Protein 7BGK (pdb70)

Solvent-accessible surface area: 37963 Å² total; per-residue (Å²): 155,151,49,184,88,143,118,108,28,57,66,105,114,122,96,59,70,42,194,56,59,43,20,15,45,105,126,13,74,10,57,21,52,65,64,33,49,119,61,62,66,10,103,91,53,26,25,90,91,55,36,58,57,76,63,130,66,232,178,114,116,34,18,95,51,64,107,58,84,49,69,8,39,144,50,38,76,42,86,114,51,5,57,65,2,9,165,170,43,33,67,100,62,24,43,18,0,33,31,6,0,33,9,5,57,36,8,38,20,34,24,69,26,61,53,113,55,63,13,12,0,12,87,13,9,92,76,2,37,26,34,0,48,2,10,6,0,0,0,4,4,0,1,4,0,13,14,3,2,41,36,7,2,4,32,49,52,32,100,136,133,81,49,163,77,19,60,6,91,0,5,29,4,32,54,57,57,68,15,146,91,44,94,55,98,59,51,41,34,80,10,85,11,125,127,47,50,6,4,20,0,24,5,6,27,94,38,119,29,80,9,0,1,40,10,68,34,94,57,100,20,5,7,22,8,0,0,2,34,0,34,4,25,4,47,2,34,0,0,2,0,0,4,112,17,0,3,4,2,14,16,2,2,1,4,0,8,8,9,44,48,60,135,74,94,121,164,188,119,205,104,154,118,128,139,137,116,172,131,103,65,44,16,186,31,75,49,105,116,65,42,130,44,137,10,53,48,0,20,191,40,118,56,53,50,36,33,20,22,157,97,15,23,49,46,51,24,1,9,1,4,0,2,37,0,0,5,25,43,0,0,1,1,18,0,37,0,25,33,103,22,91,54,55,50,12,0,47,65,62,24,86,6,3,0,0,0,0,2,0,0,2,12,1,0,8,32,35,10,55,15,146,97,51,8,18,67,3,2,0,8,0,0,0,1,0,3,0,0,0,22,3,0,2,73,1,20,2,10,1,0,1,59,0,2,0,0,0,0,16,54,1,42,4,102,0,1,0,4,4,63,79,38,73,10,38,15,77,117,66,74,27,31,4,18,20,35,51,92,81,3,33,17,116,88,19,66,2,111,144,24,111,57,47,75,3,50,0,32,25,13,1,1,0,14,0,46,1,15,21,43,50,137,72,69,24,4,54,4,11,0,1,23,2,3,29,60,131,57,37,166,46,1,22,20,0,4,8,0,4,0,0,0,0,0,63,57,76,2,100,23,58,126,74,1,4,57,94,1,9,0,0,1,16,1,30,1,28,43,1,0,0,8,62,41,135,30,62,22,106,21,45,5,20,3,1,17,2,5,42,55,54,178,42,118,15,96,120,25,106,90,67,139,184,181,121,77,148,148,61,96,106,103,67,117,42,69,144,101,8,110,53,150,88,160,130,72,79,102,120,45,119,56,56,43,52,170,104,115,102,113,188,76,155,85,128,77,62,61,193,102,152,93,114,128,83,56,64,78,79,33,0,68,102,78,23,93,36,36,88,13,80,3,56,24,80,48,151,44,77,37,8,47,36,4,52,17,26,2,47,14,81,100,100,36,4,73,75,13,71,52,5,45,0,6,8,31,0,11,109,20,44,33,0,24,139,68,6,34,77,45,43,83,0,88,1,22,3,32,0,70,0,55,0,89,20,63,69,71,2,0,0,5,4,8,1,0,19,0,0,3,0,77,50,9,38,42,16,17,53,0,11,40,2,0,16,0,0,0,1,1,8,36,31,44,36,0,0,4,42,47,51,68,49,10,102,14,70,0,31,22,0,0,7,38,71,21,9,33,14,24,91,25,73,45,30,5,1,3,0,1,0,0,3,3,2,44,11,11,14,34,102,74,166,45,73,106,9,77,2,56,0,25,0,74,0,39,0,56,109,18,47,31,78,89,62,35,179,140,105,23,125,87,64

Secondary structure (DSSP, 8-state):
----------EEE-TT---HHHHHHHHHHHHTS----BSHHHHHS-EEEES-----TTEEEETHHHHHHHHHHT-SHHHHGGGGBSEEES-EEEEEEE---S---SS--EEEEEEETT--GGGS-S-SS-EEE-TTT--B--EEE----SSSSEESS--S--S-SEEEEEEESS---EEEEEEE-TT-EE--B-----EEEEE--B--/---SS--------S-EEEE-SS-EEEESS-------TT------HHHHS----HHHHHTS-EEEEEEEEESS--STTTS---S---STTS----SEEEEETHHHHTSTT-HHHHTTB-EEEEEEEEEEEEE--TT-EEEEEEEEEETTTTS-GGGSSTTS-HHHHTTSSEEEEETTT-SEEEEEE----SSSSEESSS-----EEEEEEEEEEEE--SS--TTSEEEEEEEEEEEEEEE--B-S---TT-/------PPPPP----SSTTTTSSSS---PEESSS-TT------SSSSS--B-TTBHHHHTTS-EEEEEEEEETTPPTTS---TTSTT-SEEEESSS---EEEE--B--B--EEEE---HHHHHHTTSSEEEEEEEEEEEEE--TT-EEEEEEEEEESPPPEEE-SS-EEE-GGGSSTTTS-GGGSEEEEEE-SS----EEEE----SSSSEES-TTTT-SSS--HHHHTT-SEEEEEEEEEEEE--TTS-SEEEEEEEEEEEEEEE--SS--SSS---B----SSTTSPPP-------/---SSSSSSSS--------S-TTSSS--BSTTTS---SSTTSHHHHHHHTT-SGGGT-

Nearest PDB structures (foldseek):
  7bc3-assembly1_D  TM=1.004E+00  e=5.472E-09  Kashmir bee virus
  5lwg-assembly1_D  TM=7.902E-01  e=6.166E-06  Israeli acute paralysis virus
  7bc3-assembly1_A  TM=1.002E+00  e=7.699E-38  Kashmir bee virus
  5lwg-assembly1_A  TM=9.865E-01  e=4.987E-34  Israeli acute paralysis virus
  5cdd-assembly1_A  TM=9.443E-01  e=2.523E-33  Israeli acute paralysis virus

Organism: NCBI:txid68876

Radius of gyration: 31.51 Å; Cα contacts (8 Å, |Δi|>4): 1905; chains: 4; bounding box: 86×91×97 Å

Foldseek 3Di:
DDDPDPPRDDDDDDAFQWDDPPPDPDDTDPCRRDPDDQDPPDPVSVCVVVVPCVVVPD/DDPDDDDPPDDDDDDPDDDPVVVVVVVCVPPPVDDDDDLQVQLADWDFQDQKDKDAAQDWDFCCVRVVVSLCQLPGSNNVVQQFFWKKFWKKKKKWAWDFPDDDDPWKKKKKAKFQPPDDPVVDDRDDDMFMDTCVVPRIGIDIFTWQAPDRIDTPDDDPDTSGTMGMIMHINHTIITGMIMHGDPPMDGHDGDDHDDDDDDDDDDDD/DDDDDPDDDDDDDPDPPDCVVPPDDDDPDDDPDDDPPDDDDDPPPPDPDPDDCVDLCNQLVPKDWDFKFKAFLPADFQFFRQHDDQAGQKAFAFQAFQDWDWQWADVPIDTHIGTDHGSSNLVLQQFWWKFFKKKKKKFKAFDLFKKFKKKKWWDFFFAAWDFAARFIYHDRVCRGCVNNPCPPTDIDIDIVNPGTIDMDIGHGDDPDPTFTRCAGQRDGPVRPPNNRRRGGTIIGMGTNGRIDHDPVTDRIMIIIMIIGTHPIDGDGSHGPHPDHDDDWDDDDDSNDDTDDDDPPPD/DDDPPDFDDDFADQWDWDDDDHDIDIDRGDDGDDDDPPDDDPDCPVVPDDDDDLQRQLQDKFWQDKDKFFPPDPDLDQDAFAQFFPDLVGKGGFNDKDFPPVSSCVTDCSLVSCAQFFWKFWKKKKKKAKAAPPQKKFKKKKFKDWCLVPDDVVRHCINGGPVSVVVGDIDIDIRVPHSMDMDIGGRQDPDPTDGQFDDPDTTMMITMGTHHGIDHDPDDDPRSMMMMIMIMGIHPMDGDHGDPGHHPVD

InterPro domains:
  IPR001676 Picornavirus capsid [PF00073] (84-208)
  IPR014872 Dicistrovirus, capsid-polyprotein, C-terminal [PF08762] (705-883)
  IPR024343 Capsid protein VP4, dicistrovirus [PF11492] (325-380)
  IPR029053 Viral coat protein subunit [G3DSA:2.60.120.20] (1-253)
  IPR029053 Viral coat protein subunit [G3DSA:2.60.120.20] (381-662)
  IPR029053 Viral coat protein subunit [G3DSA:2.60.120.20] (683-887)
  IPR033703 Picornavirus/Calicivirus coat protein [cd00205] (62-252)
  IPR033703 Picornavirus/Calicivirus coat protein [cd00205] (489-655)

Sequence (814 aa):
PTSENPKIGPISEVASGVKTAANGIERIPVLGEIAKPVTAAVKWFADIVGGVAAIFGWINLSNKTDENTISFFDSGDPERMNNEALMRGCGEQIVNLRPLLRTFRTINDNWSLAANTKTPITDLTNTADAEGRDYMSYLSFLYRFYRGGRRYKFFNTTPLKQSQTCYVRSFLIPRNYTADEINTDGPSHITYPVINPVHEVEVPFYSQYRKIPIASTSDKGYDSSLMYYTNVGTQQIVARAGNDDFTFGWMIGTPQLQGITKEVANSKPRNQNQVMPYQNVPGWGYSLYKGIDMSVPLAYDPNNELGDLRDVFPSAVDEMAIGYVCGNPAIKHVLTWSTTDVVQNPISNGDDWGGVIPVGMPCYSKTIRAVKGSTSKTEVMDPAPCEYVANLFSYWRATMCYRITVVKTAFHTGRLEIFFEPGSIPTVRTADNLGPDQTQLNGTIAPSDNNYKYILDLTNDTEVTIKVPYVSNKMFMKTVGIYGAHDEDNWNFDESFTGFLCIRPITKLMAPDTVSQKVSIVVWKWAEDVVVVEPKPLTSGPTQVYNPPAVARDLVKQIDVSMQTNVHNTKLASTSAENAIEKEQITTFHDVETPNRIDTPMAQDTSSARSMDDTHSIIQFLQRPVLIDNIEIVAGTTADNNTALSRYVLDRTNPQKYIKQWTLPSTVLKAGGKAQKLANFKYLRCDVQVKIVLNANPFIAGRLYLAYSPYDDKVAPERRIIYTSRAGVTGYPGVELDFQLDNSVEMTIPYASFQEAYDLVSGNEDFVQLYLFTIAPVLGPSAESANSKVDLSVYMWLDNISLVIPTYRLNPNL

Structure (mmCIF, N/CA/C/O backbone):
data_7BGK
#
_entry.id   7BGK
#
_cell.length_a   1.00
_cell.length_b   1.00
_cell.length_c   1.00
_cell.angle_alpha   90.00
_cell.angle_beta   90.00
_cell.angle_gamma   90.00
#
_symmetry.space_group_name_H-M   'P 1'
#
loop_
_entity.id
_entity.type
_entity.pdbx_description
1 polymer 'Structural polyprotein'
2 polymer 'Structural polyprotein'
3 polymer 'Structural polyprotein'
4 polymer 'Structural polyprotein'
#
loop_
_atom_site.group_PDB
_atom_site.id
_atom_site.type_symbol
_atom_site.label_atom_id
_atom_site.label_alt_id
_atom_site.label_comp_id
_atom_site.label_asym_id
_atom_site.label_entity_id
_atom_site.label_seq_id
_atom_site.pdbx_PDB_ins_code
_atom_site.Cartn_x
_atom_site.Cartn_y
_atom_site.Cartn_z
_atom_site.occupancy
_atom_site.B_iso_or_equiv
_atom_site.auth_seq_id
_atom_site.auth_comp_id
_atom_site.auth_asym_id
_atom_site.auth_atom_id
_atom_site.pdbx_PDB_model_num
ATOM 1 N N . PRO A 1 12 ? 39.073 100.570 1.161 1.00 15.51 12 PRO D N 1
ATOM 2 C CA . PRO A 1 12 ? 38.968 101.981 0.805 1.00 15.51 12 PRO D CA 1
ATOM 3 C C . PRO A 1 12 ? 39.561 102.278 -0.560 1.00 15.51 12 PRO D C 1
ATOM 4 O O . PRO A 1 12 ? 40.506 101.609 -0.977 1.00 15.51 12 PRO D O 1
ATOM 8 N N . THR A 1 13 ? 39.021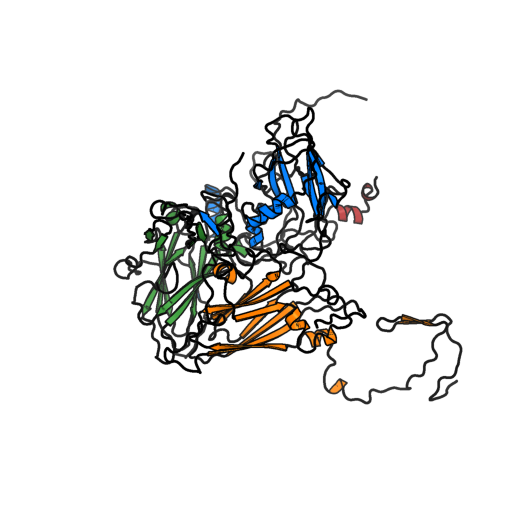 103.281 -1.242 1.00 15.67 13 THR D N 1
ATOM 9 C CA . THR A 1 13 ? 39.381 103.573 -2.627 1.00 15.67 13 THR D CA 1
ATOM 10 C C . THR A 1 13 ? 40.454 104.652 -2.647 1.00 15.67 13 THR D C 1
ATOM 11 O O . THR A 1 13 ? 40.179 105.830 -2.417 1.00 15.67 13 THR D O 1
ATOM 15 N N . SER A 1 14 ? 41.681 104.229 -2.921 1.00 15.25 14 SER D N 1
ATOM 16 C CA . SER A 1 14 ? 42.863 105.062 -2.972 1.00 15.25 14 SER D CA 1
ATOM 17 C C . SER A 1 14 ? 43.418 104.933 -4.382 1.00 15.25 14 SER D C 1
ATOM 18 O O . SER A 1 14 ? 43.101 103.987 -5.107 1.00 15.25 14 SER D O 1
ATOM 21 N N . GLU A 1 15 ? 44.277 105.870 -4.764 1.00 13.96 15 GLU D N 1
ATOM 22 C CA . GLU A 1 15 ? 45.236 105.611 -5.824 1.00 13.96 15 GLU D CA 1
ATOM 23 C C . GLU A 1 15 ? 46.666 105.482 -5.322 1.00 13.96 15 GLU D C 1
ATOM 24 O O . GLU A 1 15 ? 47.590 105.424 -6.136 1.00 13.96 15 GLU D O 1
ATOM 30 N N . ASN A 1 16 ? 46.871 105.417 -4.013 1.00 13.94 16 ASN D N 1
ATOM 31 C CA . ASN A 1 16 ? 48.243 105.206 -3.599 1.00 13.94 16 ASN D CA 1
ATOM 32 C C . ASN A 1 16 ? 48.406 103.738 -3.248 1.00 13.94 16 ASN D C 1
ATOM 33 O O . ASN A 1 16 ? 47.495 103.141 -2.666 1.00 13.94 16 ASN D O 1
ATOM 38 N N . PRO A 1 17 ? 49.525 103.081 -3.558 1.00 14.61 17 PRO D N 1
ATOM 39 C CA . PRO A 1 17 ? 49.702 101.709 -3.070 1.00 14.61 17 PRO D CA 1
ATOM 40 C C . PRO A 1 17 ? 49.673 101.587 -1.562 1.00 14.61 17 PRO D C 1
ATOM 41 O O . PRO A 1 17 ? 49.490 100.473 -1.058 1.00 14.61 17 PRO D O 1
ATOM 45 N N . LYS A 1 18 ? 49.823 102.685 -0.828 1.00 14.54 18 LYS D N 1
ATOM 46 C CA . LYS A 1 18 ? 49.683 102.683 0.619 1.00 14.54 18 LYS D CA 1
ATOM 47 C C . LYS A 1 18 ? 48.421 103.475 0.914 1.00 14.54 18 LYS D C 1
ATOM 48 O O . LYS A 1 18 ? 48.367 104.676 0.630 1.00 14.54 18 LYS D O 1
ATOM 54 N N . ILE A 1 19 ? 47.406 102.825 1.481 1.00 14.66 19 ILE D N 1
ATOM 55 C CA . ILE A 1 19 ? 46.114 103.501 1.529 1.00 14.66 19 ILE D CA 1
ATOM 56 C C . ILE A 1 19 ? 46.199 104.725 2.428 1.00 14.66 19 ILE D C 1
ATOM 57 O O . ILE A 1 19 ? 45.695 105.804 2.096 1.00 14.66 19 ILE D O 1
ATOM 62 N N . GLY A 1 20 ? 46.857 104.572 3.573 1.00 13.79 20 GLY D N 1
ATOM 63 C CA . GLY A 1 20 ? 47.057 105.637 4.517 1.00 13.79 20 GLY D CA 1
ATOM 64 C C . GLY A 1 20 ? 48.426 105.618 5.160 1.00 13.79 20 GLY D C 1
ATOM 65 O O . GLY A 1 20 ? 49.258 104.749 4.898 1.00 13.79 20 GLY D O 1
ATOM 66 N N . PRO A 1 21 ? 48.672 106.582 6.038 1.00 13.51 21 PRO D N 1
ATOM 67 C CA . PRO A 1 21 ? 50.033 106.837 6.522 1.00 13.51 21 PRO D CA 1
ATOM 68 C C . PRO A 1 21 ? 50.516 105.815 7.542 1.00 13.51 21 PRO D C 1
ATOM 69 O O . PRO A 1 21 ? 51.693 105.440 7.568 1.00 13.51 21 PRO D O 1
ATOM 73 N N . ILE A 1 22 ? 49.590 105.374 8.390 1.00 13.61 22 ILE D N 1
ATOM 74 C CA . ILE A 1 22 ? 49.853 104.479 9.505 1.00 13.61 22 ILE D CA 1
ATOM 75 C C . ILE A 1 22 ? 48.974 103.245 9.412 1.00 13.61 22 ILE D C 1
ATOM 76 O O . ILE A 1 22 ? 48.012 103.185 8.645 1.00 13.61 22 ILE D O 1
ATOM 81 N N . SER A 1 23 ? 49.334 102.250 10.216 1.00 14.51 23 SER D N 1
ATOM 82 C CA . SER A 1 23 ? 48.510 101.070 10.393 1.00 14.51 23 SER D CA 1
ATOM 83 C C . SER A 1 23 ? 47.428 101.345 11.420 1.00 14.51 23 SER D C 1
ATOM 84 O O . SER A 1 23 ? 47.715 101.763 12.542 1.00 14.51 23 SER D O 1
ATOM 87 N N . GLU A 1 24 ? 46.185 101.106 11.030 1.00 15.14 24 GLU D N 1
ATOM 88 C CA . GLU A 1 24 ? 45.052 101.407 11.880 1.00 15.14 24 GLU D CA 1
ATOM 89 C C . GLU A 1 24 ? 44.805 100.236 12.816 1.00 15.14 24 GLU D C 1
ATOM 90 O O . GLU A 1 24 ? 44.789 99.080 12.386 1.00 15.14 24 GLU D O 1
ATOM 96 N N . VAL A 1 25 ? 44.689 100.554 14.108 1.00 14.93 25 VAL D N 1
ATOM 97 C CA . VAL A 1 25 ? 44.375 99.507 15.121 1.00 14.93 25 VAL D CA 1
ATOM 98 C C . VAL A 1 25 ? 42.904 99.692 15.487 1.00 14.93 25 VAL D C 1
ATOM 99 O O . VAL A 1 25 ? 42.501 100.849 15.724 1.00 14.93 25 VAL D O 1
ATOM 103 N N . ALA A 1 26 ? 42.134 98.603 15.517 1.00 15.90 26 ALA D N 1
ATOM 104 C CA . ALA A 1 26 ? 40.722 98.677 15.834 1.00 15.90 26 ALA D CA 1
ATOM 105 C C . ALA A 1 26 ? 40.508 99.021 17.305 1.00 15.90 26 ALA D C 1
ATOM 106 O O . ALA A 1 26 ? 41.436 99.062 18.116 1.00 15.90 26 ALA D O 1
ATOM 108 N N . SER A 1 27 ? 39.240 99.275 17.635 1.00 16.62 27 SER D N 1
ATOM 109 C CA . SER A 1 27 ? 38.868 99.843 18.929 1.00 16.62 27 SER D CA 1
ATOM 110 C C . SER A 1 27 ? 37.940 98.954 19.749 1.00 16.62 27 SER D C 1
ATOM 111 O O . SER A 1 27 ? 38.345 98.510 20.826 1.00 16.62 27 SER D O 1
ATOM 114 N N . GLY A 1 28 ? 36.715 98.671 19.298 1.00 18.97 28 GLY D N 1
ATOM 115 C CA . GLY A 1 28 ? 35.742 98.068 20.192 1.00 18.97 28 GLY D CA 1
ATOM 116 C C . GLY A 1 28 ? 34.936 99.073 20.990 1.00 18.97 28 GLY D C 1
ATOM 117 O O . GLY A 1 28 ? 34.542 98.792 22.130 1.00 18.97 28 GLY D O 1
ATOM 118 N N . VAL A 1 29 ? 34.695 100.251 20.392 1.00 18.25 29 VAL D N 1
ATOM 119 C CA . VAL A 1 29 ? 33.771 101.246 21.017 1.00 18.25 29 VAL D CA 1
ATOM 120 C C . VAL A 1 29 ? 32.500 101.209 20.161 1.00 18.25 29 VAL D C 1
ATOM 121 O O . VAL A 1 29 ? 32.602 100.754 19.004 1.00 18.25 29 VAL D O 1
ATOM 125 N N . LYS A 1 30 ? 31.365 101.679 20.682 1.00 20.06 30 LYS D N 1
ATOM 126 C CA . LYS A 1 30 ? 30.047 101.563 19.968 1.00 20.06 30 LYS D CA 1
ATOM 127 C C . LYS A 1 30 ? 29.191 102.825 20.137 1.00 20.06 30 LYS D C 1
ATOM 128 O O . LYS A 1 30 ? 28.040 102.658 20.592 1.00 20.06 30 LYS D O 1
ATOM 134 N N . THR A 1 31 ? 29.663 104.008 19.720 1.00 17.54 31 THR D N 1
ATOM 135 C CA . THR A 1 31 ? 29.035 105.304 19.894 1.00 17.54 31 THR D CA 1
ATOM 136 C C . THR A 1 31 ? 29.526 106.192 18.767 1.00 17.54 31 THR D C 1
ATOM 137 O O . THR A 1 31 ? 30.702 106.109 18.396 1.00 17.54 31 THR D O 1
ATOM 141 N N . ALA A 1 32 ? 28.652 107.011 18.206 1.00 15.81 32 ALA D N 1
ATOM 142 C CA . ALA A 1 32 ? 29.159 108.064 17.346 1.00 15.81 32 ALA D CA 1
ATOM 143 C C . ALA A 1 32 ? 30.219 108.842 18.114 1.00 15.81 32 ALA D C 1
ATOM 144 O O . ALA A 1 32 ? 30.025 109.188 19.280 1.00 15.81 32 ALA D O 1
ATOM 146 N N . ALA A 1 33 ? 31.342 109.112 17.454 1.00 14.00 33 ALA D N 1
ATOM 147 C CA . ALA A 1 33 ? 32.495 109.736 18.089 1.00 14.00 33 ALA D CA 1
ATOM 148 C C . ALA A 1 33 ? 32.328 111.232 18.315 1.00 14.00 33 ALA D C 1
ATOM 149 O O . ALA A 1 33 ? 33.097 111.815 19.088 1.00 14.00 33 ALA D O 1
ATOM 151 N N . ASN A 1 34 ? 31.341 111.854 17.681 1.00 14.21 34 ASN D N 1
ATOM 152 C CA . ASN A 1 34 ? 31.035 113.265 17.859 1.00 14.21 34 ASN D CA 1
ATOM 153 C C . ASN A 1 34 ? 29.787 113.477 18.698 1.00 14.21 34 ASN D C 1
ATOM 154 O O . ASN A 1 34 ? 29.263 114.595 18.757 1.00 14.21 34 ASN D O 1
ATOM 159 N N . GLY A 1 35 ? 29.309 112.432 19.348 1.00 14.52 35 GLY D N 1
ATOM 160 C CA . GLY A 1 35 ? 28.066 112.491 20.069 1.00 14.52 35 GLY D CA 1
ATOM 161 C C . GLY A 1 35 ? 28.249 112.827 21.528 1.00 14.52 35 GLY D C 1
ATOM 162 O O . GLY A 1 35 ? 29.340 112.748 22.084 1.00 14.52 35 GLY D O 1
ATOM 163 N N . ILE A 1 36 ? 27.133 113.203 22.147 1.00 14.28 36 ILE D N 1
ATOM 164 C CA . ILE A 1 36 ? 27.137 113.658 23.528 1.00 14.28 36 ILE D CA 1
ATOM 165 C C . ILE A 1 36 ? 27.176 112.498 24.505 1.00 14.28 36 ILE D C 1
ATOM 166 O O . ILE A 1 36 ? 27.472 112.701 25.688 1.00 14.28 36 ILE D O 1
ATOM 171 N N . GLU A 1 37 ? 26.887 111.289 24.043 1.00 15.40 37 GLU D N 1
ATOM 172 C CA . GLU A 1 37 ? 26.893 110.131 24.918 1.00 15.40 37 GLU D CA 1
ATOM 173 C C . GLU A 1 37 ? 28.297 109.858 25.439 1.00 15.40 37 GLU D C 1
ATOM 174 O O . GLU A 1 37 ? 29.275 109.892 24.690 1.00 15.40 37 GLU D O 1
ATOM 180 N N . ARG A 1 38 ? 28.386 109.589 26.737 1.00 14.54 38 ARG D N 1
ATOM 181 C CA . ARG A 1 38 ? 29.671 109.362 27.382 1.00 14.54 38 ARG D CA 1
ATOM 182 C C . ARG A 1 38 ? 30.275 108.049 26.906 1.00 14.54 38 ARG D C 1
ATOM 183 O O . ARG A 1 38 ? 29.630 106.999 26.970 1.00 14.54 38 ARG D O 1
ATOM 191 N N . ILE A 1 39 ? 31.513 108.108 26.426 1.00 14.84 39 ILE D N 1
ATOM 192 C CA . ILE A 1 39 ? 32.171 106.938 25.853 1.00 14.84 39 ILE D CA 1
ATOM 193 C C . ILE A 1 39 ? 33.430 106.615 26.648 1.00 14.84 39 ILE D C 1
ATOM 194 O O . ILE A 1 39 ? 34.158 107.534 27.044 1.00 14.84 39 ILE D O 1
ATOM 199 N N . PRO A 1 40 ? 33.734 105.344 26.904 1.00 15.14 40 PRO D N 1
ATOM 200 C CA . PRO A 1 40 ? 34.926 105.032 27.692 1.00 15.14 40 PRO D CA 1
ATOM 201 C C . PRO A 1 40 ? 36.194 105.265 26.895 1.00 15.14 40 PRO D C 1
ATOM 202 O O . PRO A 1 40 ? 36.228 105.121 25.672 1.00 15.14 40 PRO D O 1
ATOM 206 N N . VAL A 1 41 ? 37.254 105.618 27.614 1.00 14.10 41 VAL D N 1
ATOM 207 C CA . VAL A 1 41 ? 38.547 105.832 26.984 1.00 14.10 41 VAL D CA 1
ATOM 208 C C . VAL A 1 41 ? 39.370 104.554 26.886 1.00 14.10 41 VAL D C 1
ATOM 209 O O . VAL A 1 41 ? 40.338 104.509 26.115 1.00 14.10 41 VAL D O 1
ATOM 213 N N . LEU A 1 42 ? 39.015 103.516 27.639 1.00 15.12 42 LEU D N 1
ATOM 214 C CA . LEU A 1 42 ? 39.761 102.271 27.591 1.00 15.12 42 LEU D CA 1
ATOM 215 C C . LEU A 1 42 ? 39.406 101.425 26.382 1.00 15.12 42 LEU D C 1
ATOM 216 O O . LEU A 1 42 ? 40.203 100.573 25.978 1.00 15.12 42 LEU D O 1
ATOM 221 N N . GLY A 1 43 ? 38.220 101.629 25.812 1.00 15.78 43 GLY D N 1
ATOM 222 C CA . GLY A 1 43 ? 37.843 100.985 24.573 1.00 15.78 43 GLY D CA 1
ATOM 223 C C . GLY A 1 43 ? 38.412 101.627 23.332 1.00 15.78 43 GLY D C 1
ATOM 224 O O . GLY A 1 43 ? 38.501 100.970 22.291 1.00 15.78 43 GLY D O 1
ATOM 225 N N . GLU A 1 44 ? 38.802 102.897 23.419 1.00 14.93 44 GLU D N 1
ATOM 226 C CA . GLU A 1 44 ? 39.308 103.606 22.253 1.00 14.93 44 GLU D CA 1
ATOM 227 C C . GLU A 1 44 ? 40.727 103.208 21.874 1.00 14.93 44 GLU D C 1
ATOM 228 O O . GLU A 1 44 ? 41.018 103.012 20.689 1.00 14.93 44 GLU D O 1
ATOM 234 N N . ILE A 1 45 ? 41.616 103.072 22.847 1.00 15.13 45 ILE D N 1
ATOM 235 C CA . ILE A 1 45 ? 42.800 102.234 22.738 1.00 15.13 45 ILE D CA 1
ATOM 236 C C . ILE A 1 45 ? 42.783 101.185 23.835 1.00 15.13 45 ILE D C 1
ATOM 237 O O . ILE A 1 45 ? 42.404 101.474 24.975 1.00 15.13 45 ILE D O 1
ATOM 242 N N . ALA A 1 46 ? 43.199 99.972 23.497 1.00 15.85 46 ALA D N 1
ATOM 243 C CA . ALA A 1 46 ? 43.366 98.919 24.487 1.00 15.85 46 ALA D CA 1
ATOM 244 C C . ALA A 1 46 ? 44.859 98.650 24.609 1.00 15.85 46 ALA D C 1
ATOM 245 O O . ALA A 1 46 ? 45.486 98.139 23.675 1.00 15.85 46 ALA D O 1
ATOM 247 N N . LYS A 1 47 ? 45.415 98.986 25.768 1.00 15.14 47 LYS D N 1
ATOM 248 C CA . LYS A 1 47 ? 46.839 98.820 26.055 1.00 15.14 47 LYS D CA 1
ATOM 249 C C . LYS A 1 47 ? 46.969 98.399 27.507 1.00 15.14 47 LYS D C 1
ATOM 250 O O . LYS A 1 47 ? 47.515 99.126 28.345 1.00 15.14 47 LYS D O 1
ATOM 256 N N . PRO A 1 48 ? 46.485 97.223 27.834 1.00 15.41 48 PRO D N 1
ATOM 257 C CA . PRO A 1 48 ? 46.634 96.700 29.189 1.00 15.41 48 PRO D CA 1
ATOM 258 C C . PRO A 1 48 ? 48.078 96.372 29.511 1.00 15.41 48 PRO D C 1
ATOM 259 O O . PRO A 1 48 ? 48.969 96.536 28.672 1.00 15.41 48 PRO D O 1
ATOM 263 N N . VAL A 1 49 ? 48.317 95.906 30.730 1.00 14.64 49 VAL D N 1
ATOM 264 C CA . VAL A 1 49 ? 49.657 95.468 31.134 1.00 14.64 49 VAL D CA 1
ATOM 265 C C . VAL A 1 49 ? 49.759 94.022 30.673 1.00 14.64 49 VAL D C 1
ATOM 266 O O . VAL A 1 49 ? 49.543 93.063 31.417 1.00 14.64 49 VAL D O 1
ATOM 270 N N . THR A 1 50 ? 50.116 93.868 29.401 1.00 14.68 50 THR D N 1
ATOM 271 C CA . THR A 1 50 ? 50.179 92.581 28.736 1.00 14.68 50 THR D CA 1
ATOM 272 C C . THR A 1 50 ? 51.198 92.702 27.613 1.00 14.68 50 THR D C 1
ATOM 273 O O . THR A 1 50 ? 51.922 93.695 27.513 1.00 14.68 50 THR D O 1
ATOM 277 N N . ALA A 1 51 ? 51.230 91.703 26.743 1.00 14.33 51 ALA D N 1
ATOM 278 C CA . ALA A 1 51 ? 52.077 91.728 25.565 1.00 14.33 51 ALA D CA 1
ATOM 279 C C . ALA A 1 51 ? 51.496 92.571 24.443 1.00 14.33 51 ALA D C 1
ATOM 280 O O . ALA A 1 51 ? 51.939 92.445 23.296 1.00 14.33 51 ALA D O 1
ATOM 282 N N . ALA A 1 52 ? 50.506 93.414 24.739 1.00 14.65 52 ALA D N 1
ATOM 283 C CA . ALA A 1 52 ? 50.023 94.358 23.741 1.00 14.65 52 ALA D CA 1
ATOM 284 C C . ALA A 1 52 ? 51.037 95.463 23.480 1.00 14.65 52 ALA D C 1
ATOM 285 O O . ALA A 1 52 ? 51.202 95.899 22.336 1.00 14.65 52 ALA D O 1
ATOM 287 N N . VAL A 1 53 ? 51.713 95.940 24.521 1.00 13.95 53 VAL D N 1
ATOM 288 C CA . VAL A 1 53 ? 52.797 96.894 24.332 1.00 13.95 53 VAL D CA 1
ATOM 289 C C . VAL A 1 53 ? 54.052 96.128 23.945 1.00 13.95 53 VAL D C 1
ATOM 290 O O . VAL A 1 53 ? 54.271 94.992 24.377 1.00 13.95 53 VAL D O 1
ATOM 294 N N . LYS A 1 54 ? 54.889 96.755 23.123 1.00 13.89 54 LYS D N 1
ATOM 295 C CA . LYS A 1 54 ? 56.025 96.046 22.550 1.00 13.89 54 LYS D CA 1
ATOM 296 C C . LYS A 1 54 ? 57.049 95.678 23.616 1.00 13.89 54 LYS D C 1
ATOM 297 O O . LYS A 1 54 ? 57.466 94.521 23.710 1.00 13.89 54 LYS D O 1
ATOM 303 N N . TRP A 1 55 ? 57.487 96.653 24.412 1.00 12.62 55 TRP D N 1
ATOM 304 C CA . TRP A 1 55 ? 58.568 96.397 25.357 1.00 12.62 55 TRP D CA 1
ATOM 305 C C . TRP A 1 55 ? 58.166 95.388 26.429 1.00 12.62 55 TRP D C 1
ATOM 306 O O . TRP A 1 55 ? 58.964 94.520 26.810 1.00 12.62 55 TRP D O 1
ATOM 317 N N . PHE A 1 56 ? 56.938 95.480 26.935 1.00 13.25 56 PHE D N 1
ATOM 318 C CA . PHE A 1 56 ? 56.496 94.510 27.926 1.00 13.25 56 PHE D CA 1
ATOM 319 C C . PHE A 1 56 ? 56.419 93.119 27.321 1.00 13.25 56 PHE D C 1
ATOM 320 O O . PHE A 1 56 ? 56.736 92.126 27.982 1.00 13.25 56 PHE D O 1
ATOM 328 N N . ALA A 1 57 ? 55.953 93.027 26.078 1.00 13.76 57 ALA D N 1
ATOM 329 C CA . ALA A 1 57 ? 55.993 91.760 25.363 1.00 13.76 57 ALA D CA 1
ATOM 330 C C . ALA A 1 57 ? 57.411 91.222 25.269 1.00 13.76 57 ALA D C 1
ATOM 331 O O . ALA A 1 57 ? 57.644 90.021 25.446 1.00 13.76 57 ALA D O 1
ATOM 333 N N . ASP A 1 58 ? 58.370 92.096 24.973 1.00 13.46 58 ASP D N 1
ATOM 334 C CA . ASP A 1 58 ? 59.765 91.685 24.908 1.00 13.46 58 ASP D CA 1
ATOM 335 C C . ASP A 1 58 ? 60.266 91.149 26.237 1.00 13.46 58 ASP D C 1
ATOM 336 O O . ASP A 1 58 ? 61.093 90.233 26.269 1.00 13.46 58 ASP D O 1
ATOM 341 N N . ILE A 1 59 ? 59.786 91.715 27.338 1.00 13.25 59 ILE D N 1
ATOM 342 C CA . ILE A 1 59 ? 60.201 91.251 28.658 1.00 13.25 59 ILE D CA 1
ATOM 343 C C . ILE A 1 59 ? 59.549 89.915 29.007 1.00 13.25 59 ILE D C 1
ATOM 344 O O . ILE A 1 59 ? 60.211 88.994 29.499 1.00 13.25 59 ILE D O 1
ATOM 349 N N . VAL A 1 60 ? 58.243 89.791 28.764 1.00 13.92 60 VAL D N 1
ATOM 350 C CA . VAL A 1 60 ? 57.538 88.547 29.074 1.00 13.92 60 VAL D CA 1
ATOM 351 C C . VAL A 1 60 ? 58.019 87.408 28.190 1.00 13.92 60 VAL D C 1
ATOM 352 O O . VAL A 1 60 ? 57.986 86.241 28.598 1.00 13.92 60 VAL D O 1
ATOM 356 N N . GLY A 1 61 ? 58.475 87.713 26.985 1.00 14.17 61 GLY D N 1
ATOM 357 C CA . GLY A 1 61 ? 59.083 86.729 26.124 1.00 14.17 61 GLY D CA 1
ATOM 358 C C . GLY A 1 61 ? 60.564 86.585 26.322 1.00 14.17 61 GLY D C 1
ATOM 359 O O . GLY A 1 61 ? 61.193 85.738 25.682 1.00 14.17 61 GLY D O 1
ATOM 360 N N . GLY A 1 62 ? 61.142 87.404 27.192 1.00 14.37 62 GLY D N 1
ATOM 361 C CA . GLY A 1 62 ? 62.562 87.383 27.444 1.00 14.37 62 GLY D CA 1
ATOM 362 C C . GLY A 1 62 ? 63.407 87.418 26.197 1.00 14.37 62 GLY D C 1
ATOM 363 O O . GLY A 1 62 ? 64.316 86.604 26.053 1.00 14.37 62 GLY D O 1
ATOM 364 N N . VAL A 1 63 ? 63.149 88.367 25.302 1.00 13.64 63 VAL D N 1
ATOM 365 C CA . VAL A 1 63 ? 63.896 88.394 24.057 1.00 13.64 63 VAL D CA 1
ATOM 366 C C . VAL A 1 63 ? 65.347 88.753 24.347 1.00 13.64 63 VAL D C 1
ATOM 367 O O . VAL A 1 63 ? 65.701 89.244 25.422 1.00 13.64 63 VAL D O 1
ATOM 371 N N . ALA A 1 64 ? 66.205 88.483 23.371 1.00 13.68 64 ALA D N 1
ATOM 372 C CA . ALA A 1 64 ? 67.635 88.623 23.580 1.00 13.68 64 ALA D CA 1
ATOM 373 C C . ALA A 1 64 ? 68.083 90.073 23.606 1.00 13.68 64 ALA D C 1
ATOM 374 O O . ALA A 1 64 ? 69.190 90.355 24.070 1.00 13.68 64 ALA D O 1
ATOM 376 N N . ALA A 1 65 ? 67.256 90.994 23.120 1.00 13.14 65 ALA D N 1
ATOM 377 C CA . ALA A 1 65 ? 67.672 92.384 23.030 1.00 13.14 65 ALA D CA 1
ATOM 378 C C . ALA A 1 65 ? 67.669 93.047 24.397 1.00 13.14 65 ALA D C 1
ATOM 379 O O . ALA A 1 65 ? 68.522 93.894 24.681 1.00 13.14 65 ALA D O 1
ATOM 381 N N . ILE A 1 66 ? 66.720 92.678 25.258 1.00 12.87 66 ILE D N 1
ATOM 382 C CA . ILE A 1 66 ? 66.647 93.266 26.586 1.00 12.87 66 ILE D CA 1
ATOM 383 C C . ILE A 1 66 ? 67.836 92.878 27.443 1.00 12.87 66 ILE D C 1
ATOM 384 O O . ILE A 1 66 ? 68.003 93.418 28.541 1.00 12.87 66 ILE D O 1
ATOM 389 N N . PHE A 1 67 ? 68.655 91.943 26.970 1.00 13.29 67 PHE D N 1
ATOM 390 C CA . PHE A 1 67 ? 69.901 91.576 27.615 1.00 13.29 67 PHE D CA 1
ATOM 391 C C . PHE A 1 67 ? 71.120 92.113 26.883 1.00 13.29 67 PHE D C 1
ATOM 392 O O . PHE A 1 67 ? 72.246 91.832 27.299 1.00 13.29 67 PHE D O 1
ATOM 400 N N . GLY A 1 68 ? 70.928 92.866 25.806 1.00 12.60 68 GLY D N 1
ATOM 401 C CA . GLY A 1 68 ? 72.022 93.450 25.070 1.00 12.60 68 GLY D CA 1
ATOM 402 C C . GLY A 1 68 ? 72.532 92.642 23.906 1.00 12.60 68 GLY D C 1
ATOM 403 O O . GLY A 1 68 ? 73.606 92.955 23.382 1.00 12.60 68 GLY D O 1
ATOM 404 N N . TRP A 1 69 ? 71.801 91.624 23.479 1.00 13.38 69 TRP D N 1
ATOM 405 C CA . TRP A 1 69 ? 72.246 90.761 22.405 1.00 13.38 69 TRP D CA 1
ATOM 406 C C . TRP A 1 69 ? 71.412 90.981 21.155 1.00 13.38 69 TRP D C 1
ATOM 407 O O . TRP A 1 69 ? 71.342 90.112 20.288 1.00 13.38 69 TRP D O 1
ATOM 418 N N . ILE B 2 1 ? -6.065 122.978 39.945 1.00 16.16 1 ILE A N 1
ATOM 419 C CA . ILE B 2 1 ? -4.594 123.022 39.753 1.00 16.16 1 ILE A CA 1
ATOM 420 C C . ILE B 2 1 ? -3.904 122.820 41.090 1.00 16.16 1 ILE A C 1
ATOM 421 O O . ILE B 2 1 ? -4.331 123.357 42.109 1.00 16.16 1 ILE A O 1
ATOM 426 N N . ASN B 2 2 ? -2.833 122.034 41.075 1.00 16.44 2 ASN A N 1
ATOM 427 C CA . ASN B 2 2 ? -2.048 121.765 42.268 1.00 16.44 2 ASN A CA 1
ATOM 428 C C . ASN B 2 2 ? -0.989 122.841 42.444 1.00 16.44 2 ASN A C 1
ATOM 429 O O . ASN B 2 2 ? -0.244 123.147 41.509 1.00 16.44 2 ASN A O 1
ATOM 434 N N . LEU B 2 3 ? -0.928 123.414 43.641 1.00 15.31 3 LEU A N 1
ATOM 435 C CA . LEU B 2 3 ? 0.159 124.315 43.999 1.00 15.31 3 LEU A CA 1
ATOM 436 C C . LEU B 2 3 ? 1.456 123.523 44.023 1.00 15.31 3 LEU A C 1
ATOM 437 O O . LEU B 2 3 ? 1.671 122.691 44.908 1.00 15.31 3 LEU A O 1
ATOM 442 N N . SER B 2 4 ? 2.317 123.773 43.045 1.00 15.19 4 SER A N 1
ATOM 443 C CA . SER B 2 4 ? 3.521 122.983 42.868 1.00 15.19 4 SER A CA 1
ATOM 444 C C . SER B 2 4 ? 4.478 123.756 41.980 1.00 15.19 4 SER A C 1
ATOM 445 O O . SER B 2 4 ? 4.058 124.482 41.078 1.00 15.19 4 SER A O 1
ATOM 448 N N . ASN B 2 5 ? 5.764 123.611 42.265 1.00 14.93 5 ASN A N 1
ATOM 449 C CA . ASN B 2 5 ? 6.830 124.019 41.360 1.00 14.93 5 ASN A CA 1
ATOM 450 C C . ASN B 2 5 ? 7.651 122.783 41.031 1.00 14.93 5 ASN A C 1
ATOM 451 O O . ASN B 2 5 ? 8.423 122.305 41.868 1.00 14.93 5 ASN A O 1
ATOM 456 N N . LYS B 2 6 ? 7.473 122.256 39.824 1.00 16.04 6 LYS A N 1
ATOM 457 C CA . LYS B 2 6 ? 8.060 120.987 39.440 1.00 16.04 6 LYS A CA 1
ATOM 458 C C . LYS B 2 6 ? 8.761 121.124 38.097 1.00 16.04 6 LYS A C 1
ATOM 459 O O . LYS B 2 6 ? 8.697 122.160 37.434 1.00 16.04 6 LYS A O 1
ATOM 465 N N . THR B 2 7 ? 9.445 120.052 37.712 1.00 16.30 7 THR A N 1
ATOM 466 C CA . THR B 2 7 ? 10.070 119.916 36.403 1.00 16.30 7 THR A CA 1
ATOM 467 C C . THR B 2 7 ? 9.511 118.663 35.753 1.00 16.30 7 THR A C 1
ATOM 468 O O . THR B 2 7 ? 9.629 117.566 36.307 1.00 16.30 7 THR A O 1
ATOM 472 N N . ASP B 2 8 ? 8.904 118.830 34.588 1.00 16.83 8 ASP A N 1
ATOM 473 C CA . ASP B 2 8 ? 8.414 117.714 33.801 1.00 16.83 8 ASP A CA 1
ATOM 474 C C . ASP B 2 8 ? 9.433 117.222 32.784 1.00 16.83 8 ASP A C 1
ATOM 475 O O . ASP B 2 8 ? 9.212 116.178 32.164 1.00 16.83 8 ASP A O 1
ATOM 480 N N . GLU B 2 9 ? 10.537 117.944 32.607 1.00 16.78 9 GLU A N 1
ATOM 481 C CA . GLU B 2 9 ? 11.624 117.540 31.719 1.00 16.78 9 GLU A CA 1
ATOM 482 C C . GLU B 2 9 ? 11.117 117.351 30.293 1.00 16.78 9 GLU A C 1
ATOM 483 O O . GLU B 2 9 ? 11.269 116.296 29.677 1.00 16.78 9 GLU A O 1
ATOM 489 N N . ASN B 2 10 ? 10.509 118.410 29.778 1.00 15.49 10 ASN A N 1
ATOM 490 C CA . ASN B 2 10 ? 9.971 118.405 28.433 1.00 15.49 10 ASN A CA 1
ATOM 491 C C . ASN B 2 10 ? 11.022 118.916 27.464 1.00 15.49 10 ASN A C 1
ATOM 492 O O . ASN B 2 10 ? 11.709 119.902 27.733 1.00 15.49 10 ASN A O 1
ATOM 497 N N . THR B 2 11 ? 11.136 118.234 26.334 1.00 13.94 11 THR A N 1
ATOM 498 C CA . THR B 2 11 ? 12.112 118.548 25.307 1.00 13.94 11 THR A CA 1
ATOM 499 C C . THR B 2 11 ? 11.396 118.644 23.974 1.00 13.94 11 THR A C 1
ATOM 500 O O . THR B 2 11 ? 10.538 117.815 23.660 1.00 13.94 11 THR A O 1
ATOM 504 N N . ILE B 2 12 ? 11.740 119.665 23.199 1.00 13.34 12 ILE A N 1
ATOM 505 C CA . ILE B 2 12 ? 11.174 119.874 21.877 1.00 13.34 12 ILE A CA 1
ATOM 506 C C . ILE B 2 12 ? 12.303 120.142 20.898 1.00 13.34 12 ILE A C 1
ATOM 507 O O . ILE B 2 12 ? 13.199 120.944 21.180 1.00 13.34 12 ILE A O 1
ATOM 512 N N . SER B 2 13 ? 12.269 119.457 19.761 1.00 12.96 13 SER A N 1
ATOM 513 C CA . SER B 2 13 ? 13.170 119.723 18.654 1.00 12.96 13 SER A CA 1
ATOM 514 C C . SER B 2 13 ? 12.336 120.174 17.466 1.00 12.96 13 SER A C 1
ATOM 515 O O . SER B 2 13 ? 11.320 119.552 17.142 1.00 12.96 13 SER A O 1
ATOM 518 N N . PHE B 2 14 ? 12.759 121.260 16.836 1.00 12.82 14 PHE A N 1
ATOM 519 C CA . PHE B 2 14 ? 12.017 121.897 15.766 1.00 12.82 14 PHE A CA 1
ATOM 520 C C . PHE B 2 14 ? 12.286 121.234 14.411 1.00 12.82 14 PHE A C 1
ATOM 521 O O . PHE B 2 14 ? 13.171 120.389 14.253 1.00 12.82 14 PHE A O 1
ATOM 529 N N . PHE B 2 15 ? 11.483 121.641 13.427 1.00 12.64 15 PHE A N 1
ATOM 530 C CA . PHE B 2 15 ? 11.748 121.633 11.986 1.00 12.64 15 PHE A CA 1
ATOM 531 C C . PHE B 2 15 ? 11.482 120.351 11.204 1.00 12.64 15 PHE A C 1
ATOM 532 O O . PHE B 2 15 ? 11.649 120.383 9.980 1.00 12.64 15 PHE A O 1
ATOM 540 N N . ASP B 2 16 ? 11.058 119.253 11.814 1.00 14.11 16 ASP A N 1
ATOM 541 C CA . ASP B 2 16 ? 10.751 118.044 11.047 1.00 14.11 16 ASP A CA 1
ATOM 542 C C . ASP B 2 16 ? 11.923 117.662 10.148 1.00 14.11 16 ASP A C 1
ATOM 543 O O . ASP B 2 16 ? 11.756 117.333 8.973 1.00 14.11 16 ASP A O 1
ATOM 548 N N . SER B 2 17 ? 13.123 117.724 10.703 1.00 14.04 17 SER A N 1
ATOM 549 C CA . SER B 2 17 ? 14.346 117.577 9.934 1.00 14.04 17 SER A CA 1
ATOM 550 C C . SER B 2 17 ? 14.804 116.125 9.870 1.00 14.04 17 SER A C 1
ATOM 551 O O . SER B 2 17 ? 14.363 115.267 10.637 1.00 14.04 17 SER A O 1
ATOM 554 N N . GLY B 2 18 ? 15.700 115.864 8.926 1.00 14.97 18 GLY A N 1
ATOM 555 C CA . GLY B 2 18 ? 16.283 114.556 8.749 1.00 14.97 18 GLY A CA 1
ATOM 556 C C . GLY B 2 18 ? 17.313 114.240 9.819 1.00 14.97 18 GLY A C 1
ATOM 557 O O . GLY B 2 18 ? 17.460 114.930 10.828 1.00 14.97 18 GLY A O 1
ATOM 558 N N . ASP B 2 19 ? 18.048 113.166 9.572 1.00 15.24 19 ASP A N 1
ATOM 559 C CA . ASP B 2 19 ? 19.023 112.673 10.535 1.00 15.24 19 ASP A CA 1
ATOM 560 C C . ASP B 2 19 ? 20.242 113.584 10.542 1.00 15.24 19 ASP A C 1
ATOM 561 O O . ASP B 2 19 ? 20.853 113.787 9.486 1.00 15.24 19 ASP A O 1
ATOM 566 N N . PRO B 2 20 ? 20.634 114.150 11.686 1.00 13.84 20 PRO A N 1
ATOM 567 C CA . PRO B 2 20 ? 21.792 115.054 11.684 1.00 13.84 20 PRO A CA 1
ATOM 568 C C . PRO B 2 20 ? 23.092 114.378 11.311 1.00 13.84 20 PRO A C 1
ATOM 569 O O . PRO B 2 20 ? 23.956 115.018 10.706 1.00 13.84 20 PRO A O 1
ATOM 573 N N . GLU B 2 21 ? 23.262 113.104 11.658 1.00 14.30 21 GLU A N 1
ATOM 574 C CA . GLU B 2 21 ? 24.486 112.391 11.320 1.00 14.30 21 GLU A CA 1
ATOM 575 C C . GLU B 2 21 ? 24.645 112.261 9.812 1.00 14.30 21 GLU A C 1
ATOM 576 O O . GLU B 2 21 ? 25.711 112.554 9.257 1.00 14.30 21 GLU A O 1
ATOM 582 N N . ARG B 2 22 ? 23.578 111.853 9.126 1.00 14.38 22 ARG A N 1
ATOM 583 C CA . ARG B 2 22 ? 23.646 111.672 7.681 1.00 14.38 22 ARG A CA 1
ATOM 584 C C . ARG B 2 22 ? 23.891 112.993 6.966 1.00 14.38 22 ARG A C 1
ATOM 585 O O . ARG B 2 22 ? 24.696 113.062 6.032 1.00 14.38 22 ARG A O 1
ATOM 593 N N . MET B 2 23 ? 23.203 114.051 7.390 1.00 13.42 23 MET A N 1
ATOM 594 C CA . MET B 2 23 ? 23.350 115.346 6.739 1.00 13.42 23 MET A CA 1
ATOM 595 C C . MET B 2 23 ? 24.719 115.948 7.012 1.00 13.42 23 MET A C 1
ATOM 596 O O . MET B 2 23 ? 25.337 116.534 6.117 1.00 13.42 23 MET A O 1
ATOM 601 N N . ASN B 2 24 ? 25.206 115.814 8.243 1.00 12.63 24 ASN A N 1
ATOM 602 C CA . ASN B 2 24 ? 26.554 116.254 8.570 1.00 12.63 24 ASN A CA 1
ATOM 603 C C . ASN B 2 24 ? 27.590 115.538 7.721 1.00 12.63 24 ASN A C 1
ATOM 604 O O . ASN B 2 24 ? 28.530 116.161 7.216 1.00 12.63 24 ASN A O 1
ATOM 609 N N . ASN B 2 25 ? 27.448 114.222 7.569 1.00 12.93 25 ASN A N 1
ATOM 610 C CA . ASN B 2 25 ? 28.361 113.476 6.715 1.00 12.93 25 ASN A CA 1
ATOM 611 C C . ASN B 2 25 ? 28.290 113.961 5.276 1.00 12.93 25 ASN A C 1
ATOM 612 O O . ASN B 2 25 ? 29.318 114.239 4.655 1.00 12.93 25 ASN A O 1
ATOM 617 N N . GLU B 2 26 ? 27.080 114.079 4.730 1.00 13.28 26 GLU A N 1
ATOM 618 C CA . GLU B 2 26 ? 26.926 114.610 3.381 1.00 13.28 26 GLU A CA 1
ATOM 619 C C . GLU B 2 26 ? 27.634 115.947 3.231 1.00 13.28 26 GLU A C 1
ATOM 620 O O . GLU B 2 26 ? 28.253 116.220 2.198 1.00 13.28 26 GLU A O 1
ATOM 626 N N . ALA B 2 27 ? 27.553 116.793 4.254 1.00 11.77 27 ALA A N 1
ATOM 627 C CA . ALA B 2 27 ? 28.189 118.102 4.186 1.00 11.77 27 ALA A CA 1
ATOM 628 C C . ALA B 2 27 ? 29.706 117.993 4.213 1.00 11.77 27 ALA A C 1
ATOM 629 O O . ALA B 2 27 ? 30.397 118.702 3.475 1.00 11.77 27 ALA A O 1
ATOM 631 N N . LEU B 2 28 ? 30.245 117.118 5.060 1.00 12.00 28 LEU A N 1
ATOM 632 C CA . LEU B 2 28 ? 31.693 116.987 5.156 1.00 12.00 28 LEU A CA 1
ATOM 633 C C . LEU B 2 28 ? 32.290 116.367 3.904 1.00 12.00 28 LEU A C 1
ATOM 634 O O . LEU B 2 28 ? 33.452 116.629 3.578 1.00 12.00 28 LEU A O 1
ATOM 639 N N . MET B 2 29 ? 31.530 115.535 3.208 1.00 13.15 29 MET A N 1
ATOM 640 C CA . MET B 2 29 ? 31.966 114.961 1.947 1.00 13.15 29 MET A CA 1
ATOM 641 C C . MET B 2 29 ? 31.903 115.954 0.800 1.00 13.15 29 MET A C 1
ATOM 642 O O . MET B 2 29 ? 32.231 115.590 -0.332 1.00 13.15 29 MET A O 1
ATOM 647 N N . ARG B 2 30 ? 31.494 117.190 1.067 1.00 12.28 30 ARG A N 1
ATOM 648 C CA . ARG B 2 30 ? 31.416 118.228 0.054 1.00 12.28 30 ARG A CA 1
ATOM 649 C C . ARG B 2 30 ? 32.184 119.486 0.403 1.00 12.28 30 ARG A C 1
ATOM 650 O O . ARG B 2 30 ? 32.548 120.229 -0.515 1.00 12.28 30 ARG A O 1
ATOM 658 N N . GLY B 2 31 ? 32.437 119.760 1.679 1.00 11.87 31 GLY A N 1
ATOM 659 C CA . GLY B 2 31 ? 33.051 121.009 2.067 1.00 11.87 31 GLY A CA 1
ATOM 660 C C . GLY B 2 31 ? 34.213 120.919 3.032 1.00 11.87 31 GLY A C 1
ATOM 661 O O . GLY B 2 31 ? 34.893 121.922 3.250 1.00 11.87 31 GLY A O 1
ATOM 662 N N . CYS B 2 32 ? 34.442 119.760 3.647 1.00 11.89 32 CYS A N 1
ATOM 663 C CA . CYS B 2 32 ? 35.593 119.585 4.529 1.00 11.89 32 CYS A CA 1
ATOM 664 C C . CYS B 2 32 ? 36.537 118.502 4.025 1.00 11.89 32 CYS A C 1
ATOM 665 O O . CYS B 2 32 ? 37.723 118.778 3.818 1.00 11.89 32 CYS A O 1
ATOM 668 N N . GLY B 2 33 ? 36.051 117.283 3.806 1.00 11.92 33 GLY A N 1
ATOM 669 C CA . GLY B 2 33 ? 36.922 116.159 3.536 1.00 11.92 33 GLY A CA 1
ATOM 670 C C . GLY B 2 33 ? 37.479 115.447 4.745 1.00 11.92 33 GLY A C 1
ATOM 671 O O . GLY B 2 33 ? 38.369 114.606 4.589 1.00 11.92 33 GLY A O 1
ATOM 672 N N . GLU B 2 34 ? 36.992 115.748 5.940 1.00 11.95 34 GLU A N 1
ATOM 673 C CA . GLU B 2 34 ? 37.460 115.100 7.156 1.00 11.95 34 GLU A CA 1
ATOM 674 C C . GLU B 2 34 ? 36.451 115.402 8.251 1.00 11.95 34 GLU A C 1
ATOM 675 O O . GLU B 2 34 ? 35.559 116.234 8.081 1.00 11.95 34 GLU A O 1
ATOM 681 N N . GLN B 2 35 ? 36.569 114.679 9.359 1.00 12.42 35 GLN A N 1
ATOM 682 C CA . GLN B 2 35 ? 35.638 114.824 10.474 1.00 12.42 35 GLN A CA 1
ATOM 683 C C . GLN B 2 35 ? 36.444 114.713 11.758 1.00 12.42 35 GLN A C 1
ATOM 684 O O . GLN B 2 35 ? 36.909 113.628 12.114 1.00 12.42 35 GLN A O 1
ATOM 690 N N . ILE B 2 36 ? 36.622 115.842 12.432 1.00 12.32 36 ILE A N 1
ATOM 691 C CA . ILE B 2 36 ? 37.301 115.887 13.720 1.00 12.32 36 ILE A CA 1
ATOM 692 C C . ILE B 2 36 ? 36.297 115.504 14.798 1.00 12.32 36 ILE A C 1
ATOM 693 O O . ILE B 2 36 ? 35.250 116.144 14.941 1.00 12.32 36 ILE A O 1
ATOM 698 N N . VAL B 2 37 ? 36.610 114.452 15.548 1.00 12.74 37 VAL A N 1
ATOM 699 C CA . VAL B 2 37 ? 35.720 113.941 16.583 1.00 12.74 37 VAL A CA 1
ATOM 700 C C . VAL B 2 37 ? 36.323 114.031 17.971 1.00 12.74 37 VAL A C 1
ATOM 701 O O . VAL B 2 37 ? 35.625 113.734 18.951 1.00 12.74 37 VAL A O 1
ATOM 705 N N . ASN B 2 38 ? 37.583 114.433 18.095 1.00 12.43 38 ASN A N 1
ATOM 706 C CA . ASN B 2 38 ? 38.263 114.448 19.377 1.00 12.43 38 ASN A CA 1
ATOM 707 C C . ASN B 2 38 ? 39.381 115.472 19.306 1.00 12.43 38 ASN A C 1
ATOM 708 O O . ASN B 2 38 ? 39.864 115.817 18.226 1.00 12.43 38 ASN A O 1
ATOM 713 N N . LEU B 2 39 ? 39.778 115.960 20.476 1.00 12.38 39 LEU A N 1
ATOM 714 C CA . LEU B 2 39 ? 40.756 117.030 20.579 1.00 12.38 39 LEU A CA 1
ATOM 715 C C . LEU B 2 39 ? 42.177 116.550 20.841 1.00 12.38 39 LEU A C 1
ATOM 716 O O . LEU B 2 39 ? 43.097 117.371 20.806 1.00 12.38 39 LEU A O 1
ATOM 721 N N . ARG B 2 40 ? 42.389 115.265 21.109 1.00 12.27 40 ARG A N 1
ATOM 722 C CA . ARG B 2 40 ? 43.743 114.736 21.189 1.00 12.27 40 ARG A CA 1
ATOM 723 C C . ARG B 2 40 ? 44.451 114.797 19.843 1.00 12.27 40 ARG A C 1
ATOM 724 O O . ARG B 2 40 ? 45.640 115.139 19.787 1.00 12.27 40 ARG A O 1
ATOM 732 N N . PRO B 2 41 ? 43.783 114.446 18.746 1.00 12.12 41 PRO A N 1
ATOM 733 C CA . PRO B 2 41 ? 44.376 114.705 17.432 1.00 12.12 41 PRO A CA 1
ATOM 734 C C . PRO B 2 41 ? 44.968 116.089 17.297 1.00 12.12 41 PRO A C 1
ATOM 735 O O . PRO B 2 41 ? 45.987 116.255 16.619 1.00 12.12 41 PRO A O 1
ATOM 739 N N . LEU B 2 42 ? 44.364 117.092 17.932 1.00 12.31 42 LEU A N 1
ATOM 740 C CA . LEU B 2 42 ? 44.927 118.433 17.925 1.00 12.31 42 LEU A CA 1
ATOM 741 C C . LEU B 2 42 ? 46.143 118.544 18.826 1.00 12.31 42 LEU A C 1
ATOM 742 O O . LEU B 2 42 ? 46.954 119.456 18.645 1.00 12.31 42 LEU A O 1
ATOM 747 N N . LEU B 2 43 ? 46.282 117.644 19.791 1.00 12.06 43 LEU A N 1
ATOM 748 C CA . LEU B 2 43 ? 47.502 117.532 20.571 1.00 12.06 43 LEU A CA 1
ATOM 749 C C . LEU B 2 43 ? 48.580 116.757 19.841 1.00 12.06 43 LEU A C 1
ATOM 750 O O . LEU B 2 43 ? 49.728 116.743 20.291 1.00 12.06 43 LEU A O 1
ATOM 755 N N . ARG B 2 44 ? 48.226 116.098 18.746 1.00 11.96 44 ARG A N 1
ATOM 756 C CA . ARG B 2 44 ? 49.204 115.433 17.903 1.00 11.96 44 ARG A CA 1
ATOM 757 C C . ARG B 2 44 ? 49.721 116.342 16.799 1.00 11.96 44 ARG A C 1
ATOM 758 O O . ARG B 2 44 ? 50.895 116.246 16.429 1.00 11.96 44 ARG A O 1
ATOM 766 N N . THR B 2 45 ? 48.874 117.222 16.272 1.00 12.26 45 THR A N 1
ATOM 767 C CA . THR B 2 45 ? 49.327 118.241 15.336 1.00 12.26 45 THR A CA 1
ATOM 768 C C . THR B 2 45 ? 50.401 119.111 15.974 1.00 12.26 45 THR A C 1
ATOM 769 O O . THR B 2 45 ? 50.430 119.311 17.190 1.00 12.26 45 THR A O 1
ATOM 773 N N . PHE B 2 46 ? 51.278 119.647 15.133 1.00 12.59 46 PHE A N 1
ATOM 774 C CA . PHE B 2 46 ? 52.319 120.568 15.559 1.00 12.59 46 PHE A CA 1
ATOM 775 C C . PHE B 2 46 ? 51.896 121.990 15.231 1.00 12.59 46 PHE A C 1
ATOM 776 O O . PHE B 2 46 ? 51.502 122.281 14.099 1.00 12.59 46 PHE A O 1
ATOM 784 N N . ARG B 2 47 ? 51.981 122.867 16.227 1.00 13.05 47 ARG A N 1
ATOM 785 C CA . ARG B 2 47 ? 51.620 124.264 16.080 1.00 13.05 47 ARG A CA 1
ATOM 786 C C . ARG B 2 47 ? 52.691 125.119 16.733 1.00 13.05 47 ARG A C 1
ATOM 787 O O . ARG B 2 47 ? 53.323 124.708 17.708 1.00 13.05 47 ARG A O 1
ATOM 795 N N . THR B 2 48 ? 52.890 126.314 16.185 1.00 15.40 48 THR A N 1
ATOM 796 C CA . THR B 2 48 ? 53.951 127.192 16.650 1.00 15.40 48 THR A CA 1
ATOM 797 C C . THR B 2 48 ? 53.555 127.891 17.941 1.00 15.40 48 THR A C 1
ATOM 798 O O . THR B 2 48 ? 52.424 128.361 18.091 1.00 15.40 48 THR A O 1
ATOM 802 N N . ILE B 2 49 ? 54.500 127.943 18.874 1.00 16.09 49 ILE A N 1
ATOM 803 C CA . ILE B 2 49 ? 54.367 128.757 20.071 1.00 16.09 49 ILE A CA 1
ATOM 804 C C . ILE B 2 49 ? 55.238 130.003 20.019 1.00 16.09 49 ILE A C 1
ATOM 805 O O . ILE B 2 49 ? 54.972 130.955 20.770 1.00 16.09 49 ILE A O 1
ATOM 810 N N . ASN B 2 50 ? 56.257 130.026 19.170 1.00 17.06 50 ASN A N 1
ATOM 811 C CA . ASN B 2 50 ? 57.073 131.204 18.928 1.00 17.06 50 ASN A CA 1
ATOM 812 C C . ASN B 2 50 ? 57.621 131.036 17.524 1.00 17.06 50 ASN A C 1
ATOM 813 O O . ASN B 2 50 ? 58.251 130.014 17.237 1.00 17.06 50 ASN A O 1
ATOM 818 N N . ASP B 2 51 ? 57.389 132.013 16.655 1.00 17.86 51 ASP A N 1
ATOM 819 C CA . ASP B 2 51 ? 57.940 131.946 15.312 1.00 17.86 51 ASP A CA 1
ATOM 820 C C . ASP B 2 51 ? 59.292 132.617 15.218 1.00 17.86 51 ASP A C 1
ATOM 821 O O . ASP B 2 51 ? 59.815 132.780 14.115 1.00 17.86 51 ASP A O 1
ATOM 826 N N . ASN B 2 52 ? 59.806 133.134 16.319 1.00 19.55 52 ASN A N 1
ATOM 827 C CA . ASN B 2 52 ? 61.226 133.436 16.411 1.00 19.55 52 ASN A CA 1
ATOM 828 C C . ASN B 2 52 ? 61.640 133.422 17.876 1.00 19.55 52 ASN A C 1
ATOM 829 O O . ASN B 2 52 ? 61.217 134.279 18.651 1.00 19.55 52 ASN A O 1
ATOM 834 N N . TRP B 2 53 ? 62.474 132.444 18.237 1.00 17.93 53 TRP A N 1
ATOM 835 C CA . TRP B 2 53 ? 63.056 132.266 19.565 1.00 17.93 53 TRP A CA 1
ATOM 836 C C . TRP B 2 53 ? 64.571 132.368 19.442 1.00 17.93 53 TRP A C 1
ATOM 837 O O . TRP B 2 53 ? 65.239 131.383 19.118 1.00 17.93 53 TRP A O 1
ATOM 848 N N . SER B 2 54 ? 65.111 133.551 19.705 1.00 19.81 54 SER A N 1
ATOM 849 C CA . SER B 2 54 ? 66.540 133.761 19.610 1.00 19.81 54 SER A CA 1
ATOM 850 C C . SER B 2 54 ? 67.237 133.199 20.838 1.00 19.81 54 SER A C 1
ATOM 851 O O . SER B 2 54 ? 66.696 133.204 21.946 1.00 19.81 54 SER A O 1
ATOM 854 N N . LEU B 2 55 ? 68.454 132.710 20.627 1.00 19.62 55 LEU A N 1
ATOM 855 C CA . LEU B 2 55 ? 69.254 132.119 21.682 1.00 19.62 55 LEU A CA 1
ATOM 856 C C . LEU B 2 55 ? 70.667 132.667 21.618 1.00 19.62 55 LEU A C 1
ATOM 857 O O . LEU B 2 55 ? 71.101 133.226 20.608 1.00 19.62 55 LEU A O 1
ATOM 862 N N . ALA B 2 56 ? 71.379 132.493 22.720 1.00 20.72 56 ALA A N 1
ATOM 863 C CA . ALA B 2 56 ? 72.775 132.868 22.822 1.00 20.72 56 ALA A CA 1
ATOM 864 C C . ALA B 2 56 ? 73.653 131.652 22.581 1.00 20.72 56 ALA A C 1
ATOM 865 O O . ALA B 2 56 ? 73.233 130.505 22.743 1.00 20.72 56 ALA A O 1
ATOM 867 N N . ALA B 2 57 ? 74.887 131.921 22.182 1.00 21.30 57 ALA A N 1
ATOM 868 C CA . ALA B 2 57 ? 75.823 130.860 21.871 1.00 21.30 57 ALA A CA 1
ATOM 869 C C . ALA B 2 57 ? 76.351 130.222 23.146 1.00 21.30 57 ALA A C 1
ATOM 870 O O . ALA B 2 57 ? 76.495 130.873 24.185 1.00 21.30 57 ALA A O 1
ATOM 872 N N . ASN B 2 58 ? 76.640 128.930 23.049 1.00 21.00 58 ASN A N 1
ATOM 873 C CA . ASN B 2 58 ? 77.143 128.129 24.157 1.00 21.00 58 ASN A CA 1
ATOM 874 C C . ASN B 2 58 ? 76.318 128.359 25.414 1.00 21.00 58 ASN A C 1
ATOM 875 O O . ASN B 2 58 ? 76.837 128.660 26.490 1.00 21.00 58 ASN A O 1
ATOM 880 N N . THR B 2 59 ? 75.008 128.211 25.266 1.00 19.95 59 THR A N 1
ATOM 881 C CA . THR B 2 59 ? 74.082 128.409 26.369 1.00 19.95 59 THR A CA 1
ATOM 882 C C . THR B 2 59 ? 73.071 127.278 26.349 1.00 19.95 59 THR A C 1
ATOM 883 O O . THR B 2 59 ? 72.405 127.056 25.334 1.00 19.95 59 THR A O 1
ATOM 887 N N . LYS B 2 60 ? 72.966 126.564 27.464 1.00 18.13 60 LYS A N 1
ATOM 888 C CA . LYS B 2 60 ? 71.982 125.503 27.622 1.00 18.13 60 LYS A CA 1
ATOM 889 C C . LYS B 2 60 ? 70.690 126.136 28.115 1.00 18.13 60 LYS A C 1
ATOM 890 O O . LYS B 2 60 ? 70.607 126.589 29.260 1.00 18.13 60 LYS A O 1
ATOM 896 N N . THR B 2 61 ? 69.686 126.160 27.252 1.00 17.92 61 THR A N 1
ATOM 897 C CA . THR B 2 61 ? 68.446 126.872 27.523 1.00 17.92 61 THR A CA 1
ATOM 898 C C . THR B 2 61 ? 67.316 125.887 27.773 1.00 17.92 61 THR A C 1
ATOM 899 O O . THR B 2 61 ? 66.887 125.198 26.836 1.00 17.92 61 THR A O 1
ATOM 903 N N . PRO B 2 62 ? 66.809 125.774 28.996 1.00 16.80 62 PRO A N 1
ATOM 904 C CA . PRO B 2 62 ? 65.606 124.970 29.214 1.00 16.80 62 PRO A CA 1
ATOM 905 C C . PRO B 2 62 ? 64.414 125.570 28.492 1.00 16.80 62 PRO A C 1
ATOM 906 O O . PRO B 2 62 ? 64.201 126.783 28.505 1.00 16.80 62 PRO A O 1
ATOM 910 N N . ILE B 2 63 ? 63.627 124.702 27.855 1.00 16.08 63 ILE A N 1
ATOM 911 C CA . ILE B 2 63 ? 62.491 125.176 27.072 1.00 16.08 63 ILE A CA 1
ATOM 912 C C . ILE B 2 63 ? 61.328 125.610 27.943 1.00 16.08 63 ILE A C 1
ATOM 913 O O . ILE B 2 63 ? 60.352 126.164 27.424 1.00 16.08 63 ILE A O 1
ATOM 918 N N . THR B 2 64 ? 61.398 125.372 29.251 1.00 16.91 64 THR A N 1
ATOM 919 C CA . THR B 2 64 ? 60.432 125.981 30.153 1.00 16.91 64 THR A CA 1
ATOM 920 C C . THR B 2 64 ? 60.455 127.494 30.016 1.00 16.91 64 THR A C 1
ATOM 921 O O . THR B 2 64 ? 59.408 128.145 30.077 1.00 16.91 64 THR A O 1
ATOM 925 N N . ASP B 2 65 ? 61.641 128.059 29.801 1.00 17.87 65 ASP A N 1
ATOM 926 C CA . ASP B 2 65 ? 61.823 129.475 29.519 1.00 17.87 65 ASP A CA 1
ATOM 927 C C . ASP B 2 65 ? 60.750 129.995 28.575 1.00 17.87 65 ASP A C 1
ATOM 928 O O . ASP B 2 65 ? 60.266 131.120 28.728 1.00 17.87 65 ASP A O 1
ATOM 933 N N . LEU B 2 66 ? 60.379 129.176 27.596 1.00 17.14 66 LEU A N 1
ATOM 934 C CA . LEU B 2 66 ? 59.421 129.541 26.565 1.00 17.14 66 LEU A CA 1
ATOM 935 C C . LEU B 2 66 ? 58.027 128.993 26.828 1.00 17.14 66 LEU A C 1
ATOM 936 O O . LEU B 2 66 ? 57.035 129.678 26.563 1.00 17.14 66 LEU A O 1
ATOM 941 N N . THR B 2 67 ? 57.922 127.769 27.341 1.00 16.64 67 THR A N 1
ATOM 942 C CA . THR B 2 67 ? 56.607 127.169 27.511 1.00 16.64 67 THR A CA 1
ATOM 943 C C . THR B 2 67 ? 55.849 127.755 28.691 1.00 16.64 67 THR A C 1
ATOM 944 O O . THR B 2 67 ? 54.617 127.761 28.674 1.00 16.64 67 THR A O 1
ATOM 948 N N . ASN B 2 68 ? 56.539 128.264 29.712 1.00 17.85 68 ASN A N 1
ATOM 949 C CA . ASN B 2 68 ? 55.835 128.955 30.785 1.00 17.85 68 ASN A CA 1
ATOM 950 C C . ASN B 2 68 ? 55.138 130.195 30.249 1.00 17.85 68 ASN A C 1
ATOM 951 O O . ASN B 2 68 ? 54.039 130.547 30.693 1.00 17.85 68 ASN A O 1
ATOM 956 N N . THR B 2 69 ? 55.768 130.866 29.289 1.00 17.93 69 THR A N 1
ATOM 957 C CA . THR B 2 69 ? 55.134 131.981 28.596 1.00 17.93 69 THR A CA 1
ATOM 958 C C . THR B 2 69 ? 53.992 131.500 27.710 1.00 17.93 69 THR A C 1
ATOM 959 O O . THR B 2 69 ? 52.895 132.067 27.727 1.00 17.93 69 THR A O 1
ATOM 963 N N . ALA B 2 70 ? 54.239 130.451 26.928 1.00 17.28 70 ALA A N 1
ATOM 964 C CA . ALA B 2 70 ? 53.275 130.026 25.921 1.00 17.28 70 ALA A CA 1
ATOM 965 C C . ALA B 2 70 ? 52.003 129.465 26.544 1.00 17.28 70 ALA A C 1
ATOM 966 O O . ALA B 2 70 ? 50.903 129.701 26.035 1.00 17.28 70 ALA A O 1
ATOM 968 N N . ASP B 2 71 ? 52.129 128.712 27.637 1.00 16.65 71 ASP A N 1
ATOM 969 C CA . ASP B 2 71 ? 50.973 128.032 28.207 1.00 16.65 71 ASP A CA 1
ATOM 970 C C . ASP B 2 71 ? 49.900 129.011 28.652 1.00 16.65 71 ASP A C 1
ATOM 971 O O . ASP B 2 71 ? 48.715 128.663 28.668 1.00 16.65 71 ASP A O 1
ATOM 976 N N . ALA B 2 72 ? 50.286 130.229 29.019 1.00 17.94 72 ALA A N 1
ATOM 977 C CA . ALA B 2 72 ? 49.318 131.216 29.470 1.00 17.94 72 ALA A CA 1
ATOM 978 C C . ALA B 2 72 ? 48.639 131.941 28.319 1.00 17.94 72 ALA A C 1
ATOM 979 O O . ALA B 2 72 ? 47.536 132.467 28.500 1.00 17.94 72 ALA A O 1
ATOM 981 N N . GLU B 2 73 ? 49.264 131.972 27.143 1.00 18.67 73 GLU A N 1
ATOM 982 C CA . GLU B 2 73 ? 48.741 132.764 26.036 1.00 18.67 73 GLU A CA 1
ATOM 983 C C . GLU B 2 73 ? 47.471 132.150 25.465 1.00 18.67 73 GLU A C 1
ATOM 984 O O . GLU B 2 73 ? 46.480 132.850 25.233 1.00 18.67 73 GLU A O 1
ATOM 990 N N . GLY B 2 74 ? 47.483 130.844 25.225 1.00 16.40 74 GLY A N 1
ATOM 991 C CA . GLY B 2 74 ? 46.370 130.189 24.578 1.00 16.40 74 GLY A CA 1
ATOM 992 C C . GLY B 2 74 ? 46.449 130.159 23.074 1.00 16.40 74 GLY A C 1
ATOM 993 O O . GLY B 2 74 ? 45.410 130.088 22.410 1.00 16.40 74 GLY A O 1
ATOM 994 N N . ARG B 2 75 ? 47.652 130.201 22.511 1.00 17.83 75 ARG A N 1
ATOM 995 C CA . ARG B 2 75 ? 47.833 130.296 21.071 1.00 17.83 75 ARG A CA 1
ATOM 996 C C . ARG B 2 75 ? 47.893 128.927 20.410 1.00 17.83 75 ARG A C 1
ATOM 997 O O . ARG B 2 75 ? 47.327 128.738 19.330 1.00 17.83 75 ARG A O 1
ATOM 1005 N N . ASP B 2 76 ? 48.573 127.972 21.032 1.00 15.48 76 ASP A N 1
ATOM 1006 C CA . ASP B 2 76 ? 48.658 126.613 20.527 1.00 15.48 76 ASP A CA 1
ATOM 1007 C C . ASP B 2 76 ? 47.592 125.741 21.178 1.00 15.48 76 ASP A C 1
ATOM 1008 O O . ASP B 2 76 ? 46.936 126.127 22.147 1.00 15.48 76 ASP A O 1
ATOM 1013 N N . TYR B 2 77 ? 47.421 124.544 20.620 1.00 13.20 77 TYR A N 1
ATOM 1014 C CA . TYR B 2 77 ? 46.415 123.626 21.136 1.00 13.20 77 TYR A CA 1
ATOM 1015 C C . TYR B 2 77 ? 46.767 123.151 22.537 1.00 13.20 77 TYR A C 1
ATOM 1016 O O . TYR B 2 77 ? 45.896 123.069 23.409 1.00 13.20 77 TYR A O 1
ATOM 1025 N N . MET B 2 78 ? 48.040 122.838 22.770 1.00 13.84 78 MET A N 1
ATOM 1026 C CA . MET B 2 78 ? 48.472 122.347 24.069 1.00 13.84 78 MET A CA 1
ATOM 1027 C C . MET B 2 78 ? 48.256 123.369 25.171 1.00 13.84 78 MET A C 1
ATOM 1028 O O . MET B 2 78 ? 48.319 123.012 26.351 1.00 13.84 78 MET A O 1
ATOM 1033 N N . SER B 2 79 ? 48.014 124.627 24.817 1.00 14.42 79 SER A N 1
ATOM 1034 C CA . SER B 2 79 ? 47.703 125.674 25.777 1.00 14.42 79 SER A CA 1
ATOM 1035 C C . SER B 2 79 ? 46.232 126.050 25.786 1.00 14.42 79 SER A C 1
ATOM 1036 O O . SER B 2 79 ? 45.639 126.183 26.859 1.00 14.42 79 SER A O 1
ATOM 1039 N N . TYR B 2 80 ? 45.629 126.218 24.611 1.00 14.11 80 TYR A N 1
ATOM 1040 C CA . TYR B 2 80 ? 44.212 126.547 24.545 1.00 14.11 80 TYR A CA 1
ATOM 1041 C C . TYR B 2 80 ? 43.367 125.463 25.193 1.00 14.11 80 TYR A C 1
ATOM 1042 O O . TYR B 2 80 ? 42.438 125.760 25.952 1.00 14.11 80 TYR A O 1
ATOM 1051 N N . LEU B 2 81 ? 43.671 124.200 24.905 1.00 12.93 81 LEU A N 1
ATOM 1052 C CA . LEU B 2 81 ? 42.911 123.090 25.452 1.00 12.93 81 LEU A CA 1
ATOM 1053 C C . LEU B 2 81 ? 43.282 122.767 26.890 1.00 12.93 81 LEU A C 1
ATOM 1054 O O . LEU B 2 81 ? 42.570 121.993 27.533 1.00 12.93 81 LEU A O 1
ATOM 1059 N N . SER B 2 82 ? 44.368 123.335 27.407 1.00 13.54 82 SER A N 1
ATOM 1060 C CA . SER B 2 82 ? 44.754 123.099 28.788 1.00 13.54 82 SER A CA 1
ATOM 1061 C C . SER B 2 82 ? 43.912 123.891 29.774 1.00 13.54 82 SER A C 1
ATOM 1062 O O . SER B 2 82 ? 43.922 123.577 30.967 1.00 13.54 82 SER A O 1
ATOM 1065 N N . PHE B 2 83 ? 43.192 124.904 29.308 1.00 14.52 83 PHE A N 1
ATOM 1066 C CA . PHE B 2 83 ? 42.318 125.686 30.166 1.00 14.52 83 PHE A CA 1
ATOM 1067 C C . PHE B 2 83 ? 40.984 125.006 30.418 1.00 14.52 83 PHE A C 1
ATOM 1068 O O . PHE B 2 83 ? 40.182 125.519 31.204 1.00 14.52 83 PHE A O 1
ATOM 1076 N N . LEU B 2 84 ? 40.733 123.874 29.771 1.00 12.82 84 LEU A N 1
ATOM 1077 C CA . LEU B 2 84 ? 39.556 123.064 30.027 1.00 12.82 84 LEU A CA 1
ATOM 1078 C C . LEU B 2 84 ? 39.814 121.935 31.009 1.00 12.82 84 LEU A C 1
ATOM 1079 O O . LEU B 2 84 ? 38.860 121.278 31.432 1.00 12.82 84 LEU A O 1
ATOM 1084 N N . TYR B 2 85 ? 41.069 121.696 31.378 1.00 12.24 85 TYR A N 1
ATOM 1085 C CA . TYR B 2 85 ? 41.442 120.535 32.164 1.00 12.24 85 TYR A CA 1
ATOM 1086 C C . TYR B 2 85 ? 42.404 120.956 33.262 1.00 12.24 85 TYR A C 1
ATOM 1087 O O . TYR B 2 85 ? 42.909 122.080 33.284 1.00 12.24 85 TYR A O 1
ATOM 1096 N N . ARG B 2 86 ? 42.651 120.029 34.179 1.00 12.65 86 ARG A N 1
ATOM 1097 C CA . ARG B 2 86 ? 43.519 120.244 35.325 1.00 12.65 86 ARG A CA 1
ATOM 1098 C C . ARG B 2 86 ? 44.739 119.343 35.341 1.00 12.65 86 ARG A C 1
ATOM 1099 O O . ARG B 2 86 ? 45.778 119.748 35.861 1.00 12.65 86 ARG A O 1
ATOM 1107 N N . PHE B 2 87 ? 44.638 118.138 34.795 1.00 12.21 87 PHE A N 1
ATOM 1108 C CA . PHE B 2 87 ? 45.718 117.168 34.771 1.00 12.21 87 PHE A CA 1
ATOM 1109 C C . PHE B 2 87 ? 46.182 116.931 33.343 1.00 12.21 87 PHE A C 1
ATOM 1110 O O . PHE B 2 87 ? 45.473 117.218 32.377 1.00 12.21 87 PHE A O 1
ATOM 1118 N N . TYR B 2 88 ? 47.393 116.398 33.221 1.00 12.38 88 TYR A N 1
ATOM 1119 C CA . TYR B 2 88 ? 47.882 115.912 31.943 1.00 12.38 88 TYR A CA 1
ATOM 1120 C C . TYR B 2 88 ? 48.843 114.759 32.182 1.00 12.38 88 TYR A C 1
ATOM 1121 O O . TYR B 2 88 ? 49.350 114.561 33.287 1.00 12.38 88 TYR A O 1
ATOM 1130 N N . ARG B 2 89 ? 49.068 113.985 31.126 1.00 12.36 89 ARG A N 1
ATOM 1131 C CA . ARG B 2 89 ? 50.020 112.891 31.157 1.00 12.36 89 ARG A CA 1
ATOM 1132 C C . ARG B 2 89 ? 50.673 112.799 29.790 1.00 12.36 89 ARG A C 1
ATOM 1133 O O . ARG B 2 89 ? 50.225 113.414 28.823 1.00 12.36 89 ARG A O 1
ATOM 1141 N N . GLY B 2 90 ? 51.731 112.011 29.720 1.00 11.65 90 GLY A N 1
ATOM 1142 C CA . GLY B 2 90 ? 52.392 111.725 28.471 1.00 11.65 90 GLY A CA 1
ATOM 1143 C C . GLY B 2 90 ? 53.505 112.698 28.152 1.00 11.65 90 GLY A C 1
ATOM 1144 O O . GLY B 2 90 ? 53.679 113.742 28.782 1.00 11.65 90 GLY A O 1
ATOM 1145 N N . GLY B 2 91 ? 54.272 112.333 27.133 1.00 12.08 91 GLY A N 1
ATOM 1146 C CA . GLY B 2 91 ? 55.401 113.118 26.698 1.00 12.08 91 GLY A CA 1
ATOM 1147 C C . GLY B 2 91 ? 55.002 114.213 25.738 1.00 12.08 91 GLY A C 1
ATOM 1148 O O . GLY B 2 91 ? 53.825 114.466 25.478 1.00 12.08 91 GLY A O 1
ATOM 1149 N N . ARG B 2 92 ? 56.019 114.871 25.198 1.00 12.77 92 ARG A N 1
ATOM 1150 C CA . ARG B 2 92 ? 55.821 116.033 24.357 1.00 12.77 92 ARG A CA 1
ATOM 1151 C C . ARG B 2 92 ? 56.842 116.020 23.234 1.00 12.77 92 ARG A C 1
ATOM 1152 O O . ARG B 2 92 ? 57.918 115.432 23.357 1.00 12.77 92 ARG A O 1
ATOM 1160 N N . ARG B 2 93 ? 56.487 116.675 22.137 1.00 12.33 93 ARG A N 1
ATOM 1161 C CA . ARG B 2 93 ? 57.323 116.759 20.954 1.00 12.33 93 ARG A CA 1
ATOM 1162 C C . ARG B 2 93 ? 57.561 118.219 20.618 1.00 12.33 93 ARG A C 1
ATOM 1163 O O . ARG B 2 93 ? 56.655 119.047 20.734 1.00 12.33 93 ARG A O 1
ATOM 1171 N N . TYR B 2 94 ? 58.784 118.524 20.204 1.00 13.81 94 TYR A N 1
ATOM 1172 C CA . TYR B 2 94 ? 59.186 119.875 19.853 1.00 13.81 94 TYR A CA 1
ATOM 1173 C C . TYR B 2 94 ? 59.929 119.840 18.531 1.00 13.81 94 TYR A C 1
ATOM 1174 O O . TYR B 2 94 ? 60.794 118.986 18.325 1.00 13.81 94 TYR A O 1
ATOM 1183 N N . LYS B 2 95 ? 59.574 120.754 17.636 1.00 13.39 95 LYS A N 1
ATOM 1184 C CA . LYS B 2 95 ? 60.277 120.951 16.379 1.00 13.39 95 LYS A CA 1
ATOM 1185 C C . LYS B 2 95 ? 60.857 122.352 16.367 1.00 13.39 95 LYS A C 1
ATOM 1186 O O . LYS B 2 95 ? 60.164 123.318 16.697 1.00 13.39 95 LYS A O 1
ATOM 1192 N N . PHE B 2 96 ? 62.124 122.454 15.990 1.00 14.77 96 PHE A N 1
ATOM 1193 C CA . PHE B 2 96 ? 62.855 123.715 15.950 1.00 14.77 96 PHE A CA 1
ATOM 1194 C C . PHE B 2 96 ? 63.329 123.928 14.520 1.00 14.77 96 PHE A C 1
ATOM 1195 O O . PHE B 2 96 ? 64.299 123.306 14.081 1.00 14.77 96 PHE A O 1
ATOM 1203 N N . PHE B 2 97 ? 62.640 124.801 13.794 1.00 14.69 97 PHE A N 1
ATOM 1204 C CA . PHE B 2 97 ? 63.028 125.162 12.442 1.00 14.69 97 PHE A CA 1
ATOM 1205 C C . PHE B 2 97 ? 63.993 126.336 12.498 1.00 14.69 97 PHE A C 1
ATOM 1206 O O . PHE B 2 97 ? 63.694 127.364 13.109 1.00 14.69 97 PHE A O 1
ATOM 1214 N N . ASN B 2 98 ? 65.145 126.179 11.855 1.00 17.57 98 ASN A N 1
ATOM 1215 C CA . ASN B 2 98 ? 66.186 127.194 11.907 1.00 17.57 98 ASN A CA 1
ATOM 1216 C C . ASN B 2 98 ? 65.819 128.399 11.055 1.00 17.57 98 ASN A C 1
ATOM 1217 O O . ASN B 2 98 ? 65.391 128.258 9.906 1.00 17.57 98 ASN A O 1
ATOM 1222 N N . THR B 2 99 ? 65.991 129.590 11.628 1.00 19.05 99 THR A N 1
ATOM 1223 C CA . THR B 2 99 ? 65.803 130.851 10.924 1.00 19.05 99 THR A CA 1
ATOM 1224 C C . THR B 2 99 ? 66.951 131.804 11.220 1.00 19.05 99 THR A C 1
ATOM 1225 O O . THR B 2 99 ? 66.756 133.019 11.291 1.00 19.05 99 THR A O 1
ATOM 1229 N N . THR B 2 100 ? 68.148 131.266 11.389 1.00 22.22 100 THR A N 1
ATOM 1230 C CA . THR B 2 100 ? 69.305 132.072 11.748 1.00 22.22 100 THR A CA 1
ATOM 1231 C C . THR B 2 100 ? 69.786 132.880 10.549 1.00 22.22 100 THR A C 1
ATOM 1232 O O . THR B 2 100 ? 70.171 132.291 9.531 1.00 22.22 100 THR A O 1
ATOM 1236 N N . PRO B 2 101 ? 69.777 134.214 10.618 1.00 25.21 101 PRO A N 1
ATOM 1237 C CA . PRO B 2 101 ? 70.105 135.020 9.434 1.00 25.21 101 PRO A CA 1
ATOM 1238 C C . PRO B 2 101 ? 71.591 135.230 9.199 1.00 25.21 101 PRO A C 1
ATOM 1239 O O . PRO B 2 101 ? 71.972 135.582 8.076 1.00 25.21 101 PRO A O 1
ATOM 1243 N N . LEU B 2 102 ? 72.431 135.042 10.211 1.00 27.85 102 LEU A N 1
ATOM 1244 C CA . LEU B 2 102 ? 73.856 135.318 10.131 1.00 27.85 102 LEU A CA 1
ATOM 1245 C C . LEU B 2 102 ? 74.662 134.040 10.317 1.00 27.85 102 LEU A C 1
ATOM 1246 O O . LEU B 2 102 ? 74.203 133.078 10.938 1.00 27.85 102 LEU A O 1
ATOM 1251 N N . LYS B 2 103 ? 75.877 134.042 9.769 1.00 29.12 103 LYS A N 1
ATOM 1252 C CA . LYS B 2 103 ? 76.800 132.920 9.884 1.00 29.12 103 LYS A CA 1
ATOM 1253 C C . LYS B 2 103 ? 77.821 133.235 10.968 1.00 29.12 103 LYS A C 1
ATOM 1254 O O . LYS B 2 103 ? 78.548 134.228 10.870 1.00 29.12 103 LYS A O 1
ATOM 1260 N N . GLN B 2 104 ? 77.878 132.391 11.996 1.00 26.94 104 GLN A N 1
ATOM 1261 C CA . GLN B 2 104 ? 78.810 132.575 13.101 1.00 26.94 104 GLN A CA 1
ATOM 1262 C C . GLN B 2 104 ? 80.014 131.653 12.997 1.00 26.94 104 GLN A C 1
ATOM 1263 O O . GLN B 2 104 ? 81.157 132.101 13.124 1.00 26.94 104 GLN A O 1
ATOM 1269 N N . SER B 2 105 ? 79.775 130.366 12.766 1.00 27.15 105 SER A N 1
ATOM 1270 C CA . SER B 2 105 ? 80.836 129.379 12.662 1.00 27.15 105 SER A CA 1
ATOM 1271 C C . SER B 2 105 ? 80.621 128.512 11.431 1.00 27.15 105 SER A C 1
ATOM 1272 O O . SER B 2 105 ? 79.500 128.329 10.951 1.00 27.15 105 SER A O 1
ATOM 1275 N N . GLN B 2 106 ? 81.736 127.988 10.934 1.00 27.56 106 GLN A N 1
ATOM 1276 C CA . GLN B 2 106 ? 81.744 127.082 9.791 1.00 27.56 106 GLN A CA 1
ATOM 1277 C C . GLN B 2 106 ? 80.787 125.918 9.993 1.00 27.56 106 GLN A C 1
ATOM 1278 O O . GLN B 2 106 ? 80.110 125.479 9.056 1.00 27.56 106 GLN A O 1
ATOM 1284 N N . THR B 2 107 ? 80.688 125.432 11.223 1.00 22.06 107 THR A N 1
ATOM 1285 C CA . THR B 2 107 ? 79.891 124.259 11.545 1.00 22.06 107 THR A CA 1
ATOM 1286 C C . THR B 2 107 ? 78.939 124.629 12.666 1.00 22.06 107 THR A C 1
ATOM 1287 O O . THR B 2 107 ? 79.355 124.769 13.819 1.00 22.06 107 THR A O 1
ATOM 1291 N N . CYS B 2 108 ? 77.665 124.780 12.327 1.00 21.00 108 CYS A N 1
ATOM 1292 C CA . CYS B 2 108 ? 76.631 125.047 13.308 1.00 21.00 108 CYS A CA 1
ATOM 1293 C C . CYS B 2 108 ? 75.887 123.759 13.594 1.00 21.00 108 CYS A C 1
ATOM 1294 O O . CYS B 2 108 ? 75.533 123.023 12.669 1.00 21.00 108 CYS A O 1
ATOM 1297 N N . TYR B 2 109 ? 75.661 123.488 14.874 1.00 17.62 109 TYR A N 1
ATOM 1298 C CA . TYR B 2 109 ? 74.977 122.279 15.285 1.00 17.62 109 TYR A CA 1
ATOM 1299 C C . TYR B 2 109 ? 74.049 122.601 16.440 1.00 17.62 109 TYR A C 1
ATOM 1300 O O . TYR B 2 109 ? 74.323 123.478 17.261 1.00 17.62 109 TYR A O 1
ATOM 1309 N N . VAL B 2 110 ? 72.941 121.879 16.479 1.00 16.32 110 VAL A N 1
ATOM 1310 C CA . VAL B 2 110 ? 71.938 121.997 17.524 1.00 16.32 110 VAL A CA 1
ATOM 1311 C C . VAL B 2 110 ? 71.913 120.697 18.305 1.00 16.32 110 VAL A C 1
ATOM 1312 O O . VAL B 2 110 ? 71.968 119.611 17.720 1.00 16.32 110 VAL A O 1
ATOM 1316 N N . ARG B 2 111 ? 71.828 120.807 19.623 1.00 15.78 111 ARG A N 1
ATOM 1317 C CA . ARG B 2 111 ? 71.852 119.646 20.494 1.00 15.78 111 ARG A CA 1
ATOM 1318 C C . ARG B 2 111 ? 70.806 119.803 21.582 1.00 15.78 111 ARG A C 1
ATOM 1319 O O . ARG B 2 111 ? 70.574 120.907 22.077 1.00 15.78 111 ARG A O 1
ATOM 1327 N N . SER B 2 112 ? 70.176 118.693 21.946 1.00 14.81 112 SER A N 1
ATOM 1328 C CA . SER B 2 112 ? 69.091 118.688 22.911 1.00 14.81 112 SER A CA 1
ATOM 1329 C C . SER B 2 112 ? 69.306 117.582 23.930 1.00 14.81 112 SER A C 1
ATOM 1330 O O . SER B 2 112 ? 69.736 116.480 23.582 1.00 14.81 112 SER A O 1
ATOM 1333 N N . PHE B 2 113 ? 69.003 117.886 25.187 1.00 15.11 113 PHE A N 1
ATOM 1334 C CA . PHE B 2 113 ? 69.143 116.951 26.290 1.00 15.11 113 PHE A CA 1
ATOM 1335 C C . PHE B 2 113 ? 67.842 116.906 27.075 1.00 15.11 113 PHE A C 1
ATOM 1336 O O . PHE B 2 113 ? 66.881 117.617 26.776 1.00 15.11 113 PHE A O 1
ATOM 1344 N N . LEU B 2 114 ? 67.822 116.052 28.086 1.00 13.96 114 LEU A N 1
ATOM 1345 C CA . LEU B 2 114 ? 66.722 115.981 29.028 1.00 13.96 114 LEU A CA 1
ATOM 1346 C C . LEU B 2 114 ? 67.002 116.865 30.236 1.00 13.96 114 LEU A C 1
ATOM 1347 O O . LEU B 2 114 ? 68.143 117.232 30.520 1.00 13.96 114 LEU A O 1
ATOM 1352 N N . ILE B 2 115 ? 65.938 117.200 30.952 1.00 14.88 115 ILE A N 1
ATOM 1353 C CA . ILE B 2 115 ? 66.050 118.015 32.154 1.00 14.88 115 ILE A CA 1
ATOM 1354 C C . ILE B 2 115 ? 64.744 117.925 32.932 1.00 14.88 115 ILE A C 1
ATOM 1355 O O . ILE B 2 115 ? 63.663 118.013 32.334 1.00 14.88 115 ILE A O 1
ATOM 1360 N N . PRO B 2 116 ? 64.786 117.733 34.247 1.00 14.69 116 PRO A N 1
ATOM 1361 C CA . PRO B 2 116 ? 63.550 117.792 35.028 1.00 14.69 116 PRO A CA 1
ATOM 1362 C C . PRO B 2 116 ? 62.893 119.155 34.908 1.00 14.69 116 PRO A C 1
ATOM 1363 O O . PRO B 2 116 ? 63.563 120.182 34.807 1.00 14.69 116 PRO A O 1
ATOM 1367 N N . ARG B 2 117 ? 61.565 119.155 34.906 1.00 15.49 117 ARG A N 1
ATOM 1368 C CA . ARG B 2 117 ? 60.830 120.393 34.717 1.00 15.49 117 ARG A CA 1
ATOM 1369 C C . ARG B 2 117 ? 61.118 121.362 35.851 1.00 15.49 117 ARG A C 1
ATOM 1370 O O . ARG B 2 117 ? 61.294 120.964 37.005 1.00 15.49 117 ARG A O 1
ATOM 1378 N N . ASN B 2 118 ? 61.169 122.646 35.510 1.00 16.16 118 ASN A N 1
ATOM 1379 C CA . ASN B 2 118 ? 61.365 123.742 36.446 1.00 16.16 118 ASN A CA 1
ATOM 1380 C C . ASN B 2 118 ? 62.762 123.754 37.046 1.00 16.16 118 ASN A C 1
ATOM 1381 O O . ASN B 2 118 ? 63.022 124.521 37.979 1.00 16.16 118 ASN A O 1
ATOM 1386 N N . TYR B 2 119 ? 63.669 122.926 36.538 1.00 15.61 119 TYR A N 1
ATOM 1387 C CA . TYR B 2 119 ? 65.072 123.021 36.889 1.00 15.61 119 TYR A CA 1
ATOM 1388 C C . TYR B 2 119 ? 65.753 124.093 36.048 1.00 15.61 119 TYR A C 1
ATOM 1389 O O . TYR B 2 119 ? 65.213 124.582 35.052 1.00 15.61 119 TYR A O 1
ATOM 1398 N N . THR B 2 120 ? 66.961 124.452 36.459 1.00 17.27 120 THR A N 1
ATOM 1399 C CA . THR B 2 120 ? 67.828 125.330 35.697 1.00 17.27 120 THR A CA 1
ATOM 1400 C C . THR B 2 120 ? 68.990 124.530 35.129 1.00 17.27 120 THR A C 1
ATOM 1401 O O . THR B 2 120 ? 69.305 123.434 35.597 1.00 17.27 120 THR A O 1
ATOM 1405 N N . ALA B 2 121 ? 69.626 125.090 34.102 1.00 17.70 121 ALA A N 1
ATOM 1406 C CA . ALA B 2 121 ? 70.720 124.386 33.449 1.00 17.70 121 ALA A CA 1
ATOM 1407 C C . ALA B 2 121 ? 71.917 124.208 34.370 1.00 17.70 121 ALA A C 1
ATOM 1408 O O . ALA B 2 121 ? 72.716 123.292 34.156 1.00 17.70 121 ALA A O 1
ATOM 1410 N N . ASP B 2 122 ? 72.058 125.058 35.381 1.00 19.59 122 ASP A N 1
ATOM 1411 C CA . ASP B 2 122 ? 73.128 124.942 36.355 1.00 19.59 122 ASP A CA 1
ATOM 1412 C C . ASP B 2 122 ? 72.845 123.887 37.414 1.00 19.59 122 ASP A C 1
ATOM 1413 O O . ASP B 2 122 ? 73.704 123.641 38.268 1.00 19.59 122 ASP A O 1
ATOM 1418 N N . GLU B 2 123 ? 71.673 123.262 37.374 1.00 17.60 123 GLU A N 1
ATOM 1419 C CA . GLU B 2 123 ? 71.274 122.255 38.343 1.00 17.60 123 GLU A CA 1
ATOM 1420 C C . GLU B 2 123 ? 71.264 120.851 37.765 1.00 17.60 123 GLU A C 1
ATOM 1421 O O . GLU B 2 123 ? 70.879 119.912 38.466 1.00 17.60 123 GLU A O 1
ATOM 1427 N N . ILE B 2 124 ? 71.673 120.682 36.512 1.00 15.79 124 ILE A N 1
ATOM 1428 C CA . ILE B 2 124 ? 71.552 119.410 35.817 1.00 15.79 124 ILE A CA 1
ATOM 1429 C C . ILE B 2 124 ? 72.781 119.188 34.951 1.00 15.79 124 ILE A C 1
ATOM 1430 O O . ILE B 2 124 ? 73.412 120.134 34.472 1.00 15.79 124 ILE A O 1
ATOM 1435 N N . ASN B 2 125 ? 73.115 117.920 34.759 1.00 16.15 125 ASN A N 1
ATOM 1436 C CA . ASN B 2 125 ? 74.222 117.506 33.919 1.00 16.15 125 ASN A CA 1
ATOM 1437 C C . ASN B 2 125 ? 73.790 117.408 32.464 1.00 16.15 125 ASN A C 1
ATOM 1438 O O . ASN B 2 125 ? 72.613 117.230 32.146 1.00 16.15 125 ASN A O 1
ATOM 1443 N N . THR B 2 126 ? 74.769 117.525 31.574 1.00 16.92 126 THR A N 1
ATOM 1444 C CA . THR B 2 126 ? 74.532 117.327 30.148 1.00 16.92 126 THR A CA 1
ATOM 1445 C C . THR B 2 126 ? 74.842 115.892 29.750 1.00 16.92 126 THR A C 1
ATOM 1446 O O . THR B 2 126 ? 75.622 115.620 28.840 1.00 16.92 126 THR A O 1
ATOM 1450 N N . ASP B 2 127 ? 74.211 114.964 30.447 1.00 16.12 127 ASP A N 1
ATOM 1451 C CA . ASP B 2 127 ? 74.342 113.540 30.205 1.00 16.12 127 ASP A CA 1
ATOM 1452 C C . ASP B 2 127 ? 72.991 112.987 29.768 1.00 16.12 127 ASP A C 1
ATOM 1453 O O . ASP B 2 127 ? 72.030 113.729 29.550 1.00 16.12 127 ASP A O 1
ATOM 1458 N N . GLY B 2 128 ? 72.922 111.670 29.644 1.00 14.05 128 GLY A N 1
ATOM 1459 C CA . GLY B 2 128 ? 71.707 111.019 29.241 1.00 14.05 128 GLY A CA 1
ATOM 1460 C C . GLY B 2 128 ? 71.503 111.077 27.749 1.00 14.05 128 GLY A C 1
ATOM 1461 O O . GLY B 2 128 ? 72.381 111.495 26.989 1.00 14.05 128 GLY A O 1
ATOM 1462 N N . PRO B 2 129 ? 70.331 110.649 27.298 1.00 13.52 129 PRO A N 1
ATOM 1463 C CA . PRO B 2 129 ? 70.053 110.663 25.862 1.00 13.52 129 PRO A CA 1
ATOM 1464 C C . PRO B 2 129 ? 69.986 112.076 25.315 1.00 13.52 129 PRO A C 1
ATOM 1465 O O . PRO B 2 129 ? 69.435 112.986 25.939 1.00 13.52 129 PRO A O 1
ATOM 1469 N N . SER B 2 130 ? 70.561 112.245 24.132 1.00 13.93 130 SER A N 1
ATOM 1470 C CA . SER B 2 130 ? 70.638 113.522 23.454 1.00 13.93 130 SER A CA 1
ATOM 1471 C C . SER B 2 130 ? 70.260 113.334 21.995 1.00 13.93 130 SER A C 1
ATOM 1472 O O . SER B 2 130 ? 70.109 112.214 21.504 1.00 13.93 130 SER A O 1
ATOM 1475 N N . HIS B 2 131 ? 70.111 114.455 21.299 1.00 13.45 131 HIS A N 1
ATOM 1476 C CA . HIS B 2 131 ? 69.892 114.447 19.864 1.00 13.45 131 HIS A CA 1
ATOM 1477 C C . HIS B 2 131 ? 70.583 115.659 19.270 1.00 13.45 131 HIS A C 1
ATOM 1478 O O . HIS B 2 131 ? 70.438 116.769 19.786 1.00 13.45 131 HIS A O 1
ATOM 1485 N N . ILE B 2 132 ? 71.331 115.443 18.196 1.00 14.84 132 ILE A N 1
ATOM 1486 C CA . ILE B 2 132 ? 72.122 116.483 17.560 1.00 14.84 132 ILE A CA 1
ATOM 1487 C C . ILE B 2 132 ? 71.724 116.589 16.097 1.00 14.84 132 ILE A C 1
ATOM 1488 O O . ILE B 2 132 ? 71.549 115.575 15.414 1.00 14.84 132 ILE A O 1
ATOM 1493 N N . THR B 2 133 ? 71.575 117.823 15.622 1.00 14.64 133 THR A N 1
ATOM 1494 C CA . THR B 2 133 ? 71.278 118.106 14.230 1.00 14.64 133 THR A CA 1
ATOM 1495 C C . THR B 2 133 ? 72.193 119.211 13.734 1.00 14.64 133 THR A C 1
ATOM 1496 O O . THR B 2 133 ? 72.783 119.958 14.515 1.00 14.64 133 THR A O 1
ATOM 1500 N N . TYR B 2 134 ? 72.302 119.299 12.417 1.00 15.82 134 TYR A N 1
ATOM 1501 C CA . TYR B 2 134 ? 73.102 120.327 11.763 1.00 15.82 134 TYR A CA 1
ATOM 1502 C C . TYR B 2 134 ? 72.201 121.174 10.880 1.00 15.82 134 TYR A C 1
ATOM 1503 O O . TYR B 2 134 ? 71.784 120.712 9.801 1.00 15.82 134 TYR A O 1
ATOM 1512 N N . PRO B 2 135 ? 71.870 122.402 11.286 1.00 16.07 135 PRO A N 1
ATOM 1513 C CA . PRO B 2 135 ? 70.843 123.171 10.571 1.00 16.07 135 PRO A CA 1
ATOM 1514 C C . PRO B 2 135 ? 71.126 123.396 9.101 1.00 16.07 135 PRO A C 1
ATOM 1515 O O . PRO B 2 135 ? 70.210 123.794 8.373 1.00 16.07 135 PRO A O 1
ATOM 1519 N N . VAL B 2 136 ? 72.350 123.173 8.640 1.00 15.86 136 VAL A N 1
ATOM 1520 C CA . VAL B 2 136 ? 72.659 123.421 7.240 1.00 15.86 136 VAL A CA 1
ATOM 1521 C C . VAL B 2 136 ? 72.226 122.247 6.373 1.00 15.86 136 VAL A C 1
ATOM 1522 O O . VAL B 2 136 ? 71.788 122.435 5.233 1.00 15.86 136 VAL A O 1
ATOM 1526 N N . ILE B 2 137 ? 72.338 121.025 6.888 1.00 14.84 137 ILE A N 1
ATOM 1527 C CA . ILE B 2 137 ? 71.842 119.850 6.182 1.00 14.84 137 ILE A CA 1
ATOM 1528 C C . ILE B 2 137 ? 70.443 119.486 6.665 1.00 14.84 137 ILE A C 1
ATOM 1529 O O . ILE B 2 137 ? 69.612 119.021 5.878 1.00 14.84 137 ILE A O 1
ATOM 1534 N N . ASN B 2 138 ? 70.166 119.695 7.951 1.00 14.62 138 ASN A N 1
ATOM 1535 C CA . ASN B 2 138 ? 68.845 119.441 8.525 1.00 14.62 138 ASN A CA 1
ATOM 1536 C C . ASN B 2 138 ? 68.421 120.620 9.387 1.00 14.62 138 ASN A C 1
ATOM 1537 O O . ASN B 2 138 ? 68.743 120.678 10.580 1.00 14.62 138 ASN A O 1
ATOM 1542 N N . PRO B 2 139 ? 67.684 121.575 8.821 1.00 14.83 139 PRO A N 1
ATOM 1543 C CA . PRO B 2 139 ? 67.231 122.733 9.595 1.00 14.83 139 PRO A CA 1
ATOM 1544 C C . PRO B 2 139 ? 66.066 122.465 10.534 1.00 14.83 139 PRO A C 1
ATOM 1545 O O . PRO B 2 139 ? 65.488 123.425 11.049 1.00 14.83 139 PRO A O 1
ATOM 1549 N N . VAL B 2 140 ? 65.699 121.210 10.778 1.00 14.38 140 VAL A N 1
ATOM 1550 C CA . VAL B 2 140 ? 64.607 120.876 11.680 1.00 14.38 140 VAL A CA 1
ATOM 1551 C C . VAL B 2 140 ? 65.120 119.830 12.659 1.00 14.38 140 VAL A C 1
ATOM 1552 O O . VAL B 2 140 ? 65.685 118.812 12.245 1.00 14.38 140 VAL A O 1
ATOM 1556 N N . HIS B 2 141 ? 64.915 120.074 13.953 1.00 14.31 141 HIS A N 1
ATOM 1557 C CA . HIS B 2 141 ? 65.491 119.224 14.988 1.00 14.31 141 HIS A CA 1
ATOM 1558 C C . HIS B 2 141 ? 64.667 117.957 15.208 1.00 14.31 141 HIS A C 1
ATOM 1559 O O . HIS B 2 141 ? 65.176 116.840 15.060 1.00 14.31 141 HIS A O 1
ATOM 1566 N N . GLU B 2 142 ? 63.389 118.109 15.557 1.00 14.00 142 GLU A N 1
ATOM 1567 C CA . GLU B 2 142 ? 62.480 116.971 15.727 1.00 14.00 142 GLU A CA 1
ATOM 1568 C C . GLU B 2 142 ? 62.899 116.054 16.877 1.00 14.00 142 GLU A C 1
ATOM 1569 O O . GLU B 2 142 ? 63.170 114.869 16.692 1.00 14.00 142 GLU A O 1
ATOM 1575 N N . VAL B 2 143 ? 63.035 116.632 18.058 1.00 13.52 143 VAL A N 1
ATOM 1576 C CA . VAL B 2 143 ? 63.274 115.858 19.267 1.00 13.52 143 VAL A CA 1
ATOM 1577 C C . VAL B 2 143 ? 61.944 115.533 19.942 1.00 13.52 143 VAL A C 1
ATOM 1578 O O . VAL B 2 143 ? 60.926 116.190 19.720 1.00 13.52 143 VAL A O 1
ATOM 1582 N N . GLU B 2 144 ? 61.953 114.494 20.778 1.00 13.09 144 GLU A N 1
ATOM 1583 C CA . GLU B 2 144 ? 60.789 114.083 21.551 1.00 13.09 144 GLU A CA 1
ATOM 1584 C C . GLU B 2 144 ? 61.190 113.839 22.999 1.00 13.09 144 GLU A C 1
ATOM 1585 O O . GLU B 2 144 ? 62.289 113.360 23.283 1.00 13.09 144 GLU A O 1
ATOM 1591 N N . VAL B 2 145 ? 60.277 114.153 23.910 1.00 13.20 145 VAL A N 1
ATOM 1592 C CA . VAL B 2 145 ? 60.506 114.031 25.342 1.00 13.20 145 VAL A CA 1
ATOM 1593 C C . VAL B 2 145 ? 59.548 112.986 25.902 1.00 13.20 145 VAL A C 1
ATOM 1594 O O . VAL B 2 145 ? 58.330 113.140 25.781 1.00 13.20 145 VAL A O 1
ATOM 1598 N N . PRO B 2 146 ? 60.034 111.918 26.523 1.00 12.56 146 PRO A N 1
ATOM 1599 C CA . PRO B 2 146 ? 59.134 110.940 27.134 1.00 12.56 146 PRO A CA 1
ATOM 1600 C C . PRO B 2 146 ? 58.569 111.425 28.461 1.00 12.56 146 PRO A C 1
ATOM 1601 O O . PRO B 2 146 ? 58.985 112.436 29.027 1.00 12.56 146 PRO A O 1
ATOM 1605 N N . PHE B 2 147 ? 57.600 110.663 28.955 1.00 11.83 147 PHE A N 1
ATOM 1606 C CA . PHE B 2 147 ? 56.987 110.918 30.254 1.00 11.83 147 PHE A CA 1
ATOM 1607 C C . PHE B 2 147 ? 57.795 110.169 31.297 1.00 11.83 147 PHE A C 1
ATOM 1608 O O . PHE B 2 147 ? 57.513 109.020 31.628 1.00 11.83 147 PHE A O 1
ATOM 1616 N N . TYR B 2 148 ? 58.830 110.828 31.804 1.00 12.60 148 TYR A N 1
ATOM 1617 C CA . TYR B 2 148 ? 59.680 110.278 32.851 1.00 12.60 148 TYR A CA 1
ATOM 1618 C C . TYR B 2 148 ? 59.267 110.929 34.164 1.00 12.60 148 TYR A C 1
ATOM 1619 O O . TYR B 2 148 ? 59.867 111.896 34.627 1.00 12.60 148 TYR A O 1
ATOM 1628 N N . SER B 2 149 ? 58.226 110.375 34.774 1.00 12.34 149 SER A N 1
ATOM 1629 C CA . SER B 2 149 ? 57.559 111.004 35.898 1.00 12.34 149 SER A CA 1
ATOM 1630 C C . SER B 2 149 ? 57.567 110.104 37.123 1.00 12.34 149 SER A C 1
ATOM 1631 O O . SER B 2 149 ? 57.664 108.879 37.019 1.00 12.34 149 SER A O 1
ATOM 1634 N N . GLN B 2 150 ? 57.478 110.739 38.288 1.00 12.45 150 GLN A N 1
ATOM 1635 C CA . GLN B 2 150 ? 57.165 110.064 39.535 1.00 12.45 150 GLN A CA 1
ATOM 1636 C C . GLN B 2 150 ? 55.672 109.907 39.762 1.00 12.45 150 GLN A C 1
ATOM 1637 O O . GLN B 2 150 ? 55.274 109.201 40.693 1.00 12.45 150 GLN A O 1
ATOM 1643 N N . TYR B 2 151 ? 54.844 110.554 38.948 1.00 12.58 151 TYR A N 1
ATOM 1644 C CA . TYR B 2 151 ? 53.404 110.572 39.128 1.00 12.58 151 TYR A CA 1
ATOM 1645 C C . TYR B 2 151 ? 52.721 110.191 37.826 1.00 12.58 151 TYR A C 1
ATOM 1646 O O . TYR B 2 151 ? 53.246 110.428 36.737 1.00 12.58 151 TYR A O 1
ATOM 1655 N N . ARG B 2 152 ? 51.539 109.591 37.953 1.00 12.05 152 ARG A N 1
ATOM 1656 C CA . ARG B 2 152 ? 50.790 109.142 36.791 1.00 12.05 152 ARG A CA 1
ATOM 1657 C C . ARG B 2 152 ? 50.040 110.270 36.106 1.00 12.05 152 ARG A C 1
ATOM 1658 O O . ARG B 2 152 ? 49.596 110.100 34.966 1.00 12.05 152 ARG A O 1
ATOM 1666 N N . LYS B 2 153 ? 49.888 111.408 36.772 1.00 12.08 153 LYS A N 1
ATOM 1667 C CA . LYS B 2 153 ? 49.243 112.573 36.194 1.00 12.08 153 LYS A CA 1
ATOM 1668 C C . LYS B 2 153 ? 49.933 113.803 36.751 1.00 12.08 153 LYS A C 1
ATOM 1669 O O . LYS B 2 153 ? 50.259 113.856 37.938 1.00 12.08 153 LYS A O 1
ATOM 1675 N N . ILE B 2 154 ? 50.169 114.775 35.887 1.00 12.74 154 ILE A N 1
ATOM 1676 C CA . ILE B 2 154 ? 50.858 116.012 36.237 1.00 12.74 154 ILE A CA 1
ATOM 1677 C C . ILE B 2 154 ? 49.827 117.130 36.270 1.00 12.74 154 ILE A C 1
ATOM 1678 O O . ILE B 2 154 ? 49.057 117.272 35.315 1.00 12.74 154 ILE A O 1
ATOM 1683 N N . PRO B 2 155 ? 49.767 117.929 37.331 1.00 13.12 155 PRO A N 1
ATOM 1684 C CA . PRO B 2 155 ? 48.823 119.044 37.344 1.00 13.12 155 PRO A CA 1
ATOM 1685 C C . PRO B 2 155 ? 49.398 120.261 36.645 1.00 13.12 155 PRO A C 1
ATOM 1686 O O . PRO B 2 155 ? 50.592 120.556 36.737 1.00 13.12 155 PRO A O 1
ATOM 1690 N N . ILE B 2 156 ? 48.526 120.967 35.934 1.00 13.32 156 ILE A N 1
ATOM 1691 C CA . ILE B 2 156 ? 48.882 122.224 35.291 1.00 13.32 156 ILE A CA 1
ATOM 1692 C C . ILE B 2 156 ? 49.108 123.306 36.341 1.00 13.32 156 ILE A C 1
ATOM 1693 O O . ILE B 2 156 ? 49.500 124.432 36.017 1.00 13.32 156 ILE A O 1
ATOM 1698 N N . ALA B 2 157 ? 48.890 122.969 37.608 1.00 14.08 157 ALA A N 1
ATOM 1699 C CA . ALA B 2 157 ? 49.109 123.898 38.699 1.00 14.08 157 ALA A CA 1
ATOM 1700 C C . ALA B 2 157 ? 50.550 123.835 39.198 1.00 14.08 157 ALA A C 1
ATOM 1701 O O . ALA B 2 157 ? 51.392 123.107 38.669 1.00 14.08 157 ALA A O 1
ATOM 1703 N N . SER B 2 158 ? 50.832 124.613 40.238 1.00 15.54 158 SER A N 1
ATOM 1704 C CA . SER B 2 158 ? 52.118 124.571 40.909 1.00 15.54 158 SER A CA 1
ATOM 1705 C C . SER B 2 158 ? 52.132 123.446 41.941 1.00 15.54 158 SER A C 1
ATOM 1706 O O . SER B 2 158 ? 51.095 122.893 42.315 1.00 15.54 158 SER A O 1
ATOM 1709 N N . THR B 2 159 ? 53.329 123.117 42.416 1.00 15.76 159 THR A N 1
ATOM 1710 C CA . THR B 2 159 ? 53.510 122.005 43.335 1.00 15.76 159 THR A CA 1
ATOM 1711 C C . THR B 2 159 ? 54.594 122.328 44.354 1.00 15.76 159 THR A C 1
ATOM 1712 O O . THR B 2 159 ? 55.403 123.240 44.170 1.00 15.76 159 THR A O 1
ATOM 1716 N N . SER B 2 160 ? 54.596 121.557 45.444 1.00 17.04 160 SER A N 1
ATOM 1717 C CA . SER B 2 160 ? 55.718 121.583 46.378 1.00 17.04 160 SER A CA 1
ATOM 1718 C C . SER B 2 160 ? 56.937 120.890 45.786 1.00 17.04 160 SER A C 1
ATOM 1719 O O . SER B 2 160 ? 58.052 121.416 45.849 1.00 17.04 160 SER A O 1
ATOM 1722 N N . ASP B 2 161 ? 56.745 119.704 45.212 1.00 15.58 161 ASP A N 1
ATOM 1723 C CA . ASP B 2 161 ? 57.854 118.965 44.634 1.00 15.58 161 ASP A CA 1
ATOM 1724 C C . ASP B 2 161 ? 58.358 119.654 43.372 1.00 15.58 161 ASP A C 1
ATOM 1725 O O . ASP B 2 161 ? 57.684 120.497 42.778 1.00 15.58 161 ASP A O 1
ATOM 1730 N N . LYS B 2 162 ? 59.569 119.280 42.970 1.00 15.80 162 LYS A N 1
ATOM 1731 C CA . LYS B 2 162 ? 60.193 119.833 41.782 1.00 15.80 162 LYS A CA 1
ATOM 1732 C C . LYS B 2 162 ? 61.031 118.749 41.128 1.00 15.80 162 LYS A C 1
ATOM 1733 O O . LYS B 2 162 ? 61.543 117.850 41.798 1.00 15.80 162 LYS A O 1
ATOM 1739 N N . GLY B 2 163 ? 61.163 118.842 39.812 1.00 14.88 163 GLY A N 1
ATOM 1740 C CA . GLY B 2 163 ? 61.896 117.843 39.062 1.00 14.88 163 GLY A CA 1
ATOM 1741 C C . GLY B 2 163 ? 61.264 116.471 39.078 1.00 14.88 163 GLY A C 1
ATOM 1742 O O . GLY B 2 163 ? 61.980 115.463 39.103 1.00 14.88 163 GLY A O 1
ATOM 1743 N N . TYR B 2 164 ? 59.937 116.406 39.060 1.00 14.02 164 TYR A N 1
ATOM 1744 C CA . TYR B 2 164 ? 59.216 115.144 39.107 1.00 14.02 164 TYR A CA 1
ATOM 1745 C C . TYR B 2 164 ? 58.812 114.643 37.731 1.00 14.02 164 TYR A C 1
ATOM 1746 O O . TYR B 2 164 ? 58.244 113.555 37.628 1.00 14.02 164 TYR A O 1
ATOM 1755 N N . ASP B 2 165 ? 59.087 115.407 36.679 1.00 14.06 165 ASP A N 1
ATOM 1756 C CA . ASP B 2 165 ? 58.889 114.945 35.318 1.00 14.06 165 ASP A CA 1
ATOM 1757 C C . ASP B 2 165 ? 59.953 115.583 34.443 1.00 14.06 165 ASP A C 1
ATOM 1758 O O . ASP B 2 165 ? 60.549 116.600 34.801 1.00 14.06 165 ASP A O 1
ATOM 1763 N N . SER B 2 166 ? 60.192 114.968 33.294 1.00 13.87 166 SER A N 1
ATOM 1764 C CA . SER B 2 166 ? 61.285 115.372 32.430 1.00 13.87 166 SER A CA 1
ATOM 1765 C C . SER B 2 166 ? 60.864 116.507 31.508 1.00 13.87 166 SER A C 1
ATOM 1766 O O . SER B 2 166 ? 59.679 116.755 31.279 1.00 13.87 166 SER A O 1
ATOM 1769 N N . SER B 2 167 ? 61.866 117.196 30.980 1.00 14.38 167 SER A N 1
ATOM 1770 C CA . SER B 2 167 ? 61.668 118.294 30.052 1.00 14.38 167 SER A CA 1
ATOM 1771 C C . SER B 2 167 ? 62.864 118.312 29.110 1.00 14.38 167 SER A C 1
ATOM 1772 O O . SER B 2 167 ? 63.599 117.326 29.005 1.00 14.38 167 SER A O 1
ATOM 1775 N N . LEU B 2 168 ? 63.065 119.431 28.427 1.00 14.51 168 LEU A N 1
ATOM 1776 C CA . LEU B 2 168 ? 64.058 119.539 27.374 1.00 14.51 168 LEU A CA 1
ATOM 1777 C C . LEU B 2 168 ? 65.050 120.654 27.674 1.00 14.51 168 LEU A C 1
ATOM 1778 O O . LEU B 2 168 ? 64.670 121.724 28.156 1.00 14.51 168 LEU A O 1
ATOM 1783 N N . MET B 2 169 ? 66.322 120.386 27.395 1.00 16.13 169 MET A N 1
ATOM 1784 C CA . MET B 2 169 ? 67.353 121.403 27.273 1.00 16.13 169 MET A CA 1
ATOM 1785 C C . MET B 2 169 ? 67.693 121.592 25.804 1.00 16.13 169 MET A C 1
ATOM 1786 O O . MET B 2 169 ? 67.633 120.650 25.011 1.00 16.13 169 MET A O 1
ATOM 1791 N N . TYR B 2 170 ? 68.066 122.816 25.450 1.00 17.02 170 TYR A N 1
ATOM 1792 C CA . TYR B 2 170 ? 68.376 123.174 24.074 1.00 17.02 170 TYR A CA 1
ATOM 1793 C C . TYR B 2 170 ? 69.702 123.911 24.042 1.00 17.02 170 TYR A C 1
ATOM 1794 O O . TYR B 2 170 ? 69.854 124.948 24.694 1.00 17.02 170 TYR A O 1
ATOM 1803 N N . TYR B 2 171 ? 70.652 123.376 23.288 1.00 18.45 171 TYR A N 1
ATOM 1804 C CA . TYR B 2 171 ? 71.992 123.927 23.189 1.00 18.45 171 TYR A CA 1
ATOM 1805 C C . TYR B 2 171 ? 72.311 124.237 21.735 1.00 18.45 171 TYR A C 1
ATOM 1806 O O . TYR B 2 171 ? 72.032 123.432 20.843 1.00 18.45 171 TYR A O 1
ATOM 1815 N N . THR B 2 172 ? 72.885 125.413 21.505 1.00 19.50 172 THR A N 1
ATOM 1816 C CA . THR B 2 172 ? 73.400 125.800 20.202 1.00 19.50 172 THR A CA 1
ATOM 1817 C C . THR B 2 172 ? 74.773 126.415 20.401 1.00 19.50 172 THR A C 1
ATOM 1818 O O . THR B 2 172 ? 74.953 127.273 21.269 1.00 19.50 172 THR A O 1
ATOM 1822 N N . ASN B 2 173 ? 75.742 125.963 19.610 1.00 20.23 173 ASN A N 1
ATOM 1823 C CA . ASN B 2 173 ? 77.082 126.528 19.661 1.00 20.23 173 ASN A CA 1
ATOM 1824 C C . ASN B 2 173 ? 77.151 127.932 19.084 1.00 20.23 173 ASN A C 1
ATOM 1825 O O . ASN B 2 173 ? 78.189 128.587 19.213 1.00 20.23 173 ASN A O 1
ATOM 1830 N N . VAL B 2 174 ? 76.077 128.405 18.453 1.00 22.30 174 VAL A N 1
ATOM 1831 C CA . VAL B 2 174 ? 76.028 129.727 17.849 1.00 22.30 174 VAL A CA 1
ATOM 1832 C C . VAL B 2 174 ? 74.661 130.326 18.139 1.00 22.30 174 VAL A C 1
ATOM 1833 O O . VAL B 2 174 ? 73.717 129.628 18.509 1.00 22.30 174 VAL A O 1
ATOM 1837 N N . GLY B 2 175 ? 74.565 131.638 17.970 1.00 22.61 175 GLY A N 1
ATOM 1838 C CA . GLY B 2 175 ? 73.297 132.311 18.152 1.00 22.61 175 GLY A CA 1
ATOM 1839 C C . GLY B 2 175 ? 72.353 132.010 17.013 1.00 22.61 175 GLY A C 1
ATOM 1840 O O . GLY B 2 175 ? 72.533 132.503 15.896 1.00 22.61 175 GLY A O 1
ATOM 1841 N N . THR B 2 176 ? 71.344 131.197 17.286 1.00 20.83 176 THR A N 1
ATOM 1842 C CA . THR B 2 176 ? 70.386 130.765 16.287 1.00 20.83 176 THR A CA 1
ATOM 1843 C C . THR B 2 176 ? 69.002 131.316 16.602 1.00 20.83 176 THR A C 1
ATOM 1844 O O . THR B 2 176 ? 68.681 131.618 17.753 1.00 20.83 176 THR A O 1
ATOM 1848 N N . GLN B 2 177 ? 68.192 131.447 15.556 1.00 20.58 177 GLN A N 1
ATOM 1849 C CA . GLN B 2 177 ? 66.778 131.764 15.662 1.00 20.58 177 GLN A CA 1
ATOM 1850 C C . GLN B 2 177 ? 65.976 130.546 15.228 1.00 20.58 177 GLN A C 1
ATOM 1851 O O . GLN B 2 177 ? 66.401 129.784 14.355 1.00 20.58 177 GLN A O 1
ATOM 1857 N N . GLN B 2 178 ? 64.815 130.363 15.846 1.00 17.87 178 GLN A N 1
ATOM 1858 C CA . GLN B 2 178 ? 64.040 129.144 15.670 1.00 17.87 178 GLN A CA 1
ATOM 1859 C C . GLN B 2 178 ? 62.553 129.443 15.555 1.00 17.87 178 GLN A C 1
ATOM 1860 O O . GLN B 2 178 ? 62.030 130.305 16.264 1.00 17.87 178 GLN A O 1
ATOM 1866 N N . ILE B 2 179 ? 61.880 128.720 14.664 1.00 16.54 179 ILE A N 1
ATOM 1867 C CA . ILE B 2 179 ? 60.437 128.525 14.749 1.00 16.54 179 ILE A CA 1
ATOM 1868 C C . ILE B 2 179 ? 60.210 127.325 15.656 1.00 16.54 179 ILE A C 1
ATOM 1869 O O . ILE B 2 179 ? 60.642 126.212 15.341 1.00 16.54 179 ILE A O 1
ATOM 1874 N N . VAL B 2 180 ? 59.540 127.539 16.780 1.00 15.81 180 VAL A N 1
ATOM 1875 C CA . VAL B 2 180 ? 59.335 126.489 17.768 1.00 15.81 180 VAL A CA 1
ATOM 1876 C C . VAL B 2 180 ? 57.898 126.004 17.652 1.00 15.81 180 VAL A C 1
ATOM 1877 O O . VAL B 2 180 ? 56.957 126.717 18.012 1.00 15.81 180 VAL A O 1
ATOM 1881 N N . ALA B 2 181 ? 57.733 124.792 17.141 1.00 13.94 181 ALA A N 1
ATOM 1882 C CA . ALA B 2 181 ? 56.456 124.102 17.106 1.00 13.94 181 ALA A CA 1
ATOM 1883 C C . ALA B 2 181 ? 56.501 122.919 18.058 1.00 13.94 181 ALA A C 1
ATOM 1884 O O . ALA B 2 181 ? 57.513 122.219 18.141 1.00 13.94 181 ALA A O 1
ATOM 1886 N N . ARG B 2 182 ? 55.412 122.702 18.785 1.00 13.95 182 ARG A N 1
ATOM 1887 C CA . ARG B 2 182 ? 55.348 121.628 19.756 1.00 13.95 182 ARG A CA 1
ATOM 1888 C C . ARG B 2 182 ? 54.068 120.826 19.581 1.00 13.95 182 ARG A C 1
ATOM 1889 O O . ARG B 2 182 ? 53.120 121.254 18.920 1.00 13.95 182 ARG A O 1
ATOM 1897 N N . ALA B 2 183 ? 54.061 119.650 20.193 1.00 12.41 183 ALA A N 1
ATOM 1898 C CA . ALA B 2 183 ? 52.901 118.770 20.213 1.00 12.41 183 ALA A CA 1
ATOM 1899 C C . ALA B 2 183 ? 53.129 117.722 21.290 1.00 12.41 183 ALA A C 1
ATOM 1900 O O . ALA B 2 183 ? 54.168 117.700 21.956 1.00 12.41 183 ALA A O 1
ATOM 1902 N N . GLY B 2 184 ? 52.141 116.857 21.460 1.00 11.86 184 GLY A N 1
ATOM 1903 C CA . GLY B 2 184 ? 52.244 115.729 22.356 1.00 11.86 184 GLY A CA 1
ATOM 1904 C C . GLY B 2 184 ? 52.582 114.454 21.610 1.00 11.86 184 GLY A C 1
ATOM 1905 O O . GLY B 2 184 ? 52.299 114.316 20.424 1.00 11.86 184 GLY A O 1
ATOM 1906 N N . ASN B 2 185 ? 53.199 113.521 22.323 1.00 12.41 185 ASN A N 1
ATOM 1907 C CA . ASN B 2 185 ? 53.513 112.231 21.742 1.00 12.41 185 ASN A CA 1
ATOM 1908 C C . ASN B 2 185 ? 52.229 111.429 21.551 1.00 12.41 185 ASN A C 1
ATOM 1909 O O . ASN B 2 185 ? 51.120 111.908 21.794 1.00 12.41 185 ASN A O 1
ATOM 1914 N N . ASP B 2 186 ? 52.378 110.192 21.111 1.00 12.68 186 ASP A N 1
ATOM 1915 C CA . ASP B 2 186 ? 51.223 109.346 20.869 1.00 12.68 186 ASP A CA 1
ATOM 1916 C C . ASP B 2 186 ? 50.557 108.872 22.161 1.00 12.68 186 ASP A C 1
ATOM 1917 O O . ASP B 2 186 ? 49.657 108.027 22.106 1.00 12.68 186 ASP A O 1
ATOM 1922 N N . ASP B 2 187 ? 50.976 109.408 23.308 1.00 12.82 187 ASP A N 1
ATOM 1923 C CA . ASP B 2 187 ? 50.399 109.064 24.597 1.00 12.82 187 ASP A CA 1
ATOM 1924 C C . ASP B 2 187 ? 49.936 110.272 25.394 1.00 12.82 187 ASP A C 1
ATOM 1925 O O . ASP B 2 187 ? 49.341 110.090 26.460 1.00 12.82 187 ASP A O 1
ATOM 1930 N N . PHE B 2 188 ? 50.190 111.487 24.920 1.00 12.01 188 PHE A N 1
ATOM 1931 C CA . PHE B 2 188 ? 49.803 112.687 25.644 1.00 12.01 188 PHE A CA 1
ATOM 1932 C C . PHE B 2 188 ? 48.295 112.889 25.617 1.00 12.01 188 PHE A C 1
ATOM 1933 O O . PHE B 2 188 ? 47.644 112.721 24.583 1.00 12.01 188 PHE A O 1
ATOM 1941 N N . THR B 2 189 ? 47.745 113.261 26.768 1.00 12.14 189 THR A N 1
ATOM 1942 C CA . THR B 2 189 ? 46.351 113.659 26.868 1.00 12.14 189 THR A CA 1
ATOM 1943 C C . THR B 2 189 ? 46.188 114.509 28.115 1.00 12.14 189 THR A C 1
ATOM 1944 O O . THR B 2 189 ? 47.032 114.495 29.012 1.00 12.14 189 THR A O 1
ATOM 1948 N N . PHE B 2 190 ? 45.093 115.256 28.153 1.00 12.08 190 PHE A N 1
ATOM 1949 C CA . PHE B 2 190 ? 44.796 116.148 29.258 1.00 12.08 190 PHE A CA 1
ATOM 1950 C C . PHE B 2 190 ? 43.854 115.467 30.239 1.00 12.08 190 PHE A C 1
ATOM 1951 O O . PHE B 2 190 ? 43.321 114.386 29.988 1.00 12.08 190 PHE A O 1
ATOM 1959 N N . GLY B 2 191 ? 43.627 116.136 31.359 1.00 12.40 191 GLY A N 1
ATOM 1960 C CA . GLY B 2 191 ? 42.969 115.502 32.475 1.00 12.40 191 GLY A CA 1
ATOM 1961 C C . GLY B 2 191 ? 41.469 115.494 32.396 1.00 12.40 191 GLY A C 1
ATOM 1962 O O . GLY B 2 191 ? 40.898 115.030 31.407 1.00 12.40 191 GLY A O 1
ATOM 1963 N N . TRP B 2 192 ? 40.820 115.986 33.441 1.00 12.99 192 TRP A N 1
ATOM 1964 C CA . TRP B 2 192 ? 39.375 115.929 33.535 1.00 12.99 192 TRP A CA 1
ATOM 1965 C C . TRP B 2 192 ? 38.787 117.333 33.562 1.00 12.99 192 TRP A C 1
ATOM 1966 O O . TRP B 2 192 ? 39.379 118.271 34.101 1.00 12.99 192 TRP A O 1
ATOM 1977 N N . MET B 2 193 ? 37.601 117.443 32.976 1.00 12.63 193 MET A N 1
ATOM 1978 C CA . MET B 2 193 ? 37.141 118.682 32.377 1.00 12.63 193 MET A CA 1
ATOM 1979 C C . MET B 2 193 ? 36.641 119.672 33.414 1.00 12.63 193 MET A C 1
ATOM 1980 O O . MET B 2 193 ? 36.066 119.305 34.441 1.00 12.63 193 MET A O 1
ATOM 1985 N N . ILE B 2 194 ? 36.868 120.948 33.118 1.00 12.42 194 ILE A N 1
ATOM 1986 C CA . ILE B 2 194 ? 36.418 122.057 33.945 1.00 12.42 194 ILE A CA 1
ATOM 1987 C C . ILE B 2 194 ? 35.867 123.136 33.025 1.00 12.42 194 ILE A C 1
ATOM 1988 O O . ILE B 2 194 ? 35.740 122.934 31.814 1.00 12.42 194 ILE A O 1
ATOM 1993 N N . GLY B 2 195 ? 35.534 124.278 33.595 1.00 12.96 195 GLY A N 1
ATOM 1994 C CA . GLY B 2 195 ? 34.973 125.367 32.833 1.00 12.96 195 GLY A CA 1
ATOM 1995 C C . GLY B 2 195 ? 36.001 126.155 32.061 1.00 12.96 195 GLY A C 1
ATOM 1996 O O . GLY B 2 195 ? 37.209 126.033 32.253 1.00 12.96 195 GLY A O 1
ATOM 1997 N N . THR B 2 196 ? 35.501 126.967 31.183 1.00 14.18 196 THR A N 1
ATOM 1998 C CA . THR B 2 196 ? 36.292 127.803 30.300 1.00 14.18 196 THR A CA 1
ATOM 1999 C C . THR B 2 196 ? 36.681 129.114 30.973 1.00 14.18 196 THR A C 1
ATOM 2000 O O . THR B 2 196 ? 36.000 129.574 31.893 1.00 14.18 196 THR A O 1
ATOM 2004 N N . PRO B 2 197 ? 37.784 129.724 30.538 1.00 15.32 197 PRO A N 1
ATOM 2005 C CA . PRO B 2 197 ? 38.070 131.107 30.928 1.00 15.32 197 PRO A CA 1
ATOM 2006 C C . PRO B 2 197 ? 37.503 132.115 29.943 1.00 15.32 197 PRO A C 1
ATOM 2007 O O . PRO B 2 197 ? 36.851 131.730 28.969 1.00 15.32 197 PRO A O 1
ATOM 2011 N N . GLN B 2 198 ? 37.735 133.404 30.180 1.00 17.26 198 GLN A N 1
ATOM 2012 C CA . GLN B 2 198 ? 37.381 134.399 29.184 1.00 17.26 198 GLN A CA 1
ATOM 2013 C C . GLN B 2 198 ? 38.361 134.334 28.018 1.00 17.26 198 GLN A C 1
ATOM 2014 O O . GLN B 2 198 ? 39.459 133.783 28.124 1.00 17.26 198 GLN A O 1
ATOM 2020 N N . LEU B 2 199 ? 37.947 134.895 26.889 1.00 16.86 199 LEU A N 1
ATOM 2021 C CA . LEU B 2 199 ? 38.794 135.009 25.714 1.00 16.86 199 LEU A CA 1
ATOM 2022 C C . LEU B 2 199 ? 39.091 136.475 25.431 1.00 16.86 199 LEU A C 1
ATOM 2023 O O . LEU B 2 199 ? 38.275 137.357 25.704 1.00 16.86 199 LEU A O 1
ATOM 2028 N N . GLN B 2 200 ? 40.272 136.722 24.877 1.00 20.40 200 GLN A N 1
ATOM 2029 C CA . GLN B 2 200 ? 40.746 138.061 24.559 1.00 20.40 200 GLN A CA 1
ATOM 2030 C C . GLN B 2 200 ? 40.661 138.264 23.055 1.00 20.40 200 GLN A C 1
ATOM 2031 O O . GLN B 2 200 ? 41.236 137.486 22.287 1.00 20.40 200 GLN A O 1
ATOM 2037 N N . GLY B 2 201 ? 39.944 139.301 22.639 1.00 20.76 201 GLY A N 1
ATOM 2038 C CA . GLY B 2 201 ? 39.768 139.565 21.229 1.00 20.76 201 GLY A CA 1
ATOM 2039 C C . GLY B 2 201 ? 40.571 140.740 20.718 1.00 20.76 201 GLY A C 1
ATOM 2040 O O . GLY B 2 201 ? 41.728 140.933 21.098 1.00 20.76 201 GLY A O 1
ATOM 2041 N N . ILE B 2 202 ? 39.954 141.530 19.841 1.00 22.46 202 ILE A N 1
ATOM 2042 C CA . ILE B 2 202 ? 40.646 142.641 19.202 1.00 22.46 202 ILE A CA 1
ATOM 2043 C C . ILE B 2 202 ? 40.851 143.773 20.199 1.00 22.46 202 ILE A C 1
ATOM 2044 O O . ILE B 2 202 ? 40.011 144.021 21.074 1.00 22.46 202 ILE A O 1
ATOM 2049 N N . THR B 2 203 ? 41.983 144.461 20.073 1.00 26.12 203 THR A N 1
ATOM 2050 C CA . THR B 2 203 ? 42.295 145.643 20.864 1.00 26.12 203 THR A CA 1
ATOM 2051 C C . THR B 2 203 ? 42.402 146.839 19.928 1.00 26.12 203 THR A C 1
ATOM 2052 O O . THR B 2 203 ? 43.169 146.807 18.961 1.00 26.12 203 THR A O 1
ATOM 2056 N N . LYS B 2 204 ? 41.638 147.888 20.219 1.00 27.40 204 LYS A N 1
ATOM 2057 C CA . LYS B 2 204 ? 41.554 149.086 19.385 1.00 27.40 204 LYS A CA 1
ATOM 2058 C C . LYS B 2 204 ? 41.973 150.274 20.240 1.00 27.40 204 LYS A C 1
ATOM 2059 O O . LYS B 2 204 ? 41.157 150.828 20.982 1.00 27.40 204 LYS A O 1
ATOM 2065 N N . GLU B 2 205 ? 43.234 150.680 20.132 1.00 33.70 205 GLU A N 1
ATOM 2066 C CA . GLU B 2 205 ? 43.692 151.889 20.807 1.00 33.70 205 GLU A CA 1
ATOM 2067 C C . GLU B 2 205 ? 43.169 153.101 20.051 1.00 33.70 205 GLU A C 1
ATOM 2068 O O . GLU B 2 205 ? 43.599 153.376 18.927 1.00 33.70 205 GLU A O 1
ATOM 2074 N N . VAL B 2 206 ? 42.240 153.824 20.668 1.00 34.90 206 VAL A N 1
ATOM 2075 C CA . VAL B 2 206 ? 41.569 154.958 20.048 1.00 34.90 206 VAL A CA 1
ATOM 2076 C C . VAL B 2 206 ? 42.071 156.232 20.709 1.00 34.90 206 VAL A C 1
ATOM 2077 O O . VAL B 2 206 ? 42.325 156.257 21.919 1.00 34.90 206 VAL A O 1
ATOM 2081 N N . ALA B 2 207 ? 42.206 157.291 19.917 1.00 37.83 207 ALA A N 1
ATOM 2082 C CA . ALA B 2 207 ? 42.566 158.593 20.455 1.00 37.83 207 ALA A CA 1
ATOM 2083 C C . ALA B 2 207 ? 41.351 159.232 21.114 1.00 37.83 207 ALA A C 1
ATOM 2084 O O . ALA B 2 207 ? 40.276 159.315 20.512 1.00 37.83 207 ALA A O 1
ATOM 2086 N N . ASN B 2 208 ? 41.526 159.681 22.352 1.00 38.61 208 ASN A N 1
ATOM 2087 C CA . ASN B 2 208 ? 40.416 160.187 23.150 1.00 38.61 208 ASN A CA 1
ATOM 2088 C C . ASN B 2 208 ? 40.217 161.686 22.944 1.00 38.61 208 ASN A C 1
ATOM 2089 O O . ASN B 2 208 ? 41.144 162.401 22.564 1.00 38.61 208 ASN A O 1
ATOM 2094 N N . SER C 3 1 ? 81.555 87.758 -4.201 1.00 12.66 1 SER C N 1
ATOM 2095 C CA . SER C 3 1 ? 81.246 88.140 -2.805 1.00 12.66 1 SER C CA 1
ATOM 2096 C C . SER C 3 1 ? 80.611 89.509 -2.783 1.00 12.66 1 SER C C 1
ATOM 2097 O O . SER C 3 1 ? 79.687 89.770 -2.020 1.00 12.66 1 SER C O 1
ATOM 2100 N N . LYS C 3 2 ? 81.124 90.387 -3.641 1.00 12.68 2 LYS C N 1
ATOM 2101 C CA . LYS C 3 2 ? 80.738 91.790 -3.680 1.00 12.68 2 LYS C CA 1
ATOM 2102 C C . LYS C 3 2 ? 80.068 92.063 -5.019 1.00 12.68 2 LYS C C 1
ATOM 2103 O O . LYS C 3 2 ? 80.698 92.588 -5.948 1.00 12.68 2 LYS C O 1
ATOM 2109 N N . PRO C 3 3 ? 78.797 91.720 -5.157 1.00 13.11 3 PRO C N 1
ATOM 2110 C CA . PRO C 3 3 ? 78.117 91.950 -6.430 1.00 13.11 3 PRO C CA 1
ATOM 2111 C C . PRO C 3 3 ? 77.870 93.420 -6.699 1.00 13.11 3 PRO C C 1
ATOM 2112 O O . PRO C 3 3 ? 78.139 94.277 -5.854 1.00 13.11 3 PRO C O 1
ATOM 2116 N N . ARG C 3 4 ? 77.350 93.713 -7.879 1.00 12.88 4 ARG C N 1
ATOM 2117 C CA . ARG C 3 4 ? 77.109 95.076 -8.303 1.00 12.88 4 ARG C CA 1
ATOM 2118 C C . ARG C 3 4 ? 75.688 95.502 -7.958 1.00 12.88 4 ARG C C 1
ATOM 2119 O O . ARG C 3 4 ? 74.851 94.704 -7.537 1.00 12.88 4 ARG C O 1
ATOM 2127 N N . ASN C 3 5 ? 75.422 96.787 -8.147 1.00 13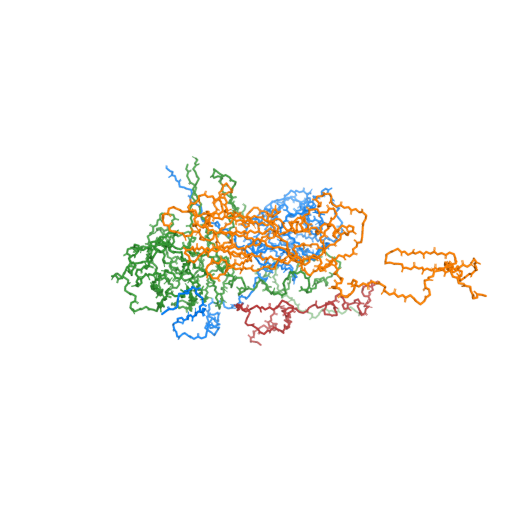.24 5 ASN C N 1
ATOM 2128 C CA . ASN C 3 5 ? 74.117 97.354 -7.865 1.00 13.24 5 ASN C CA 1
ATOM 2129 C C . ASN C 3 5 ? 73.191 97.173 -9.055 1.00 13.24 5 ASN C C 1
ATOM 2130 O O . ASN C 3 5 ? 73.578 97.405 -10.203 1.00 13.24 5 ASN C O 1
ATOM 2135 N N . GLN C 3 6 ? 71.960 96.752 -8.770 1.00 13.42 6 GLN C N 1
ATOM 2136 C CA . GLN C 3 6 ? 70.906 96.681 -9.770 1.00 13.42 6 GLN C CA 1
ATOM 2137 C C . GLN C 3 6 ? 69.730 97.574 -9.413 1.00 13.42 6 GLN C C 1
ATOM 2138 O O . GLN C 3 6 ? 68.680 97.492 -10.057 1.00 13.42 6 GLN C O 1
ATOM 2144 N N . ASN C 3 7 ? 69.881 98.418 -8.402 1.00 13.69 7 ASN C N 1
ATOM 2145 C CA . ASN C 3 7 ? 68.843 99.347 -8.001 1.00 13.69 7 ASN C CA 1
ATOM 2146 C C . ASN C 3 7 ? 68.877 100.597 -8.865 1.00 13.69 7 ASN C C 1
ATOM 2147 O O . ASN C 3 7 ? 69.920 100.986 -9.398 1.00 13.69 7 ASN C O 1
ATOM 2152 N N . GLN C 3 8 ? 67.720 101.226 -8.995 1.00 13.40 8 GLN C N 1
ATOM 2153 C CA . GLN C 3 8 ? 67.578 102.418 -9.806 1.00 13.40 8 GLN C CA 1
ATOM 2154 C C . GLN C 3 8 ? 67.941 103.665 -9.016 1.00 13.40 8 GLN C C 1
ATOM 2155 O O . GLN C 3 8 ? 68.023 103.660 -7.787 1.00 13.40 8 GLN C O 1
ATOM 2161 N N . VAL C 3 9 ? 68.164 104.743 -9.758 1.00 13.67 9 VAL C N 1
ATOM 2162 C CA . VAL C 3 9 ? 68.376 106.057 -9.172 1.00 13.67 9 VAL C CA 1
ATOM 2163 C C . VAL C 3 9 ? 67.040 106.574 -8.659 1.00 13.67 9 VAL C C 1
ATOM 2164 O O . VAL C 3 9 ? 66.070 106.690 -9.415 1.00 13.67 9 VAL C O 1
ATOM 2168 N N . MET C 3 10 ? 66.980 106.864 -7.385 1.00 14.26 10 MET C N 1
ATOM 2169 C CA . MET C 3 10 ? 65.731 107.223 -6.729 1.00 14.26 10 MET C CA 1
ATOM 2170 C C . MET C 3 10 ? 65.484 108.726 -6.803 1.00 14.26 10 MET C C 1
ATOM 2171 O O . MET C 3 10 ? 66.404 109.508 -6.545 1.00 14.26 10 MET C O 1
ATOM 2176 N N . PRO C 3 11 ? 64.273 109.166 -7.137 1.00 13.90 11 PRO C N 1
ATOM 2177 C CA . PRO C 3 11 ? 63.955 110.593 -7.076 1.00 13.90 11 PRO C CA 1
ATOM 2178 C C . PRO C 3 11 ? 63.595 110.994 -5.654 1.00 13.90 11 PRO C C 1
ATOM 2179 O O . PRO C 3 11 ? 63.471 110.161 -4.758 1.00 13.90 11 PRO C O 1
ATOM 2183 N N . TYR C 3 12 ? 63.425 112.296 -5.452 1.00 14.69 12 TYR C N 1
ATOM 2184 C CA . TYR C 3 12 ? 63.562 112.794 -4.093 1.00 14.69 12 TYR C CA 1
ATOM 2185 C C . TYR C 3 12 ? 63.291 114.288 -3.958 1.00 14.69 12 TYR C C 1
ATOM 2186 O O . TYR C 3 12 ? 63.294 115.046 -4.931 1.00 14.69 12 TYR C O 1
ATOM 2195 N N . GLN C 3 13 ? 63.094 114.691 -2.703 1.00 14.23 13 GLN C N 1
ATOM 2196 C CA . GLN C 3 13 ? 62.881 116.063 -2.273 1.00 14.23 13 GLN C CA 1
ATOM 2197 C C . GLN C 3 13 ? 63.410 116.164 -0.851 1.00 14.23 13 GLN C C 1
ATOM 2198 O O . GLN C 3 13 ? 63.074 115.324 -0.013 1.00 14.23 13 GLN C O 1
ATOM 2204 N N . ASN C 3 14 ? 64.246 117.167 -0.580 1.00 14.34 14 ASN C N 1
ATOM 2205 C CA . ASN C 3 14 ? 64.809 117.350 0.760 1.00 14.34 14 ASN C CA 1
ATOM 2206 C C . ASN C 3 14 ? 63.863 118.230 1.566 1.00 14.34 14 ASN C C 1
ATOM 2207 O O . ASN C 3 14 ? 64.042 119.439 1.705 1.00 14.34 14 ASN C O 1
ATOM 2212 N N . VAL C 3 15 ? 62.858 117.588 2.146 1.00 13.64 15 VAL C N 1
ATOM 2213 C CA . VAL C 3 15 ? 61.780 118.301 2.817 1.00 13.64 15 VAL C CA 1
ATOM 2214 C C . VAL C 3 15 ? 61.604 117.779 4.240 1.00 13.64 15 VAL C C 1
ATOM 2215 O O . VAL C 3 15 ? 60.771 116.900 4.492 1.00 13.64 15 VAL C O 1
ATOM 2219 N N . PRO C 3 16 ? 62.368 118.294 5.197 1.00 14.31 16 PRO C N 1
ATOM 2220 C CA . PRO C 3 16 ? 62.133 117.934 6.595 1.00 14.31 16 PRO C CA 1
ATOM 2221 C C . PRO C 3 16 ? 60.846 118.550 7.112 1.00 14.31 16 PRO C C 1
ATOM 2222 O O . PRO C 3 16 ? 60.461 119.658 6.734 1.00 14.31 16 PRO C O 1
ATOM 2226 N N . GLY C 3 17 ? 60.181 117.815 7.994 1.00 13.77 17 GLY C N 1
ATOM 2227 C CA . GLY C 3 17 ? 58.908 118.259 8.516 1.00 13.77 17 GLY C CA 1
ATOM 2228 C C . GLY C 3 17 ? 57.801 118.239 7.486 1.00 13.77 17 GLY C C 1
ATOM 2229 O O . GLY C 3 17 ? 57.113 119.244 7.286 1.00 13.77 17 GLY C O 1
ATOM 2230 N N . TRP C 3 18 ? 57.624 117.107 6.815 1.00 12.75 18 TRP C N 1
ATOM 2231 C CA . TRP C 3 18 ? 56.561 116.937 5.834 1.00 12.75 18 TRP C CA 1
ATOM 2232 C C . TRP C 3 18 ? 55.300 116.484 6.556 1.00 12.75 18 TRP C C 1
ATOM 2233 O O . TRP C 3 18 ? 55.229 115.355 7.049 1.00 12.75 18 TRP C O 1
ATOM 2244 N N . GLY C 3 19 ? 54.307 117.362 6.619 1.00 12.75 19 GLY C N 1
ATOM 2245 C CA . GLY C 3 19 ? 53.061 117.020 7.265 1.00 12.75 19 GLY C CA 1
ATOM 2246 C C . GLY C 3 19 ? 53.091 117.079 8.769 1.00 12.75 19 GLY C C 1
ATOM 2247 O O . GLY C 3 19 ? 52.329 116.362 9.422 1.00 12.75 19 GLY C O 1
ATOM 2248 N N . TYR C 3 20 ? 53.954 117.913 9.345 1.00 13.26 20 TYR C N 1
ATOM 2249 C CA . TYR C 3 20 ? 54.006 118.036 10.793 1.00 13.26 20 TYR C CA 1
ATOM 2250 C C . TYR C 3 20 ? 52.727 118.616 11.372 1.00 13.26 20 TYR C C 1
ATOM 2251 O O . TYR C 3 20 ? 52.459 118.427 12.562 1.00 13.26 20 TYR C O 1
ATOM 2260 N N . SER C 3 21 ? 51.924 119.289 10.561 1.00 12.76 21 SER C N 1
ATOM 2261 C CA . SER C 3 21 ? 50.670 119.871 11.004 1.00 12.76 21 SER C CA 1
ATOM 2262 C C . SER C 3 21 ? 49.501 118.905 10.908 1.00 12.76 21 SER C C 1
ATOM 2263 O O . SER C 3 21 ? 48.378 119.274 11.263 1.00 12.76 21 SER C O 1
ATOM 2266 N N . LEU C 3 22 ? 49.735 117.692 10.430 1.00 12.39 22 LEU C N 1
ATOM 2267 C CA . LEU C 3 22 ? 48.714 116.665 10.363 1.00 12.39 22 LEU C CA 1
ATOM 2268 C C . LEU C 3 22 ? 48.736 115.823 11.631 1.00 12.39 22 LEU C C 1
ATOM 2269 O O . LEU C 3 22 ? 49.775 115.660 12.274 1.00 12.39 22 LEU C O 1
ATOM 2274 N N . TYR C 3 23 ? 47.571 115.290 11.990 1.00 11.89 23 TYR C N 1
ATOM 2275 C CA . TYR C 3 23 ? 47.442 114.502 13.205 1.00 11.89 23 TYR C CA 1
ATOM 2276 C C . TYR C 3 23 ? 47.831 113.048 13.016 1.00 11.89 23 TYR C C 1
ATOM 2277 O O . TYR C 3 23 ? 48.030 112.346 14.011 1.00 11.89 23 TYR C O 1
ATOM 2286 N N . LYS C 3 24 ? 47.954 112.590 11.778 1.00 12.69 24 LYS C N 1
ATOM 2287 C CA . LYS C 3 24 ? 48.174 111.190 11.467 1.00 12.69 24 LYS C CA 1
ATOM 2288 C C . LYS C 3 24 ? 49.406 111.086 10.588 1.00 12.69 24 LYS C C 1
ATOM 2289 O O . LYS C 3 24 ? 49.517 111.794 9.583 1.00 12.69 24 LYS C O 1
ATOM 2295 N N . GLY C 3 25 ? 50.325 110.226 10.973 1.00 12.58 25 GLY C N 1
ATOM 2296 C CA . GLY C 3 25 ? 51.547 110.037 10.221 1.00 12.58 25 GLY C CA 1
ATOM 2297 C C . GLY C 3 25 ? 52.664 109.578 11.126 1.00 12.58 25 GLY C C 1
ATOM 2298 O O . GLY C 3 25 ? 52.581 109.641 12.346 1.00 12.58 25 GLY C O 1
ATOM 2299 N N . ILE C 3 26 ? 53.730 109.109 10.498 1.00 13.12 26 ILE C N 1
ATOM 2300 C CA . ILE C 3 26 ? 54.894 108.616 11.217 1.00 13.12 26 ILE C CA 1
ATOM 2301 C C . ILE C 3 26 ? 55.815 109.794 11.502 1.00 13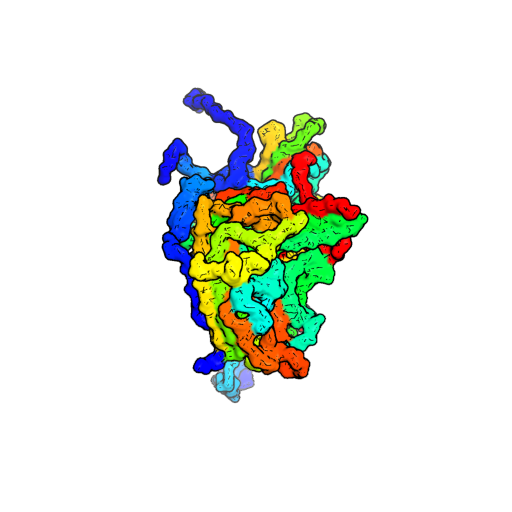.12 26 ILE C C 1
ATOM 2302 O O . ILE C 3 26 ? 56.357 110.410 10.579 1.00 13.12 26 ILE C O 1
ATOM 2307 N N . ASP C 3 27 ? 55.983 110.110 12.782 1.00 13.20 27 ASP C N 1
ATOM 2308 C CA . ASP C 3 27 ? 56.767 111.258 13.202 1.00 13.20 27 ASP C CA 1
ATOM 2309 C C . ASP C 3 27 ? 58.241 110.907 13.304 1.00 13.20 27 ASP C C 1
ATOM 2310 O O . ASP C 3 27 ? 58.610 109.839 13.799 1.00 13.20 27 ASP C O 1
ATOM 2315 N N . MET C 3 28 ? 59.082 111.828 12.845 1.00 13.84 28 MET C N 1
ATOM 2316 C CA . MET C 3 28 ? 60.523 111.673 12.893 1.00 13.84 28 MET C CA 1
ATOM 2317 C C . MET C 3 28 ? 61.128 112.304 14.132 1.00 13.84 28 MET C C 1
ATOM 2318 O O . MET C 3 28 ? 62.305 112.678 14.121 1.00 13.84 28 MET C O 1
ATOM 2323 N N . SER C 3 29 ? 60.347 112.432 15.195 1.00 13.55 29 SER C N 1
ATOM 2324 C CA . SER C 3 29 ? 60.818 113.018 16.436 1.00 13.55 29 SER C CA 1
ATOM 2325 C C . SER C 3 29 ? 61.634 111.999 17.217 1.00 13.55 29 SER C C 1
ATOM 2326 O O . SER C 3 29 ? 61.119 110.946 17.604 1.00 13.55 29 SER C O 1
ATOM 2329 N N . VAL C 3 30 ? 62.899 112.315 17.452 1.00 12.85 30 VAL C N 1
ATOM 2330 C CA . VAL C 3 30 ? 63.791 111.387 18.150 1.00 12.85 30 VAL C CA 1
ATOM 2331 C C . VAL C 3 30 ? 63.412 111.339 19.624 1.00 12.85 30 VAL C C 1
ATOM 2332 O O . VAL C 3 30 ? 63.262 112.398 20.257 1.00 12.85 30 VAL C O 1
ATOM 2336 N N . PRO C 3 31 ? 63.258 110.159 20.216 1.00 12.59 31 PRO C N 1
ATOM 2337 C CA . PRO C 3 31 ? 62.945 110.090 21.642 1.00 12.59 31 PRO C CA 1
ATOM 2338 C C . PRO C 3 31 ? 64.182 110.095 22.515 1.00 12.59 31 PRO C C 1
ATOM 2339 O O . PRO C 3 31 ? 65.104 109.302 22.311 1.00 12.59 31 PRO C O 1
ATOM 2343 N N . LEU C 3 32 ? 64.211 110.995 23.493 1.00 13.13 32 LEU C N 1
ATOM 2344 C CA . LEU C 3 32 ? 65.289 111.034 24.473 1.00 13.13 32 LEU C CA 1
ATOM 2345 C C . LEU C 3 32 ? 64.982 109.979 25.527 1.00 13.13 32 LEU C C 1
ATOM 2346 O O . LEU C 3 32 ? 64.528 110.267 26.636 1.00 13.13 32 LEU C O 1
ATOM 2351 N N . ALA C 3 33 ? 65.229 108.727 25.162 1.00 12.45 33 ALA C N 1
ATOM 2352 C CA . ALA C 3 33 ? 64.804 107.603 25.975 1.00 12.45 33 ALA C CA 1
ATOM 2353 C C . ALA C 3 33 ? 65.813 106.472 25.837 1.00 12.45 33 ALA C C 1
ATOM 2354 O O . ALA C 3 33 ? 66.892 106.637 25.263 1.00 12.45 33 ALA C O 1
ATOM 2356 N N . TYR C 3 34 ? 65.448 105.317 26.386 1.00 12.19 34 TYR C N 1
ATOM 2357 C CA . TYR C 3 34 ? 66.220 104.085 26.325 1.00 12.19 34 TYR C CA 1
ATOM 2358 C C . TYR C 3 34 ? 65.714 103.162 25.225 1.00 12.19 34 TYR C C 1
ATOM 2359 O O . TYR C 3 34 ? 66.500 102.681 24.407 1.00 12.19 34 TYR C O 1
ATOM 2368 N N . ASP C 3 35 ? 64.402 102.944 25.167 1.00 12.66 35 ASP C N 1
ATOM 2369 C CA . ASP C 3 35 ? 63.759 102.064 24.206 1.00 12.66 35 ASP C CA 1
ATOM 2370 C C . ASP C 3 35 ? 63.140 102.884 23.090 1.00 12.66 35 ASP C C 1
ATOM 2371 O O . ASP C 3 35 ? 62.455 103.875 23.375 1.00 12.66 35 ASP C O 1
ATOM 2376 N N . PRO C 3 36 ? 63.346 102.536 21.816 1.00 12.55 36 PRO C N 1
ATOM 2377 C CA . PRO C 3 36 ? 62.579 103.203 20.759 1.00 12.55 36 PRO C CA 1
ATOM 2378 C C . PRO C 3 36 ? 61.108 102.869 20.804 1.00 12.55 36 PRO C C 1
ATOM 2379 O O . PRO C 3 36 ? 60.288 103.657 20.320 1.00 12.55 36 PRO C O 1
ATOM 2383 N N . ASN C 3 37 ? 60.755 101.719 21.365 1.00 13.32 37 ASN C N 1
ATOM 2384 C CA . ASN C 3 37 ? 59.371 101.315 21.572 1.00 13.32 37 ASN C CA 1
ATOM 2385 C C . ASN C 3 37 ? 58.885 101.761 22.942 1.00 13.32 37 ASN C C 1
ATOM 2386 O O . ASN C 3 37 ? 58.367 100.986 23.740 1.00 13.32 37 ASN C O 1
ATOM 2391 N N . ASN C 3 38 ? 59.070 103.045 23.211 1.00 12.77 38 ASN C N 1
ATOM 2392 C CA . ASN C 3 38 ? 58.591 103.678 24.430 1.00 12.77 38 ASN C CA 1
ATOM 2393 C C . ASN C 3 38 ? 57.113 104.009 24.280 1.00 12.77 38 ASN C C 1
ATOM 2394 O O . ASN C 3 38 ? 56.745 104.905 23.514 1.00 12.77 38 ASN C O 1
ATOM 2399 N N . GLU C 3 39 ? 56.265 103.283 25.003 1.00 13.94 39 GLU C N 1
ATOM 2400 C CA . GLU C 3 39 ? 54.832 103.524 25.010 1.00 13.94 39 GLU C CA 1
ATOM 2401 C C . GLU C 3 39 ? 54.388 103.638 26.454 1.00 13.94 39 GLU C C 1
ATOM 2402 O O . GLU C 3 39 ? 54.766 102.813 27.290 1.00 13.94 39 GLU C O 1
ATOM 2408 N N . LEU C 3 40 ? 53.604 104.663 26.747 1.00 12.96 40 LEU C N 1
ATOM 2409 C CA . LEU C 3 40 ? 52.849 104.684 27.982 1.00 12.96 40 LEU C CA 1
ATOM 2410 C C . LEU C 3 40 ? 51.646 103.762 27.837 1.00 12.96 40 LEU C C 1
ATOM 2411 O O . LEU C 3 40 ? 51.149 103.527 26.734 1.00 12.96 40 LEU C O 1
ATOM 2416 N N . GLY C 3 41 ? 51.183 103.232 28.959 1.00 14.04 41 GLY C N 1
ATOM 2417 C CA . GLY C 3 41 ? 50.051 102.330 28.927 1.00 14.04 41 GLY C CA 1
ATOM 2418 C C . GLY C 3 41 ? 48.733 103.031 28.693 1.00 14.04 41 GLY C C 1
ATOM 2419 O O . GLY C 3 41 ? 48.696 104.154 28.184 1.00 14.04 41 GLY C O 1
ATOM 2420 N N . ASP C 3 42 ? 47.642 102.370 29.053 1.00 15.18 42 ASP C N 1
ATOM 2421 C CA . ASP C 3 42 ? 46.314 102.939 28.922 1.00 15.18 42 ASP C CA 1
ATOM 2422 C C . ASP C 3 42 ? 45.934 103.696 30.192 1.00 15.18 42 ASP C C 1
ATOM 2423 O O . ASP C 3 42 ? 46.609 103.623 31.220 1.00 15.18 42 ASP C O 1
ATOM 2428 N N . LEU C 3 43 ? 44.834 104.440 30.107 1.00 13.63 43 LEU C N 1
ATOM 2429 C CA . LEU C 3 43 ? 44.335 105.223 31.233 1.00 13.63 43 LEU C CA 1
ATOM 2430 C C . LEU C 3 43 ? 43.366 104.366 32.034 1.00 13.63 43 LEU C C 1
ATOM 2431 O O . LEU C 3 43 ? 42.147 104.538 31.994 1.00 13.63 43 LEU C O 1
ATOM 2436 N N . ARG C 3 44 ? 43.929 103.430 32.791 1.00 15.19 44 ARG C N 1
ATOM 2437 C CA . ARG C 3 44 ? 43.108 102.516 33.573 1.00 15.19 44 ARG C CA 1
ATOM 2438 C C . ARG C 3 44 ? 42.681 103.163 34.883 1.00 15.19 44 ARG C C 1
ATOM 2439 O O . ARG C 3 44 ? 41.486 103.256 35.183 1.00 15.19 44 ARG C O 1
ATOM 2447 N N . ASP C 3 45 ? 43.647 103.623 35.669 1.00 13.78 45 ASP C N 1
ATOM 2448 C CA . ASP C 3 45 ? 43.382 104.327 36.916 1.00 13.78 45 ASP C CA 1
ATOM 2449 C C . ASP C 3 45 ? 44.281 105.553 37.008 1.00 13.78 45 ASP C C 1
ATOM 2450 O O . ASP C 3 45 ? 44.948 105.795 38.014 1.00 13.78 45 ASP C O 1
ATOM 2455 N N . VAL C 3 46 ? 44.316 106.336 35.933 1.00 12.54 46 VAL C N 1
ATOM 2456 C CA . VAL C 3 46 ? 45.122 107.549 35.874 1.00 12.54 46 VAL C CA 1
ATOM 2457 C C . VAL C 3 46 ? 44.271 108.738 36.295 1.00 12.54 46 VAL C C 1
ATOM 2458 O O . VAL C 3 46 ? 44.584 109.419 37.277 1.00 12.54 46 VAL C O 1
ATOM 2462 N N . PHE C 3 47 ? 43.198 108.997 35.566 1.00 11.93 47 PHE C N 1
ATOM 2463 C CA . PHE C 3 47 ? 42.321 110.113 35.867 1.00 11.93 47 PHE C CA 1
ATOM 2464 C C . PHE C 3 47 ? 41.123 109.648 36.678 1.00 11.93 47 PHE C C 1
ATOM 2465 O O . PHE C 3 47 ? 40.805 108.457 36.715 1.00 11.93 47 PHE C O 1
ATOM 2473 N N . PRO C 3 48 ? 40.432 110.568 37.349 1.00 11.91 48 PRO C N 1
ATOM 2474 C CA . PRO C 3 48 ? 39.276 110.165 38.158 1.00 11.91 48 PRO C CA 1
ATOM 2475 C C . PRO C 3 48 ? 38.157 109.522 37.368 1.00 11.91 48 PRO C C 1
ATOM 2476 O O . PRO C 3 48 ? 37.306 108.858 37.971 1.00 11.91 48 PRO C O 1
ATOM 2480 N N . SER C 3 49 ? 38.119 109.696 36.051 1.00 12.47 49 SER C N 1
ATOM 2481 C CA . SER C 3 49 ? 37.035 109.185 35.232 1.00 12.47 49 SER C CA 1
ATOM 2482 C C . SER C 3 49 ? 37.588 108.449 34.018 1.00 12.47 49 SER C C 1
ATOM 2483 O O . SER C 3 49 ? 38.528 108.913 33.361 1.00 12.47 49 SER C O 1
ATOM 2486 N N . ALA C 3 50 ? 36.996 107.296 33.727 1.00 13.43 50 ALA C N 1
ATOM 2487 C CA . ALA C 3 50 ? 37.353 106.485 32.576 1.00 13.43 50 ALA C CA 1
ATOM 2488 C C . ALA C 3 50 ? 36.668 106.932 31.299 1.00 13.43 50 ALA C C 1
ATOM 2489 O O . ALA C 3 50 ? 36.712 106.202 30.307 1.00 13.43 50 ALA C O 1
ATOM 2491 N N . VAL C 3 51 ? 36.039 108.090 31.298 1.00 13.34 51 VAL C N 1
ATOM 2492 C CA . VAL C 3 51 ? 35.375 108.619 30.117 1.00 13.34 51 VAL C CA 1
ATOM 2493 C C . VAL C 3 51 ? 36.370 109.448 29.322 1.00 13.34 51 VAL C C 1
ATOM 2494 O O . VAL C 3 51 ? 37.237 110.118 29.892 1.00 13.34 51 VAL C O 1
ATOM 2498 N N . ASP C 3 52 ? 36.255 109.395 28.001 1.00 13.33 52 ASP C N 1
ATOM 2499 C CA . ASP C 3 52 ? 37.042 110.259 27.128 1.00 13.33 52 ASP C CA 1
ATOM 2500 C C . ASP C 3 52 ? 36.497 111.674 27.238 1.00 13.33 52 ASP C C 1
ATOM 2501 O O . ASP C 3 52 ? 35.437 111.991 26.696 1.00 13.33 52 ASP C O 1
ATOM 2506 N N . GLU C 3 53 ? 37.221 112.526 27.952 1.00 12.89 53 GLU C N 1
ATOM 2507 C CA . GLU C 3 53 ? 36.819 113.903 28.182 1.00 12.89 53 GLU C CA 1
ATOM 2508 C C . GLU C 3 53 ? 37.369 114.860 27.140 1.00 12.89 53 GLU C C 1
ATOM 2509 O O . GLU C 3 53 ? 37.081 116.059 27.207 1.00 12.89 53 GLU C O 1
ATOM 2515 N N . MET C 3 54 ? 38.144 114.363 26.183 1.00 12.38 54 MET C N 1
ATOM 2516 C CA . MET C 3 54 ? 38.653 115.164 25.085 1.00 12.38 54 MET C CA 1
ATOM 2517 C C . MET C 3 54 ? 37.784 115.066 23.845 1.00 12.38 54 MET C C 1
ATOM 2518 O O . MET C 3 54 ? 38.139 115.628 22.807 1.00 12.38 54 MET C O 1
ATOM 2523 N N . ALA C 3 55 ? 36.663 114.364 23.927 1.00 12.68 55 ALA C N 1
ATOM 2524 C CA . ALA C 3 55 ? 35.765 114.228 22.797 1.00 12.68 55 ALA C CA 1
ATOM 2525 C C . ALA C 3 55 ? 34.942 115.492 22.622 1.00 12.68 55 ALA C C 1
ATOM 2526 O O . ALA C 3 55 ? 34.496 116.102 23.596 1.00 12.68 55 ALA C O 1
ATOM 2528 N N . ILE C 3 56 ? 34.730 115.874 21.364 1.00 12.79 56 ILE C N 1
ATOM 2529 C CA . ILE C 3 56 ? 34.050 117.129 21.072 1.00 12.79 56 ILE C CA 1
ATOM 2530 C C . ILE C 3 56 ? 32.629 117.109 21.610 1.00 12.79 56 ILE C C 1
ATOM 2531 O O . ILE C 3 56 ? 32.092 118.151 22.004 1.00 12.79 56 ILE C O 1
ATOM 2536 N N . GLY C 3 57 ? 32.004 115.933 21.661 1.00 12.66 57 GLY C N 1
ATOM 2537 C CA . GLY C 3 57 ? 30.673 115.824 22.224 1.00 12.66 57 GLY C CA 1
ATOM 2538 C C . GLY C 3 57 ? 30.622 115.871 23.730 1.00 12.66 57 GLY C C 1
ATOM 2539 O O . GLY C 3 57 ? 29.571 116.186 24.293 1.00 12.66 57 GLY C O 1
ATOM 2540 N N . TYR C 3 58 ? 31.728 115.553 24.396 1.00 12.75 58 TYR C N 1
ATOM 2541 C CA . TYR C 3 58 ? 31.792 115.674 25.844 1.00 12.75 58 TYR C CA 1
ATOM 2542 C C . TYR C 3 58 ? 32.070 117.106 26.272 1.00 12.75 58 TYR C C 1
ATOM 2543 O O . TYR C 3 58 ? 31.564 117.549 27.306 1.00 12.75 58 TYR C O 1
ATOM 2552 N N . VAL C 3 59 ? 32.862 117.838 25.493 1.00 12.43 59 VAL C N 1
ATOM 2553 C CA . VAL C 3 59 ? 33.142 119.234 25.801 1.00 12.43 59 VAL C CA 1
ATOM 2554 C C . VAL C 3 59 ? 31.960 120.110 25.419 1.00 12.43 59 VAL C C 1
ATOM 2555 O O . VAL C 3 59 ? 31.426 120.859 26.244 1.00 12.43 59 VAL C O 1
ATOM 2559 N N . CYS C 3 60 ? 31.542 120.034 24.158 1.00 12.68 60 CYS C N 1
ATOM 2560 C CA . CYS C 3 60 ? 30.399 120.796 23.683 1.00 12.68 60 CYS C CA 1
ATOM 2561 C C . CYS C 3 60 ? 29.090 120.341 24.307 1.00 12.68 60 CYS C C 1
ATOM 2562 O O . CYS C 3 60 ? 28.070 121.010 24.121 1.00 12.68 60 CYS C O 1
ATOM 2565 N N . GLY C 3 61 ? 29.097 119.237 25.042 1.00 12.22 61 GLY C N 1
ATOM 2566 C CA . GLY C 3 61 ? 27.953 118.756 25.779 1.00 12.22 61 GLY C CA 1
ATOM 2567 C C . GLY C 3 61 ? 27.915 119.175 27.222 1.00 12.22 61 GLY C C 1
ATOM 2568 O O . GLY C 3 61 ? 26.997 118.777 27.943 1.00 12.22 61 GLY C O 1
ATOM 2569 N N . ASN C 3 62 ? 28.894 119.954 27.673 1.00 12.07 62 ASN C N 1
ATOM 2570 C CA . ASN C 3 62 ? 28.883 120.515 29.012 1.00 12.07 62 ASN C CA 1
ATOM 2571 C C . ASN C 3 62 ? 28.159 121.851 28.958 1.00 12.07 62 ASN C C 1
ATOM 2572 O O . ASN C 3 62 ? 28.681 122.798 28.353 1.00 12.07 62 ASN C O 1
ATOM 2577 N N . PRO C 3 63 ? 26.973 121.978 29.541 1.00 12.04 63 PRO C N 1
ATOM 2578 C CA . PRO C 3 63 ? 26.237 123.236 29.440 1.00 12.04 63 PRO C CA 1
ATOM 2579 C C . PRO C 3 63 ? 26.788 124.311 30.362 1.00 12.04 63 PRO C C 1
ATOM 2580 O O . PRO C 3 63 ? 27.478 124.044 31.346 1.00 12.04 63 PRO C O 1
ATOM 2584 N N . ALA C 3 64 ? 26.466 125.552 30.009 1.00 12.98 64 ALA C N 1
ATOM 2585 C CA . ALA C 3 64 ? 26.883 126.713 30.771 1.00 12.98 64 ALA C CA 1
ATOM 2586 C C . ALA C 3 64 ? 25.806 127.780 30.675 1.00 12.98 64 ALA C C 1
ATOM 2587 O O . ALA C 3 64 ? 25.076 127.855 29.685 1.00 12.98 64 ALA C O 1
ATOM 2589 N N . ILE C 3 65 ? 25.716 128.602 31.714 1.00 13.26 65 ILE C N 1
ATOM 2590 C CA . ILE C 3 65 ? 24.713 129.658 31.777 1.00 13.26 65 ILE C CA 1
ATOM 2591 C C . ILE C 3 65 ? 25.194 130.854 30.967 1.00 13.26 65 ILE C C 1
ATOM 2592 O O . ILE C 3 65 ? 26.235 131.445 31.269 1.00 13.26 65 ILE C O 1
ATOM 2597 N N . LYS C 3 66 ? 24.427 131.213 29.939 1.00 14.55 66 LYS C N 1
ATOM 2598 C CA . LYS C 3 66 ? 24.728 132.347 29.085 1.00 14.55 66 LYS C CA 1
ATOM 2599 C C . LYS C 3 66 ? 23.711 133.471 29.203 1.00 14.55 66 LYS C C 1
ATOM 2600 O O . LYS C 3 66 ? 23.988 134.582 28.741 1.00 14.55 66 LYS C O 1
ATOM 2606 N N . HIS C 3 67 ? 22.554 133.214 29.803 1.00 14.56 67 HIS C N 1
ATOM 2607 C CA . HIS C 3 67 ? 21.516 134.214 30.001 1.00 14.56 67 HIS C CA 1
ATOM 2608 C C . HIS C 3 67 ? 20.918 134.018 31.381 1.00 14.56 67 HIS C C 1
ATOM 2609 O O . HIS C 3 67 ? 20.593 132.891 31.761 1.00 14.56 67 HIS C O 1
ATOM 2616 N N . VAL C 3 68 ? 20.788 135.108 32.128 1.00 14.52 68 VAL C N 1
ATOM 2617 C CA . VAL C 3 68 ? 19.994 135.143 33.349 1.00 14.52 68 VAL C CA 1
ATOM 2618 C C . VAL C 3 68 ? 19.170 136.418 33.273 1.00 14.52 68 VAL C C 1
ATOM 2619 O O . VAL C 3 68 ? 19.653 137.502 33.617 1.00 14.52 68 VAL C O 1
ATOM 2623 N N . LEU C 3 69 ? 17.932 136.294 32.819 1.00 15.05 69 LEU C N 1
ATOM 2624 C CA . LEU C 3 69 ? 17.067 137.432 32.564 1.00 15.05 69 LEU C CA 1
ATOM 2625 C C . LEU C 3 69 ? 16.115 137.637 33.728 1.00 15.05 69 LEU C C 1
ATOM 2626 O O . LEU C 3 69 ? 15.784 136.700 34.457 1.00 15.05 69 LEU C O 1
ATOM 2631 N N . THR C 3 70 ? 15.676 138.877 33.893 1.00 15.58 70 THR C N 1
ATOM 2632 C CA . THR C 3 70 ? 14.686 139.233 34.894 1.00 15.58 70 THR C CA 1
ATOM 2633 C C . THR C 3 70 ? 13.350 139.448 34.200 1.00 15.58 70 THR C C 1
ATOM 2634 O O . THR C 3 70 ? 13.247 140.266 33.282 1.00 15.58 70 THR C O 1
ATOM 2638 N N . TRP C 3 71 ? 12.338 138.710 34.632 1.00 14.79 71 TRP C N 1
ATOM 2639 C CA . TRP C 3 71 ? 10.987 138.831 34.106 1.00 14.79 71 TRP C CA 1
ATOM 2640 C C . TRP C 3 71 ? 10.123 139.457 35.188 1.00 14.79 71 TRP C C 1
ATOM 2641 O O . TRP C 3 71 ? 9.790 138.804 36.181 1.00 14.79 71 TRP C O 1
ATOM 2652 N N . SER C 3 72 ? 9.771 140.717 34.994 1.00 15.34 72 SER C N 1
ATOM 2653 C CA . SER C 3 72 ? 8.998 141.481 35.953 1.00 15.34 72 SER C CA 1
ATOM 2654 C C . SER C 3 72 ? 7.525 141.477 35.570 1.00 15.34 72 SER C C 1
ATOM 2655 O O . SER C 3 72 ? 7.145 141.119 34.453 1.00 15.34 72 SER C O 1
ATOM 2658 N N . THR C 3 73 ? 6.691 141.870 36.528 1.00 15.54 73 THR C N 1
ATOM 2659 C CA . THR C 3 73 ? 5.258 141.958 36.298 1.00 15.54 73 THR C CA 1
ATOM 2660 C C . THR C 3 73 ? 4.887 143.084 35.347 1.00 15.54 73 THR C C 1
ATOM 2661 O O . THR C 3 73 ? 3.751 143.112 34.863 1.00 15.54 73 THR C O 1
ATOM 2665 N N . THR C 3 74 ? 5.808 144.004 35.073 1.00 16.89 74 THR C N 1
ATOM 2666 C CA . THR C 3 74 ? 5.546 145.114 34.173 1.00 16.89 74 THR C CA 1
ATOM 2667 C C . THR C 3 74 ? 5.878 144.795 32.726 1.00 16.89 74 THR C C 1
ATOM 2668 O O . THR C 3 74 ? 5.386 145.485 31.827 1.00 16.89 74 THR C O 1
ATOM 2672 N N . ASP C 3 75 ? 6.700 143.779 32.484 1.00 16.43 75 ASP C N 1
ATOM 2673 C CA . ASP C 3 75 ? 7.082 143.428 31.126 1.00 16.43 75 ASP C CA 1
ATOM 2674 C C . ASP C 3 75 ? 5.851 143.166 30.269 1.00 16.43 75 ASP C C 1
ATOM 2675 O O . ASP C 3 75 ? 4.906 142.497 30.693 1.00 16.43 75 ASP C O 1
ATOM 2680 N N . VAL C 3 76 ? 5.873 143.695 29.059 1.00 16.65 76 VAL C N 1
ATOM 2681 C CA . VAL C 3 76 ? 4.711 143.708 28.181 1.00 16.65 76 VAL C CA 1
ATOM 2682 C C . VAL C 3 76 ? 4.665 142.420 27.376 1.00 16.65 76 VAL C C 1
ATOM 2683 O O . VAL C 3 76 ? 5.687 141.789 27.094 1.00 16.65 76 VAL C O 1
ATOM 2687 N N . VAL C 3 77 ? 3.448 142.029 27.005 1.00 15.82 77 VAL C N 1
ATOM 2688 C CA . VAL C 3 77 ? 3.241 140.831 26.209 1.00 15.82 77 VAL C CA 1
ATOM 2689 C C . VAL C 3 77 ? 3.818 141.031 24.816 1.00 15.82 77 VAL C C 1
ATOM 2690 O O . VAL C 3 77 ? 3.767 142.131 24.250 1.00 15.82 77 VAL C O 1
ATOM 2694 N N . GLN C 3 78 ? 4.370 139.957 24.256 1.00 16.09 78 GLN C N 1
ATOM 2695 C CA . GLN C 3 78 ? 4.969 139.975 22.925 1.00 16.09 78 GLN C CA 1
ATOM 2696 C C . GLN C 3 78 ? 6.080 141.014 22.824 1.00 16.09 78 GLN C C 1
ATOM 2697 O O . GLN C 3 78 ? 6.300 141.606 21.767 1.00 16.09 78 GLN C O 1
ATOM 2703 N N . ASN C 3 79 ? 6.786 141.237 23.928 1.00 16.39 79 ASN C N 1
ATOM 2704 C CA . ASN C 3 79 ? 7.963 142.084 23.959 1.00 16.39 79 ASN C CA 1
ATOM 2705 C C . ASN C 3 79 ? 9.093 141.273 24.580 1.00 16.39 79 ASN C C 1
ATOM 2706 O O . ASN C 3 79 ? 8.898 140.660 25.642 1.00 16.39 79 ASN C O 1
ATOM 2711 N N . PRO C 3 80 ? 10.275 141.234 23.967 1.00 15.95 80 PRO C N 1
ATOM 2712 C CA . PRO C 3 80 ? 11.355 140.422 24.532 1.00 15.95 80 PRO C CA 1
ATOM 2713 C C . PRO C 3 80 ? 11.722 140.882 25.931 1.00 15.95 80 PRO C C 1
ATOM 2714 O O . PRO C 3 80 ? 11.710 142.074 26.241 1.00 15.95 80 PRO C O 1
ATOM 2718 N N . ILE C 3 81 ? 12.046 139.912 26.780 1.00 15.46 81 ILE C N 1
ATOM 2719 C CA . ILE C 3 81 ? 12.463 140.177 28.150 1.00 15.46 81 ILE C CA 1
ATOM 2720 C C . ILE C 3 81 ? 13.904 140.671 28.093 1.00 15.46 81 ILE C C 1
ATOM 2721 O O . ILE C 3 81 ? 14.844 139.879 28.032 1.00 15.46 81 ILE C O 1
ATOM 2726 N N . SER C 3 82 ? 14.080 141.989 28.116 1.00 17.71 82 SER C N 1
ATOM 2727 C CA . SER C 3 82 ? 15.392 142.593 27.940 1.00 17.71 82 SER C CA 1
ATOM 2728 C C . SER C 3 82 ? 16.117 142.817 29.256 1.00 17.71 82 SER C C 1
ATOM 2729 O O . SER C 3 82 ? 17.337 143.016 29.254 1.00 17.71 82 SER C O 1
ATOM 2732 N N . ASN C 3 83 ? 15.394 142.783 30.368 1.00 17.58 83 ASN C N 1
ATOM 2733 C CA . ASN C 3 83 ? 15.957 143.135 31.659 1.00 17.58 83 ASN C CA 1
ATOM 2734 C C . ASN C 3 83 ? 16.957 142.084 32.115 1.00 17.58 83 ASN C C 1
ATOM 2735 O O . ASN C 3 83 ? 16.744 140.882 31.938 1.00 17.58 83 ASN C O 1
ATOM 2740 N N . GLY C 3 84 ? 18.057 142.548 32.698 1.00 18.00 84 GLY C N 1
ATOM 2741 C CA . GLY C 3 84 ? 18.956 141.659 33.398 1.00 18.00 84 GLY C CA 1
ATOM 2742 C C . GLY C 3 84 ? 20.310 141.419 32.767 1.00 18.00 84 GLY C C 1
ATOM 2743 O O . GLY C 3 84 ? 21.313 141.413 33.486 1.00 18.00 84 GLY C O 1
ATOM 2744 N N . ASP C 3 85 ? 20.383 141.222 31.452 1.00 18.95 85 ASP C N 1
ATOM 2745 C CA . ASP C 3 85 ? 21.622 140.767 30.844 1.00 18.95 85 ASP C CA 1
ATOM 2746 C C . ASP C 3 85 ? 21.817 141.459 29.498 1.00 18.95 85 ASP C C 1
ATOM 2747 O O . ASP C 3 85 ? 20.945 142.181 29.011 1.00 18.95 85 ASP C O 1
ATOM 2752 N N . ASP C 3 86 ? 22.986 141.220 28.897 1.00 20.28 86 ASP C N 1
ATOM 2753 C CA . ASP C 3 86 ? 23.466 141.986 27.751 1.00 20.28 86 ASP C CA 1
ATOM 2754 C C . ASP C 3 86 ? 22.814 141.625 26.422 1.00 20.28 86 ASP C C 1
ATOM 2755 O O . ASP C 3 86 ? 22.816 142.457 25.508 1.00 20.28 86 ASP C O 1
ATOM 2760 N N . TRP C 3 87 ? 22.260 140.426 26.285 1.00 16.76 87 TRP C N 1
ATOM 2761 C CA . TRP C 3 87 ? 21.482 140.077 25.103 1.00 16.76 87 TRP C CA 1
ATOM 2762 C C . TRP C 3 87 ? 20.082 139.672 25.525 1.00 16.76 87 TRP C C 1
ATOM 2763 O O . TRP C 3 87 ? 19.659 138.532 25.312 1.00 16.76 87 TRP C O 1
ATOM 2774 N N . GLY C 3 88 ? 19.355 140.606 26.117 1.00 16.77 88 GLY C N 1
ATOM 2775 C CA . GLY C 3 88 ? 18.097 140.290 26.748 1.00 16.77 88 GLY C CA 1
ATOM 2776 C C . GLY C 3 88 ? 17.025 139.807 25.800 1.00 16.77 88 GLY C C 1
ATOM 2777 O O . GLY C 3 88 ? 16.587 140.533 24.903 1.00 16.77 88 GLY C O 1
ATOM 2778 N N . GLY C 3 89 ? 16.596 138.569 26.002 1.00 15.53 89 GLY C N 1
ATOM 2779 C CA . GLY C 3 89 ? 15.533 137.954 25.237 1.00 15.53 89 GLY C CA 1
ATOM 2780 C C . GLY C 3 89 ? 15.993 137.252 23.989 1.00 15.53 89 GLY C C 1
ATOM 2781 O O . GLY C 3 89 ? 15.457 136.204 23.632 1.00 15.53 89 GLY C O 1
ATOM 2782 N N . VAL C 3 90 ? 16.993 137.807 23.319 1.00 15.44 90 VAL C N 1
ATOM 2783 C CA . VAL C 3 90 ? 17.475 137.274 22.054 1.00 15.44 90 VAL C CA 1
ATOM 2784 C C . VAL C 3 90 ? 18.603 136.293 22.336 1.00 15.44 90 VAL C C 1
ATOM 2785 O O . VAL C 3 90 ? 19.587 136.634 22.999 1.00 15.44 90 VAL C O 1
ATOM 2789 N N . ILE C 3 91 ? 18.451 135.073 21.840 1.00 14.12 91 ILE C N 1
ATOM 2790 C CA . ILE C 3 91 ? 19.442 134.017 21.978 1.00 14.12 91 ILE C CA 1
ATOM 2791 C C . ILE C 3 91 ? 19.945 133.657 20.587 1.00 14.12 91 ILE C C 1
ATOM 2792 O O . I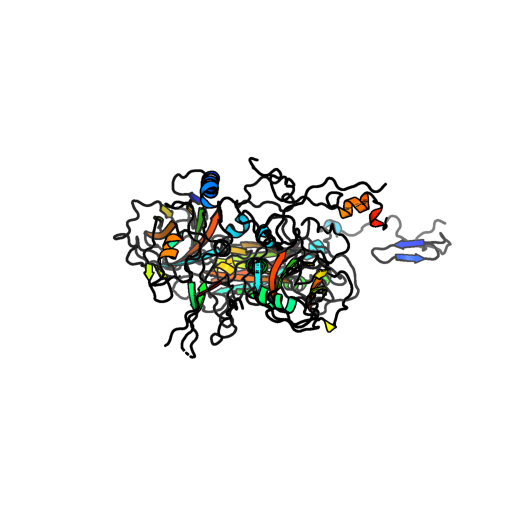LE C 3 91 ? 19.314 132.882 19.870 1.00 14.12 91 ILE C O 1
ATOM 2797 N N . PRO C 3 92 ? 21.085 134.200 20.169 1.00 14.44 92 PRO C N 1
ATOM 2798 C CA . PRO C 3 92 ? 21.660 133.788 18.886 1.00 14.44 92 PRO C CA 1
ATOM 2799 C C . PRO C 3 92 ? 21.971 132.300 18.871 1.00 14.44 92 PRO C C 1
ATOM 2800 O O . PRO C 3 92 ? 22.679 131.785 19.737 1.00 14.44 92 PRO C O 1
ATOM 2804 N N . VAL C 3 93 ? 21.436 131.614 17.866 1.00 12.91 93 VAL C N 1
ATOM 2805 C CA . VAL C 3 93 ? 21.470 130.160 17.801 1.00 12.91 93 VAL C CA 1
ATOM 2806 C C . VAL C 3 93 ? 22.746 129.763 17.068 1.00 12.91 93 VAL C C 1
ATOM 2807 O O . VAL C 3 93 ? 22.831 129.853 15.845 1.00 12.91 93 VAL C O 1
ATOM 2811 N N . GLY C 3 94 ? 23.738 129.314 17.822 1.00 12.89 94 GLY C N 1
ATOM 2812 C CA . GLY C 3 94 ? 24.988 128.895 17.227 1.00 12.89 94 GLY C CA 1
ATOM 2813 C C . GLY C 3 94 ? 25.995 128.538 18.293 1.00 12.89 94 GLY C C 1
ATOM 2814 O O . GLY C 3 94 ? 25.819 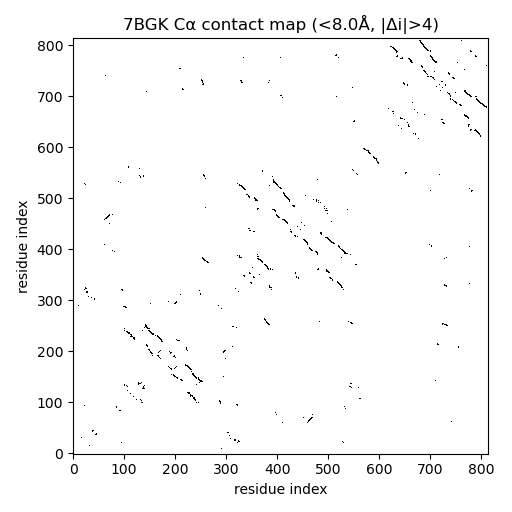128.835 19.478 1.00 12.89 94 GLY C O 1
ATOM 2815 N N . MET C 3 95 ? 27.060 127.893 17.843 1.00 12.98 95 MET C N 1
ATOM 2816 C CA . MET C 3 95 ? 28.179 127.492 18.680 1.00 12.98 95 MET C CA 1
ATOM 2817 C C . MET C 3 95 ? 29.043 128.686 19.062 1.00 12.98 95 MET C C 1
ATOM 2818 O O . MET C 3 95 ? 29.501 128.770 20.207 1.00 12.98 95 MET C O 1
ATOM 2823 N N . PRO C 3 96 ? 29.305 129.616 18.146 1.00 13.43 96 PRO C N 1
ATOM 2824 C CA . PRO C 3 96 ? 30.211 130.718 18.464 1.00 13.43 96 PRO C CA 1
ATOM 2825 C C . PRO C 3 96 ? 29.696 131.564 19.612 1.00 13.43 96 PRO C C 1
ATOM 2826 O O . PRO C 3 96 ? 28.581 131.398 20.109 1.00 13.43 96 PRO C O 1
ATOM 2830 N N . CYS C 3 97 ? 30.546 132.491 20.038 1.00 15.79 97 CYS C N 1
ATOM 2831 C CA . CYS C 3 97 ? 30.203 133.426 21.093 1.00 15.79 97 CYS C CA 1
ATOM 2832 C C . CYS C 3 97 ? 29.574 134.671 20.488 1.00 15.79 97 CYS C C 1
ATOM 2833 O O . CYS C 3 97 ? 30.116 135.257 19.546 1.00 15.79 97 CYS C O 1
ATOM 2836 N N . TYR C 3 98 ? 28.426 135.060 21.031 1.00 15.48 98 TYR C N 1
ATOM 2837 C CA . TYR C 3 98 ? 27.705 136.252 20.616 1.00 15.48 98 TYR C CA 1
ATOM 2838 C C . TYR C 3 98 ? 27.872 137.417 21.574 1.00 15.48 98 TYR C C 1
ATOM 2839 O O . TYR C 3 98 ? 27.457 138.532 21.245 1.00 15.48 98 TYR C O 1
ATOM 2848 N N . SER C 3 99 ? 28.467 137.192 22.737 1.00 16.48 99 SER C N 1
ATOM 2849 C CA . SER C 3 99 ? 28.533 138.183 23.796 1.00 16.48 99 SER C CA 1
ATOM 2850 C C . SER C 3 99 ? 29.969 138.624 24.020 1.00 16.48 99 SER C C 1
ATOM 2851 O O . SER C 3 99 ? 30.884 137.798 24.054 1.00 16.48 99 SER C O 1
ATOM 2854 N N . LYS C 3 100 ? 30.158 139.930 24.180 1.00 19.18 100 LYS C N 1
ATOM 2855 C CA . LYS C 3 100 ? 31.448 140.465 24.571 1.00 19.18 100 LYS C CA 1
ATOM 2856 C C . LYS C 3 100 ? 31.249 141.796 25.275 1.00 19.18 100 LYS C C 1
ATOM 2857 O O . LYS C 3 100 ? 30.245 142.484 25.081 1.00 19.18 100 LYS C O 1
ATOM 2863 N N . THR C 3 101 ? 32.227 142.143 26.102 1.00 20.05 101 THR C N 1
ATOM 2864 C CA . THR C 3 101 ? 32.288 143.431 26.765 1.00 20.05 101 THR C CA 1
ATOM 2865 C C . THR C 3 101 ? 33.640 144.055 26.466 1.00 20.05 101 THR C C 1
ATOM 2866 O O . THR C 3 101 ? 34.619 143.353 26.204 1.00 20.05 101 THR C O 1
ATOM 2870 N N . ILE C 3 102 ? 33.686 145.380 26.502 1.00 23.23 102 ILE C N 1
ATOM 2871 C CA . ILE C 3 102 ? 34.895 146.129 26.197 1.00 23.23 102 ILE C CA 1
ATOM 2872 C C . ILE C 3 102 ? 35.519 146.592 27.503 1.00 23.23 102 ILE C C 1
ATOM 2873 O O . ILE C 3 102 ? 34.877 147.289 28.297 1.00 23.23 102 ILE C O 1
ATOM 2878 N N . ARG C 3 103 ? 36.763 146.189 27.731 1.00 24.62 103 ARG C N 1
ATOM 2879 C CA . ARG C 3 103 ? 37.558 146.691 28.841 1.00 24.62 103 ARG C CA 1
ATOM 2880 C C . ARG C 3 103 ? 38.375 147.881 28.358 1.00 24.62 103 ARG C C 1
ATOM 2881 O O . ARG C 3 103 ? 39.240 147.735 27.489 1.00 24.62 103 ARG C O 1
ATOM 2889 N N . ALA C 3 104 ? 38.102 149.051 28.922 1.00 28.41 104 ALA C N 1
ATOM 2890 C CA . ALA C 3 104 ? 38.776 150.284 28.554 1.00 28.41 104 ALA C CA 1
ATOM 2891 C C . ALA C 3 104 ? 39.749 150.679 29.653 1.00 28.41 104 ALA C C 1
ATOM 2892 O O . ALA C 3 104 ? 39.434 150.568 30.841 1.00 28.41 104 ALA C O 1
ATOM 2894 N N . VAL C 3 105 ? 40.936 151.128 29.254 1.00 29.81 105 VAL C N 1
ATOM 2895 C CA . VAL C 3 105 ? 41.928 151.645 30.186 1.00 29.81 105 VAL C CA 1
ATOM 2896 C C . VAL C 3 105 ? 42.482 152.931 29.602 1.00 29.81 105 VAL C C 1
ATOM 2897 O O . VAL C 3 105 ? 42.935 152.947 28.453 1.00 29.81 105 VAL C O 1
ATOM 2901 N N . LYS C 3 106 ? 42.461 153.997 30.389 1.00 35.03 106 LYS C N 1
ATOM 2902 C CA . LYS C 3 106 ? 42.891 155.304 29.925 1.00 35.03 106 LYS C CA 1
ATOM 2903 C C . LYS C 3 106 ? 44.260 155.670 30.474 1.00 35.03 106 LYS C C 1
ATOM 2904 O O . LYS C 3 106 ? 44.664 155.220 31.549 1.00 35.03 106 LYS C O 1
ATOM 2910 N N . GLY C 3 107 ? 44.968 156.504 29.720 1.00 37.80 107 GLY C N 1
ATOM 2911 C CA . GLY C 3 107 ? 46.301 156.934 30.094 1.00 37.80 107 GLY C CA 1
ATOM 2912 C C . GLY C 3 107 ? 46.950 157.816 29.045 1.00 37.80 107 GLY C C 1
ATOM 2913 O O . GLY C 3 107 ? 46.551 158.966 28.852 1.00 37.80 107 GLY C O 1
ATOM 2914 N N . SER C 3 110 ? 45.207 158.249 25.948 1.00 36.17 110 SER C N 1
ATOM 2915 C CA . SER C 3 110 ? 44.329 157.504 25.055 1.00 36.17 110 SER C CA 1
ATOM 2916 C C . SER C 3 110 ? 43.801 156.247 25.725 1.00 36.17 110 SER C C 1
ATOM 2917 O O . SER C 3 110 ? 44.188 155.917 26.847 1.00 36.17 110 SER C O 1
ATOM 2920 N N . THR C 3 111 ? 42.913 155.547 25.025 1.00 33.15 111 THR C N 1
ATOM 2921 C CA . THR C 3 111 ? 42.247 154.364 25.546 1.00 33.15 111 THR C CA 1
ATOM 2922 C C . THR C 3 111 ? 42.518 153.189 24.617 1.00 33.15 111 THR C C 1
ATOM 2923 O O . THR C 3 111 ? 42.630 153.357 23.402 1.00 33.15 111 THR C O 1
ATOM 2927 N N . SER C 3 112 ? 42.622 151.995 25.198 1.00 30.71 112 SER C N 1
ATOM 2928 C CA . SER C 3 112 ? 43.017 150.802 24.459 1.00 30.71 112 SER C CA 1
ATOM 2929 C C . SER C 3 112 ? 41.836 149.961 23.994 1.00 30.71 112 SER C C 1
ATOM 2930 O O . SER C 3 112 ? 41.894 149.376 22.909 1.00 30.71 112 SER C O 1
ATOM 2933 N N . LYS C 3 113 ? 40.771 149.862 24.790 1.00 28.38 113 LYS C N 1
ATOM 2934 C CA . LYS C 3 113 ? 39.522 149.232 24.359 1.00 28.38 113 LYS C CA 1
ATOM 2935 C C . LYS C 3 113 ? 39.743 147.770 23.956 1.00 28.38 113 LYS C C 1
ATOM 2936 O O . LYS C 3 113 ? 39.630 147.383 22.793 1.00 28.38 113 LYS C O 1
ATOM 2942 N N . THR C 3 114 ? 40.073 146.968 24.962 1.00 24.68 114 THR C N 1
ATOM 2943 C CA . THR C 3 114 ? 40.173 145.524 24.805 1.00 24.68 114 THR C CA 1
ATOM 2944 C C . THR C 3 114 ? 38.808 144.877 24.993 1.00 24.68 114 THR C C 1
ATOM 2945 O O . THR C 3 114 ? 38.058 145.236 25.904 1.00 24.68 114 THR C O 1
ATOM 2949 N N . GLU C 3 115 ? 38.493 143.914 24.132 1.00 21.74 115 GLU C N 1
ATOM 2950 C CA . GLU C 3 115 ? 37.201 143.242 24.141 1.00 21.74 115 GLU C CA 1
ATOM 2951 C C . GLU C 3 115 ? 37.344 141.828 24.686 1.00 21.74 115 GLU C C 1
ATOM 2952 O O . GLU C 3 115 ? 38.268 141.097 24.317 1.00 21.74 115 GLU C O 1
ATOM 2958 N N . VAL C 3 116 ? 36.414 141.451 25.559 1.00 19.69 116 VAL C N 1
ATOM 2959 C CA . VAL C 3 116 ? 36.447 140.187 26.282 1.00 19.69 116 VAL C CA 1
ATOM 2960 C C . VAL C 3 116 ? 35.156 139.435 26.002 1.00 19.69 116 VAL C C 1
ATOM 2961 O O . VAL C 3 116 ? 34.086 140.041 25.892 1.00 19.69 116 VAL C O 1
ATOM 2965 N N . MET C 3 117 ? 35.256 138.115 25.902 1.00 18.32 117 MET C N 1
ATOM 2966 C CA . MET C 3 117 ? 34.140 137.259 25.535 1.00 18.32 117 MET C CA 1
ATOM 2967 C C . MET C 3 117 ? 33.782 136.329 26.688 1.00 18.32 117 MET C C 1
ATOM 2968 O O . MET C 3 117 ? 34.542 136.150 27.642 1.00 18.32 117 MET C O 1
ATOM 2973 N N . ASP C 3 118 ? 32.604 135.713 26.568 1.00 16.89 118 ASP C N 1
ATOM 2974 C CA . ASP C 3 118 ? 32.006 134.870 27.602 1.00 16.89 118 ASP C CA 1
ATOM 2975 C C . ASP C 3 118 ? 31.717 133.482 27.038 1.00 16.89 118 ASP C C 1
ATOM 2976 O O . ASP C 3 118 ? 30.551 133.107 26.860 1.00 16.89 118 ASP C O 1
ATOM 2981 N N . PRO C 3 119 ? 32.747 132.689 26.750 1.00 15.34 119 PRO C N 1
ATOM 2982 C CA . PRO C 3 119 ? 32.510 131.416 26.071 1.00 15.34 119 PRO C CA 1
ATOM 2983 C C . PRO C 3 119 ? 31.970 130.337 26.992 1.00 15.34 119 PRO C C 1
ATOM 2984 O O . PRO C 3 119 ? 32.380 130.206 28.147 1.00 15.34 119 PRO C O 1
ATOM 2988 N N . ALA C 3 120 ? 31.044 129.562 26.461 1.00 13.72 120 ALA C N 1
ATOM 2989 C CA . ALA C 3 120 ? 30.696 128.271 27.023 1.00 13.72 120 ALA C CA 1
ATOM 2990 C C . ALA C 3 120 ? 31.589 127.207 26.413 1.00 13.72 120 ALA C C 1
ATOM 2991 O O . ALA C 3 120 ? 32.270 127.441 25.414 1.00 13.72 120 ALA C O 1
ATOM 2993 N N . PRO C 3 121 ? 31.629 126.011 26.996 1.00 13.05 121 PRO C N 1
ATOM 2994 C CA . PRO C 3 121 ? 32.527 124.979 26.463 1.00 13.05 121 PRO C CA 1
ATOM 2995 C C . PRO C 3 121 ? 32.293 124.664 24.997 1.00 13.05 121 PRO C C 1
ATOM 2996 O O . PRO C 3 121 ? 33.214 124.184 24.327 1.00 13.05 121 PRO C O 1
ATOM 3000 N N . CYS C 3 122 ? 31.091 124.912 24.479 1.00 13.56 122 CYS C N 1
ATOM 3001 C CA . CYS C 3 122 ? 30.831 124.749 23.056 1.00 13.56 122 CYS C CA 1
ATOM 3002 C C . CYS C 3 122 ? 31.412 125.889 22.236 1.00 13.56 122 CYS C C 1
ATOM 3003 O O . CYS C 3 122 ? 31.818 125.681 21.088 1.00 13.56 122 CYS C O 1
ATOM 3006 N N . GLU C 3 123 ? 31.457 127.091 22.807 1.00 14.02 123 GLU C N 1
ATOM 3007 C CA . GLU C 3 123 ? 31.992 128.259 22.127 1.00 14.02 123 GLU C CA 1
ATOM 3008 C C . GLU C 3 123 ? 33.508 128.330 22.207 1.00 14.02 123 GLU C C 1
ATOM 3009 O O . GLU C 3 123 ? 34.133 128.976 21.361 1.00 14.02 123 GLU C O 1
ATOM 3015 N N . TYR C 3 124 ? 34.103 127.687 23.211 1.00 13.97 124 TYR C N 1
ATOM 3016 C CA . TYR C 3 124 ? 35.553 127.599 23.306 1.00 13.97 124 TYR C CA 1
ATOM 3017 C C . TYR C 3 124 ? 36.118 126.720 22.200 1.00 13.97 124 TYR C C 1
ATOM 3018 O O . TYR C 3 124 ? 37.186 127.008 21.650 1.00 13.97 124 TYR C O 1
ATOM 3027 N N . VAL C 3 125 ? 35.407 125.647 21.859 1.00 13.05 125 VAL C N 1
ATOM 3028 C CA . VAL C 3 125 ? 35.871 124.711 20.844 1.00 13.05 125 VAL C CA 1
ATOM 3029 C C . VAL C 3 125 ? 35.698 125.298 19.451 1.00 13.05 125 VAL C C 1
ATOM 3030 O O . VAL C 3 125 ? 36.608 125.237 18.617 1.00 13.05 125 VAL C O 1
ATOM 3034 N N . ALA C 3 126 ? 34.525 125.866 19.177 1.00 13.49 126 ALA C N 1
ATOM 3035 C CA . ALA C 3 126 ? 34.265 126.453 17.869 1.00 13.49 126 ALA C CA 1
ATOM 3036 C C . ALA C 3 126 ? 35.301 127.502 17.498 1.00 13.49 126 ALA C C 1
ATOM 3037 O O . ALA C 3 126 ? 35.625 127.661 16.317 1.00 13.49 126 ALA C O 1
ATOM 3039 N N . ASN C 3 127 ? 35.826 128.229 18.480 1.00 14.48 127 ASN C N 1
ATOM 3040 C CA . ASN C 3 127 ? 36.786 129.285 18.194 1.00 14.48 127 ASN C CA 1
ATOM 3041 C C . ASN C 3 127 ? 38.090 128.745 17.627 1.00 14.48 127 ASN C C 1
ATOM 3042 O O . ASN C 3 127 ? 38.850 129.506 17.021 1.00 14.48 127 ASN C O 1
ATOM 3047 N N . LEU C 3 128 ? 38.362 127.457 17.805 1.00 13.55 128 LEU C N 1
ATOM 3048 C CA . LEU C 3 128 ? 39.563 126.839 17.267 1.00 13.55 128 LEU C CA 1
ATOM 3049 C C . LEU C 3 128 ? 39.437 126.479 15.798 1.00 13.55 128 LEU C C 1
ATOM 3050 O O . LEU C 3 128 ? 40.428 126.059 15.194 1.00 13.55 128 LEU C O 1
ATOM 3055 N N . PHE C 3 129 ? 38.251 126.619 15.223 1.00 12.63 129 PHE C N 1
ATOM 3056 C CA . PHE C 3 129 ? 37.962 126.203 13.865 1.00 12.63 129 PHE C CA 1
ATOM 3057 C C . PHE C 3 129 ? 37.334 127.364 13.113 1.00 12.63 129 PHE C C 1
ATOM 3058 O O . PHE C 3 129 ? 36.998 128.399 13.691 1.00 12.63 129 PHE C O 1
ATOM 3066 N N . SER C 3 130 ? 37.190 127.188 11.803 1.00 13.01 130 SER C N 1
ATOM 3067 C CA . SER C 3 130 ? 36.675 128.243 10.944 1.00 13.01 130 SER C CA 1
ATOM 3068 C C . SER C 3 130 ? 35.169 128.144 10.759 1.00 13.01 130 SER C C 1
ATOM 3069 O O . SER C 3 130 ? 34.455 129.138 10.914 1.00 13.01 130 SER C O 1
ATOM 3072 N N . TYR C 3 131 ? 34.675 126.957 10.432 1.00 12.70 131 TYR C N 1
ATOM 3073 C CA . TYR C 3 131 ? 33.268 126.740 10.150 1.00 12.70 131 TYR C CA 1
ATOM 3074 C C . TYR C 3 131 ? 32.721 125.661 11.070 1.00 12.70 131 TYR C C 1
ATOM 3075 O O . TYR C 3 131 ? 33.441 124.750 11.483 1.00 12.70 131 TYR C O 1
ATOM 3084 N N . TRP C 3 132 ? 31.439 125.780 11.398 1.00 12.34 132 TRP C N 1
ATOM 3085 C CA . TRP C 3 132 ? 30.781 124.882 12.331 1.00 12.34 132 TRP C CA 1
ATOM 3086 C C . TRP C 3 132 ? 29.433 124.447 11.779 1.00 12.34 132 TRP C C 1
ATOM 3087 O O . TRP C 3 132 ? 28.832 125.110 10.932 1.00 12.34 132 TRP C O 1
ATOM 3098 N N . ARG C 3 133 ? 28.975 123.306 12.276 1.00 11.57 133 ARG C N 1
ATOM 3099 C CA . ARG C 3 133 ? 27.642 122.800 11.994 1.00 11.57 133 ARG C CA 1
ATOM 3100 C C . ARG C 3 133 ? 27.240 121.911 13.156 1.00 11.57 133 ARG C C 1
ATOM 3101 O O . ARG C 3 133 ? 27.970 120.980 13.504 1.00 11.57 133 ARG C O 1
ATOM 3109 N N . ALA C 3 134 ? 26.094 122.203 13.759 1.00 12.17 134 ALA C N 1
ATOM 3110 C CA . ALA C 3 134 ? 25.707 121.521 14.982 1.00 12.17 134 ALA C CA 1
ATOM 3111 C C . ALA C 3 134 ? 24.233 121.754 15.255 1.00 12.17 134 ALA C C 1
ATOM 3112 O O . ALA C 3 134 ? 23.578 122.583 14.622 1.00 12.17 134 ALA C O 1
ATOM 3114 N N . THR C 3 135 ? 23.726 121.003 16.223 1.00 12.24 135 THR C N 1
ATOM 3115 C CA . THR C 3 135 ? 22.373 121.152 16.734 1.00 12.24 135 THR C CA 1
ATOM 3116 C C . THR C 3 135 ? 22.465 121.795 18.106 1.00 12.24 135 THR C C 1
ATOM 3117 O O . THR C 3 135 ? 23.103 121.249 19.011 1.00 12.24 135 THR C O 1
ATOM 3121 N N . MET C 3 136 ? 21.840 122.953 18.252 1.00 12.28 136 MET C N 1
ATOM 3122 C CA . MET C 3 136 ? 21.992 123.782 19.434 1.00 12.28 136 MET C CA 1
ATOM 3123 C C . MET C 3 136 ? 20.848 123.519 20.398 1.00 12.28 136 MET C C 1
ATOM 3124 O O . MET C 3 136 ? 19.680 123.533 20.001 1.00 12.28 136 MET C O 1
ATOM 3129 N N . CYS C 3 137 ? 21.191 123.284 21.658 1.00 12.40 137 CYS C N 1
ATOM 3130 C CA . CYS C 3 137 ? 20.244 122.859 22.673 1.00 12.40 137 CYS C CA 1
ATOM 3131 C C . CYS C 3 137 ? 20.260 123.850 23.825 1.00 12.40 137 CYS C C 1
ATOM 3132 O O . CYS C 3 137 ? 21.325 124.270 24.281 1.00 12.40 137 CYS C O 1
ATOM 3135 N N . TYR C 3 138 ? 19.068 124.219 24.286 1.00 12.64 138 TYR C N 1
ATOM 3136 C CA . TYR C 3 138 ? 18.894 125.282 25.267 1.00 12.64 138 TYR C CA 1
ATOM 3137 C C . TYR C 3 138 ? 17.893 124.846 26.321 1.00 12.64 138 TYR C C 1
ATOM 3138 O O . TYR C 3 138 ? 16.727 124.599 26.004 1.00 12.64 138 TYR C O 1
ATOM 3147 N N . ARG C 3 139 ? 18.346 124.759 27.567 1.00 13.27 139 ARG C N 1
ATOM 3148 C CA . ARG C 3 139 ? 17.474 124.530 28.711 1.00 13.27 139 ARG C CA 1
ATOM 3149 C C . ARG C 3 139 ? 17.124 125.883 29.314 1.00 13.27 139 ARG C C 1
ATOM 3150 O O . ARG C 3 139 ? 17.990 126.559 29.875 1.00 13.27 139 ARG C O 1
ATOM 3158 N N . ILE C 3 140 ? 15.862 126.277 29.204 1.00 13.54 140 ILE C N 1
ATOM 3159 C CA . ILE C 3 140 ? 15.418 127.601 29.629 1.00 13.54 140 ILE C CA 1
ATOM 3160 C C . ILE C 3 140 ? 14.673 127.393 30.941 1.00 13.54 140 ILE C C 1
ATOM 3161 O O . ILE C 3 140 ? 13.483 127.086 30.962 1.00 13.54 140 ILE C O 1
ATOM 3166 N N . THR C 3 141 ? 15.386 127.563 32.048 1.00 13.93 141 THR C N 1
ATOM 3167 C CA . THR C 3 141 ? 14.821 127.355 33.370 1.00 13.93 141 THR C CA 1
ATOM 3168 C C . THR C 3 141 ? 14.374 128.688 33.948 1.00 13.93 141 THR C C 1
ATOM 3169 O O . THR C 3 141 ? 14.985 129.730 33.706 1.00 13.93 141 THR C O 1
ATOM 3173 N N . VAL C 3 142 ? 13.295 128.643 34.719 1.00 14.03 142 VAL C N 1
ATOM 3174 C CA . VAL C 3 142 ? 12.744 129.810 35.389 1.00 14.03 142 VAL C CA 1
ATOM 3175 C C . VAL C 3 142 ? 12.827 129.594 36.890 1.00 14.03 142 VAL C C 1
ATOM 3176 O O . VAL C 3 142 ? 12.436 128.536 37.395 1.00 14.03 142 VAL C O 1
ATOM 3180 N N . VAL C 3 143 ? 13.347 130.590 37.593 1.00 13.91 143 VAL C N 1
ATOM 3181 C CA . VAL C 3 143 ? 13.479 130.559 39.042 1.00 13.91 143 VAL C CA 1
ATOM 3182 C C . VAL C 3 143 ? 12.268 131.274 39.621 1.00 13.91 143 VAL C C 1
ATOM 3183 O O . VAL C 3 143 ? 12.149 132.499 39.521 1.00 13.91 143 VAL C O 1
ATOM 3187 N N . LYS C 3 144 ? 11.368 130.510 40.228 1.00 14.16 144 LYS C N 1
ATOM 3188 C CA . LYS C 3 144 ? 10.083 131.027 40.653 1.00 14.16 144 LYS C CA 1
ATOM 3189 C C . LYS C 3 144 ? 9.593 130.201 41.834 1.00 14.16 144 LYS C C 1
ATOM 3190 O O . LYS C 3 144 ? 10.356 129.453 42.451 1.00 14.16 144 LYS C O 1
ATOM 3196 N N . THR C 3 145 ? 8.310 130.342 42.148 1.00 14.21 145 THR C N 1
ATOM 3197 C CA . THR C 3 145 ? 7.661 129.608 43.218 1.00 14.21 145 THR C CA 1
ATOM 3198 C C . THR C 3 145 ? 6.376 128.993 42.686 1.00 14.21 145 THR C C 1
ATOM 3199 O O . THR C 3 145 ? 6.033 129.130 41.510 1.00 14.21 145 THR C O 1
ATOM 3203 N N . ALA C 3 146 ? 5.661 128.309 43.572 1.00 14.27 146 ALA C N 1
ATOM 3204 C CA . ALA C 3 146 ? 4.356 127.757 43.251 1.00 14.27 146 ALA C CA 1
ATOM 3205 C C . ALA C 3 146 ? 3.289 128.817 43.057 1.00 14.27 146 ALA C C 1
ATOM 3206 O O . ALA C 3 146 ? 2.150 128.463 42.736 1.00 14.27 146 ALA C O 1
ATOM 3208 N N . PHE C 3 147 ? 3.620 130.094 43.237 1.00 14.13 147 PHE C N 1
ATOM 3209 C CA . PHE C 3 147 ? 2.647 131.169 43.181 1.00 14.13 147 PHE C CA 1
ATOM 3210 C C . PHE C 3 147 ? 2.888 132.146 42.046 1.00 14.13 147 PHE C C 1
ATOM 3211 O O . PHE C 3 147 ? 2.045 133.017 41.815 1.00 14.13 147 PHE C O 1
ATOM 3219 N N . HIS C 3 148 ? 4.008 132.034 41.344 1.00 14.21 148 HIS C N 1
ATOM 3220 C CA . HIS C 3 148 ? 4.196 132.725 40.081 1.00 14.21 148 HIS C CA 1
ATOM 3221 C C . HIS C 3 148 ? 3.561 131.919 38.960 1.00 14.21 148 HIS C C 1
ATOM 3222 O O . HIS C 3 148 ? 3.741 130.701 38.881 1.00 14.21 148 HIS C O 1
ATOM 3229 N N . THR C 3 149 ? 2.825 132.600 38.090 1.00 14.46 149 THR C N 1
ATOM 3230 C CA . THR C 3 149 ? 2.284 131.980 36.896 1.00 14.46 149 THR C CA 1
ATOM 3231 C C . THR C 3 149 ? 2.509 132.909 35.716 1.00 14.46 149 THR C C 1
ATOM 3232 O O . THR C 3 149 ? 2.710 134.114 35.874 1.00 14.46 149 THR C O 1
ATOM 3236 N N . GLY C 3 150 ? 2.491 132.329 34.531 1.00 14.67 150 GLY C N 1
ATOM 3237 C CA . GLY C 3 150 ? 2.675 133.079 33.311 1.00 14.67 150 GLY C CA 1
ATOM 3238 C C . GLY C 3 150 ? 3.012 132.166 32.163 1.00 14.67 150 GLY C C 1
ATOM 3239 O O . GLY C 3 150 ? 3.462 131.035 32.338 1.00 14.67 150 GLY C O 1
ATOM 3240 N N . ARG C 3 151 ? 2.771 132.668 30.961 1.00 14.02 151 ARG C N 1
ATOM 3241 C CA . ARG C 3 151 ? 3.131 131.970 29.740 1.00 14.02 151 ARG C CA 1
ATOM 3242 C C . ARG C 3 151 ? 4.329 132.651 29.099 1.00 14.02 151 ARG C C 1
ATOM 3243 O O . ARG C 3 151 ? 4.524 133.861 29.231 1.00 14.02 151 ARG C O 1
ATOM 3251 N N . LEU C 3 152 ? 5.125 131.857 28.395 1.00 14.11 152 LEU C N 1
ATOM 3252 C CA . LEU C 3 152 ? 6.381 132.315 27.829 1.00 14.11 152 LEU C CA 1
ATOM 3253 C C . LEU C 3 152 ? 6.501 131.774 26.417 1.00 14.11 152 LEU C C 1
ATOM 3254 O O . LEU C 3 152 ? 6.351 130.571 26.195 1.00 14.11 152 LEU C O 1
ATOM 3259 N N . GLU C 3 153 ? 6.759 132.667 25.473 1.00 14.28 153 GLU C N 1
ATOM 3260 C CA . GLU C 3 153 ? 6.880 132.329 24.064 1.00 14.28 153 GLU C CA 1
ATOM 3261 C C . GLU C 3 153 ? 8.348 132.309 23.669 1.00 14.28 153 GLU C C 1
ATOM 3262 O O . GLU C 3 153 ? 9.047 133.317 23.809 1.00 14.28 153 GLU C O 1
ATOM 3268 N N . ILE C 3 154 ? 8.806 131.169 23.174 1.00 13.47 154 ILE C N 1
ATOM 3269 C CA . ILE C 3 154 ? 10.191 130.971 22.773 1.00 13.47 154 ILE C CA 1
ATOM 3270 C C . ILE C 3 154 ? 10.150 130.511 21.325 1.00 13.47 154 ILE C C 1
ATOM 3271 O O . ILE C 3 154 ? 9.968 129.321 21.049 1.00 13.47 154 ILE C O 1
ATOM 3276 N N . PHE C 3 155 ? 10.312 131.447 20.398 1.00 13.64 155 PHE C N 1
ATOM 3277 C CA . PHE C 3 155 ? 10.177 131.173 18.981 1.00 13.64 155 PHE C CA 1
ATOM 3278 C C . PHE C 3 155 ? 11.508 131.378 18.278 1.00 13.64 155 PHE C C 1
ATOM 3279 O O . PHE C 3 155 ? 12.328 132.203 18.688 1.00 13.64 155 PHE C O 1
ATOM 3287 N N . PHE C 3 156 ? 11.714 130.605 17.219 1.00 12.36 156 PHE C N 1
ATOM 3288 C CA . PHE C 3 156 ? 12.934 130.648 16.432 1.00 12.36 156 PHE C CA 1
ATOM 3289 C C . PHE C 3 156 ? 12.692 131.435 15.155 1.00 12.36 156 PHE C C 1
ATOM 3290 O O . PHE C 3 156 ? 11.728 131.171 14.431 1.00 12.36 156 PHE C O 1
ATOM 3298 N N . GLU C 3 157 ? 13.564 132.401 14.889 1.00 13.05 157 GLU C N 1
ATOM 3299 C CA . GLU C 3 157 ? 13.531 133.169 13.656 1.00 13.05 157 GLU C CA 1
ATOM 3300 C C . GLU C 3 157 ? 14.840 132.951 12.913 1.00 13.05 157 GLU C C 1
ATOM 3301 O O . GLU C 3 157 ? 15.915 133.204 13.481 1.00 13.05 157 GLU C O 1
ATOM 3307 N N . PRO C 3 158 ? 14.817 132.484 11.670 1.00 12.74 158 PRO C N 1
ATOM 3308 C CA . PRO C 3 158 ? 16.065 132.272 10.942 1.00 12.74 158 PRO C CA 1
ATOM 3309 C C . PRO C 3 158 ? 16.628 133.558 10.361 1.00 12.74 158 PRO C C 1
ATOM 3310 O O . PRO C 3 158 ? 15.930 134.552 10.160 1.00 12.74 158 PRO C O 1
ATOM 3314 N N . GLY C 3 159 ? 17.925 133.512 10.088 1.00 13.90 159 GLY C N 1
ATOM 3315 C CA . GLY C 3 159 ? 18.591 134.596 9.408 1.00 13.90 159 GLY C CA 1
ATOM 3316 C C . GLY C 3 159 ? 19.265 135.589 10.323 1.00 13.90 159 GLY C C 1
ATOM 3317 O O . GLY C 3 159 ? 19.712 135.243 11.420 1.00 13.90 159 GLY C O 1
ATOM 3318 N N . SER C 3 160 ? 19.342 136.835 9.870 1.00 15.62 160 SER C N 1
ATOM 3319 C CA . SER C 3 160 ? 20.038 137.866 10.611 1.00 15.62 160 SER C CA 1
ATOM 3320 C C . SER C 3 160 ? 19.245 138.274 11.845 1.00 15.62 160 SER C C 1
ATOM 3321 O O . SER C 3 160 ? 18.023 138.123 11.916 1.00 15.62 160 SER C O 1
ATOM 3324 N N . ILE C 3 161 ? 19.965 138.799 12.828 1.00 15.86 161 ILE C N 1
ATOM 3325 C CA . ILE C 3 161 ? 19.365 139.282 14.065 1.00 15.86 161 ILE C CA 1
ATOM 3326 C C . ILE C 3 161 ? 19.229 140.794 13.947 1.00 15.86 161 ILE C C 1
ATOM 3327 O O . ILE C 3 161 ? 20.118 141.446 13.384 1.00 15.86 161 ILE C O 1
ATOM 3332 N N . PRO C 3 162 ? 18.140 141.394 14.428 1.00 17.12 162 PRO C N 1
ATOM 3333 C CA . PRO C 3 162 ? 18.071 142.861 14.472 1.00 17.12 162 PRO C CA 1
ATOM 3334 C C . PRO C 3 162 ? 19.054 143.404 15.497 1.00 17.12 162 PRO C C 1
ATOM 3335 O O . PRO C 3 162 ? 18.926 143.143 16.694 1.00 17.12 162 PRO C O 1
ATOM 3339 N N . THR C 3 163 ? 20.036 144.166 15.024 1.00 19.39 163 THR C N 1
ATOM 3340 C CA . THR C 3 163 ? 21.159 144.592 15.843 1.00 19.39 163 THR C CA 1
ATOM 3341 C C . THR C 3 163 ? 21.214 146.110 15.922 1.00 19.39 163 THR C C 1
ATOM 3342 O O . THR C 3 163 ? 20.992 146.802 14.926 1.00 19.39 163 THR C O 1
ATOM 3346 N N . VAL C 3 164 ? 21.502 146.617 17.116 1.00 20.07 164 VAL C N 1
ATOM 3347 C CA . VAL C 3 164 ? 21.946 147.992 17.297 1.00 20.07 164 VAL C CA 1
ATOM 3348 C C . VAL C 3 164 ? 23.468 147.975 17.291 1.00 20.07 164 VAL C C 1
ATOM 3349 O O . VAL C 3 164 ? 24.098 147.435 18.202 1.00 20.07 164 VAL C O 1
ATOM 3353 N N . ARG C 3 165 ? 24.057 148.570 16.263 1.00 22.28 165 ARG C N 1
ATOM 3354 C CA . ARG C 3 165 ? 25.489 148.483 16.032 1.00 22.28 165 ARG C CA 1
ATOM 3355 C C . ARG C 3 165 ? 26.217 149.634 16.713 1.00 22.28 165 ARG C C 1
ATOM 3356 O O . ARG C 3 165 ? 25.893 150.804 16.490 1.00 22.28 165 ARG C O 1
ATOM 3364 N N . THR C 3 166 ? 27.195 149.292 17.541 1.00 22.87 166 THR C N 1
ATOM 3365 C CA . THR C 3 166 ? 28.014 150.244 18.270 1.00 22.87 166 THR C CA 1
ATOM 3366 C C . THR C 3 166 ? 29.431 150.240 17.711 1.00 22.87 166 THR C C 1
ATOM 3367 O O . THR C 3 166 ? 29.844 149.317 17.005 1.00 22.87 166 THR C O 1
ATOM 3371 N N . ALA C 3 167 ? 30.173 151.301 18.030 1.00 24.05 167 ALA C N 1
ATOM 3372 C CA . ALA C 3 167 ? 31.524 151.456 17.509 1.00 24.05 167 ALA C CA 1
ATOM 3373 C C . ALA C 3 167 ? 32.443 150.323 17.942 1.00 24.05 167 ALA C C 1
ATOM 3374 O O . ALA C 3 167 ? 33.422 150.025 17.249 1.00 24.05 167 ALA C O 1
ATOM 3376 N N . ASP C 3 168 ? 32.156 149.686 19.077 1.00 23.82 168 ASP C N 1
ATOM 3377 C CA . ASP C 3 168 ? 33.016 148.637 19.600 1.00 23.82 168 ASP C CA 1
ATOM 3378 C C . ASP C 3 168 ? 32.302 147.327 19.889 1.00 23.82 168 ASP C C 1
ATOM 3379 O O . ASP C 3 168 ? 32.983 146.320 20.104 1.00 23.82 168 ASP C O 1
ATOM 3384 N N . ASN C 3 169 ? 30.974 147.295 19.893 1.00 20.96 169 ASN C N 1
ATOM 3385 C CA . ASN C 3 169 ? 30.238 146.088 20.232 1.00 20.96 169 ASN C CA 1
ATOM 3386 C C . ASN C 3 169 ? 29.040 145.965 19.301 1.00 20.96 169 ASN C C 1
ATOM 3387 O O . ASN C 3 169 ? 28.929 146.669 18.294 1.00 20.96 169 ASN C O 1
ATOM 3392 N N . LEU C 3 170 ? 28.137 145.056 19.653 1.00 20.29 170 LEU C N 1
ATOM 3393 C CA . LEU C 3 170 ? 27.003 144.717 18.808 1.00 20.29 170 LEU C CA 1
ATOM 3394 C C . LEU C 3 170 ? 25.946 144.057 19.677 1.00 20.29 170 LEU C C 1
ATOM 3395 O O . LEU C 3 170 ? 26.243 143.092 20.385 1.00 20.29 170 LEU C O 1
ATOM 3400 N N . GLY C 3 171 ? 24.730 144.583 19.634 1.00 19.05 171 GLY C N 1
ATOM 3401 C CA . GLY C 3 171 ? 23.661 144.086 20.463 1.00 19.05 171 GLY C CA 1
ATOM 3402 C C . GLY C 3 171 ? 22.336 144.073 19.739 1.00 19.05 171 GLY C C 1
ATOM 3403 O O . GLY C 3 171 ? 22.228 144.512 18.593 1.00 19.05 171 GLY C O 1
ATOM 3404 N N . PRO C 3 172 ? 21.298 143.571 20.397 1.00 17.91 172 PRO C N 1
ATOM 3405 C CA . PRO C 3 172 ? 19.994 143.451 19.746 1.00 17.91 172 PRO C CA 1
ATOM 3406 C C . PRO C 3 172 ? 19.176 144.732 19.820 1.00 17.91 172 PRO C C 1
ATOM 3407 O O . PRO C 3 172 ? 19.351 145.574 20.702 1.00 17.91 172 PRO C O 1
ATOM 3411 N N . ASP C 3 173 ? 18.266 144.858 18.859 1.00 19.14 173 ASP C N 1
ATOM 3412 C CA . ASP C 3 173 ? 17.335 145.979 18.775 1.00 19.14 173 ASP C CA 1
ATOM 3413 C C . ASP C 3 173 ? 15.983 145.505 19.291 1.00 19.14 173 ASP C C 1
ATOM 3414 O O . ASP C 3 173 ? 15.255 144.794 18.597 1.00 19.14 173 ASP C O 1
ATOM 3419 N N . GLN C 3 174 ? 15.649 145.903 20.516 1.00 18.50 174 GLN C N 1
ATOM 3420 C CA . GLN C 3 174 ? 14.408 145.466 21.136 1.00 18.50 174 GLN C CA 1
ATOM 3421 C C . GLN C 3 174 ? 13.183 146.120 20.519 1.00 18.50 174 GLN C C 1
ATOM 3422 O O . GLN C 3 174 ? 12.067 145.645 20.750 1.00 18.50 174 GLN C O 1
ATOM 3428 N N . THR C 3 175 ? 13.363 147.192 19.748 1.00 18.58 175 THR C N 1
ATOM 3429 C CA . THR C 3 175 ? 12.235 147.866 19.122 1.00 18.58 175 THR C CA 1
ATOM 3430 C C . THR C 3 175 ? 11.698 147.090 17.932 1.00 18.58 175 THR C C 1
ATOM 3431 O O . THR C 3 175 ? 10.518 147.221 17.593 1.00 18.58 175 THR C O 1
ATOM 3435 N N . GLN C 3 176 ? 12.542 146.285 17.294 1.00 18.06 176 GLN C N 1
ATOM 3436 C CA . GLN C 3 176 ? 12.176 145.530 16.108 1.00 18.06 176 GLN C CA 1
ATOM 3437 C C . GLN C 3 176 ? 11.751 144.105 16.422 1.00 18.06 176 GLN C C 1
ATOM 3438 O O . GLN C 3 176 ? 11.613 143.295 15.500 1.00 18.06 176 GLN C O 1
ATOM 3444 N N . LEU C 3 177 ? 11.539 143.778 17.694 1.00 16.61 177 LEU C N 1
ATOM 3445 C CA . LEU C 3 177 ? 11.226 142.421 18.118 1.00 16.61 177 LEU C CA 1
ATOM 3446 C C . LEU C 3 177 ? 9.928 142.370 18.912 1.00 16.61 177 LEU C C 1
ATOM 3447 O O . LEU C 3 177 ? 9.720 141.466 19.722 1.00 16.61 177 LEU C O 1
ATOM 3452 N N . ASN C 3 178 ? 9.049 143.333 18.685 1.00 17.12 178 ASN C N 1
ATOM 3453 C CA . ASN C 3 178 ? 7.754 143.370 19.338 1.00 17.12 178 ASN C CA 1
ATOM 3454 C C . ASN C 3 178 ? 6.705 142.673 18.476 1.00 17.12 178 ASN C C 1
ATOM 3455 O O . ASN C 3 178 ? 6.911 142.403 17.292 1.00 17.12 178 ASN C O 1
ATOM 3460 N N . GLY C 3 179 ? 5.562 142.375 19.093 1.00 16.41 179 GLY C N 1
ATOM 3461 C CA . GLY C 3 179 ? 4.528 141.614 18.419 1.00 16.41 179 GLY C CA 1
ATOM 3462 C C . GLY C 3 179 ? 3.958 142.287 17.193 1.00 16.41 179 GLY C C 1
ATOM 3463 O O . GLY C 3 179 ? 3.306 141.623 16.380 1.00 16.41 179 GLY C O 1
ATOM 3464 N N . THR C 3 180 ? 4.174 143.591 17.043 1.00 17.59 180 THR C N 1
ATOM 3465 C CA . THR C 3 180 ? 3.699 144.292 15.859 1.00 17.59 180 THR C CA 1
ATOM 3466 C C . THR C 3 180 ? 4.682 144.151 14.704 1.00 17.59 180 THR C C 1
ATOM 3467 O O . THR C 3 180 ? 4.287 143.858 13.571 1.00 17.59 180 THR C O 1
ATOM 3471 N N . ILE C 3 181 ? 5.966 144.351 14.976 1.00 17.44 181 ILE C N 1
ATOM 3472 C CA . ILE C 3 181 ? 6.979 144.245 13.938 1.00 17.44 181 ILE C CA 1
ATOM 3473 C C . ILE C 3 181 ? 7.443 142.804 13.769 1.00 17.44 181 ILE C C 1
ATOM 3474 O O . ILE C 3 181 ? 7.843 142.410 12.671 1.00 17.44 181 ILE C O 1
ATOM 3479 N N . ALA C 3 182 ? 7.394 142.011 14.835 1.00 15.55 182 ALA C N 1
ATOM 3480 C CA . ALA C 3 182 ? 7.860 140.628 14.830 1.00 15.55 182 ALA C CA 1
ATOM 3481 C C . ALA C 3 182 ? 6.733 139.724 15.305 1.00 15.55 182 ALA C C 1
ATOM 3482 O O . ALA C 3 182 ? 6.750 139.238 16.442 1.00 15.55 182 ALA C O 1
ATOM 3484 N N . PRO C 3 183 ? 5.738 139.470 14.458 1.00 15.17 183 PRO C N 1
ATOM 3485 C CA . PRO C 3 183 ? 4.677 138.536 14.844 1.00 15.17 183 PRO C CA 1
ATOM 3486 C C . PRO C 3 183 ? 5.179 137.101 14.806 1.00 15.17 183 PRO C C 1
ATOM 3487 O O . PRO C 3 183 ? 5.726 136.640 13.802 1.00 15.17 183 PRO C O 1
ATOM 3491 N N . SER C 3 184 ? 4.979 136.396 15.914 1.00 14.18 184 SER C N 1
ATOM 3492 C CA . SER C 3 184 ? 5.481 135.046 16.101 1.00 14.18 184 SER C CA 1
ATOM 3493 C C . SER C 3 184 ? 4.549 133.986 15.541 1.00 14.18 184 SER C C 1
ATOM 3494 O O . SER C 3 184 ? 4.657 132.816 15.921 1.00 14.18 184 SER C O 1
ATOM 3497 N N . ASP C 3 185 ? 3.645 134.362 14.644 1.00 14.05 185 ASP C N 1
ATOM 3498 C CA . ASP C 3 185 ? 2.633 133.425 14.182 1.00 14.05 185 ASP C CA 1
ATOM 3499 C C . ASP C 3 185 ? 3.202 132.432 13.181 1.00 14.05 185 ASP C C 1
ATOM 3500 O O . ASP C 3 185 ? 2.889 131.239 13.242 1.00 14.05 185 ASP C O 1
ATOM 3505 N N . ASN C 3 186 ? 4.029 132.903 12.258 1.00 13.04 186 ASN C N 1
ATOM 3506 C CA . ASN C 3 186 ? 4.690 132.036 11.289 1.00 13.04 186 ASN C CA 1
ATOM 3507 C C . ASN C 3 186 ? 6.100 131.694 11.758 1.00 13.04 186 ASN C C 1
ATOM 3508 O O . ASN C 3 186 ? 7.092 131.923 11.073 1.00 13.04 186 ASN C O 1
ATOM 3513 N N . ASN C 3 187 ? 6.168 131.120 12.954 1.00 13.05 187 ASN C N 1
ATOM 3514 C CA . ASN C 3 187 ? 7.435 130.840 13.610 1.00 13.05 187 ASN C CA 1
ATOM 3515 C C . ASN C 3 187 ? 7.296 129.600 14.475 1.00 13.05 187 ASN C C 1
ATOM 3516 O O . ASN C 3 187 ? 6.308 129.443 15.195 1.00 13.05 187 ASN C O 1
ATOM 3521 N N . TYR C 3 188 ? 8.289 128.722 14.390 1.00 12.44 188 TYR C N 1
ATOM 3522 C CA . TYR C 3 188 ? 8.373 127.597 15.307 1.00 12.44 188 TYR C CA 1
ATOM 3523 C C . TYR C 3 188 ? 8.571 128.111 16.724 1.00 12.44 188 TYR C C 1
ATOM 3524 O O . TYR C 3 188 ? 9.501 128.873 16.991 1.00 12.44 188 TYR C O 1
ATOM 3533 N N . LYS C 3 189 ? 7.696 127.696 17.636 1.00 13.29 189 LYS C N 1
ATOM 3534 C CA . LYS C 3 189 ? 7.754 128.196 18.999 1.00 13.29 189 LYS C CA 1
ATOM 3535 C C . LYS C 3 189 ? 7.232 127.150 19.968 1.00 13.29 189 LYS C C 1
ATOM 3536 O O . LYS C 3 189 ? 6.652 126.136 19.578 1.00 13.29 189 LYS C O 1
ATOM 3542 N N . TYR C 3 190 ? 7.455 127.423 21.251 1.00 13.38 190 TYR C N 1
ATOM 3543 C CA . TYR C 3 190 ? 6.986 126.578 22.341 1.00 13.38 190 TYR C CA 1
ATOM 3544 C C . TYR C 3 190 ? 6.454 127.497 23.428 1.00 13.38 190 TYR C C 1
ATOM 3545 O O . TYR C 3 190 ? 7.223 128.241 24.041 1.00 13.38 190 TYR C O 1
ATOM 3554 N N . ILE C 3 191 ? 5.148 127.455 23.661 1.00 13.58 191 ILE C N 1
ATOM 3555 C CA . ILE C 3 191 ? 4.516 128.269 24.690 1.00 13.58 191 ILE C CA 1
ATOM 3556 C C . ILE C 3 191 ? 4.577 127.492 25.998 1.00 13.58 191 ILE C C 1
ATOM 3557 O O . ILE C 3 191 ? 3.905 126.472 26.160 1.00 13.58 191 ILE C O 1
ATOM 3562 N N . LEU C 3 192 ? 5.388 127.980 26.930 1.00 13.84 192 LEU C N 1
ATOM 3563 C CA . LEU C 3 192 ? 5.651 127.308 28.193 1.00 13.84 192 LEU C CA 1
ATOM 3564 C C . LEU C 3 192 ? 4.768 127.904 29.280 1.00 13.84 192 LEU C C 1
ATOM 3565 O O . LEU C 3 192 ? 4.809 129.113 29.526 1.00 13.84 192 LEU C O 1
ATOM 3570 N N . ASP C 3 193 ? 3.975 127.056 29.925 1.00 14.19 193 ASP C N 1
ATOM 3571 C CA . ASP C 3 193 ? 3.146 127.458 31.050 1.00 14.19 193 ASP C CA 1
ATOM 3572 C C . ASP C 3 193 ? 3.941 127.324 32.339 1.00 14.19 193 ASP C C 1
ATOM 3573 O O . ASP C 3 193 ? 4.526 126.272 32.610 1.00 14.19 193 ASP C O 1
ATOM 3578 N N . LEU C 3 194 ? 3.953 128.390 33.132 1.00 14.39 194 LEU C N 1
ATOM 3579 C CA . LEU C 3 194 ? 4.700 128.438 34.377 1.00 14.39 194 LEU C CA 1
ATOM 3580 C C . LEU C 3 194 ? 3.821 128.195 35.590 1.00 14.39 194 LEU C C 1
ATOM 3581 O O . LEU C 3 194 ? 4.252 128.444 36.717 1.00 14.39 194 LEU C O 1
ATOM 3586 N N . THR C 3 195 ? 2.597 127.720 35.384 1.00 14.57 195 THR C N 1
ATOM 3587 C CA . THR C 3 195 ? 1.717 127.423 36.504 1.00 14.57 195 THR C CA 1
ATOM 3588 C C . THR C 3 195 ? 2.402 126.504 37.505 1.00 14.57 195 THR C C 1
ATOM 3589 O O . THR C 3 195 ? 2.448 126.797 38.705 1.00 14.57 195 THR C O 1
ATOM 3593 N N . ASN C 3 196 ? 2.949 125.387 37.029 1.00 14.89 196 ASN C N 1
ATOM 3594 C CA . ASN C 3 196 ? 3.707 124.494 37.894 1.00 14.89 196 ASN C CA 1
ATOM 3595 C C . ASN C 3 196 ? 5.075 124.148 37.321 1.00 14.89 196 ASN C C 1
ATOM 3596 O O . ASN C 3 196 ? 6.036 123.973 38.074 1.00 14.89 196 ASN C O 1
ATOM 3601 N N . ASP C 3 197 ? 5.181 124.050 36.001 1.00 15.72 197 ASP C N 1
ATOM 3602 C CA . ASP C 3 197 ? 6.457 123.731 35.385 1.00 15.72 197 ASP C CA 1
ATOM 3603 C C . ASP C 3 197 ? 7.354 124.963 35.337 1.00 15.72 197 ASP C C 1
ATOM 3604 O O . ASP C 3 197 ? 6.920 126.097 35.547 1.00 15.72 197 ASP C O 1
ATOM 3609 N N . THR C 3 198 ? 8.634 124.719 35.062 1.00 15.13 198 THR C N 1
ATOM 3610 C CA . THR C 3 198 ? 9.644 125.764 35.131 1.00 15.13 198 THR C CA 1
ATOM 3611 C C . THR C 3 198 ? 10.489 125.840 33.868 1.00 15.13 198 THR C C 1
ATOM 3612 O O . THR C 3 198 ? 10.898 126.930 33.460 1.00 15.13 198 THR C O 1
ATOM 3616 N N . GLU C 3 199 ? 10.761 124.700 33.243 1.00 14.91 199 GLU C N 1
ATOM 3617 C CA . GLU C 3 199 ? 11.820 124.606 32.254 1.00 14.91 199 GLU C CA 1
ATOM 3618 C C . GLU C 3 199 ? 11.337 123.906 30.997 1.00 14.91 199 GLU C C 1
ATOM 3619 O O . GLU C 3 199 ? 10.268 123.293 30.955 1.00 14.91 199 GLU C O 1
ATOM 3625 N N . VAL C 3 200 ? 12.161 124.026 29.961 1.00 13.47 200 VAL C N 1
ATOM 3626 C CA . VAL C 3 200 ? 11.998 123.297 28.715 1.00 13.47 200 VAL C CA 1
ATOM 3627 C C . VAL C 3 200 ? 13.345 123.293 28.012 1.00 13.47 200 VAL C C 1
ATOM 3628 O O . VAL C 3 200 ? 14.022 124.323 27.939 1.00 13.47 200 VAL C O 1
ATOM 3632 N N . THR C 3 201 ? 13.752 122.135 27.509 1.00 13.17 201 THR C N 1
ATOM 3633 C CA . THR C 3 201 ? 14.946 122.030 26.687 1.00 13.17 201 THR C CA 1
ATOM 3634 C C . THR C 3 201 ? 14.541 122.125 25.225 1.00 13.17 201 THR C C 1
ATOM 3635 O O . THR C 3 201 ? 13.788 121.284 24.728 1.00 13.17 201 THR C O 1
ATOM 3639 N N . ILE C 3 202 ? 15.029 123.155 24.549 1.00 13.02 202 ILE C N 1
ATOM 3640 C CA . ILE C 3 202 ? 14.721 123.404 23.151 1.00 13.02 202 ILE C CA 1
ATOM 3641 C C . ILE C 3 202 ? 15.970 123.120 22.331 1.00 13.02 202 ILE C C 1
ATOM 3642 O O . ILE C 3 202 ? 16.994 123.793 22.491 1.00 13.02 202 ILE C O 1
ATOM 3647 N N . LYS C 3 203 ? 15.883 122.122 21.460 1.00 12.87 203 LYS C N 1
ATOM 3648 C CA . LYS C 3 203 ? 16.948 121.791 20.528 1.00 12.87 203 LYS C CA 1
ATOM 3649 C C . LYS C 3 203 ? 16.596 122.337 19.155 1.00 12.87 203 LYS C C 1
ATOM 3650 O O . LYS C 3 203 ? 15.483 122.127 18.666 1.00 12.87 203 LYS C O 1
ATOM 3656 N N . VAL C 3 204 ? 17.540 123.039 18.541 1.00 12.30 204 VAL C N 1
ATOM 3657 C CA . VAL C 3 204 ? 17.345 123.642 17.230 1.00 12.30 204 VAL C CA 1
ATOM 3658 C C . VAL C 3 204 ? 18.264 122.925 16.244 1.00 12.30 204 VAL C C 1
ATOM 3659 O O . VAL C 3 204 ? 19.483 123.148 16.259 1.00 12.30 204 VAL C O 1
ATOM 3663 N N . PRO C 3 205 ? 17.737 122.068 15.377 1.00 12.13 205 PRO C N 1
ATOM 3664 C CA . PRO C 3 205 ? 18.576 121.452 14.353 1.00 12.13 205 PRO C CA 1
ATOM 3665 C C . PRO C 3 205 ? 19.158 122.493 13.413 1.00 12.13 205 PRO C C 1
ATOM 3666 O O . PRO C 3 205 ? 18.657 123.611 13.287 1.00 12.13 205 PRO C O 1
ATOM 3670 N N . TYR C 3 206 ? 20.240 122.112 12.748 1.00 11.64 206 TYR C N 1
ATOM 3671 C CA . TYR C 3 206 ? 20.942 123.041 11.877 1.00 11.64 206 TYR C CA 1
ATOM 3672 C C . TYR C 3 206 ? 20.125 123.303 10.622 1.00 11.64 206 TYR C C 1
ATOM 3673 O O . TYR C 3 206 ? 19.848 122.383 9.845 1.00 11.64 206 TYR C O 1
ATOM 3682 N N . VAL C 3 207 ? 19.746 124.561 10.420 1.00 11.92 207 VAL C N 1
ATOM 3683 C CA . VAL C 3 207 ? 19.038 124.997 9.227 1.00 11.92 207 VAL C CA 1
ATOM 3684 C C . VAL C 3 207 ? 19.719 126.252 8.712 1.00 11.92 207 VAL C C 1
ATOM 3685 O O . VAL C 3 207 ? 19.894 127.220 9.458 1.00 11.92 207 VAL C O 1
ATOM 3689 N N . SER C 3 208 ? 20.124 126.225 7.449 1.00 11.99 208 SER C N 1
ATOM 3690 C CA . SER C 3 208 ? 20.761 127.368 6.820 1.00 11.99 208 SER C CA 1
ATOM 3691 C C . SER C 3 208 ? 20.919 127.065 5.342 1.00 11.99 208 SER C C 1
ATOM 3692 O O . SER C 3 208 ? 20.795 125.918 4.909 1.00 11.99 208 SER C O 1
ATOM 3695 N N . ASN C 3 209 ? 21.182 128.112 4.573 1.00 12.34 209 ASN C N 1
ATOM 3696 C CA . ASN C 3 209 ? 21.530 127.956 3.172 1.00 12.34 209 ASN C CA 1
ATOM 3697 C C . ASN C 3 209 ? 23.010 127.682 2.973 1.00 12.34 209 ASN C C 1
ATOM 3698 O O . ASN C 3 209 ? 23.496 127.745 1.843 1.00 12.34 209 ASN C O 1
ATOM 3703 N N . LYS C 3 210 ? 23.726 127.370 4.047 1.00 12.47 210 LYS C N 1
ATOM 3704 C CA . LYS C 3 210 ? 25.134 127.027 3.993 1.00 12.47 210 LYS C CA 1
ATOM 3705 C C . LYS C 3 210 ? 25.343 125.693 4.687 1.00 12.47 210 LYS C C 1
ATOM 3706 O O . LYS C 3 210 ? 24.668 125.373 5.667 1.00 12.47 210 LYS C O 1
ATOM 3712 N N . MET C 3 211 ? 26.287 124.911 4.165 1.00 11.90 211 MET C N 1
ATOM 3713 C CA . MET C 3 211 ? 26.598 123.630 4.783 1.00 11.90 211 MET C CA 1
ATOM 3714 C C . MET C 3 211 ? 27.266 123.822 6.132 1.00 11.90 211 MET C C 1
ATOM 3715 O O . MET C 3 211 ? 27.116 122.982 7.025 1.00 11.90 211 MET C O 1
ATOM 3720 N N . PHE C 3 212 ? 27.989 124.922 6.299 1.00 11.96 212 PHE C N 1
ATOM 3721 C CA . PHE C 3 212 ? 28.660 125.260 7.539 1.00 11.96 212 PHE C CA 1
ATOM 3722 C C . PHE C 3 212 ? 28.532 126.756 7.759 1.00 11.96 212 PHE C C 1
ATOM 3723 O O . PHE C 3 212 ? 28.416 127.528 6.807 1.00 11.96 212 PHE C O 1
ATOM 3731 N N . MET C 3 213 ? 28.546 127.159 9.023 1.00 12.99 213 MET C N 1
ATOM 3732 C CA . MET C 3 213 ? 28.500 128.560 9.393 1.00 12.99 213 MET C CA 1
ATOM 3733 C C . MET C 3 213 ? 29.840 128.961 9.992 1.00 12.99 213 MET C C 1
ATOM 3734 O O . MET C 3 213 ? 30.620 128.116 10.429 1.00 12.99 213 MET C O 1
ATOM 3739 N N . LYS C 3 214 ? 30.104 130.263 10.006 1.00 13.75 214 LYS C N 1
ATOM 3740 C CA . LYS C 3 214 ? 31.382 130.769 10.482 1.00 13.75 214 LYS C CA 1
ATOM 3741 C C . LYS C 3 214 ? 31.458 130.720 12.002 1.00 13.75 214 LYS C C 1
ATOM 3742 O O . LYS C 3 214 ? 30.443 130.777 12.699 1.00 13.75 214 LYS C O 1
ATOM 3748 N N . THR C 3 215 ? 32.683 130.607 12.514 1.00 13.48 215 THR C N 1
ATOM 3749 C CA . THR C 3 215 ? 32.941 130.589 13.947 1.00 13.48 215 THR C CA 1
ATOM 3750 C C . THR C 3 215 ? 33.404 131.930 14.495 1.00 13.48 215 THR C C 1
ATOM 3751 O O . THR C 3 215 ? 33.761 132.010 15.674 1.00 13.48 215 THR C O 1
ATOM 3755 N N . VAL C 3 216 ? 33.411 132.981 13.679 1.00 15.22 216 VAL C N 1
ATOM 3756 C CA . VAL C 3 216 ? 33.853 134.288 14.156 1.00 15.22 216 VAL C CA 1
ATOM 3757 C C . VAL C 3 216 ? 32.960 134.763 15.291 1.00 15.22 216 VAL C C 1
ATOM 3758 O O . VAL C 3 216 ? 33.412 134.957 16.425 1.00 15.22 216 VAL C O 1
ATOM 3762 N N . GLY C 3 217 ? 31.683 134.947 15.005 1.00 15.20 217 GLY C N 1
ATOM 3763 C CA . GLY C 3 217 ? 30.772 135.416 16.026 1.00 15.20 217 GLY C CA 1
ATOM 3764 C C . GLY C 3 217 ? 30.975 136.884 16.277 1.00 15.20 217 GLY C C 1
ATOM 3765 O O . GLY C 3 217 ? 30.989 137.692 15.349 1.00 15.20 217 GLY C O 1
ATOM 3766 N N . ILE C 3 218 ? 31.142 137.235 17.554 1.00 17.52 218 ILE C N 1
ATOM 3767 C CA . ILE C 3 218 ? 31.253 138.625 17.970 1.00 17.52 218 ILE C CA 1
ATOM 3768 C C . ILE C 3 218 ? 32.677 139.153 17.889 1.00 17.52 218 ILE C C 1
ATOM 3769 O O . ILE C 3 218 ? 32.898 140.349 18.121 1.00 17.52 218 ILE C O 1
ATOM 3774 N N . TYR C 3 219 ? 33.649 138.308 17.561 1.00 18.32 219 TYR C N 1
ATOM 3775 C CA . TYR C 3 219 ? 35.035 138.740 17.458 1.00 18.32 219 TYR C CA 1
ATOM 3776 C C . TYR C 3 219 ? 35.176 139.854 16.431 1.00 18.32 219 TYR C C 1
ATOM 3777 O O . TYR C 3 219 ? 34.975 139.631 15.234 1.00 18.32 219 TYR C O 1
ATOM 3786 N N . GLY C 3 220 ? 35.526 141.051 16.888 1.00 19.78 220 GLY C N 1
ATOM 3787 C CA . GLY C 3 220 ? 35.726 142.164 15.984 1.00 19.78 220 GLY C CA 1
ATOM 3788 C C . GLY C 3 220 ? 34.479 142.626 15.276 1.00 19.78 220 GLY C C 1
ATOM 3789 O O . GLY C 3 220 ? 34.559 143.084 14.134 1.00 19.78 220 GLY C O 1
ATOM 3790 N N . ALA C 3 221 ? 33.328 142.529 15.925 1.00 19.99 221 ALA C N 1
ATOM 3791 C CA . ALA C 3 221 ? 32.055 142.876 15.318 1.00 19.99 221 ALA C CA 1
ATOM 3792 C C . ALA C 3 221 ? 31.601 144.233 15.828 1.00 19.99 221 ALA C C 1
ATOM 3793 O O . ALA C 3 221 ? 31.576 144.467 17.040 1.00 19.99 221 ALA C O 1
ATOM 3795 N N . HIS C 3 222 ? 31.245 145.119 14.907 1.00 23.63 222 HIS C N 1
ATOM 3796 C CA . HIS C 3 222 ? 30.867 146.477 15.258 1.00 23.63 222 HIS C CA 1
ATOM 3797 C C . HIS C 3 222 ? 30.153 147.108 14.067 1.00 23.63 222 HIS C C 1
ATOM 3798 O O . HIS C 3 222 ? 29.776 146.423 13.112 1.00 23.63 222 HIS C O 1
ATOM 3805 N N . ASP C 3 223 ? 29.951 148.425 14.140 1.00 25.14 223 ASP C N 1
ATOM 3806 C CA . ASP C 3 223 ? 29.227 149.143 13.096 1.00 25.14 223 ASP C CA 1
ATOM 3807 C C . ASP C 3 223 ? 29.801 148.881 11.710 1.00 25.14 223 ASP C C 1
ATOM 3808 O O . ASP C 3 223 ? 29.052 148.765 10.733 1.00 25.14 223 ASP C O 1
ATOM 3813 N N . GLU C 3 224 ? 31.125 148.781 11.600 1.00 25.56 224 GLU C N 1
ATOM 3814 C CA . GLU C 3 224 ? 31.740 148.496 10.309 1.00 25.56 224 GLU C CA 1
ATOM 3815 C C . GLU C 3 224 ? 31.752 147.004 10.002 1.00 25.56 224 GLU C C 1
ATOM 3816 O O . GLU C 3 224 ? 31.423 146.594 8.884 1.00 25.56 224 GLU C O 1
ATOM 3822 N N . ASP C 3 225 ? 32.125 146.177 10.971 1.00 23.35 225 ASP C N 1
ATOM 3823 C CA . ASP C 3 225 ? 32.243 144.735 10.771 1.00 23.35 225 ASP C CA 1
ATOM 3824 C C . ASP C 3 225 ? 31.035 144.064 11.412 1.00 23.35 225 ASP C C 1
ATOM 3825 O O . ASP C 3 225 ? 30.994 143.865 12.627 1.00 23.35 225 ASP C O 1
ATOM 3830 N N . ASN C 3 226 ? 30.039 143.729 10.593 1.00 20.95 226 ASN C N 1
ATOM 3831 C CA . ASN C 3 226 ? 28.852 143.039 11.070 1.00 20.95 226 ASN C CA 1
ATOM 3832 C C . ASN C 3 226 ? 28.428 141.867 10.195 1.00 20.95 226 ASN C C 1
ATOM 3833 O O . ASN C 3 226 ? 27.442 141.202 10.524 1.00 20.95 226 ASN C O 1
ATOM 3838 N N . TRP C 3 227 ? 29.138 141.590 9.100 1.00 17.20 227 TRP C N 1
ATOM 3839 C CA . TRP C 3 227 ? 28.734 140.507 8.210 1.00 17.20 227 TRP C CA 1
ATOM 3840 C C . TRP C 3 227 ? 29.040 139.146 8.818 1.00 17.20 227 TRP C C 1
ATOM 3841 O O . TRP C 3 227 ? 28.184 138.256 8.834 1.00 17.20 227 TRP C O 1
ATOM 3852 N N . ASN C 3 228 ? 30.263 138.962 9.316 1.00 15.69 228 ASN C N 1
ATOM 3853 C CA . ASN C 3 228 ? 30.669 137.661 9.827 1.00 15.69 228 ASN C CA 1
ATOM 3854 C C . ASN C 3 228 ? 29.868 137.246 11.050 1.00 15.69 228 ASN C C 1
ATOM 3855 O O . ASN C 3 228 ? 29.766 136.048 11.330 1.00 15.69 228 ASN C O 1
ATOM 3860 N N . PHE C 3 229 ? 29.316 138.202 11.793 1.00 15.70 229 PHE C N 1
ATOM 3861 C CA . PHE C 3 229 ? 28.443 137.857 12.906 1.00 15.70 229 PHE C CA 1
ATOM 3862 C C . PHE C 3 229 ? 27.145 137.245 12.402 1.00 15.70 229 PHE C C 1
ATOM 3863 O O . PHE C 3 229 ? 26.694 136.212 12.906 1.00 15.70 229 PHE C O 1
ATOM 3871 N N . ASP C 3 230 ? 26.527 137.877 11.406 1.00 16.40 230 ASP C N 1
ATOM 3872 C CA . ASP C 3 230 ? 25.271 137.370 10.875 1.00 16.40 230 ASP C CA 1
ATOM 3873 C C . ASP C 3 230 ? 25.444 136.008 10.220 1.00 16.40 230 ASP C C 1
ATOM 3874 O O . ASP C 3 230 ? 24.534 135.175 10.275 1.00 16.40 230 ASP C O 1
ATOM 3879 N N . GLU C 3 231 ? 26.594 135.762 9.595 1.00 15.22 231 GLU C N 1
ATOM 3880 C CA . GLU C 3 231 ? 26.893 134.480 8.975 1.00 15.22 231 GLU C CA 1
ATOM 3881 C C . GLU C 3 231 ? 27.589 133.515 9.922 1.00 15.22 231 GLU C C 1
ATOM 3882 O O . GLU C 3 231 ? 28.281 132.602 9.463 1.00 15.22 231 GLU C O 1
ATOM 3888 N N . SER C 3 232 ? 27.415 133.695 11.228 1.00 13.65 232 SER C N 1
ATOM 3889 C CA . SER C 3 232 ? 27.915 132.766 12.227 1.00 13.65 232 SER C CA 1
ATOM 3890 C C . SER C 3 232 ? 26.804 132.082 13.002 1.00 13.65 232 SER C C 1
ATOM 3891 O O . SER C 3 232 ? 27.090 131.189 13.805 1.00 13.65 232 SER C O 1
ATOM 3894 N N . PHE C 3 233 ? 25.554 132.469 12.776 1.00 13.65 233 PHE C N 1
ATOM 3895 C CA . PHE C 3 233 ? 24.414 131.933 13.495 1.00 13.65 233 PHE C CA 1
ATOM 3896 C C . PHE C 3 233 ? 23.293 131.669 12.506 1.00 13.65 233 PHE C C 1
ATOM 3897 O O . PHE C 3 233 ? 23.126 132.397 11.525 1.00 13.65 233 PHE C O 1
ATOM 3905 N N . THR C 3 234 ? 22.528 130.615 12.772 1.00 12.72 234 THR C N 1
ATOM 3906 C CA . THR C 3 234 ? 21.408 130.257 11.917 1.00 12.72 234 THR C CA 1
ATOM 3907 C C . THR C 3 234 ? 20.169 131.083 12.205 1.00 12.72 234 THR C C 1
ATOM 3908 O O . THR C 3 234 ? 19.239 131.080 11.394 1.00 12.72 234 THR C O 1
ATOM 3912 N N . GLY C 3 235 ? 20.140 131.785 13.327 1.00 13.11 235 GLY C N 1
ATOM 3913 C CA . GLY C 3 235 ? 19.011 132.602 13.694 1.00 13.11 235 GLY C CA 1
ATOM 3914 C C . GLY C 3 235 ? 19.060 132.974 15.153 1.00 13.11 235 GLY C C 1
ATOM 3915 O O . GLY C 3 235 ? 20.139 133.201 15.704 1.00 13.11 235 GLY C O 1
ATOM 3916 N N . PHE C 3 236 ? 17.899 133.030 15.794 1.00 13.75 236 PHE C N 1
ATOM 3917 C CA . PHE C 3 236 ? 17.843 133.413 17.192 1.00 13.75 236 PHE C CA 1
ATOM 3918 C C . PHE C 3 236 ? 16.519 132.963 17.779 1.00 13.75 236 PHE C C 1
ATOM 3919 O O . PHE C 3 236 ? 15.507 132.888 17.080 1.00 13.75 236 PHE C O 1
ATOM 3927 N N . LEU C 3 237 ? 16.550 132.638 19.064 1.00 13.42 237 LEU C N 1
ATOM 3928 C CA . LEU C 3 237 ? 15.348 132.448 19.855 1.00 13.42 237 LEU C CA 1
ATOM 3929 C C . LEU C 3 237 ? 15.050 133.726 20.621 1.00 13.42 237 LEU C C 1
ATOM 3930 O O . LEU C 3 237 ? 15.958 134.368 21.153 1.00 13.42 237 LEU C O 1
ATOM 3935 N N . CYS C 3 238 ? 13.775 134.093 20.672 1.00 14.42 238 CYS C N 1
ATOM 3936 C CA . CYS C 3 238 ? 13.321 135.263 21.408 1.00 14.42 238 CYS C CA 1
ATOM 3937 C C . CYS C 3 238 ? 12.311 134.822 22.455 1.00 14.42 238 CYS C C 1
ATOM 3938 O O . CYS C 3 238 ? 11.305 134.188 22.124 1.00 14.42 238 CYS C O 1
ATOM 3941 N N . ILE C 3 239 ? 12.588 135.148 23.711 1.00 14.33 239 ILE C N 1
ATOM 3942 C CA . ILE C 3 239 ? 11.730 134.794 24.832 1.00 14.33 239 ILE C CA 1
ATOM 3943 C C . ILE C 3 239 ? 10.838 135.989 25.127 1.00 14.33 239 ILE C C 1
ATOM 3944 O O . ILE C 3 239 ? 11.322 137.053 25.526 1.00 14.33 239 ILE C O 1
ATOM 3949 N N . ARG C 3 240 ? 9.537 135.812 24.931 1.00 14.83 240 ARG C N 1
ATOM 3950 C CA . ARG C 3 240 ? 8.557 136.871 25.071 1.00 14.83 240 ARG C CA 1
ATOM 3951 C C . ARG C 3 240 ? 7.368 136.384 25.881 1.00 14.83 240 ARG C C 1
ATOM 3952 O O . ARG C 3 240 ? 6.992 135.212 25.793 1.00 14.83 240 ARG C O 1
ATOM 3960 N N . PRO C 3 241 ? 6.762 137.254 26.686 1.00 15.02 241 PRO C N 1
ATOM 3961 C CA . PRO C 3 241 ? 5.548 136.857 27.400 1.00 15.02 241 PRO C CA 1
ATOM 3962 C C . PRO C 3 241 ? 4.356 136.748 26.465 1.00 15.02 241 PRO C C 1
ATOM 3963 O O . PRO C 3 241 ? 4.173 137.563 25.559 1.00 15.02 241 PRO C O 1
ATOM 3967 N N . ILE C 3 242 ? 3.552 135.714 26.690 1.00 14.71 242 ILE C N 1
ATOM 3968 C CA . ILE C 3 242 ? 2.233 135.591 26.087 1.00 14.71 242 ILE C CA 1
ATOM 3969 C C . ILE C 3 242 ? 1.198 136.063 27.093 1.00 14.71 242 ILE C C 1
ATOM 3970 O O . ILE C 3 242 ? 0.139 136.579 26.722 1.00 14.71 242 ILE C O 1
ATOM 3975 N N . THR C 3 243 ? 1.500 135.880 28.372 1.00 14.62 243 THR C N 1
ATOM 3976 C CA . THR C 3 243 ? 0.690 136.397 29.460 1.00 14.62 243 THR C CA 1
ATOM 3977 C C . THR C 3 243 ? 1.623 136.989 30.502 1.00 14.62 243 THR C C 1
ATOM 3978 O O . THR C 3 243 ? 2.596 136.342 30.898 1.00 14.62 243 THR C O 1
ATOM 3982 N N . LYS C 3 244 ? 1.338 138.217 30.931 1.00 15.71 244 LYS C N 1
ATOM 3983 C CA . LYS C 3 244 ? 2.187 138.891 31.902 1.00 15.71 244 LYS C CA 1
ATOM 3984 C C . LYS C 3 244 ? 2.413 137.996 33.109 1.00 15.71 244 LYS C C 1
ATOM 3985 O O . LYS C 3 244 ? 1.611 137.098 33.380 1.00 15.71 244 LYS C O 1
ATOM 3991 N N . LEU C 3 245 ? 3.501 138.223 33.833 1.00 14.88 245 LEU C N 1
ATOM 3992 C CA . LEU C 3 245 ? 3.796 137.419 35.008 1.00 14.88 245 LEU C CA 1
ATOM 3993 C C . LEU C 3 245 ? 2.812 137.767 36.112 1.00 14.88 245 LEU C C 1
ATOM 3994 O O . LEU C 3 245 ? 2.819 138.885 36.636 1.00 14.88 245 LEU C O 1
ATOM 3999 N N . MET C 3 246 ? 1.956 136.815 36.454 1.00 15.45 246 MET C N 1
ATOM 4000 C CA . MET C 3 246 ? 1.039 136.979 37.565 1.00 15.45 246 MET C CA 1
ATOM 4001 C C . MET C 3 246 ? 1.756 136.609 38.852 1.00 15.45 246 MET C C 1
ATOM 4002 O O . MET C 3 246 ? 2.390 135.555 38.938 1.00 15.45 246 MET C O 1
ATOM 4007 N N . ALA C 3 247 ? 1.664 137.478 39.846 1.00 15.54 247 ALA C N 1
ATOM 4008 C CA . ALA C 3 247 ? 2.367 137.255 41.096 1.00 15.54 247 ALA C CA 1
ATOM 4009 C C . ALA C 3 247 ? 1.690 138.026 42.220 1.00 15.54 247 ALA C C 1
ATOM 4010 O O . ALA C 3 247 ? 1.440 139.229 42.077 1.00 15.54 247 ALA C O 1
ATOM 4012 N N . PRO C 3 248 ? 1.369 137.386 43.339 1.00 16.01 248 PRO C N 1
ATOM 4013 C CA . PRO C 3 248 ? 0.831 138.127 44.479 1.00 16.01 248 PRO C CA 1
ATOM 4014 C C . PRO C 3 248 ? 1.896 138.990 45.134 1.00 16.01 248 PRO C C 1
ATOM 4015 O O . PRO C 3 248 ? 3.087 138.917 44.826 1.00 16.01 248 PRO C O 1
ATOM 4019 N N . ASP C 3 249 ? 1.439 139.831 46.055 1.00 17.64 249 ASP C N 1
ATOM 4020 C CA . ASP C 3 249 ? 2.333 140.681 46.823 1.00 17.64 249 ASP C CA 1
ATOM 4021 C C . ASP C 3 249 ? 3.050 139.922 47.930 1.00 17.64 249 ASP C C 1
ATOM 4022 O O . ASP C 3 249 ? 3.856 140.520 48.648 1.00 17.64 249 ASP C O 1
ATOM 4027 N N . THR C 3 250 ? 2.779 138.629 48.077 1.00 16.19 250 THR C N 1
ATOM 4028 C CA . THR C 3 250 ? 3.443 137.785 49.057 1.00 16.19 250 THR C CA 1
ATOM 4029 C C . THR C 3 250 ? 4.690 137.114 48.506 1.00 16.19 250 THR C C 1
ATOM 4030 O O . THR C 3 250 ? 5.381 136.416 49.253 1.00 16.19 250 THR C O 1
ATOM 4034 N N . VAL C 3 251 ? 4.992 137.308 47.227 1.00 15.43 251 VAL C N 1
ATOM 4035 C CA . VAL C 3 251 ? 6.155 136.732 46.584 1.00 15.43 251 VAL C CA 1
ATOM 4036 C C . VAL C 3 251 ? 6.873 137.834 45.814 1.00 15.43 251 VAL C C 1
ATOM 4037 O O . VAL C 3 251 ? 6.425 138.977 45.759 1.00 15.43 251 VAL C O 1
ATOM 4041 N N . SER C 3 252 ? 8.003 137.471 45.217 1.00 15.53 252 SER C N 1
ATOM 4042 C CA . SER C 3 252 ? 8.753 138.413 44.405 1.00 15.53 252 SER C CA 1
ATOM 4043 C C . SER C 3 252 ? 7.949 138.826 43.183 1.00 15.53 252 SER C C 1
ATOM 4044 O O . SER C 3 252 ? 7.223 138.023 42.591 1.00 15.53 252 SER C O 1
ATOM 4047 N N . GLN C 3 253 ? 8.087 140.093 42.801 1.00 15.66 253 GLN C N 1
ATOM 4048 C CA . GLN C 3 253 ? 7.471 140.618 41.594 1.00 15.66 253 GLN C CA 1
ATOM 4049 C C . GLN C 3 253 ? 8.337 140.409 40.365 1.00 15.66 253 GLN C C 1
ATOM 4050 O O . GLN C 3 253 ? 8.111 141.056 39.338 1.00 15.66 253 GLN C O 1
ATOM 4056 N N . LYS C 3 254 ? 9.322 139.523 40.450 1.00 15.37 254 LYS C N 1
ATOM 4057 C CA . LYS C 3 254 ? 10.204 139.234 39.335 1.00 15.37 254 LYS C CA 1
ATOM 4058 C C . LYS C 3 254 ? 10.736 137.820 39.484 1.00 15.37 254 LYS C C 1
ATOM 4059 O O . LYS C 3 254 ? 10.996 137.363 40.599 1.00 15.37 254 LYS C O 1
ATOM 4065 N N . VAL C 3 255 ? 10.885 137.134 38.356 1.00 14.61 255 VAL C N 1
ATOM 4066 C CA . VAL C 3 255 ? 11.507 135.821 38.318 1.00 14.61 255 VAL C CA 1
ATOM 4067 C C . VAL C 3 255 ? 12.722 135.887 37.407 1.00 14.61 255 VAL C C 1
ATOM 4068 O O . VAL C 3 255 ? 12.831 136.745 36.530 1.00 14.61 255 VAL C O 1
ATOM 4072 N N . SER C 3 256 ? 13.645 134.964 37.633 1.00 14.00 256 SER C N 1
ATOM 4073 C CA . SER C 3 256 ? 14.856 134.858 36.840 1.00 14.00 256 SER C CA 1
ATOM 4074 C C . SER C 3 256 ? 14.688 133.760 35.801 1.00 14.00 256 SER C C 1
ATOM 4075 O O . SER C 3 256 ? 14.147 132.692 36.094 1.00 14.00 256 SER C O 1
ATOM 4078 N N . ILE C 3 257 ? 15.143 134.035 34.587 1.00 14.13 257 ILE C N 1
ATOM 4079 C CA . ILE C 3 257 ? 15.086 133.088 33.483 1.00 14.13 257 ILE C CA 1
ATOM 4080 C C . ILE C 3 257 ? 16.519 132.710 33.141 1.00 14.13 257 ILE C C 1
ATOM 4081 O O . ILE C 3 257 ? 17.221 133.442 32.438 1.00 14.13 257 ILE C O 1
ATOM 4086 N N . VAL C 3 258 ? 16.948 131.571 33.636 1.00 13.73 258 VAL C N 1
ATOM 4087 C CA . VAL C 3 258 ? 18.282 131.049 33.383 1.00 13.73 258 VAL C CA 1
ATOM 4088 C C . VAL C 3 258 ? 18.238 130.185 32.134 1.00 13.73 258 VAL C C 1
ATOM 4089 O O . VAL C 3 258 ? 17.291 129.420 31.924 1.00 13.73 258 VAL C O 1
ATOM 4093 N N . VAL C 3 259 ? 19.261 130.310 31.294 1.00 13.34 259 VAL C N 1
ATOM 4094 C CA . VAL C 3 259 ? 19.342 129.582 30.036 1.00 13.34 259 VAL C CA 1
ATOM 4095 C C . VAL C 3 259 ? 20.712 128.928 29.952 1.00 13.34 259 VAL C C 1
ATOM 4096 O O . VAL C 3 259 ? 21.733 129.622 29.931 1.00 13.34 259 VAL C O 1
ATOM 4100 N N . TRP C 3 260 ? 20.733 127.602 29.914 1.00 12.54 260 TRP C N 1
ATOM 4101 C CA . TRP C 3 260 ? 21.949 126.848 29.666 1.00 12.54 260 TRP C CA 1
ATOM 4102 C C . TRP C 3 260 ? 22.085 126.552 28.180 1.00 12.54 260 TRP C C 1
ATOM 4103 O O . TRP C 3 260 ? 21.097 126.356 27.472 1.00 12.54 260 TRP C O 1
ATOM 4114 N N . LYS C 3 261 ? 23.328 126.513 27.715 1.00 13.04 261 LYS C N 1
ATOM 4115 C CA . LYS C 3 261 ? 23.634 126.339 26.306 1.00 13.04 261 LYS C CA 1
ATOM 4116 C C . LYS C 3 261 ? 24.612 125.192 26.114 1.00 13.04 261 LYS C C 1
ATOM 4117 O O . LYS C 3 261 ? 25.601 125.079 26.842 1.00 13.04 261 LYS C O 1
ATOM 4123 N N . TRP C 3 262 ? 24.331 124.347 25.126 1.00 12.32 262 TRP C N 1
ATOM 4124 C CA . TRP C 3 262 ? 25.241 123.280 24.737 1.00 12.32 262 TRP C CA 1
ATOM 4125 C C . TRP C 3 262 ? 24.859 122.821 23.339 1.00 12.32 262 TRP C C 1
ATOM 4126 O O . TRP C 3 262 ? 23.833 123.225 22.790 1.00 12.32 262 TRP C O 1
ATOM 4137 N N . ALA C 3 263 ? 25.713 121.984 22.761 1.00 12.38 263 ALA C N 1
ATOM 4138 C CA . ALA C 3 263 ? 25.582 121.564 21.378 1.00 12.38 263 ALA C CA 1
ATOM 4139 C C . ALA C 3 263 ? 25.517 120.048 21.268 1.00 12.38 263 ALA C C 1
ATOM 4140 O O . ALA C 3 263 ? 26.088 119.318 22.083 1.00 12.38 263 ALA C O 1
ATOM 4142 N N . GLU C 3 264 ? 24.812 119.590 20.239 1.00 13.03 264 GLU C N 1
ATOM 4143 C CA . GLU C 3 264 ? 24.744 118.186 19.878 1.00 13.03 264 GLU C CA 1
ATOM 4144 C C . GLU C 3 264 ? 25.012 118.053 18.387 1.00 13.03 264 GLU C C 1
ATOM 4145 O O . GLU C 3 264 ? 24.859 119.006 17.623 1.00 13.03 264 GLU C O 1
ATOM 4151 N N . ASP C 3 265 ? 25.424 116.856 17.979 1.00 13.25 265 ASP C N 1
ATOM 4152 C CA . ASP C 3 265 ? 25.611 116.529 16.567 1.00 13.25 265 ASP C CA 1
ATOM 4153 C C . ASP C 3 265 ? 26.587 117.506 15.912 1.00 13.25 265 ASP C C 1
ATOM 4154 O O . ASP C 3 265 ? 26.280 118.173 14.924 1.00 13.25 265 ASP C O 1
ATOM 4159 N N . VAL C 3 266 ? 27.780 117.558 16.472 1.00 12.66 266 VAL C N 1
ATOM 4160 C CA . VAL C 3 266 ? 28.762 118.586 16.155 1.00 12.66 266 VAL C CA 1
ATOM 4161 C C . VAL C 3 266 ? 29.690 118.090 15.060 1.00 12.66 266 VAL C C 1
ATOM 4162 O O . VAL C 3 266 ? 30.103 116.926 15.048 1.00 12.66 266 VAL C O 1
ATOM 4166 N N . VAL C 3 267 ? 30.023 118.987 14.136 1.00 12.01 267 VAL C N 1
ATOM 4167 C CA . VAL C 3 267 ? 31.126 118.793 13.206 1.00 12.01 267 VAL C CA 1
ATOM 4168 C C . VAL C 3 267 ? 31.841 120.125 13.047 1.00 12.01 267 VAL C C 1
ATOM 4169 O O . VAL C 3 267 ? 31.203 121.178 12.953 1.00 12.01 267 VAL C O 1
ATOM 4173 N N . VAL C 3 268 ? 33.166 120.074 13.027 1.00 12.52 268 VAL C N 1
ATOM 4174 C CA . VAL C 3 268 ? 34.019 121.240 12.859 1.00 12.52 268 VAL C CA 1
ATOM 4175 C C . VAL C 3 268 ? 34.937 120.980 11.677 1.00 12.52 268 VAL C C 1
ATOM 4176 O O . VAL C 3 268 ? 35.397 119.850 11.478 1.00 12.52 268 VAL C O 1
ATOM 4180 N N . VAL C 3 269 ? 35.201 122.020 10.891 1.00 12.47 269 VAL C N 1
ATOM 4181 C CA . VAL C 3 269 ? 35.672 121.817 9.528 1.00 12.47 269 VAL C CA 1
ATOM 4182 C C . VAL C 3 269 ? 37.185 121.943 9.417 1.00 12.47 269 VAL C C 1
ATOM 4183 O O . VAL C 3 269 ? 37.870 120.953 9.134 1.00 12.47 269 VAL C O 1
ATOM 4187 N N . GLU C 3 270 ? 37.727 123.135 9.659 1.00 12.82 270 GLU C N 1
ATOM 4188 C CA . GLU C 3 270 ? 39.167 123.264 9.513 1.00 12.82 270 GLU C CA 1
ATOM 4189 C C . GLU C 3 270 ? 39.808 123.745 10.808 1.00 12.82 270 GLU C C 1
ATOM 4190 O O . GLU C 3 270 ? 39.214 124.532 11.548 1.00 12.82 270 GLU C O 1
ATOM 4196 N N . PRO C 3 271 ? 41.026 123.288 11.102 1.00 13.08 271 PRO C N 1
ATOM 4197 C CA . PRO C 3 271 ? 41.615 123.536 12.423 1.00 13.08 271 PRO C CA 1
ATOM 4198 C C . PRO C 3 271 ? 42.235 124.915 12.574 1.00 13.08 271 PRO C C 1
ATOM 4199 O O . PRO C 3 271 ? 43.062 125.131 13.463 1.00 13.08 271 PRO C O 1
ATOM 4203 N N . LYS C 3 272 ? 41.857 125.847 11.710 1.00 14.05 272 LYS C N 1
ATOM 4204 C CA . LYS C 3 272 ? 42.358 127.208 11.748 1.00 14.05 272 LYS C CA 1
ATOM 4205 C C . LYS C 3 272 ? 41.237 128.168 12.106 1.00 14.05 272 LYS C C 1
ATOM 4206 O O . LYS C 3 272 ? 40.145 128.066 11.535 1.00 14.05 272 LYS C O 1
ATOM 4212 N N . PRO C 3 273 ? 41.449 129.095 13.037 1.00 14.38 273 PRO C N 1
ATOM 4213 C CA . PRO C 3 273 ? 40.414 130.090 13.328 1.00 14.38 273 PRO C CA 1
ATOM 4214 C C . PRO C 3 273 ? 40.232 131.085 12.194 1.00 14.38 273 PRO C C 1
ATOM 4215 O O . PRO C 3 273 ? 41.137 131.334 11.396 1.00 14.38 273 PRO C O 1
ATOM 4219 N N . LEU C 3 274 ? 39.034 131.658 12.136 1.00 14.57 274 LEU C N 1
ATOM 4220 C CA . LEU C 3 274 ? 38.708 132.714 11.188 1.00 14.57 274 LEU C CA 1
ATOM 4221 C C . LEU C 3 274 ? 39.051 134.098 11.713 1.00 14.57 274 LEU C C 1
ATOM 4222 O O . LEU C 3 274 ? 38.756 135.093 11.045 1.00 14.57 274 LEU C O 1
ATOM 4227 N N . THR C 3 275 ? 39.662 134.180 12.886 1.00 16.47 275 THR C N 1
ATOM 4228 C CA . THR C 3 275 ? 39.852 135.441 13.573 1.00 16.47 275 THR C CA 1
ATOM 4229 C C . THR C 3 275 ? 41.018 136.216 12.971 1.00 16.47 275 THR C C 1
ATOM 4230 O O . THR C 3 275 ? 41.946 135.640 12.398 1.00 16.47 275 THR C O 1
ATOM 4234 N N . SER C 3 276 ? 40.956 137.543 13.099 1.00 17.69 276 SER C N 1
ATOM 4235 C CA . SER C 3 276 ? 42.062 138.379 12.646 1.00 17.69 276 SER C CA 1
ATOM 4236 C C . SER C 3 276 ? 43.350 138.016 13.363 1.00 17.69 276 SER C C 1
ATOM 4237 O O . SER C 3 276 ? 44.438 138.076 12.779 1.00 17.69 276 SER C O 1
ATOM 4240 N N . GLY C 3 277 ? 43.244 137.649 14.631 1.00 17.33 277 GLY C N 1
ATOM 4241 C CA . GLY C 3 277 ? 44.381 137.271 15.419 1.00 17.33 277 GLY C CA 1
ATOM 4242 C C . GLY C 3 277 ? 44.238 135.873 15.960 1.00 17.33 277 GLY C C 1
ATOM 4243 O O . GLY C 3 277 ? 43.212 135.212 15.789 1.00 17.33 277 GLY C O 1
ATOM 4244 N N . PRO C 3 278 ? 45.273 135.399 16.634 1.00 18.31 278 PRO C N 1
ATOM 4245 C CA . PRO C 3 278 ? 45.267 134.024 17.128 1.00 18.31 278 PRO C CA 1
ATOM 4246 C C . PRO C 3 278 ? 44.322 133.868 18.305 1.00 18.31 278 PRO C C 1
ATOM 4247 O O . PRO C 3 278 ? 43.759 134.826 18.836 1.00 18.31 278 PRO C O 1
ATOM 4251 N N . THR C 3 279 ? 44.155 132.617 18.707 1.00 16.50 279 THR C N 1
ATOM 4252 C CA . THR C 3 279 ? 43.404 132.312 19.911 1.00 16.50 279 THR C CA 1
ATOM 4253 C C . THR C 3 279 ? 44.162 132.826 21.127 1.00 16.50 279 THR C C 1
ATOM 4254 O O . THR C 3 279 ? 45.334 132.494 21.322 1.00 16.50 279 THR C O 1
ATOM 4258 N N . GLN C 3 280 ? 43.501 133.646 21.940 1.00 19.66 280 GLN C N 1
ATOM 4259 C CA . GLN C 3 280 ? 44.136 134.230 23.113 1.00 19.66 280 GLN C CA 1
ATOM 4260 C C . GLN C 3 280 ? 43.192 134.132 24.297 1.00 19.66 280 GLN C C 1
ATOM 4261 O O . GLN C 3 280 ? 42.032 134.539 24.204 1.00 19.66 280 GLN C O 1
ATOM 4267 N N . VAL C 3 281 ? 43.685 133.585 25.392 1.00 17.18 281 VAL C N 1
ATOM 4268 C CA . VAL C 3 281 ? 42.940 133.517 26.640 1.00 17.18 281 VAL C CA 1
ATOM 4269 C C . VAL C 3 281 ? 43.163 134.806 27.412 1.00 17.18 281 VAL C C 1
ATOM 4270 O O . VAL C 3 281 ? 44.286 135.312 27.498 1.00 17.18 281 VAL C O 1
ATOM 4274 N N . TYR C 3 282 ? 42.085 135.345 27.966 1.00 20.04 282 TYR C N 1
ATOM 4275 C CA . TYR C 3 282 ? 42.149 136.591 28.712 1.00 20.04 282 TYR C CA 1
ATOM 4276 C C . TYR C 3 282 ? 42.625 136.313 30.128 1.00 20.04 282 TYR C C 1
ATOM 4277 O O . TYR C 3 282 ? 41.949 135.614 30.890 1.00 20.04 282 TYR C O 1
ATOM 4286 N N . ASN C 3 283 ? 43.792 136.846 30.475 1.00 20.63 283 ASN C N 1
ATOM 4287 C CA . ASN C 3 283 ? 44.298 136.766 31.832 1.00 20.63 283 ASN C CA 1
ATOM 4288 C C . ASN C 3 283 ? 43.921 138.044 32.559 1.00 20.63 283 ASN C C 1
ATOM 4289 O O . ASN C 3 283 ? 44.533 139.091 32.299 1.00 20.63 283 ASN C O 1
ATOM 4294 N N . PRO C 3 284 ? 42.937 138.028 33.453 1.00 20.71 284 PRO C N 1
ATOM 4295 C CA . PRO C 3 284 ? 42.534 139.258 34.122 1.00 20.71 284 PRO C CA 1
ATOM 4296 C C . PRO C 3 284 ? 43.696 139.875 34.875 1.00 20.71 284 PRO C C 1
ATOM 4297 O O . PRO C 3 284 ? 44.298 139.227 35.744 1.00 20.71 284 PRO C O 1
ATOM 4301 N N . PRO C 3 285 ? 44.051 141.119 34.570 1.00 23.58 285 PRO C N 1
ATOM 4302 C CA . PRO C 3 285 ? 45.120 141.775 35.321 1.00 23.58 285 PRO C CA 1
ATOM 4303 C C . PRO C 3 285 ? 44.678 142.112 36.734 1.00 23.58 285 PRO C C 1
ATOM 4304 O O . PRO C 3 285 ? 43.492 142.105 37.068 1.00 23.58 285 PRO C O 1
ATOM 4308 N N . ALA C 3 286 ? 45.669 142.406 37.573 1.00 24.49 286 ALA C N 1
ATOM 4309 C CA . ALA C 3 286 ? 45.397 142.678 38.978 1.00 24.49 286 ALA C CA 1
ATOM 4310 C C . ALA C 3 286 ? 44.497 143.894 39.141 1.00 24.49 286 ALA C C 1
ATOM 4311 O O . ALA C 3 286 ? 43.374 143.791 39.644 1.00 24.49 286 ALA C O 1
ATOM 4313 N N . VAL C 3 287 ? 44.970 145.054 38.709 1.00 26.63 287 VAL C N 1
ATOM 4314 C CA . VAL C 3 287 ? 44.249 146.300 38.876 1.00 26.63 287 VAL C CA 1
ATOM 4315 C C . VAL C 3 287 ? 43.645 146.704 37.541 1.00 26.63 287 VAL C C 1
ATOM 4316 O O . VAL C 3 287 ? 44.075 146.267 36.470 1.00 26.63 287 VAL C O 1
ATOM 4320 N N . ALA C 3 288 ? 42.619 147.550 37.610 1.00 26.89 288 ALA C N 1
ATOM 4321 C CA . ALA C 3 288 ? 41.956 148.022 36.405 1.00 26.89 288 ALA C CA 1
ATOM 4322 C C . ALA C 3 288 ? 42.829 148.994 35.625 1.00 26.89 288 ALA C C 1
ATOM 4323 O O . ALA C 3 288 ? 42.580 149.211 34.435 1.00 26.89 288 ALA C O 1
ATOM 4325 N N . ARG C 3 289 ? 43.838 149.590 36.267 1.00 28.79 289 ARG C N 1
ATOM 4326 C CA . ARG C 3 289 ? 44.763 150.455 35.548 1.00 28.79 289 ARG C CA 1
ATOM 4327 C C . ARG C 3 289 ? 45.729 149.667 34.678 1.00 28.79 289 ARG C C 1
ATOM 4328 O O . ARG C 3 289 ? 46.372 150.251 33.801 1.00 28.79 289 ARG C O 1
ATOM 4336 N N . ASP C 3 290 ? 45.844 148.364 34.901 1.00 27.71 290 ASP C N 1
ATOM 4337 C CA . ASP C 3 290 ? 46.836 147.561 34.207 1.00 27.71 290 ASP C CA 1
ATOM 4338 C C . ASP C 3 290 ? 46.402 147.245 32.785 1.00 27.71 290 ASP C C 1
ATOM 4339 O O . ASP C 3 290 ? 45.230 146.967 32.521 1.00 27.71 290 ASP C O 1
ATOM 4344 N N . LEU C 3 291 ? 47.361 147.291 31.870 1.00 27.20 291 LEU C N 1
ATOM 4345 C CA . LEU C 3 291 ? 47.118 146.929 30.486 1.00 27.20 291 LEU C CA 1
ATOM 4346 C C . LEU C 3 291 ? 47.259 145.423 30.316 1.00 27.20 291 LEU C C 1
ATOM 4347 O O . LEU C 3 291 ? 48.003 144.758 31.041 1.00 27.20 291 LEU C O 1
ATOM 4352 N N . VAL C 3 292 ? 46.529 144.890 29.344 1.00 24.84 292 VAL C N 1
ATOM 4353 C CA . 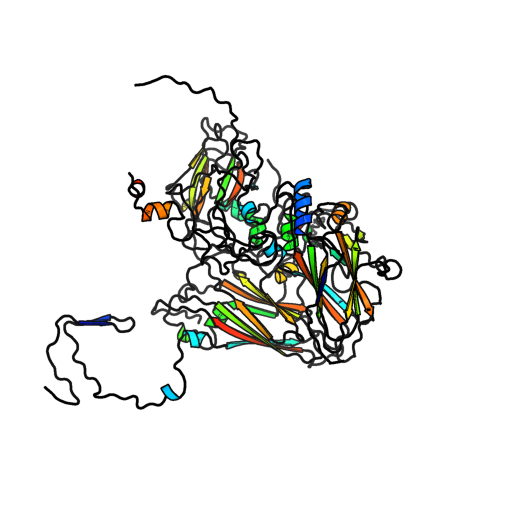VAL C 3 292 ? 46.493 143.452 29.130 1.00 24.84 292 VAL C CA 1
ATOM 4354 C C . VAL C 3 292 ? 47.673 143.016 28.268 1.00 24.84 292 VAL C C 1
ATOM 4355 O O . VAL C 3 292 ? 48.319 143.815 27.585 1.00 24.84 292 VAL C O 1
ATOM 4359 N N . LYS C 3 293 ? 47.948 141.718 28.306 1.00 24.34 293 LYS C N 1
ATOM 4360 C CA . LYS C 3 293 ? 49.046 141.147 27.547 1.00 24.34 293 LYS C CA 1
ATOM 4361 C C . LYS C 3 293 ? 48.643 140.996 26.089 1.00 24.34 293 LYS C C 1
ATOM 4362 O O . LYS C 3 293 ? 47.514 140.613 25.775 1.00 24.34 293 LYS C O 1
ATOM 4368 N N . GLN C 3 294 ? 49.578 141.305 25.197 1.00 26.25 294 GLN C N 1
ATOM 4369 C CA . GLN C 3 294 ? 49.439 141.037 23.775 1.00 26.25 294 GLN C CA 1
ATOM 4370 C C . GLN C 3 294 ? 50.619 140.202 23.312 1.00 26.25 294 GLN C C 1
ATOM 4371 O O . GLN C 3 294 ? 51.775 140.538 23.588 1.00 26.25 294 GLN C O 1
ATOM 4377 N N . ILE C 3 295 ? 50.321 139.126 22.621 1.00 22.62 295 ILE C N 1
ATOM 4378 C CA . ILE C 3 295 ? 51.303 138.119 22.247 1.00 22.62 295 ILE C CA 1
ATOM 4379 C C . ILE C 3 295 ? 51.955 138.516 20.936 1.00 22.62 295 ILE C C 1
ATOM 4380 O O . ILE C 3 295 ? 51.298 139.047 20.033 1.00 22.62 295 ILE C O 1
ATOM 4385 N N . ASP C 3 296 ? 53.255 138.261 20.827 1.00 25.50 296 ASP C N 1
ATOM 4386 C CA . ASP C 3 296 ? 53.995 138.721 19.664 1.00 25.50 296 ASP C CA 1
ATOM 4387 C C . ASP C 3 296 ? 53.653 137.849 18.466 1.00 25.50 296 ASP C C 1
ATOM 4388 O O . ASP C 3 296 ? 53.819 136.626 18.517 1.00 25.50 296 ASP C O 1
ATOM 4393 N N . VAL C 3 297 ? 53.173 138.465 17.389 1.00 24.52 297 VAL C N 1
ATOM 4394 C CA . VAL C 3 297 ? 52.903 137.748 16.151 1.00 24.52 297 VAL C CA 1
ATOM 4395 C C . VAL C 3 297 ? 53.878 138.141 15.058 1.00 24.52 297 VAL C C 1
ATOM 4396 O O . VAL C 3 297 ? 53.688 137.763 13.896 1.00 24.52 297 VAL C O 1
ATOM 4400 N N . SER C 3 298 ? 54.923 138.889 15.394 1.00 24.15 298 SER C N 1
ATOM 4401 C CA . SER C 3 298 ? 55.897 139.265 14.385 1.00 24.15 298 SER C CA 1
ATOM 4402 C C . SER C 3 298 ? 56.731 138.036 14.081 1.00 24.15 298 SER C C 1
ATOM 4403 O O . SER C 3 298 ? 57.317 137.436 14.989 1.00 24.15 298 SER C O 1
ATOM 4406 N N . MET C 3 299 ? 56.778 137.652 12.812 1.00 21.20 299 MET C N 1
ATOM 4407 C CA . MET C 3 299 ? 57.429 136.405 12.457 1.00 21.20 299 MET C CA 1
ATOM 4408 C C . MET C 3 299 ? 58.926 136.547 12.361 1.00 21.20 299 MET C C 1
ATOM 4409 O O . MET C 3 299 ? 59.619 135.557 12.109 1.00 21.20 299 MET C O 1
ATOM 4414 N N . GLN C 3 300 ? 59.432 137.754 12.534 1.00 23.21 300 GLN C N 1
ATOM 4415 C CA . GLN C 3 300 ? 60.852 137.986 12.447 1.00 23.21 300 GLN C CA 1
ATOM 4416 C C . GLN C 3 300 ? 61.325 138.693 13.712 1.00 23.21 300 GLN C C 1
ATOM 4417 O O . GLN C 3 300 ? 60.703 139.661 14.154 1.00 23.21 300 GLN C O 1
ATOM 4423 N N . THR D 4 9 ? 51.237 67.766 85.390 1.00 26.88 10 THR B N 1
ATOM 4424 C CA . THR D 4 9 ? 51.318 68.755 84.323 1.00 26.88 10 THR B CA 1
ATOM 4425 C C . THR D 4 9 ? 50.126 69.677 84.370 1.00 26.88 10 THR B C 1
ATOM 4426 O O . THR D 4 9 ? 50.194 70.878 84.113 1.00 26.88 10 THR B O 1
ATOM 4430 N N . ASN D 4 10 ? 49.019 69.030 84.711 1.00 24.51 11 ASN B N 1
ATOM 4431 C CA . ASN D 4 10 ? 47.676 69.592 84.669 1.00 24.51 11 ASN B CA 1
ATOM 4432 C C . ASN D 4 10 ? 47.401 70.442 85.906 1.00 24.51 11 ASN B C 1
ATOM 4433 O O . ASN D 4 10 ? 46.783 69.999 86.878 1.00 24.51 11 ASN B O 1
ATOM 4438 N N . VAL D 4 11 ? 47.863 71.687 85.877 1.00 21.26 12 VAL B N 1
ATOM 4439 C CA . VAL D 4 11 ? 47.653 72.585 87.003 1.00 21.26 12 VAL B CA 1
ATOM 4440 C C . VAL D 4 11 ? 46.844 73.773 86.516 1.00 21.26 12 VAL B C 1
ATOM 4441 O O . VAL D 4 11 ? 46.878 74.137 85.337 1.00 21.26 12 VAL B O 1
ATOM 4445 N N . HIS D 4 12 ? 46.117 74.379 87.442 1.00 19.36 13 HIS B N 1
ATOM 4446 C CA . HIS D 4 12 ? 45.172 75.432 87.128 1.00 19.36 13 HIS B CA 1
ATOM 4447 C C . HIS D 4 12 ? 45.649 76.768 87.673 1.00 19.36 13 HIS B C 1
ATOM 4448 O O . HIS D 4 12 ? 46.382 76.833 88.661 1.00 19.36 13 HIS B O 1
ATOM 4455 N N . ASN D 4 13 ? 45.223 77.832 87.003 1.00 19.06 14 ASN B N 1
ATOM 4456 C CA . ASN D 4 13 ? 45.416 79.201 87.461 1.00 19.06 14 ASN B CA 1
ATOM 4457 C C . ASN D 4 13 ? 46.887 79.577 87.554 1.00 19.06 14 ASN B C 1
ATOM 4458 O O . ASN D 4 13 ? 47.242 80.533 88.246 1.00 19.06 14 ASN B O 1
ATOM 4463 N N . THR D 4 14 ? 47.757 78.841 86.869 1.00 19.01 15 THR B N 1
ATOM 4464 C CA . THR D 4 14 ? 49.167 79.188 86.819 1.00 19.01 15 THR B CA 1
ATOM 4465 C C . THR D 4 14 ? 49.830 78.461 85.664 1.00 19.01 15 THR B C 1
ATOM 4466 O O . THR D 4 14 ? 49.448 77.344 85.311 1.00 19.01 15 THR B O 1
ATOM 4470 N N . LYS D 4 15 ? 50.827 79.119 85.083 1.00 19.06 16 LYS B N 1
ATOM 4471 C CA . LYS D 4 15 ? 51.687 78.537 84.064 1.00 19.06 16 LYS B CA 1
ATOM 4472 C C . LYS D 4 15 ? 53.098 78.505 84.628 1.00 19.06 16 LYS B C 1
ATOM 4473 O O . LYS D 4 15 ? 53.697 79.556 84.875 1.00 19.06 16 LYS B O 1
ATOM 4479 N N . LEU D 4 16 ? 53.621 77.306 84.841 1.00 19.10 17 LEU B N 1
ATOM 4480 C CA . LEU D 4 16 ? 54.937 77.159 85.428 1.00 19.10 17 LEU B CA 1
ATOM 4481 C C . LEU D 4 16 ? 56.017 77.340 84.368 1.00 19.10 17 LEU B C 1
ATOM 4482 O O . LEU D 4 16 ? 55.770 77.246 83.164 1.00 19.10 17 LEU B O 1
ATOM 4487 N N . ALA D 4 17 ? 57.230 77.609 84.835 1.00 18.78 18 ALA B N 1
ATOM 4488 C CA . ALA D 4 17 ? 58.344 77.841 83.931 1.00 18.78 18 ALA B CA 1
ATOM 4489 C C . ALA D 4 17 ? 58.773 76.538 83.277 1.00 18.78 18 ALA B C 1
ATOM 4490 O O . ALA D 4 17 ? 58.899 75.503 83.936 1.00 18.78 18 ALA B O 1
ATOM 4492 N N . SER D 4 18 ? 59.006 76.594 81.970 1.00 18.66 19 SER B N 1
ATOM 4493 C CA . SER D 4 18 ? 59.268 75.393 81.197 1.00 18.66 19 SER B CA 1
ATOM 4494 C C . SER D 4 18 ? 60.034 75.771 79.943 1.00 18.66 19 SER B C 1
ATOM 4495 O O . SER D 4 18 ? 60.089 76.940 79.555 1.00 18.66 19 SER B O 1
ATOM 4498 N N . THR D 4 19 ? 60.626 74.763 79.315 1.00 18.81 20 THR B N 1
ATOM 4499 C CA . THR D 4 19 ? 61.268 74.942 78.027 1.00 18.81 20 THR B CA 1
ATOM 4500 C C . THR D 4 19 ? 60.241 74.802 76.911 1.00 18.81 20 THR B C 1
ATOM 4501 O O . THR D 4 19 ? 59.129 74.310 77.107 1.00 18.81 20 THR B O 1
ATOM 4505 N N . SER D 4 20 ? 60.628 75.242 75.722 1.00 18.54 21 SER B N 1
ATOM 4506 C CA . SER D 4 20 ? 59.711 75.301 74.599 1.00 18.54 21 SER B CA 1
ATOM 4507 C C . SER D 4 20 ? 60.526 75.284 73.314 1.00 18.54 21 SER B C 1
ATOM 4508 O O . SER D 4 20 ? 61.753 75.164 73.335 1.00 18.54 21 SER B O 1
ATOM 4511 N N . ALA D 4 21 ? 59.829 75.396 72.189 1.00 18.31 22 ALA B N 1
ATOM 4512 C CA . ALA D 4 21 ? 60.491 75.380 70.897 1.00 18.31 22 ALA B CA 1
ATOM 4513 C C . ALA D 4 21 ? 61.462 76.547 70.793 1.00 18.31 22 ALA B C 1
ATOM 4514 O O . ALA D 4 21 ? 61.138 77.678 71.154 1.00 18.31 22 ALA B O 1
ATOM 4516 N N . GLU D 4 22 ? 62.651 76.266 70.266 1.00 19.76 23 GLU B N 1
ATOM 4517 C CA . GLU D 4 22 ? 63.812 77.131 70.403 1.00 19.76 23 GLU B CA 1
ATOM 4518 C C . GLU D 4 22 ? 63.859 78.263 69.385 1.00 19.76 23 GLU B C 1
ATOM 4519 O O . GLU D 4 22 ? 64.889 78.936 69.290 1.00 19.76 23 GLU B O 1
ATOM 4525 N N . ASN D 4 23 ? 62.784 78.504 68.636 1.00 17.42 24 ASN B N 1
ATOM 4526 C CA . ASN D 4 23 ? 62.762 79.613 67.681 1.00 17.42 24 ASN B CA 1
ATOM 4527 C C . ASN D 4 23 ? 61.303 80.010 67.465 1.00 17.42 24 ASN B C 1
ATOM 4528 O O . ASN D 4 23 ? 60.590 79.354 66.702 1.00 17.42 24 ASN B O 1
ATOM 4533 N N . ALA D 4 24 ? 60.881 81.078 68.132 1.00 16.21 25 ALA B N 1
ATOM 4534 C CA . ALA D 4 24 ? 59.495 81.514 68.124 1.00 16.21 25 ALA B CA 1
ATOM 4535 C C . ALA D 4 24 ? 59.372 82.895 67.505 1.00 16.21 25 ALA B C 1
ATOM 4536 O O . ALA D 4 24 ? 60.181 83.784 67.782 1.00 16.21 25 ALA B O 1
ATOM 4538 N N . ILE D 4 25 ? 58.357 83.067 66.663 1.00 15.36 26 ILE B N 1
ATOM 4539 C CA . ILE D 4 25 ? 58.072 84.358 66.056 1.00 15.36 26 ILE B CA 1
ATOM 4540 C C . ILE D 4 25 ? 56.572 84.607 66.093 1.00 15.36 26 ILE B C 1
ATOM 4541 O O . ILE D 4 25 ? 55.818 84.035 65.300 1.00 15.36 26 ILE B O 1
ATOM 4546 N N . GLU D 4 26 ? 56.131 85.454 67.014 1.00 15.86 27 GLU B N 1
ATOM 4547 C CA . GLU D 4 26 ? 54.735 85.850 67.118 1.00 15.86 27 GLU B CA 1
ATOM 4548 C C . GLU D 4 26 ? 54.541 87.197 66.445 1.00 15.86 27 GLU B C 1
ATOM 4549 O O . GLU D 4 26 ? 55.242 88.162 66.760 1.00 15.86 27 GLU B O 1
ATOM 4555 N N . LYS D 4 27 ? 53.592 87.255 65.525 1.00 15.15 28 LYS B N 1
ATOM 4556 C CA . LYS D 4 27 ? 53.254 88.467 64.798 1.00 15.15 28 LYS B CA 1
ATOM 4557 C C . LYS D 4 27 ? 51.888 88.944 65.258 1.00 15.15 28 LYS B C 1
ATOM 4558 O O . LYS D 4 27 ? 50.866 88.341 64.918 1.00 15.15 28 LYS B O 1
ATOM 4564 N N . GLU D 4 28 ? 51.875 90.021 66.030 1.00 15.39 29 GLU B N 1
ATOM 4565 C CA . GLU D 4 28 ? 50.655 90.776 66.246 1.00 15.39 29 GLU B CA 1
ATOM 4566 C C . GLU D 4 28 ? 50.466 91.686 65.039 1.00 15.39 29 GLU B C 1
ATOM 4567 O O . GLU D 4 28 ? 51.135 91.529 64.015 1.00 15.39 29 GLU B O 1
ATOM 4573 N N . GLN D 4 29 ? 49.547 92.643 65.131 1.00 14.23 30 GLN B N 1
ATOM 4574 C CA . GLN D 4 29 ? 49.098 93.346 63.938 1.00 14.23 30 GLN B CA 1
ATOM 4575 C C . GLN D 4 29 ? 50.283 93.806 63.102 1.00 14.23 30 GLN B C 1
ATOM 4576 O O . GLN D 4 29 ? 50.440 93.407 61.943 1.00 14.23 30 GLN B O 1
ATOM 4582 N N . ILE D 4 30 ? 51.141 94.633 63.690 1.00 12.82 31 ILE B N 1
ATOM 4583 C CA . ILE D 4 30 ? 52.280 95.191 62.969 1.00 12.82 31 ILE B CA 1
ATOM 4584 C C . ILE D 4 30 ? 53.593 94.945 63.681 1.00 12.82 31 ILE B C 1
ATOM 4585 O O . ILE D 4 30 ? 54.660 95.021 63.047 1.00 12.82 31 ILE B O 1
ATOM 4590 N N . THR D 4 31 ? 53.567 94.658 64.973 1.00 13.32 32 THR B N 1
ATOM 4591 C CA . THR D 4 31 ? 54.747 94.301 65.734 1.00 13.32 32 THR B CA 1
ATOM 4592 C C . THR D 4 31 ? 54.981 92.802 65.646 1.00 13.32 32 THR B C 1
ATOM 4593 O O . THR D 4 31 ? 54.042 92.008 65.732 1.00 13.32 32 THR B O 1
ATOM 4597 N N . THR D 4 32 ? 56.243 92.421 65.478 1.00 13.56 33 THR B N 1
ATOM 4598 C CA . THR D 4 32 ? 56.630 91.027 65.309 1.00 13.56 33 THR B CA 1
ATOM 4599 C C . THR D 4 32 ? 57.691 90.697 66.344 1.00 13.56 33 THR B C 1
ATOM 4600 O O . THR D 4 32 ? 58.822 91.184 66.258 1.00 13.56 33 THR B O 1
ATOM 4604 N N . PHE D 4 33 ? 57.321 89.879 67.319 1.00 13.50 34 PHE B N 1
ATOM 4605 C CA . PHE D 4 33 ? 58.224 89.469 68.377 1.00 13.50 34 PHE B CA 1
ATOM 4606 C C . PHE D 4 33 ? 58.967 88.209 67.969 1.00 13.50 34 PHE B C 1
ATOM 4607 O O . PHE D 4 33 ? 58.348 87.205 67.611 1.00 13.50 34 PHE B O 1
ATOM 4615 N N . HIS D 4 34 ? 60.290 88.261 68.038 1.00 14.25 35 HIS B N 1
ATOM 4616 C CA . HIS D 4 34 ? 61.113 87.065 68.031 1.00 14.25 35 HIS B CA 1
ATOM 4617 C C . HIS D 4 34 ? 61.557 86.772 69.454 1.00 14.25 35 HIS B C 1
ATOM 4618 O O . HIS D 4 34 ? 62.036 87.665 70.159 1.00 14.25 35 HIS B O 1
ATOM 4625 N N . ASP D 4 35 ? 61.378 85.527 69.874 1.00 15.35 36 ASP B N 1
ATOM 4626 C CA . ASP D 4 35 ? 61.766 85.074 71.195 1.00 15.35 36 ASP B CA 1
ATOM 4627 C C . ASP D 4 35 ? 62.642 83.841 71.059 1.00 15.35 36 ASP B C 1
ATOM 4628 O O . ASP D 4 35 ? 62.514 83.073 70.105 1.00 15.35 36 ASP B O 1
ATOM 4633 N N . VAL D 4 36 ? 63.548 83.664 72.020 1.00 15.60 37 VAL B N 1
ATOM 4634 C CA . VAL D 4 36 ? 64.462 82.529 71.963 1.00 15.60 37 VAL B CA 1
ATOM 4635 C C . VAL D 4 36 ? 63.689 81.225 72.072 1.00 15.60 37 VAL B C 1
ATOM 4636 O O . VAL D 4 36 ? 64.004 80.240 71.396 1.00 15.60 37 VAL B O 1
ATOM 4640 N N . GLU D 4 37 ? 62.676 81.194 72.927 1.00 17.49 38 GLU B N 1
ATOM 4641 C CA . GLU D 4 37 ? 61.776 80.065 73.040 1.00 17.49 38 GLU B CA 1
ATOM 4642 C C . GLU D 4 37 ? 60.346 80.576 73.091 1.00 17.49 38 GLU B C 1
ATOM 4643 O O . GLU D 4 37 ? 60.094 81.756 73.342 1.00 17.49 38 GLU B O 1
ATOM 4649 N N . THR D 4 38 ? 59.416 79.672 72.839 1.00 17.79 39 THR B N 1
ATOM 4650 C CA . THR D 4 38 ? 58.013 80.042 72.815 1.00 17.79 39 THR B CA 1
ATOM 4651 C C . THR D 4 38 ? 57.594 80.567 74.184 1.00 17.79 39 THR B C 1
ATOM 4652 O O . THR D 4 38 ? 57.814 79.887 75.195 1.00 17.79 39 THR B O 1
ATOM 4656 N N . PRO D 4 39 ? 57.013 81.762 74.266 1.00 17.62 40 PRO B N 1
ATOM 4657 C CA . PRO D 4 39 ? 56.597 82.288 75.566 1.00 17.62 40 PRO B CA 1
ATOM 4658 C C . PRO D 4 39 ? 55.721 81.300 76.318 1.00 17.62 40 PRO B C 1
ATOM 4659 O O . PRO D 4 39 ? 55.063 80.445 75.725 1.00 17.62 40 PRO B O 1
ATOM 4663 N N . ASN D 4 40 ? 55.722 81.426 77.638 1.00 18.75 41 ASN B N 1
ATOM 4664 C CA . ASN D 4 40 ? 54.909 80.576 78.496 1.00 18.75 41 ASN B CA 1
ATOM 4665 C C . ASN D 4 40 ? 53.653 81.360 78.851 1.00 18.75 41 ASN B C 1
ATOM 4666 O O . ASN D 4 40 ? 53.630 82.156 79.786 1.00 18.75 41 ASN B O 1
ATOM 4671 N N . ARG D 4 41 ? 52.610 81.139 78.066 1.00 19.16 42 ARG B N 1
ATOM 4672 C CA . ARG D 4 41 ? 51.362 81.861 78.209 1.00 19.16 42 ARG B CA 1
ATOM 4673 C C . ARG D 4 41 ? 50.497 81.225 79.288 1.00 19.16 42 ARG B C 1
ATOM 4674 O O . ARG D 4 41 ? 50.570 80.022 79.546 1.00 19.16 42 ARG B O 1
ATOM 4682 N N . ILE D 4 42 ? 49.662 82.047 79.910 1.00 19.09 43 ILE B N 1
ATOM 4683 C CA . ILE D 4 42 ? 48.489 81.576 80.633 1.00 19.09 43 ILE B CA 1
ATOM 4684 C C . ILE D 4 42 ? 47.277 82.271 80.044 1.00 19.09 43 ILE B C 1
ATOM 4685 O O . ILE D 4 42 ? 47.208 83.504 80.023 1.00 19.09 43 ILE B O 1
ATOM 4690 N N . ASP D 4 43 ? 46.351 81.482 79.518 1.00 21.26 44 ASP B N 1
ATOM 4691 C CA . ASP D 4 43 ? 45.115 81.994 78.984 1.00 21.26 44 ASP B CA 1
ATOM 4692 C C . ASP D 4 43 ? 43.976 81.511 79.878 1.00 21.26 44 ASP B C 1
ATOM 4693 O O . ASP D 4 43 ? 44.151 80.649 80.752 1.00 21.26 44 ASP B O 1
ATOM 4698 N N . THR D 4 44 ? 42.808 82.070 79.661 1.00 21.41 45 THR B N 1
ATOM 4699 C CA . THR D 4 44 ? 41.662 81.681 80.465 1.00 21.41 45 THR B CA 1
ATOM 4700 C C . THR D 4 44 ? 41.108 80.361 79.940 1.00 21.41 45 THR B C 1
ATOM 4701 O O . THR D 4 44 ? 40.887 80.229 78.734 1.00 21.41 45 THR B O 1
ATOM 4705 N N . PRO D 4 45 ? 40.884 79.368 80.801 1.00 20.90 46 PRO B N 1
ATOM 4706 C CA . PRO D 4 45 ? 40.325 78.095 80.331 1.00 20.90 46 PRO B CA 1
ATOM 4707 C C . PRO D 4 45 ? 38.832 78.197 80.051 1.00 20.90 46 PRO B C 1
ATOM 4708 O O . PRO D 4 45 ? 38.058 78.669 80.886 1.00 20.90 46 PRO B O 1
ATOM 4712 N N . MET D 4 46 ? 38.437 77.737 78.866 1.00 21.13 47 MET B N 1
ATOM 4713 C CA . MET D 4 46 ? 37.051 77.778 78.414 1.00 21.13 47 MET B CA 1
ATOM 4714 C C . MET D 4 46 ? 36.477 79.183 78.573 1.00 21.13 47 MET B C 1
ATOM 4715 O O . MET D 4 46 ? 35.511 79.427 79.297 1.00 21.13 47 MET B O 1
ATOM 4720 N N . ALA D 4 47 ? 37.101 80.111 77.859 1.00 19.25 48 ALA B N 1
ATOM 4721 C CA . ALA D 4 47 ? 36.763 81.515 77.961 1.00 19.25 48 ALA B CA 1
ATOM 4722 C C . ALA D 4 47 ? 35.381 81.795 77.383 1.00 19.25 48 ALA B C 1
ATOM 4723 O O . ALA D 4 47 ? 34.850 81.044 76.563 1.00 19.25 48 ALA B O 1
ATOM 4725 N N . GLN D 4 48 ? 34.804 82.910 77.824 1.00 17.53 49 GLN B N 1
ATOM 4726 C CA . GLN D 4 48 ? 33.494 83.351 77.383 1.00 17.53 49 GLN B CA 1
ATOM 4727 C C . GLN D 4 48 ? 33.547 84.841 77.088 1.00 17.53 49 GLN B C 1
ATOM 4728 O O . GLN D 4 48 ? 34.499 85.534 77.452 1.00 17.53 49 GLN B O 1
ATOM 4734 N N . ASP D 4 49 ? 32.510 85.331 76.416 1.00 16.96 50 ASP B N 1
ATOM 4735 C CA . ASP D 4 49 ? 32.276 86.763 76.264 1.00 16.96 50 ASP B CA 1
ATOM 4736 C C . ASP D 4 49 ? 31.149 87.130 77.219 1.00 16.96 50 ASP B C 1
ATOM 4737 O O . ASP D 4 49 ? 29.972 86.898 76.932 1.00 16.96 50 ASP B O 1
ATOM 4742 N N . THR D 4 50 ? 31.519 87.694 78.365 1.00 16.60 51 THR B N 1
ATOM 4743 C CA . THR D 4 50 ? 30.587 88.021 79.430 1.00 16.60 51 THR B CA 1
ATOM 4744 C C . THR D 4 50 ? 30.035 89.432 79.310 1.00 16.60 51 THR B C 1
ATOM 4745 O O . THR D 4 50 ? 29.560 89.991 80.304 1.00 16.60 51 THR B O 1
ATOM 4749 N N . SER D 4 51 ? 30.092 90.016 78.123 1.00 15.60 52 SER B N 1
ATOM 4750 C CA . SER D 4 51 ? 29.547 91.331 77.855 1.00 15.60 52 SER B CA 1
ATOM 4751 C C . SER D 4 51 ? 28.391 91.230 76.870 1.00 15.60 52 SER B C 1
ATOM 4752 O O . SER D 4 51 ? 28.064 90.159 76.354 1.00 15.60 52 SER B O 1
ATOM 4755 N N . SER D 4 52 ? 27.769 92.379 76.614 1.00 15.27 53 SER B N 1
ATOM 4756 C CA . SER D 4 52 ? 26.658 92.491 75.682 1.00 15.27 53 SER B CA 1
ATOM 4757 C C . SER D 4 52 ? 26.931 93.493 74.573 1.00 15.27 53 SER B C 1
ATOM 4758 O O . SER D 4 52 ? 26.002 93.869 73.850 1.00 15.27 53 SER B O 1
ATOM 4761 N N . ALA D 4 53 ? 28.177 93.933 74.417 1.00 14.47 54 ALA B N 1
ATOM 4762 C CA . ALA D 4 53 ? 28.478 94.969 73.441 1.00 14.47 54 ALA B CA 1
ATOM 4763 C C . ALA D 4 53 ? 28.229 94.483 72.020 1.00 14.47 54 ALA B C 1
ATOM 4764 O O . ALA D 4 53 ? 27.763 95.249 71.171 1.00 14.47 54 ALA B O 1
ATOM 4766 N N . ARG D 4 54 ? 28.526 93.215 71.743 1.00 14.53 55 ARG B N 1
ATOM 4767 C CA . ARG D 4 54 ? 28.290 92.662 70.417 1.00 14.53 55 ARG B CA 1
ATOM 4768 C C . ARG D 4 54 ? 26.813 92.510 70.098 1.00 14.53 55 ARG B C 1
ATOM 4769 O O . ARG D 4 54 ? 26.466 92.286 68.934 1.00 14.53 55 ARG B O 1
ATOM 4777 N N . SER D 4 55 ? 25.944 92.631 71.094 1.00 14.90 56 SER B N 1
ATOM 4778 C CA . SER D 4 55 ? 24.507 92.575 70.891 1.00 14.90 56 SER B CA 1
ATOM 4779 C C . SER D 4 55 ? 23.870 93.949 70.764 1.00 14.90 56 SER B C 1
ATOM 4780 O O . SER D 4 55 ? 22.735 94.046 70.289 1.00 14.90 56 SER B O 1
ATOM 4783 N N . MET D 4 56 ? 24.572 95.004 71.173 1.00 15.10 57 MET B N 1
ATOM 4784 C CA . MET D 4 56 ? 24.009 96.347 71.156 1.00 15.10 57 MET B CA 1
ATOM 4785 C C . MET D 4 56 ? 24.109 96.980 69.776 1.00 15.10 57 MET B C 1
ATOM 4786 O O . MET D 4 56 ? 23.146 97.580 69.288 1.00 15.10 57 MET B O 1
ATOM 4791 N N . ASP D 4 57 ? 25.266 96.863 69.139 1.00 14.33 58 ASP B N 1
ATOM 4792 C CA . ASP D 4 57 ? 25.488 97.433 67.819 1.00 14.33 58 ASP B CA 1
ATOM 4793 C C . ASP D 4 57 ? 26.687 96.730 67.204 1.00 14.33 58 ASP B C 1
ATOM 4794 O O . ASP D 4 57 ? 27.326 95.883 67.833 1.00 14.33 58 ASP B O 1
ATOM 4799 N N . ASP D 4 58 ? 26.978 97.076 65.959 1.00 13.83 59 ASP B N 1
ATOM 4800 C CA . ASP D 4 58 ? 28.143 96.556 65.273 1.00 13.83 59 ASP B CA 1
ATOM 4801 C C . ASP D 4 58 ? 29.355 97.423 65.577 1.00 13.83 59 ASP B C 1
ATOM 4802 O O . ASP D 4 58 ? 29.243 98.629 65.805 1.00 13.83 59 ASP B O 1
ATOM 4807 N N . THR D 4 59 ? 30.521 96.791 65.585 1.00 12.54 60 THR B N 1
ATOM 4808 C CA . THR D 4 59 ? 31.769 97.489 65.857 1.00 12.54 60 THR B CA 1
ATOM 4809 C C . THR D 4 59 ? 32.224 98.183 64.584 1.00 12.54 60 THR B C 1
ATOM 4810 O O . THR D 4 59 ? 32.588 97.527 63.604 1.00 12.54 60 THR B O 1
ATOM 4814 N N . HIS D 4 60 ? 32.201 99.508 64.598 1.00 12.39 61 HIS B N 1
ATOM 4815 C CA . HIS D 4 60 ? 32.513 100.280 63.412 1.00 12.39 61 HIS B CA 1
ATOM 4816 C C . HIS D 4 60 ? 34.018 100.355 63.203 1.00 12.39 61 HIS B C 1
ATOM 4817 O O . HIS D 4 60 ? 34.803 100.341 64.153 1.00 12.39 61 HIS B O 1
ATOM 4824 N N . SER D 4 61 ? 34.414 100.421 61.938 1.00 11.80 62 SER B N 1
ATOM 4825 C CA . SER D 4 61 ? 35.811 100.534 61.571 1.00 11.80 62 SER B CA 1
ATOM 4826 C C . SER D 4 61 ? 36.188 102.002 61.421 1.00 11.80 62 SER B C 1
ATOM 4827 O O . SER D 4 61 ? 35.382 102.907 61.642 1.00 11.80 62 SER B O 1
ATOM 4830 N N . ILE D 4 62 ? 37.441 102.244 61.045 1.00 11.69 63 ILE B N 1
ATOM 4831 C CA . ILE D 4 62 ? 37.870 103.605 60.759 1.00 11.69 63 ILE B CA 1
ATOM 4832 C C . ILE D 4 62 ? 37.252 104.083 59.455 1.00 11.69 63 ILE B C 1
ATOM 4833 O O . ILE D 4 62 ? 36.879 105.252 59.322 1.00 11.69 63 ILE B O 1
ATOM 4838 N N . ILE D 4 63 ? 37.123 103.189 58.477 1.00 11.68 64 ILE B N 1
ATOM 4839 C CA . ILE D 4 63 ? 36.478 103.553 57.222 1.00 11.68 64 ILE B CA 1
ATOM 4840 C C . ILE D 4 63 ? 35.029 103.941 57.466 1.00 11.68 64 ILE B C 1
ATOM 4841 O O . ILE D 4 63 ? 34.507 104.870 56.842 1.00 11.68 64 ILE B O 1
ATOM 4846 N N . GLN D 4 64 ? 34.354 103.237 58.372 1.00 11.89 65 GLN B N 1
ATOM 4847 C CA . GLN D 4 64 ? 32.984 103.597 58.713 1.00 11.89 65 GLN B CA 1
ATOM 4848 C C . GLN D 4 64 ? 32.932 104.917 59.464 1.00 11.89 65 GLN B C 1
ATOM 4849 O O . GLN D 4 64 ? 32.075 105.762 59.188 1.00 11.89 65 GLN B O 1
ATOM 4855 N N . PHE D 4 65 ? 33.830 105.104 60.428 1.00 11.55 66 PHE B N 1
ATOM 4856 C CA . PHE D 4 65 ? 33.867 106.349 61.181 1.00 11.55 66 PHE B CA 1
ATOM 4857 C C . PHE D 4 65 ? 34.065 107.545 60.263 1.00 11.55 66 PHE B C 1
ATOM 4858 O O . PHE D 4 65 ? 33.415 108.581 60.432 1.00 11.55 66 PHE B O 1
ATOM 4866 N N . LEU D 4 66 ? 34.962 107.424 59.287 1.00 11.85 67 LEU B N 1
ATOM 4867 C CA . LEU D 4 66 ? 35.222 108.513 58.359 1.00 11.85 67 LEU B CA 1
ATOM 4868 C C . LEU D 4 66 ? 34.096 108.716 57.361 1.00 11.85 67 LEU B C 1
ATOM 4869 O O . LEU D 4 66 ? 34.079 109.741 56.675 1.00 11.85 67 LEU B O 1
ATOM 4874 N N . GLN D 4 67 ? 33.170 107.773 57.260 1.00 11.26 68 GLN B N 1
ATOM 4875 C CA . GLN D 4 67 ? 32.004 107.898 56.404 1.00 11.26 68 GLN B CA 1
ATOM 4876 C C . GLN D 4 67 ? 30.833 108.561 57.108 1.00 11.26 68 GLN B C 1
ATOM 4877 O O . GLN D 4 67 ? 29.732 108.599 56.552 1.00 11.26 68 GLN B O 1
ATOM 4883 N N . ARG D 4 68 ? 31.039 109.064 58.309 1.00 11.01 69 ARG B N 1
ATOM 4884 C CA . ARG D 4 68 ? 29.968 109.684 59.067 1.00 11.01 69 ARG B CA 1
ATOM 4885 C C . ARG D 4 68 ? 29.804 111.136 58.636 1.00 11.01 69 ARG B C 1
ATOM 4886 O O . ARG D 4 68 ? 30.787 111.880 58.611 1.00 11.01 69 ARG B O 1
ATOM 4894 N N . PRO D 4 69 ? 28.595 111.572 58.288 1.00 11.19 70 PRO B N 1
ATOM 4895 C CA . PRO D 4 69 ? 28.405 112.983 57.944 1.00 11.19 70 PRO B CA 1
ATOM 4896 C C . PRO D 4 69 ? 28.694 113.895 59.123 1.00 11.19 70 PRO B C 1
ATOM 4897 O O . PRO D 4 69 ? 28.317 113.611 60.261 1.00 11.19 70 PRO B O 1
ATOM 4901 N N . VAL D 4 70 ? 29.368 115.003 58.835 1.00 12.20 71 VAL B N 1
ATOM 4902 C CA . VAL D 4 70 ? 29.710 116.012 59.825 1.00 12.20 71 VAL B CA 1
ATOM 4903 C C . VAL D 4 70 ? 29.176 117.349 59.339 1.00 12.20 71 VAL B C 1
ATOM 4904 O O . VAL D 4 70 ? 29.367 117.711 58.175 1.00 12.20 71 VAL B O 1
ATOM 4908 N N . LEU D 4 71 ? 28.499 118.070 60.225 1.00 12.82 72 LEU B N 1
ATOM 4909 C CA . LEU D 4 71 ? 28.058 119.421 59.917 1.00 12.82 72 LEU B CA 1
ATOM 4910 C C . LEU D 4 71 ? 29.252 120.362 59.892 1.00 12.82 72 LEU B C 1
ATOM 4911 O O . LEU D 4 71 ? 29.927 120.552 60.909 1.00 12.82 72 LEU B O 1
ATOM 4916 N N . ILE D 4 72 ? 29.513 120.945 58.730 1.00 13.08 73 ILE B N 1
ATOM 4917 C CA . ILE D 4 72 ? 30.657 121.817 58.523 1.00 13.08 73 ILE B CA 1
ATOM 4918 C C . ILE D 4 72 ? 30.276 123.279 58.703 1.00 13.08 73 ILE B C 1
ATOM 4919 O O . ILE D 4 72 ? 30.970 124.030 59.387 1.00 13.08 73 ILE B O 1
ATOM 4924 N N . ASP D 4 73 ? 29.167 123.696 58.099 1.00 13.99 74 ASP B N 1
ATOM 4925 C CA . ASP D 4 73 ? 28.777 125.095 58.076 1.00 13.99 74 ASP B CA 1
ATOM 4926 C C . ASP D 4 73 ? 27.262 125.203 58.059 1.00 13.99 74 ASP B C 1
ATOM 4927 O O . ASP D 4 73 ? 26.566 124.321 57.553 1.00 13.99 74 ASP B O 1
ATOM 4932 N N . ASN D 4 74 ? 26.764 126.299 58.626 1.00 15.21 75 ASN B N 1
ATOM 4933 C CA . ASN D 4 74 ? 25.357 126.672 58.547 1.00 15.21 75 ASN B CA 1
ATOM 4934 C C . ASN D 4 74 ? 25.297 128.118 58.082 1.00 15.21 75 ASN B C 1
ATOM 4935 O O . ASN D 4 74 ? 25.725 129.024 58.803 1.00 15.21 75 ASN B O 1
ATOM 4940 N N . ILE D 4 75 ? 24.777 128.330 56.882 1.00 15.47 76 ILE B N 1
ATOM 4941 C CA . ILE D 4 75 ? 24.715 129.650 56.272 1.00 15.47 76 ILE B CA 1
ATOM 4942 C C . ILE D 4 75 ? 23.272 130.127 56.290 1.00 15.47 76 ILE B C 1
ATOM 4943 O O . ILE D 4 75 ? 22.328 129.331 56.250 1.00 15.47 76 ILE B O 1
ATOM 4948 N N . GLU D 4 76 ? 23.105 131.445 56.357 1.00 17.63 77 GLU B N 1
ATOM 4949 C CA . GLU D 4 76 ? 21.792 132.076 56.322 1.00 17.63 77 GLU B CA 1
ATOM 4950 C C . GLU D 4 76 ? 21.882 133.289 55.411 1.00 17.63 77 GLU B C 1
ATOM 4951 O O . GLU D 4 76 ? 22.463 134.310 55.792 1.00 17.63 77 GLU B O 1
ATOM 4957 N N . ILE D 4 77 ? 21.325 133.176 54.211 1.00 17.17 78 ILE B N 1
ATOM 4958 C CA . ILE D 4 77 ? 21.316 134.270 53.250 1.00 17.17 78 ILE B CA 1
ATOM 4959 C C . ILE D 4 77 ? 20.004 135.022 53.395 1.00 17.17 78 ILE B C 1
ATOM 4960 O O . ILE D 4 77 ? 18.926 134.416 53.387 1.00 17.17 78 ILE B O 1
ATOM 4965 N N . VAL D 4 78 ? 20.092 136.340 53.527 1.00 18.14 79 VAL B N 1
ATOM 4966 C CA . VAL D 4 78 ? 18.926 137.201 53.654 1.00 18.14 79 VAL B CA 1
ATOM 4967 C C . VAL D 4 78 ? 18.753 137.976 52.359 1.00 18.14 79 VAL B C 1
ATOM 4968 O O . VAL D 4 78 ? 19.734 138.353 51.710 1.00 18.14 79 VAL B O 1
ATOM 4972 N N . ALA D 4 79 ? 17.501 138.207 51.984 1.00 18.36 80 ALA B N 1
ATOM 4973 C CA . ALA D 4 79 ? 17.197 138.927 50.764 1.00 18.36 80 ALA B CA 1
ATOM 4974 C C . ALA D 4 79 ? 17.356 140.425 50.972 1.00 18.36 80 ALA B C 1
ATOM 4975 O O . ALA D 4 79 ? 17.204 140.944 52.081 1.00 18.36 80 ALA B O 1
ATOM 4977 N N . GLY D 4 80 ? 17.661 141.120 49.884 1.00 20.90 81 GLY B N 1
ATOM 4978 C CA . GLY D 4 80 ? 17.873 142.548 49.930 1.00 20.90 81 GLY B CA 1
ATOM 4979 C C . GLY D 4 80 ? 19.153 142.916 50.642 1.00 20.90 81 GLY B C 1
ATOM 4980 O O . GLY D 4 80 ? 19.176 143.829 51.473 1.00 20.90 81 GLY B O 1
ATOM 4981 N N . THR D 4 81 ? 20.229 142.205 50.319 1.00 20.72 82 THR B N 1
ATOM 4982 C CA . THR D 4 81 ? 21.528 142.424 50.934 1.00 20.72 82 THR B CA 1
ATOM 4983 C C . THR D 4 81 ? 22.564 142.450 49.826 1.00 20.72 82 THR B C 1
ATOM 4984 O O . THR D 4 81 ? 22.604 141.541 48.992 1.00 20.72 82 THR B O 1
ATOM 4988 N N . THR D 4 82 ? 23.394 143.485 49.814 1.00 22.36 83 THR B N 1
ATOM 4989 C CA . THR D 4 82 ? 24.495 143.567 48.860 1.00 22.36 83 THR B CA 1
ATOM 4990 C C . THR D 4 82 ? 25.766 142.977 49.455 1.00 22.36 83 THR B C 1
ATOM 4991 O O . THR D 4 82 ? 26.833 143.588 49.466 1.00 22.36 83 THR B O 1
ATOM 4995 N N . ALA D 4 83 ? 25.633 141.759 49.956 1.00 20.68 84 ALA B N 1
ATOM 4996 C CA . ALA D 4 83 ? 26.729 141.009 50.540 1.00 20.68 84 ALA B CA 1
ATOM 4997 C C . ALA D 4 83 ? 27.188 139.948 49.555 1.00 20.68 84 ALA B C 1
ATOM 4998 O O . ALA D 4 83 ? 26.478 139.590 48.613 1.00 20.68 84 ALA B O 1
ATOM 5000 N N . ASP D 4 84 ? 28.398 139.443 49.785 1.00 19.92 85 ASP B N 1
ATOM 5001 C CA . ASP D 4 84 ? 28.971 138.479 48.859 1.00 19.92 85 ASP B CA 1
ATOM 5002 C C . ASP D 4 84 ? 28.135 137.210 48.793 1.00 19.92 85 ASP B C 1
ATOM 5003 O O . ASP D 4 84 ? 28.161 136.504 47.780 1.00 19.92 85 ASP B O 1
ATOM 5008 N N . ASN D 4 85 ? 27.379 136.910 49.849 1.00 18.90 86 ASN B N 1
ATOM 5009 C CA . ASN D 4 85 ? 26.584 135.690 49.860 1.00 18.90 86 ASN B CA 1
ATOM 5010 C C . ASN D 4 85 ? 25.334 135.815 48.999 1.00 18.90 86 ASN B C 1
ATOM 5011 O O . ASN D 4 85 ? 24.874 134.815 48.439 1.00 18.90 86 ASN B O 1
ATOM 5016 N N . ASN D 4 86 ? 24.770 137.016 48.879 1.00 18.82 87 ASN B N 1
ATOM 5017 C CA . ASN D 4 86 ? 23.566 137.217 48.083 1.00 18.82 87 ASN B CA 1
ATOM 5018 C C . ASN D 4 86 ? 23.850 137.779 46.701 1.00 18.82 87 ASN B C 1
ATOM 5019 O O . ASN D 4 86 ? 23.114 137.474 45.760 1.00 18.82 87 ASN B O 1
ATOM 5024 N N . THR D 4 87 ? 24.892 138.589 46.552 1.00 18.66 88 THR B N 1
ATOM 5025 C CA . THR D 4 87 ? 25.212 139.145 45.246 1.00 18.66 88 THR B CA 1
ATOM 5026 C C . THR D 4 87 ? 25.519 138.016 44.274 1.00 18.66 88 THR B C 1
ATOM 5027 O O . THR D 4 87 ? 26.154 137.021 44.631 1.00 18.66 88 THR B O 1
ATOM 5031 N N . ALA D 4 88 ? 25.068 138.176 43.036 1.00 16.12 89 ALA B N 1
ATOM 5032 C CA . ALA D 4 88 ? 24.970 137.054 42.128 1.00 16.12 89 ALA B CA 1
ATOM 5033 C C . ALA D 4 88 ? 26.282 136.828 41.389 1.00 16.12 89 ALA B C 1
ATOM 5034 O O . ALA D 4 88 ? 27.293 137.494 41.621 1.00 16.12 89 ALA B O 1
ATOM 5036 N N . LEU D 4 89 ? 26.250 135.864 40.481 1.00 14.75 90 LEU B N 1
ATOM 5037 C CA . LEU D 4 89 ? 27.411 135.466 39.706 1.00 14.75 90 LEU B CA 1
ATOM 5038 C C . LEU D 4 89 ? 27.500 136.359 38.476 1.00 14.75 90 LEU B C 1
ATOM 5039 O O . LEU D 4 89 ? 26.510 136.544 37.764 1.00 14.75 90 LEU B O 1
ATOM 5044 N N . SER D 4 90 ? 28.683 136.914 38.237 1.00 15.65 91 SER B N 1
ATOM 5045 C CA . SER D 4 90 ? 28.856 137.988 37.272 1.00 15.65 91 SER B CA 1
ATOM 5046 C C . SER D 4 90 ? 29.191 137.462 35.883 1.00 15.65 91 SER B C 1
ATOM 5047 O O . SER D 4 90 ? 29.976 136.524 35.729 1.00 15.65 91 SER B O 1
ATOM 5050 N N . ARG D 4 91 ? 28.576 138.082 34.873 1.00 16.34 92 ARG B N 1
ATOM 5051 C CA . ARG D 4 91 ? 28.783 137.664 33.490 1.00 16.34 92 ARG B CA 1
ATOM 5052 C C . ARG D 4 91 ? 30.258 137.673 33.120 1.00 16.34 92 ARG B C 1
ATOM 5053 O O . ARG D 4 91 ? 30.775 136.696 32.572 1.00 16.34 92 ARG B O 1
ATOM 5061 N N . TYR D 4 92 ? 30.959 138.758 33.425 1.00 17.21 93 TYR B N 1
ATOM 5062 C CA . TYR D 4 92 ? 32.369 138.877 33.101 1.00 17.21 93 TYR B CA 1
ATOM 5063 C C . TYR D 4 92 ? 33.177 139.174 34.354 1.00 17.21 93 TYR B C 1
ATOM 5064 O O . TYR D 4 92 ? 32.651 139.617 35.376 1.00 17.21 93 TYR B O 1
ATOM 5073 N N . VAL D 4 93 ? 34.476 138.918 34.250 1.00 18.02 94 VAL B N 1
ATOM 5074 C CA . VAL D 4 93 ? 35.457 139.301 35.255 1.00 18.02 94 VAL B CA 1
ATOM 5075 C C . VAL D 4 93 ? 36.628 139.896 34.490 1.00 18.02 94 VAL B C 1
ATOM 5076 O O . VAL D 4 93 ? 37.416 139.164 33.882 1.00 18.02 94 VAL B O 1
ATOM 5080 N N . LEU D 4 94 ? 36.741 141.218 34.506 1.00 20.56 95 LEU B N 1
ATOM 5081 C CA . LEU D 4 94 ? 37.786 141.894 33.760 1.00 20.56 95 LEU B CA 1
ATOM 5082 C C . LEU D 4 94 ? 39.042 142.114 34.580 1.00 20.56 95 LEU B C 1
ATOM 5083 O O . LEU D 4 94 ? 40.125 142.249 34.002 1.00 20.56 95 LEU B O 1
ATOM 5088 N N . ASP D 4 95 ? 38.928 142.141 35.904 1.00 23.02 96 ASP B N 1
ATOM 5089 C CA . ASP D 4 95 ? 40.062 142.405 36.770 1.00 23.02 96 ASP B CA 1
ATOM 5090 C C . ASP D 4 95 ? 39.945 141.532 38.010 1.00 23.02 96 ASP B C 1
ATOM 5091 O O . ASP D 4 95 ? 38.869 141.032 38.342 1.00 23.02 96 ASP B O 1
ATOM 5096 N N . ARG D 4 96 ? 41.072 141.353 38.696 1.00 21.73 97 ARG B N 1
ATOM 5097 C CA . ARG D 4 96 ? 41.101 140.550 39.911 1.00 21.73 97 ARG B CA 1
ATOM 5098 C C . ARG D 4 96 ? 40.607 141.305 41.135 1.00 21.73 97 ARG B C 1
ATOM 5099 O O . ARG D 4 96 ? 40.239 140.667 42.126 1.00 21.73 97 ARG B O 1
ATOM 5107 N N . THR D 4 97 ? 40.602 142.638 41.104 1.00 23.52 98 THR B N 1
ATOM 5108 C CA . THR D 4 97 ? 39.960 143.402 42.166 1.00 23.52 98 THR B CA 1
ATOM 5109 C C . THR D 4 97 ? 38.443 143.300 42.128 1.00 23.52 98 THR B C 1
ATOM 5110 O O . THR D 4 97 ? 37.777 143.904 42.974 1.00 23.52 98 THR B O 1
ATOM 5114 N N . ASN D 4 98 ? 37.891 142.557 41.177 1.00 22.14 99 ASN B N 1
ATOM 5115 C CA . ASN D 4 98 ? 36.460 142.482 40.931 1.00 22.14 99 ASN B CA 1
ATOM 5116 C C . ASN D 4 98 ? 36.089 141.041 40.609 1.00 22.14 99 ASN B C 1
ATOM 5117 O O . ASN D 4 98 ? 35.482 140.780 39.563 1.00 22.14 99 ASN B O 1
ATOM 5122 N N . PRO D 4 99 ? 36.431 140.084 41.460 1.00 19.00 100 PRO B N 1
ATOM 5123 C CA . PRO D 4 99 ? 36.262 138.677 41.105 1.00 19.00 100 PRO B CA 1
ATOM 5124 C C . PRO D 4 99 ? 34.840 138.203 41.380 1.00 19.00 100 PRO B C 1
ATOM 5125 O O . PRO D 4 99 ? 33.972 138.959 41.807 1.00 19.00 100 PRO B O 1
ATOM 5129 N N . GLN D 4 100 ? 34.615 136.920 41.120 1.00 16.19 101 GLN B N 1
ATOM 5130 C CA . GLN D 4 100 ? 33.312 136.332 41.374 1.00 16.19 101 GLN B CA 1
ATOM 5131 C C . GLN D 4 100 ? 33.093 136.161 42.868 1.00 16.19 101 GLN B C 1
ATOM 5132 O O . GLN D 4 100 ? 33.997 135.765 43.607 1.00 16.19 101 GLN B O 1
ATOM 5138 N N . LYS D 4 101 ? 31.879 136.467 43.309 1.00 17.80 102 LYS B N 1
ATOM 5139 C CA . LYS D 4 101 ? 31.525 136.381 44.713 1.00 17.80 102 LYS B CA 1
ATOM 5140 C C . LYS D 4 101 ? 30.904 135.026 45.006 1.00 17.80 102 LYS B C 1
ATOM 5141 O O . LYS D 4 101 ? 30.188 134.463 44.174 1.00 17.80 102 LYS B O 1
ATOM 5147 N N . TYR D 4 102 ? 31.185 134.507 46.196 1.00 15.73 103 TYR B N 1
ATOM 5148 C CA . TYR D 4 102 ? 30.716 133.192 46.591 1.00 15.73 103 TYR B CA 1
ATOM 5149 C C . TYR D 4 102 ? 30.180 133.258 48.011 1.00 15.73 103 TYR B C 1
ATOM 5150 O O . TYR D 4 102 ? 30.526 134.147 48.791 1.00 15.73 103 TYR B O 1
ATOM 5159 N N . ILE D 4 103 ? 29.314 132.301 48.331 1.00 15.49 104 ILE B N 1
ATOM 5160 C CA . ILE D 4 103 ? 28.714 132.246 49.656 1.00 15.49 104 ILE B CA 1
ATOM 5161 C C . ILE D 4 103 ? 29.701 131.689 50.672 1.00 15.49 104 ILE B C 1
ATOM 5162 O O . ILE D 4 103 ? 29.891 132.259 51.752 1.00 15.49 104 ILE B O 1
ATOM 5167 N N . LYS D 4 104 ? 30.339 130.569 50.347 1.00 14.93 105 LYS B N 1
ATOM 5168 C CA . LYS D 4 104 ? 31.282 129.944 51.258 1.00 14.93 105 LYS B CA 1
ATOM 5169 C C . LYS D 4 104 ? 32.239 129.095 50.438 1.00 14.93 105 LYS B C 1
ATOM 5170 O O . LYS D 4 104 ? 31.863 128.533 49.408 1.00 14.93 105 LYS B O 1
ATOM 5176 N N . GLN D 4 105 ? 33.484 129.036 50.896 1.00 14.54 106 GLN B N 1
ATOM 5177 C CA . GLN D 4 105 ? 34.528 128.246 50.268 1.00 14.54 106 GLN B CA 1
ATOM 5178 C C . GLN D 4 105 ? 35.055 127.226 51.267 1.00 14.54 106 GLN B C 1
ATOM 5179 O O . GLN D 4 105 ? 35.070 127.467 52.476 1.00 14.54 106 GLN B O 1
ATOM 5185 N N . TRP D 4 106 ? 35.488 126.081 50.747 1.00 13.48 107 TRP B N 1
ATOM 5186 C CA . TRP D 4 106 ? 35.964 124.979 51.570 1.00 13.48 107 TRP B CA 1
ATOM 5187 C C . TRP D 4 106 ? 37.231 124.407 50.965 1.00 13.48 107 TRP B C 1
ATOM 5188 O O . TRP D 4 106 ? 37.230 123.986 49.806 1.00 13.48 107 TRP B O 1
ATOM 5199 N N . THR D 4 107 ? 38.305 124.391 51.747 1.00 14.66 108 THR B N 1
ATOM 5200 C CA . THR D 4 107 ? 39.515 123.690 51.351 1.00 14.66 108 THR B CA 1
ATOM 5201 C C . THR D 4 107 ? 39.330 122.208 51.634 1.00 14.66 108 THR B C 1
ATOM 5202 O O . THR D 4 107 ? 38.997 121.819 52.756 1.00 14.66 108 THR B O 1
ATOM 5206 N N . LEU D 4 108 ? 39.539 121.385 50.617 1.00 13.70 109 LEU B N 1
ATOM 5207 C CA . LEU D 4 108 ? 39.357 119.961 50.775 1.00 13.70 109 LEU B CA 1
ATOM 5208 C C . LEU D 4 108 ? 40.650 119.216 50.482 1.00 13.70 109 LEU B C 1
ATOM 5209 O O . LEU D 4 108 ? 41.450 119.656 49.652 1.00 13.70 109 LEU B O 1
ATOM 5214 N N . PRO D 4 109 ? 40.878 118.071 51.139 1.00 14.15 110 PRO B N 1
ATOM 5215 C CA . PRO D 4 109 ? 39.966 117.442 52.098 1.00 14.15 110 PRO B CA 1
ATOM 5216 C C . PRO D 4 109 ? 40.131 117.922 53.541 1.00 14.15 110 PRO B C 1
ATOM 5217 O O . PRO D 4 109 ? 39.478 117.373 54.421 1.00 14.15 110 PRO B O 1
ATOM 5221 N N . SER D 4 110 ? 40.970 118.936 53.768 1.00 15.50 111 SER B N 1
ATOM 5222 C CA . SER D 4 110 ? 41.268 119.383 55.128 1.00 15.50 111 SER B CA 1
ATOM 5223 C C . SER D 4 110 ? 40.000 119.605 55.941 1.00 15.50 111 SER B C 1
ATOM 5224 O O . SER D 4 110 ? 39.869 119.105 57.063 1.00 15.50 111 SER B O 1
ATOM 5227 N N . THR D 4 111 ? 39.057 120.368 55.389 1.00 14.67 112 THR B N 1
ATOM 5228 C CA . THR D 4 111 ? 37.847 120.731 56.114 1.00 14.67 112 THR B CA 1
ATOM 5229 C C . THR D 4 111 ? 37.098 119.530 56.667 1.00 14.67 112 THR B C 1
ATOM 5230 O O . THR D 4 111 ? 36.255 119.696 57.553 1.00 14.67 112 THR B O 1
ATOM 5234 N N . VAL D 4 112 ? 37.383 118.330 56.175 1.00 13.64 113 VAL B N 1
ATOM 5235 C CA . VAL D 4 112 ? 36.768 117.115 56.681 1.00 13.64 113 VAL B CA 1
ATOM 5236 C C . VAL D 4 112 ? 37.699 116.374 57.630 1.00 13.64 113 VAL B C 1
ATOM 5237 O O . VAL D 4 112 ? 37.258 115.849 58.652 1.00 13.64 113 VAL B O 1
ATOM 5241 N N . LEU D 4 113 ? 38.987 116.316 57.297 1.00 14.81 114 LEU B N 1
ATOM 5242 C CA . LEU D 4 113 ? 39.967 115.724 58.196 1.00 14.81 114 LEU B CA 1
ATOM 5243 C C . LEU D 4 113 ? 40.008 116.442 59.537 1.00 14.81 114 LEU B C 1
ATOM 5244 O O . LEU D 4 113 ? 40.339 115.830 60.557 1.00 14.81 114 LEU B O 1
ATOM 5249 N N . LYS D 4 114 ? 39.678 117.730 59.557 1.00 17.10 115 LYS B N 1
ATOM 5250 C CA . LYS D 4 114 ? 39.682 118.544 60.770 1.00 17.10 115 LYS B CA 1
ATOM 5251 C C . LYS D 4 114 ? 38.288 118.698 61.353 1.00 17.10 115 LYS B C 1
ATOM 5252 O O . LYS D 4 114 ? 37.948 119.750 61.898 1.00 17.10 115 LYS B O 1
ATOM 5258 N N . ALA D 4 115 ? 37.461 117.662 61.256 1.00 14.25 116 ALA B N 1
ATOM 5259 C CA . ALA D 4 115 ? 36.062 117.780 61.627 1.00 14.25 116 ALA B CA 1
ATOM 5260 C C . ALA D 4 115 ? 35.538 116.434 62.097 1.00 14.25 116 ALA B C 1
ATOM 5261 O O . ALA D 4 115 ? 35.949 115.383 61.603 1.00 14.25 116 ALA B O 1
ATOM 5263 N N . GLY D 4 116 ? 34.621 116.484 63.059 1.00 13.03 117 GLY B N 1
ATOM 5264 C CA . GLY D 4 116 ? 33.938 115.297 63.525 1.00 13.03 117 GLY B CA 1
ATOM 5265 C C . GLY D 4 116 ? 34.807 114.274 64.209 1.00 13.03 117 GLY B C 1
ATOM 5266 O O . GLY D 4 116 ? 34.426 113.104 64.278 1.00 13.03 117 GLY B O 1
ATOM 5267 N N . GLY D 4 117 ? 35.959 114.675 64.731 1.00 13.08 118 GLY B N 1
ATOM 5268 C CA . GLY D 4 117 ? 36.851 113.724 65.358 1.00 13.08 118 GLY B CA 1
ATOM 5269 C C . GLY D 4 117 ? 37.482 112.751 64.395 1.00 13.08 118 GLY B C 1
ATOM 5270 O O . GLY D 4 117 ? 37.833 111.637 64.790 1.00 13.08 118 GLY B O 1
ATOM 5271 N N . LYS D 4 118 ? 37.635 113.145 63.133 1.00 12.74 119 LYS B N 1
ATOM 5272 C CA . LYS D 4 118 ? 38.246 112.275 62.142 1.00 12.74 119 LYS B CA 1
ATOM 5273 C C . LYS D 4 118 ? 39.763 112.300 62.219 1.00 12.74 119 LYS B C 1
ATOM 5274 O O . LYS D 4 118 ? 40.414 111.311 61.870 1.00 12.74 119 LYS B O 1
ATOM 5280 N N . ALA D 4 119 ? 40.337 113.417 62.663 1.00 14.53 120 ALA B N 1
ATOM 5281 C CA . ALA D 4 119 ? 41.779 113.487 62.845 1.00 14.53 120 ALA B CA 1
ATOM 5282 C C . ALA D 4 119 ? 42.256 112.527 63.922 1.00 14.53 120 ALA B C 1
ATOM 5283 O O . ALA D 4 119 ? 43.400 112.065 63.879 1.00 14.53 120 ALA B O 1
ATOM 5285 N N . GLN D 4 120 ? 41.399 112.220 64.893 1.00 13.51 121 GLN B N 1
ATOM 5286 C CA . GLN D 4 120 ? 41.758 111.259 65.925 1.00 13.51 121 GLN B CA 1
ATOM 5287 C C . GLN D 4 120 ? 41.938 109.864 65.351 1.00 13.51 121 GLN B C 1
ATOM 5288 O O . GLN D 4 120 ? 42.755 109.088 65.855 1.00 13.51 121 GLN B O 1
ATOM 5294 N N . LYS D 4 121 ? 41.185 109.527 64.308 1.00 12.57 122 LYS B N 1
ATOM 5295 C CA . LYS D 4 121 ? 41.268 108.213 63.688 1.00 12.57 122 LYS B CA 1
ATOM 5296 C C . LYS D 4 121 ? 42.282 108.166 62.560 1.00 12.57 122 LYS B C 1
ATOM 5297 O O . LYS D 4 121 ? 42.855 107.105 62.295 1.00 12.57 122 LYS B O 1
ATOM 5303 N N . LEU D 4 122 ? 42.506 109.288 61.883 1.00 12.91 123 LEU B N 1
ATOM 5304 C CA . LEU D 4 122 ? 43.555 109.385 60.880 1.00 12.91 123 LEU B CA 1
ATOM 5305 C C . LEU D 4 122 ? 44.941 109.491 61.487 1.00 12.91 123 LEU B C 1
ATOM 5306 O O . LEU D 4 122 ? 45.929 109.327 60.767 1.00 12.91 123 LEU B O 1
ATOM 5311 N N . ALA D 4 123 ? 45.034 109.772 62.780 1.00 13.05 124 ALA B N 1
ATOM 5312 C CA . ALA D 4 123 ? 46.322 109.885 63.437 1.00 13.05 124 ALA B CA 1
ATOM 5313 C C . ALA D 4 123 ? 47.066 108.559 63.397 1.00 13.05 124 ALA B C 1
ATOM 5314 O O . ALA D 4 123 ? 46.468 107.482 63.407 1.00 13.05 124 ALA B O 1
ATOM 5316 N N . ASN D 4 124 ? 48.394 108.652 63.341 1.00 12.88 125 ASN B N 1
ATOM 5317 C CA . ASN D 4 124 ? 49.277 107.494 63.304 1.00 12.88 125 ASN B CA 1
ATOM 5318 C C . ASN D 4 124 ? 49.168 106.742 61.987 1.00 12.88 125 ASN B C 1
ATOM 5319 O O . ASN D 4 124 ? 49.435 105.542 61.918 1.00 12.88 125 ASN B O 1
ATOM 5324 N N . PHE D 4 125 ? 48.767 107.454 60.946 1.00 12.31 126 PHE B N 1
ATOM 5325 C CA . PHE D 4 125 ? 48.714 106.940 59.591 1.00 12.31 126 PHE B CA 1
ATOM 5326 C C . PHE D 4 125 ? 49.338 107.963 58.660 1.00 12.31 126 PHE B C 1
ATOM 5327 O O . PHE D 4 125 ? 49.198 109.171 58.869 1.00 12.31 126 PHE B O 1
ATOM 5335 N N . LYS D 4 126 ? 50.020 107.477 57.632 1.00 12.87 127 LYS B N 1
ATOM 5336 C CA . LYS D 4 126 ? 50.842 108.317 56.777 1.00 12.87 127 LYS B CA 1
ATOM 5337 C C . LYS D 4 126 ? 50.168 108.679 55.461 1.00 12.87 127 LYS B C 1
ATOM 5338 O O . LYS D 4 126 ? 50.259 109.829 55.028 1.00 12.87 127 LYS B O 1
ATOM 5344 N N . TYR D 4 127 ? 49.478 107.738 54.823 1.00 12.25 128 TYR B N 1
ATOM 5345 C CA . TYR D 4 127 ? 48.921 107.940 53.495 1.00 12.25 128 TYR B CA 1
ATOM 5346 C C . TYR D 4 127 ? 47.418 107.701 53.502 1.00 12.25 128 TYR B C 1
ATOM 5347 O O . TYR D 4 127 ? 46.907 106.869 54.255 1.00 12.25 128 TYR B O 1
ATOM 5356 N N . LEU D 4 128 ? 46.717 108.447 52.651 1.00 12.30 129 LEU B N 1
ATOM 5357 C CA . LEU D 4 128 ? 45.271 108.360 52.518 1.00 12.30 129 LEU B CA 1
ATOM 5358 C C . LEU D 4 128 ? 44.849 108.519 51.066 1.00 12.30 129 LEU B C 1
ATOM 5359 O O . LEU D 4 128 ? 45.455 109.281 50.311 1.00 12.30 129 LEU B O 1
ATOM 5364 N N . ARG D 4 129 ? 43.808 107.784 50.683 1.00 11.82 130 ARG B N 1
ATOM 5365 C CA . ARG D 4 129 ? 43.103 107.984 49.423 1.00 11.82 130 ARG B CA 1
ATOM 5366 C C . ARG D 4 129 ? 41.623 107.987 49.750 1.00 11.82 130 ARG B C 1
ATOM 5367 O O . ARG D 4 129 ? 41.122 107.036 50.356 1.00 11.82 130 ARG B O 1
ATOM 5375 N N . CYS D 4 130 ? 40.932 109.061 49.386 1.00 12.17 131 CYS B N 1
ATOM 5376 C CA . CYS D 4 130 ? 39.536 109.201 49.756 1.00 12.17 131 CYS B CA 1
ATOM 5377 C C . CYS D 4 130 ? 38.841 110.143 48.787 1.00 12.17 131 CYS B C 1
ATOM 5378 O O . CYS D 4 130 ? 39.443 111.085 48.269 1.00 12.17 131 CYS B O 1
ATOM 5381 N N . ASP D 4 131 ? 37.569 109.865 48.557 1.00 12.40 132 ASP B N 1
ATOM 5382 C CA . ASP D 4 131 ? 36.655 110.786 47.913 1.00 12.40 132 ASP B CA 1
ATOM 5383 C C . ASP D 4 131 ? 35.829 111.495 48.976 1.00 12.40 132 ASP B C 1
ATOM 5384 O O . ASP D 4 131 ? 35.551 110.941 50.041 1.00 12.40 132 ASP B O 1
ATOM 5389 N N . VAL D 4 132 ? 35.454 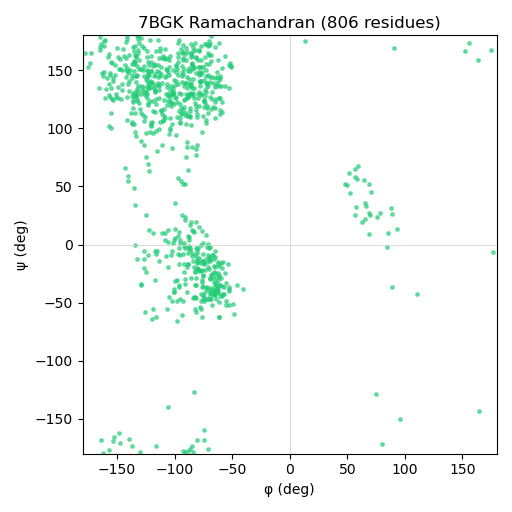112.737 48.684 1.00 12.30 133 VAL B N 1
ATOM 5390 C CA . VAL D 4 132 ? 34.711 113.581 49.610 1.00 12.30 133 VAL B CA 1
ATOM 5391 C C . VAL D 4 132 ? 33.272 113.612 49.131 1.00 12.30 133 VAL B C 1
ATOM 5392 O O . VAL D 4 132 ? 33.002 113.925 47.965 1.00 12.30 133 VAL B O 1
ATOM 5396 N N . GLN D 4 133 ? 32.346 113.293 50.026 1.00 12.01 134 GLN B N 1
ATOM 5397 C CA . GLN D 4 133 ? 30.929 113.312 49.720 1.00 12.01 134 GLN B CA 1
ATOM 5398 C C . GLN D 4 133 ? 30.337 114.538 50.404 1.00 12.01 134 GLN B C 1
ATOM 5399 O O . GLN D 4 133 ? 30.556 114.741 51.601 1.00 12.01 134 GLN B O 1
ATOM 5405 N N . VAL D 4 134 ? 29.594 115.352 49.658 1.00 12.45 135 VAL B N 1
ATOM 5406 C CA . VAL D 4 134 ? 28.999 116.576 50.185 1.00 12.45 135 VAL B CA 1
ATOM 5407 C C . VAL D 4 134 ? 27.487 116.502 50.045 1.00 12.45 135 VAL B C 1
ATOM 5408 O O . VAL D 4 134 ? 26.970 116.094 49.000 1.00 12.45 135 VAL B O 1
ATOM 5412 N N . LYS D 4 135 ? 26.781 116.896 51.103 1.00 12.44 136 LYS B N 1
ATOM 5413 C CA . LYS D 4 135 ? 25.334 117.049 51.070 1.00 12.44 136 LYS B CA 1
ATOM 5414 C C . LYS D 4 135 ? 24.941 118.381 51.686 1.00 12.44 136 LYS B C 1
ATOM 5415 O O . LYS D 4 135 ? 25.362 118.704 52.800 1.00 12.44 136 LYS B O 1
ATOM 5421 N N . ILE D 4 136 ? 24.139 119.149 50.956 1.00 13.30 137 ILE B N 1
ATOM 5422 C CA . ILE D 4 136 ? 23.593 120.418 51.418 1.00 13.30 137 ILE B CA 1
ATOM 5423 C C . ILE D 4 136 ? 22.085 120.267 51.559 1.00 13.30 137 ILE B C 1
ATOM 5424 O O . ILE D 4 136 ? 21.410 119.861 50.607 1.00 13.30 137 ILE B O 1
ATOM 5429 N N . VAL D 4 137 ? 21.560 120.587 52.739 1.00 13.79 138 VAL B N 1
ATOM 5430 C CA . VAL D 4 137 ? 20.123 120.625 52.982 1.00 13.79 138 VAL B CA 1
ATOM 5431 C C . VAL D 4 137 ? 19.731 122.086 53.120 1.00 13.79 138 VAL B C 1
ATOM 5432 O O . VAL D 4 137 ? 20.075 122.743 54.109 1.00 13.79 138 VAL B O 1
ATOM 5436 N N . LEU D 4 138 ? 19.023 122.596 52.124 1.00 14.44 139 LEU B N 1
ATOM 5437 C CA . LEU D 4 138 ? 18.495 123.947 52.128 1.00 14.44 139 LEU B CA 1
ATOM 5438 C C . LEU D 4 138 ? 17.017 123.929 52.484 1.00 14.44 139 LEU B C 1
ATOM 5439 O O . LEU D 4 138 ? 16.307 122.958 52.218 1.00 14.44 139 LEU B O 1
ATOM 5444 N N . ASN D 4 139 ? 16.561 125.013 53.103 1.00 14.62 140 ASN B N 1
ATOM 5445 C CA . ASN D 4 139 ? 15.163 125.159 53.473 1.00 14.62 140 ASN B CA 1
ATOM 5446 C C . ASN D 4 139 ? 14.737 126.597 53.243 1.00 14.62 140 ASN B C 1
ATOM 5447 O O . ASN D 4 139 ? 15.378 127.528 53.738 1.00 14.62 140 ASN B O 1
ATOM 5452 N N . ALA D 4 140 ? 13.656 126.767 52.487 1.00 15.20 141 ALA B N 1
ATOM 5453 C CA . ALA D 4 140 ? 13.136 128.078 52.138 1.00 15.20 141 ALA B CA 1
ATOM 5454 C C . ALA D 4 140 ? 11.636 127.959 51.945 1.00 15.20 141 ALA B C 1
ATOM 5455 O O . ALA D 4 140 ? 11.178 127.105 51.181 1.00 15.20 141 ALA B O 1
ATOM 5457 N N . ASN D 4 141 ? 10.880 128.806 52.635 1.00 15.13 142 ASN B N 1
ATOM 5458 C CA . ASN D 4 141 ? 9.436 128.719 52.576 1.00 15.13 142 ASN B CA 1
ATOM 5459 C C . ASN D 4 141 ? 8.969 128.829 51.127 1.00 15.13 142 ASN B C 1
ATOM 5460 O O . ASN D 4 141 ? 9.718 129.275 50.256 1.00 15.13 142 ASN B O 1
ATOM 5465 N N . PRO D 4 142 ? 7.731 128.421 50.841 1.00 14.70 143 PRO B N 1
ATOM 5466 C CA . PRO D 4 142 ? 7.282 128.376 49.444 1.00 14.70 143 PRO B CA 1
ATOM 5467 C C . PRO D 4 142 ? 7.202 129.733 48.775 1.00 14.70 143 PRO B C 1
ATOM 5468 O O . PRO D 4 142 ? 6.929 129.786 47.570 1.00 14.70 143 PRO B O 1
ATOM 5472 N N . PHE D 4 143 ? 7.417 130.824 49.504 1.00 15.03 144 PHE B N 1
ATOM 5473 C CA . PHE D 4 143 ? 7.330 132.165 48.950 1.00 15.03 144 PHE B CA 1
ATOM 5474 C C . PHE D 4 143 ? 8.685 132.770 48.625 1.00 15.03 144 PHE B C 1
ATOM 5475 O O . PHE D 4 143 ? 8.745 133.934 48.221 1.00 15.03 144 PHE B O 1
ATOM 5483 N N . ILE D 4 144 ? 9.767 132.017 48.787 1.00 15.31 145 ILE B N 1
ATOM 5484 C CA . ILE D 4 144 ? 11.112 132.476 48.471 1.00 15.31 145 ILE B CA 1
ATOM 5485 C C . ILE D 4 144 ? 11.639 131.653 47.310 1.00 15.31 145 ILE B C 1
ATOM 5486 O O . ILE D 4 144 ? 11.430 130.437 47.248 1.00 15.31 145 ILE B O 1
ATOM 5491 N N . ALA D 4 145 ? 12.324 132.322 46.391 1.00 14.65 146 ALA B N 1
ATOM 5492 C CA . ALA D 4 145 ? 12.908 131.694 45.223 1.00 14.65 146 ALA B CA 1
ATOM 5493 C C . ALA D 4 145 ? 14.385 132.041 45.148 1.00 14.65 146 ALA B C 1
ATOM 5494 O O . ALA D 4 145 ? 14.886 132.901 45.874 1.00 14.65 146 ALA B O 1
ATOM 5496 N N . GLY D 4 146 ? 15.080 131.358 44.257 1.00 14.13 147 GLY B N 1
ATOM 5497 C CA . GLY D 4 146 ? 16.505 131.551 44.104 1.00 14.13 147 GLY B CA 1
ATOM 5498 C C . GLY D 4 146 ? 17.151 130.323 43.518 1.00 14.13 147 GLY B C 1
ATOM 5499 O O . GLY D 4 146 ? 16.526 129.280 43.344 1.00 14.13 147 GLY B O 1
ATOM 5500 N N . ARG D 4 147 ? 18.437 130.464 43.215 1.00 14.14 148 ARG B N 1
ATOM 5501 C CA . ARG D 4 147 ? 19.183 129.385 42.589 1.00 14.14 148 ARG B CA 1
ATOM 5502 C C . ARG D 4 147 ? 20.660 129.551 42.895 1.00 14.14 148 ARG B C 1
ATOM 5503 O O . ARG D 4 147 ? 21.230 130.618 42.653 1.00 14.14 148 ARG B O 1
ATOM 5511 N N . LEU D 4 148 ? 21.268 128.498 43.422 1.00 13.90 149 LEU B N 1
ATOM 5512 C CA . LEU D 4 148 ? 22.691 128.448 43.703 1.00 13.90 149 LEU B CA 1
ATOM 5513 C C . LEU D 4 148 ? 23.360 127.432 42.789 1.00 13.90 149 LEU B C 1
ATOM 5514 O O . LEU D 4 148 ? 22.704 126.624 42.130 1.00 13.90 149 LEU B O 1
ATOM 5519 N N . TYR D 4 149 ? 24.686 127.487 42.748 1.00 12.66 150 TYR B N 1
ATOM 5520 C CA . TYR D 4 149 ? 25.490 126.537 41.989 1.00 12.66 150 TYR B CA 1
ATOM 5521 C C . TYR D 4 149 ? 26.649 126.091 42.867 1.00 12.66 150 TYR B C 1
ATOM 5522 O O . TYR D 4 149 ? 27.526 126.893 43.198 1.00 12.66 150 TYR B O 1
ATOM 5531 N N . LEU D 4 150 ? 26.646 124.823 43.250 1.00 12.59 151 LEU B N 1
ATOM 5532 C CA . LEU D 4 150 ? 27.751 124.234 43.987 1.00 12.59 151 LEU B CA 1
ATOM 5533 C C . LEU D 4 150 ? 28.726 123.614 42.997 1.00 12.59 151 LEU B C 1
ATOM 5534 O O . LEU D 4 150 ? 28.366 122.695 42.259 1.00 12.59 151 LEU B O 1
ATOM 5539 N N . ALA D 4 151 ? 29.953 124.122 42.982 1.00 12.64 152 ALA B N 1
ATOM 5540 C CA . ALA D 4 151 ? 30.983 123.648 42.076 1.00 12.64 152 ALA B CA 1
ATOM 5541 C C . ALA D 4 151 ? 32.285 123.488 42.841 1.00 12.64 152 ALA B C 1
ATOM 5542 O O . ALA D 4 151 ? 32.510 124.134 43.865 1.00 12.64 152 ALA B O 1
ATOM 5544 N N . TYR D 4 152 ? 33.144 122.612 42.331 1.00 12.53 153 TYR B N 1
ATOM 5545 C CA . TYR D 4 152 ? 34.471 122.401 42.884 1.00 12.53 153 TYR B CA 1
ATOM 5546 C C . TYR D 4 152 ? 35.529 122.648 41.822 1.00 12.53 153 TYR B C 1
ATOM 5547 O O . TYR D 4 152 ? 35.369 122.257 40.663 1.00 12.53 153 TYR B O 1
ATOM 5556 N N . SER D 4 153 ? 36.598 123.324 42.232 1.00 13.27 154 SER B N 1
ATOM 5557 C CA . SER D 4 153 ? 37.714 123.668 41.366 1.00 13.27 154 SER B CA 1
ATOM 5558 C C . SER D 4 153 ? 38.985 123.023 41.895 1.00 13.27 154 SER B C 1
ATOM 5559 O O . SER D 4 153 ? 39.427 123.365 43.004 1.00 13.27 154 SER B O 1
ATOM 5562 N N . PRO D 4 154 ? 39.601 122.095 41.171 1.00 12.95 155 PRO B N 1
ATOM 5563 C CA . PRO D 4 154 ? 40.846 121.505 41.662 1.00 12.95 155 PRO B CA 1
ATOM 5564 C C . PRO D 4 154 ? 42.013 122.464 41.516 1.00 12.95 155 PRO B C 1
ATOM 5565 O O . PRO D 4 154 ? 42.133 123.183 40.522 1.00 12.95 155 PRO B O 1
ATOM 5569 N N . TYR D 4 155 ? 42.884 122.458 42.521 1.00 13.58 156 TYR B N 1
ATOM 5570 C CA . TYR D 4 155 ? 44.116 123.241 42.504 1.00 13.58 156 TYR B CA 1
ATOM 5571 C C . TYR D 4 155 ? 43.844 124.725 42.301 1.00 13.58 156 TYR B C 1
ATOM 5572 O O . TYR D 4 155 ? 44.702 125.461 41.815 1.00 13.58 156 TYR B O 1
ATOM 5581 N N . ASP D 4 156 ? 42.649 125.174 42.684 1.00 14.41 157 ASP B N 1
ATOM 5582 C CA . ASP D 4 156 ? 42.271 126.565 42.464 1.00 14.41 157 ASP B CA 1
ATOM 5583 C C . ASP D 4 156 ? 43.215 127.515 43.188 1.00 14.41 157 ASP B C 1
ATOM 5584 O O . ASP D 4 156 ? 43.512 128.606 42.690 1.00 14.41 157 ASP B O 1
ATOM 5589 N N . ASP D 4 157 ? 43.698 127.118 44.361 1.00 15.36 158 ASP B N 1
ATOM 5590 C CA . ASP D 4 157 ? 44.619 127.952 45.116 1.00 15.36 158 ASP B CA 1
ATOM 5591 C C . ASP D 4 157 ? 46.047 127.859 44.604 1.00 15.36 158 ASP B C 1
ATOM 5592 O O . ASP D 4 157 ? 46.845 128.765 44.865 1.00 15.36 158 ASP B O 1
ATOM 5597 N N . LYS D 4 158 ? 46.382 126.793 43.883 1.00 14.82 159 LYS B N 1
ATOM 5598 C CA . LYS D 4 158 ? 47.730 126.571 43.3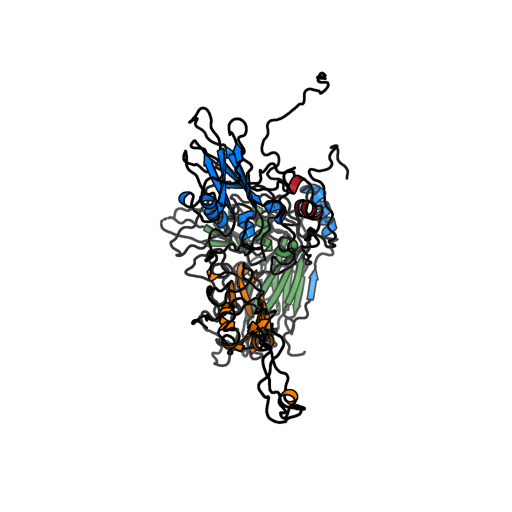91 1.00 14.82 159 LYS B CA 1
ATOM 5599 C C . LYS D 4 158 ? 47.874 126.771 41.891 1.00 14.82 159 LYS B C 1
ATOM 5600 O O . LYS D 4 158 ? 49.004 126.787 41.394 1.00 14.82 159 LYS B O 1
ATOM 5606 N N . VAL D 4 159 ? 46.787 126.926 41.169 1.00 14.58 160 VAL B N 1
ATOM 5607 C CA . VAL D 4 159 ? 46.823 127.097 39.724 1.00 14.58 160 VAL B CA 1
ATOM 5608 C C . VAL D 4 159 ? 46.839 128.583 39.406 1.00 14.58 160 VAL B C 1
ATOM 5609 O O . VAL D 4 159 ? 46.371 129.414 40.191 1.00 14.58 160 VAL B O 1
ATOM 5613 N N . ALA D 4 160 ? 47.399 128.922 38.250 1.00 15.93 161 ALA B N 1
ATOM 5614 C CA . ALA D 4 160 ? 47.511 130.303 37.807 1.00 15.93 161 ALA B CA 1
ATOM 5615 C C . ALA D 4 160 ? 46.160 130.999 37.902 1.00 15.93 161 ALA B C 1
ATOM 5616 O O . ALA D 4 160 ? 45.117 130.343 37.803 1.00 15.93 161 ALA B O 1
ATOM 5618 N N . PRO D 4 161 ? 46.134 132.320 38.083 1.00 17.24 162 PRO B N 1
ATOM 5619 C CA . PRO D 4 161 ? 44.843 132.992 38.299 1.00 17.24 162 PRO B CA 1
ATOM 5620 C C . PRO D 4 161 ? 43.890 132.879 37.126 1.00 17.24 162 PRO B C 1
ATOM 5621 O O . PRO D 4 161 ? 42.687 132.680 37.331 1.00 17.24 162 PRO B O 1
ATOM 5625 N N . GLU D 4 162 ? 44.387 133.008 35.898 1.00 17.39 163 GLU B N 1
ATOM 5626 C CA . GLU D 4 162 ? 43.518 132.888 34.735 1.00 17.39 163 GLU B CA 1
ATOM 5627 C C . GLU D 4 162 ? 42.812 131.543 34.678 1.00 17.39 163 GLU B C 1
ATOM 5628 O O . GLU D 4 162 ? 41.779 131.427 34.010 1.00 17.39 163 GLU B O 1
ATOM 5634 N N . ARG D 4 163 ? 43.334 130.533 35.367 1.00 14.81 164 ARG B N 1
ATOM 5635 C CA . ARG D 4 163 ? 42.785 129.188 35.338 1.00 14.81 164 ARG B CA 1
ATOM 5636 C C . ARG D 4 163 ? 41.867 128.900 36.517 1.00 14.81 164 ARG B C 1
ATOM 5637 O O . ARG D 4 163 ? 41.443 127.754 36.690 1.00 14.81 164 ARG B O 1
ATOM 5645 N N . ARG D 4 164 ? 41.550 129.904 37.324 1.00 15.43 165 ARG B N 1
ATOM 5646 C CA . ARG D 4 164 ? 40.772 129.710 38.535 1.00 15.43 165 ARG B CA 1
ATOM 5647 C C . ARG D 4 164 ? 39.287 129.927 38.275 1.00 15.43 165 ARG B C 1
ATOM 5648 O O . ARG D 4 164 ? 38.894 130.719 37.417 1.00 15.43 165 ARG B O 1
ATOM 5656 N N . ILE D 4 165 ? 38.461 129.199 39.029 1.00 13.99 166 ILE B N 1
ATOM 5657 C CA . ILE D 4 165 ? 37.017 129.394 38.959 1.00 13.99 166 ILE B CA 1
ATOM 5658 C C . ILE D 4 165 ? 36.662 130.800 39.413 1.00 13.99 166 ILE B C 1
ATOM 5659 O O . ILE D 4 165 ? 35.744 131.433 38.881 1.00 13.99 166 ILE B O 1
ATOM 5664 N N . ILE D 4 166 ? 37.360 131.294 40.430 1.00 16.16 167 ILE B N 1
ATOM 5665 C CA . ILE D 4 166 ? 37.440 132.726 40.651 1.00 16.16 167 ILE B CA 1
ATOM 5666 C C . ILE D 4 166 ? 38.267 133.317 39.522 1.00 16.16 167 ILE B C 1
ATOM 5667 O O . ILE D 4 166 ? 39.216 132.691 39.033 1.00 16.16 167 ILE B O 1
ATOM 5672 N N . TYR D 4 167 ? 37.907 134.516 39.086 1.00 17.42 168 TYR B N 1
ATOM 5673 C CA . TYR D 4 167 ? 38.555 135.201 37.974 1.00 17.42 168 TYR B CA 1
ATOM 5674 C C . TYR D 4 167 ? 38.156 134.640 36.616 1.00 17.42 168 TYR B C 1
ATOM 5675 O O . TYR D 4 167 ? 38.908 134.782 35.649 1.00 17.42 168 TYR B O 1
ATOM 5684 N N . THR D 4 168 ? 36.996 134.002 36.511 1.00 15.27 169 THR B N 1
ATOM 5685 C CA . THR D 4 168 ? 36.423 133.619 35.229 1.00 15.27 169 THR B CA 1
ATOM 5686 C C . THR D 4 168 ? 34.959 134.029 35.198 1.00 15.27 169 THR B C 1
ATOM 5687 O O . THR D 4 168 ? 34.420 134.585 36.158 1.00 15.27 169 THR B O 1
ATOM 5691 N N . SER D 4 169 ? 34.318 133.752 34.072 1.00 15.36 170 SER B N 1
ATOM 5692 C CA . SER D 4 169 ? 32.976 134.230 33.801 1.00 15.36 170 SER B CA 1
ATOM 5693 C C . SER D 4 169 ? 31.921 133.302 34.389 1.00 15.36 170 SER B C 1
ATOM 5694 O O . SER D 4 169 ? 32.206 132.210 34.881 1.00 15.36 170 SER B O 1
ATOM 5697 N N . ARG D 4 170 ? 30.673 133.762 34.319 1.00 14.44 171 ARG B N 1
ATOM 5698 C CA . ARG D 4 170 ? 29.546 132.938 34.728 1.00 14.44 171 ARG B CA 1
ATOM 5699 C C . ARG D 4 170 ? 29.446 131.685 33.873 1.00 14.44 171 ARG B C 1
ATOM 5700 O O . ARG D 4 170 ? 29.181 130.591 34.386 1.00 14.44 171 ARG B O 1
ATOM 5708 N N . ALA D 4 171 ? 29.654 131.823 32.565 1.00 13.97 172 ALA B N 1
ATOM 5709 C CA . ALA D 4 171 ? 29.632 130.665 31.688 1.00 13.97 172 ALA B CA 1
ATOM 5710 C C . ALA D 4 171 ? 30.838 129.768 31.903 1.00 13.97 172 ALA B C 1
ATOM 5711 O O . ALA D 4 171 ? 30.790 128.587 31.547 1.00 13.97 172 ALA B O 1
ATOM 5713 N N . GLY D 4 172 ? 31.914 130.301 32.468 1.00 13.62 173 GLY B N 1
ATOM 5714 C CA . GLY D 4 172 ? 33.057 129.500 32.835 1.00 13.62 173 GLY B CA 1
ATOM 5715 C C . GLY D 4 172 ? 32.844 128.802 34.156 1.00 13.62 173 GLY B C 1
ATOM 5716 O O . GLY D 4 172 ? 33.118 127.609 34.292 1.00 13.62 173 GLY B O 1
ATOM 5717 N N . VAL D 4 173 ? 32.355 129.547 35.145 1.00 13.71 174 VAL B N 1
ATOM 5718 C CA . VAL D 4 173 ? 32.031 128.951 36.436 1.00 13.71 174 VAL B CA 1
ATOM 5719 C C . VAL D 4 173 ? 31.065 127.791 36.250 1.00 13.71 174 VAL B C 1
ATOM 5720 O O . VAL D 4 173 ? 31.302 126.679 36.733 1.00 13.71 174 VAL B O 1
ATOM 5724 N N . THR D 4 174 ? 29.961 128.032 35.552 1.00 13.05 175 THR B N 1
ATOM 5725 C CA . THR D 4 174 ? 28.966 126.993 35.339 1.00 13.05 175 THR B CA 1
ATOM 5726 C C . THR D 4 174 ? 29.420 125.925 34.362 1.00 13.05 175 THR B C 1
ATOM 5727 O O . THR D 4 174 ? 28.680 124.964 34.136 1.00 13.05 175 THR B O 1
ATOM 5731 N N . GLY D 4 175 ? 30.606 126.066 33.783 1.00 12.86 176 GLY B N 1
ATOM 5732 C CA . GLY D 4 175 ? 31.219 124.986 33.047 1.00 12.86 176 GLY B CA 1
ATOM 5733 C C . GLY D 4 175 ? 31.994 124.021 33.903 1.00 12.86 176 GLY B C 1
ATOM 5734 O O . GLY D 4 175 ? 32.450 122.990 33.405 1.00 12.86 176 GLY B O 1
ATOM 5735 N N . TYR D 4 176 ? 32.151 124.336 35.179 1.00 12.36 177 TYR B N 1
ATOM 5736 C CA . TYR D 4 176 ? 32.811 123.458 36.118 1.00 12.36 177 TYR B CA 1
ATOM 5737 C C . TYR D 4 176 ? 31.853 122.380 36.603 1.00 12.36 177 TYR B C 1
ATOM 5738 O O . TYR D 4 176 ? 30.633 122.524 36.504 1.00 12.36 177 TYR B O 1
ATOM 5747 N N . PRO D 4 177 ? 32.385 121.281 37.135 1.00 12.17 178 PRO B N 1
ATOM 5748 C CA . PRO D 4 177 ? 31.520 120.230 37.684 1.00 12.17 178 PRO B CA 1
ATOM 5749 C C . PRO D 4 177 ? 30.775 120.732 38.910 1.00 12.17 178 PRO B C 1
ATOM 5750 O O . PRO D 4 177 ? 31.384 121.099 39.914 1.00 12.17 178 PRO B O 1
ATOM 5754 N N . GLY D 4 178 ? 29.450 120.741 38.823 1.00 12.08 179 GLY B N 1
ATOM 5755 C CA . GLY D 4 178 ? 28.651 121.242 39.918 1.00 12.08 179 GLY B CA 1
ATOM 5756 C C . GLY D 4 178 ? 27.211 120.798 39.826 1.00 12.08 179 GLY B C 1
ATOM 5757 O O . GLY D 4 178 ? 26.809 120.084 38.906 1.00 12.08 179 GLY B O 1
ATOM 5758 N N . VAL D 4 179 ? 26.435 121.249 40.805 1.00 12.54 180 VAL B N 1
ATOM 5759 C CA . VAL D 4 179 ? 25.027 120.910 40.932 1.00 12.54 180 VAL B CA 1
ATOM 5760 C C . VAL D 4 179 ? 24.225 122.198 40.998 1.00 12.54 180 VAL B C 1
ATOM 5761 O O . VAL D 4 179 ? 24.549 123.099 41.777 1.00 12.54 180 VAL B O 1
ATOM 5765 N N . GLU D 4 180 ? 23.180 122.277 40.184 1.00 13.64 181 GLU B N 1
ATOM 5766 C CA . GLU D 4 180 ? 22.240 123.384 40.240 1.00 13.64 181 GLU B CA 1
ATOM 5767 C C . GLU D 4 180 ? 21.286 123.166 41.405 1.00 13.64 181 GLU B C 1
ATOM 5768 O O . GLU D 4 180 ? 20.722 122.079 41.562 1.00 13.64 181 GLU B O 1
ATOM 5774 N N . LEU D 4 181 ? 21.111 124.196 42.229 1.00 13.84 182 LEU B N 1
ATOM 5775 C CA . LEU D 4 181 ? 20.443 124.075 43.524 1.00 13.84 182 LEU B CA 1
ATOM 5776 C C . LEU D 4 181 ? 19.357 125.141 43.635 1.00 13.84 182 LEU B C 1
ATOM 5777 O O . LEU D 4 181 ? 19.604 126.247 44.120 1.00 13.84 182 LEU B O 1
ATOM 5782 N N . ASP D 4 182 ? 18.153 124.801 43.190 1.00 14.79 183 ASP B N 1
ATOM 5783 C CA . ASP D 4 182 ? 17.008 125.688 43.287 1.00 14.79 183 ASP B CA 1
ATOM 5784 C C . ASP D 4 182 ? 16.298 125.487 44.617 1.00 14.79 183 ASP B C 1
ATOM 5785 O O . ASP D 4 182 ? 16.279 124.389 45.176 1.00 14.79 183 ASP B O 1
ATOM 5790 N N . PHE D 4 183 ? 15.701 126.567 45.117 1.00 14.58 184 PHE B N 1
ATOM 5791 C CA . PHE D 4 183 ? 15.099 126.528 46.442 1.00 14.58 184 PHE B CA 1
ATOM 5792 C C . PHE D 4 183 ? 13.807 125.723 46.444 1.00 14.58 184 PHE B C 1
ATOM 5793 O O . PHE D 4 183 ? 13.517 125.008 47.409 1.00 14.58 184 PHE B O 1
ATOM 5801 N N . GLN D 4 184 ? 13.020 125.823 45.376 1.00 14.88 185 GLN B N 1
ATOM 5802 C CA . GLN D 4 184 ? 11.716 125.182 45.311 1.00 14.88 185 GLN B CA 1
ATOM 5803 C C . GLN D 4 184 ? 11.707 123.901 44.491 1.00 14.88 185 GLN B C 1
ATOM 5804 O O . GLN D 4 184 ? 10.677 123.222 44.450 1.00 14.88 185 GLN B O 1
ATOM 5810 N N . LEU D 4 185 ? 12.810 123.561 43.832 1.00 15.16 186 LEU B N 1
ATOM 5811 C CA . LEU D 4 185 ? 12.955 122.283 43.150 1.00 15.16 186 LEU B CA 1
ATOM 5812 C C . LEU D 4 185 ? 13.886 121.345 43.904 1.00 15.16 186 LEU B C 1
ATOM 5813 O O . LEU D 4 185 ? 13.501 120.222 44.237 1.00 15.16 186 LEU B O 1
ATOM 5818 N N . ASP D 4 186 ? 15.105 121.786 44.187 1.00 15.15 187 ASP B N 1
ATOM 5819 C CA . ASP D 4 186 ? 16.137 120.970 44.815 1.00 15.15 187 ASP B CA 1
ATOM 5820 C C . ASP D 4 186 ? 16.367 121.503 46.224 1.00 15.15 187 ASP B C 1
ATOM 5821 O O . ASP D 4 186 ? 17.252 122.324 46.461 1.00 15.15 187 ASP B O 1
ATOM 5826 N N . ASN D 4 187 ? 15.556 121.025 47.162 1.00 14.65 188 ASN B N 1
ATOM 5827 C CA . ASN D 4 187 ? 15.748 121.337 48.570 1.00 14.65 188 ASN B CA 1
ATOM 5828 C C . ASN D 4 187 ? 17.041 120.752 49.117 1.00 14.65 188 ASN B C 1
ATOM 5829 O O . ASN D 4 187 ? 17.459 121.129 50.215 1.00 14.65 188 ASN B O 1
ATOM 5834 N N . SER D 4 188 ? 17.678 119.849 48.379 1.00 13.66 189 SER B N 1
ATOM 5835 C CA . SER D 4 188 ? 18.878 119.171 48.836 1.00 13.66 189 SER B CA 1
ATOM 5836 C C . SER D 4 188 ? 19.646 118.670 47.625 1.00 13.66 189 SER B C 1
ATOM 5837 O O . SER D 4 188 ? 19.050 118.159 46.675 1.00 13.66 189 SER B O 1
ATOM 5840 N N . VAL D 4 189 ? 20.963 118.824 47.668 1.00 12.99 190 VAL B N 1
ATOM 5841 C CA . VAL D 4 189 ? 21.842 118.345 46.614 1.00 12.99 190 VAL B CA 1
ATOM 5842 C C . VAL D 4 189 ? 22.986 117.559 47.228 1.00 12.99 190 VAL B C 1
ATOM 5843 O O . VAL D 4 189 ? 23.400 117.804 48.365 1.00 12.99 190 VAL B O 1
ATOM 5847 N N . GLU D 4 190 ? 23.493 116.606 46.459 1.00 12.84 191 GLU B N 1
ATOM 5848 C CA . GLU D 4 190 ? 24.631 115.795 46.845 1.00 12.84 191 GLU B CA 1
ATOM 5849 C C . GLU D 4 190 ? 25.723 115.927 45.796 1.00 12.84 191 GLU B C 1
ATOM 5850 O O . GLU D 4 190 ? 25.468 116.271 44.641 1.00 12.84 191 GLU B O 1
ATOM 5856 N N . MET D 4 191 ? 26.951 115.655 46.216 1.00 12.36 192 MET B N 1
ATOM 5857 C CA . MET D 4 191 ? 28.097 115.815 45.336 1.00 12.36 192 MET B CA 1
ATOM 5858 C C . MET D 4 191 ? 29.221 114.904 45.795 1.00 12.36 192 MET B C 1
ATOM 5859 O O . MET D 4 191 ? 29.516 114.832 46.990 1.00 12.36 192 MET B O 1
ATOM 5864 N N . THR D 4 192 ? 29.838 114.219 44.843 1.00 12.48 193 THR B N 1
ATOM 5865 C CA . THR D 4 192 ? 31.005 113.385 45.087 1.00 12.48 193 THR B CA 1
ATOM 5866 C C . THR D 4 192 ? 32.203 114.021 44.410 1.00 12.48 193 THR B C 1
ATOM 5867 O O . THR D 4 192 ? 32.245 114.126 43.180 1.00 12.48 193 THR B O 1
ATOM 5871 N N . ILE D 4 193 ? 33.161 114.454 45.216 1.00 12.33 194 ILE B N 1
ATOM 5872 C CA . ILE D 4 193 ? 34.423 114.991 44.725 1.00 12.33 194 ILE B CA 1
ATOM 5873 C C . ILE D 4 193 ? 35.430 113.846 44.737 1.00 12.33 194 ILE B C 1
ATOM 5874 O O . ILE D 4 193 ? 35.681 113.274 45.807 1.00 12.33 194 ILE B O 1
ATOM 5879 N N . PRO D 4 194 ? 36.015 113.482 43.604 1.00 11.97 195 PRO B N 1
ATOM 5880 C CA . PRO D 4 194 ? 36.940 112.352 43.592 1.00 11.97 195 PRO B CA 1
ATOM 5881 C C . PRO D 4 194 ? 38.268 112.703 44.242 1.00 11.97 195 PRO B C 1
ATOM 5882 O O . PRO D 4 194 ? 38.554 113.847 44.597 1.00 11.97 195 PRO B O 1
ATOM 5886 N N . TYR D 4 195 ? 39.086 111.670 44.401 1.00 11.69 196 TYR B N 1
ATOM 5887 C CA . TYR D 4 195 ? 40.450 111.829 44.878 1.00 11.69 196 TYR B CA 1
ATOM 5888 C C . TYR D 4 195 ? 41.210 112.715 43.897 1.00 11.69 196 TYR B C 1
ATOM 5889 O O . TYR D 4 195 ? 41.458 112.317 42.755 1.00 11.69 196 TYR B O 1
ATOM 5898 N N . ALA D 4 196 ? 41.574 113.919 44.333 1.00 12.23 197 ALA B N 1
ATOM 5899 C CA . ALA D 4 196 ? 42.039 114.976 43.449 1.00 12.23 197 ALA B CA 1
ATOM 5900 C C . ALA D 4 196 ? 43.546 115.146 43.435 1.00 12.23 197 ALA B C 1
ATOM 5901 O O . ALA D 4 196 ? 44.044 116.035 42.741 1.00 12.23 197 ALA B O 1
ATOM 5903 N N . SER D 4 197 ? 44.282 114.338 44.178 1.00 12.40 198 SER B N 1
ATOM 5904 C CA . SER D 4 197 ? 45.726 114.467 44.191 1.00 12.40 198 SER B CA 1
ATOM 5905 C C . SER D 4 197 ? 46.339 113.870 42.936 1.00 12.40 198 SER B C 1
ATOM 5906 O O . SER D 4 197 ? 45.840 112.895 42.370 1.00 12.40 198 SER B O 1
ATOM 5909 N N . PHE D 4 198 ? 47.430 114.488 42.499 1.00 12.69 199 PHE B N 1
ATOM 5910 C CA . PHE D 4 198 ? 48.222 113.983 41.391 1.00 12.69 199 PHE B CA 1
ATOM 5911 C C . PHE D 4 198 ? 49.188 112.897 41.823 1.00 12.69 199 PHE B C 1
ATOM 5912 O O . PHE D 4 198 ? 49.801 112.255 40.964 1.00 12.69 199 PHE B O 1
ATOM 5920 N N . GLN D 4 199 ? 49.326 112.675 43.122 1.00 12.49 200 GLN B N 1
ATOM 5921 C CA . GLN D 4 199 ? 50.237 111.692 43.673 1.00 12.49 200 GLN B CA 1
ATOM 5922 C C . GLN D 4 199 ? 49.448 110.520 44.234 1.00 12.49 200 GLN B C 1
ATOM 5923 O O . GLN D 4 199 ? 48.224 110.563 44.351 1.00 12.49 200 GLN B O 1
ATOM 5929 N N . GLU D 4 200 ? 50.165 109.447 44.556 1.00 11.96 201 GLU B N 1
ATOM 5930 C CA . GLU D 4 200 ? 49.511 108.165 44.773 1.00 11.96 201 GLU B CA 1
ATOM 5931 C C . GLU D 4 200 ? 48.687 108.121 46.050 1.00 11.96 201 GLU B C 1
ATOM 5932 O O . GLU D 4 200 ? 47.930 107.166 46.237 1.00 11.96 201 GLU B O 1
ATOM 5938 N N . ALA D 4 201 ? 48.806 109.116 46.922 1.00 11.89 202 ALA B N 1
ATOM 5939 C CA . ALA D 4 201 ? 47.984 109.168 48.119 1.00 11.89 202 ALA B CA 1
ATOM 5940 C C . ALA D 4 201 ? 48.227 110.492 48.819 1.00 11.89 202 ALA B C 1
ATOM 5941 O O . ALA D 4 201 ? 49.271 111.125 48.644 1.00 11.89 202 ALA B O 1
ATOM 5943 N N . TYR D 4 202 ? 47.239 110.907 49.604 1.00 12.21 203 TYR B N 1
ATOM 5944 C CA . TYR D 4 202 ? 47.395 112.082 50.446 1.00 12.21 203 TYR B CA 1
ATOM 5945 C C . TYR D 4 202 ? 48.412 111.797 51.541 1.00 12.21 203 TYR B C 1
ATOM 5946 O O . TYR D 4 202 ? 48.333 110.769 52.215 1.00 12.21 203 TYR B O 1
ATOM 5955 N N . ASP D 4 203 ? 49.365 112.705 51.722 1.00 14.26 204 ASP B N 1
ATOM 5956 C CA . ASP D 4 203 ? 50.318 112.620 52.823 1.00 14.26 204 ASP B CA 1
ATOM 5957 C C . ASP D 4 203 ? 49.733 113.362 54.019 1.00 14.26 204 ASP B C 1
ATOM 5958 O O . ASP D 4 203 ? 49.568 114.585 53.982 1.00 14.26 204 ASP B O 1
ATOM 5963 N N . LEU D 4 204 ? 49.415 112.622 55.075 1.00 13.67 205 LEU B N 1
ATOM 5964 C CA . LEU D 4 204 ? 48.747 113.161 56.249 1.00 13.67 205 LEU B CA 1
ATOM 5965 C C . LEU D 4 204 ? 49.702 113.755 57.274 1.00 13.67 205 LEU B C 1
ATOM 5966 O O . LEU D 4 204 ? 49.242 114.287 58.288 1.00 13.67 205 LEU B O 1
ATOM 5971 N N . VAL D 4 205 ? 51.009 113.670 57.045 1.00 14.93 206 VAL B N 1
ATOM 5972 C CA . VAL D 4 205 ? 52.003 114.121 58.010 1.00 14.93 206 VAL B CA 1
ATOM 5973 C C . VAL D 4 205 ? 52.799 115.280 57.432 1.00 14.93 206 VAL B C 1
ATOM 5974 O O . VAL D 4 205 ? 52.767 116.396 57.960 1.00 14.93 206 VAL B O 1
ATOM 5978 N N . SER D 4 206 ? 53.510 115.023 56.337 1.00 16.55 207 SER B N 1
ATOM 5979 C CA . SER D 4 206 ? 54.401 116.024 55.766 1.00 16.55 207 SER B CA 1
ATOM 5980 C C . SER D 4 206 ? 53.621 117.086 55.005 1.00 16.55 207 SER B C 1
ATOM 5981 O O . SER D 4 206 ? 53.643 118.267 55.365 1.00 16.55 207 SER B O 1
ATOM 5984 N N . GLY D 4 207 ? 52.927 116.680 53.951 1.00 18.52 208 GLY B N 1
ATOM 5985 C CA . GLY D 4 207 ? 52.238 117.619 53.100 1.00 18.52 208 GLY B CA 1
ATOM 5986 C C . GLY D 4 207 ? 50.852 117.968 53.592 1.00 18.52 208 GLY B C 1
ATOM 5987 O O . GLY D 4 207 ? 49.915 117.179 53.438 1.00 18.52 208 GLY B O 1
ATOM 5988 N N . ASN D 4 208 ? 50.707 119.143 54.200 1.00 21.41 209 ASN B N 1
ATOM 5989 C CA . ASN D 4 208 ? 49.385 119.672 54.524 1.00 21.41 209 ASN B CA 1
ATOM 5990 C C . ASN D 4 208 ? 48.873 120.477 53.330 1.00 21.41 209 ASN B C 1
ATOM 5991 O O . ASN D 4 208 ? 48.669 121.687 53.383 1.00 21.41 209 ASN B O 1
ATOM 5996 N N . GLU D 4 209 ? 48.670 119.756 52.234 1.00 18.33 210 GLU B N 1
ATOM 5997 C CA . GLU D 4 209 ? 48.247 120.336 50.972 1.00 18.33 210 GLU B CA 1
ATOM 5998 C C . GLU D 4 209 ? 46.776 120.046 50.722 1.00 18.33 210 GLU B C 1
ATOM 5999 O O . GLU D 4 209 ? 46.256 118.995 51.101 1.00 18.33 210 GLU B O 1
ATOM 6005 N N . ASP D 4 210 ? 46.109 120.999 50.084 1.00 15.46 211 ASP B N 1
ATOM 6006 C CA . ASP D 4 210 ? 44.743 120.827 49.627 1.00 15.46 211 ASP B CA 1
ATOM 6007 C C . ASP D 4 210 ? 44.730 120.862 48.108 1.00 15.46 211 ASP B C 1
ATOM 6008 O O . ASP D 4 210 ? 45.499 121.603 47.490 1.00 15.46 211 ASP B O 1
ATOM 6013 N N . PHE D 4 211 ? 43.858 120.056 47.511 1.00 13.60 212 PHE B N 1
ATOM 6014 C CA . PHE D 4 211 ? 43.897 119.822 46.081 1.00 13.60 212 PHE B CA 1
ATOM 6015 C C . PHE D 4 211 ? 42.601 120.149 45.362 1.00 13.60 212 PHE B C 1
ATOM 6016 O O . PHE D 4 211 ? 42.590 120.155 44.127 1.00 13.60 212 PHE B O 1
ATOM 6024 N N . VAL D 4 212 ? 41.520 120.424 46.080 1.00 13.22 213 VAL B N 1
ATOM 6025 C CA . VAL D 4 212 ? 40.242 120.732 45.454 1.00 13.22 213 VAL B CA 1
ATOM 6026 C C . VAL D 4 212 ? 39.489 121.696 46.355 1.00 13.22 213 VAL B C 1
ATOM 6027 O O . VAL D 4 212 ? 39.321 121.443 47.550 1.00 13.22 213 VAL B O 1
ATOM 6031 N N . GLN D 4 213 ? 39.066 122.817 45.781 1.00 14.01 214 GLN B N 1
ATOM 6032 C CA . GLN D 4 213 ? 38.292 123.826 46.483 1.00 14.01 214 GLN B CA 1
ATOM 6033 C C . GLN D 4 213 ? 36.834 123.725 46.069 1.00 14.01 214 GLN B C 1
ATOM 6034 O O . GLN D 4 213 ? 36.523 123.579 44.885 1.00 14.01 214 GLN B O 1
ATOM 6040 N N . LEU D 4 214 ? 35.946 123.805 47.049 1.00 12.90 215 LEU B N 1
ATOM 6041 C CA . LEU D 4 214 ? 34.514 123.686 46.833 1.00 12.90 215 LEU B CA 1
ATOM 6042 C C . LEU D 4 214 ? 33.871 125.048 47.038 1.00 12.90 215 LEU B C 1
ATOM 6043 O O . LEU D 4 214 ? 34.030 125.663 48.096 1.00 12.90 215 LEU B O 1
ATOM 6048 N N . TYR D 4 215 ? 33.154 125.514 46.023 1.00 13.72 216 TYR B N 1
ATOM 6049 C CA . TYR D 4 215 ? 32.561 126.838 45.999 1.00 13.72 216 TYR B CA 1
ATOM 6050 C C . TYR D 4 215 ? 31.049 126.725 45.914 1.00 13.72 216 TYR B C 1
ATOM 6051 O O . TYR D 4 215 ? 30.519 125.819 45.266 1.00 13.72 216 TYR B O 1
ATOM 6060 N N . LEU D 4 216 ? 30.360 127.650 46.570 1.00 14.00 217 LEU B N 1
ATOM 6061 C CA . LEU D 4 216 ? 28.906 127.748 46.531 1.00 14.00 217 LEU B CA 1
ATOM 6062 C C . LEU D 4 216 ? 28.571 129.126 45.980 1.00 14.00 217 LEU B C 1
ATOM 6063 O O . LEU D 4 216 ? 28.667 130.129 46.692 1.00 14.00 217 LEU B O 1
ATOM 6068 N N . PHE D 4 217 ? 28.195 129.172 44.710 1.00 13.87 218 PHE B N 1
ATOM 6069 C CA . PHE D 4 217 ? 27.939 130.416 44.014 1.00 13.87 218 PHE B CA 1
ATOM 6070 C C . PHE D 4 217 ? 26.451 130.739 44.043 1.00 13.87 218 PHE B C 1
ATOM 6071 O O . PHE D 4 217 ? 25.625 129.973 44.540 1.00 13.87 218 PHE B O 1
ATOM 6079 N N . THR D 4 218 ? 26.111 131.901 43.496 1.00 14.93 219 THR B N 1
ATOM 6080 C CA . THR D 4 218 ? 24.740 132.391 43.456 1.00 14.93 219 THR B CA 1
ATOM 6081 C C . THR D 4 218 ? 24.396 132.764 42.021 1.00 14.93 219 THR B C 1
ATOM 6082 O O . THR D 4 218 ? 24.944 133.728 41.480 1.00 14.93 219 THR B O 1
ATOM 6086 N N . ILE D 4 219 ? 23.505 131.993 41.401 1.00 14.04 220 ILE B N 1
ATOM 6087 C CA . ILE D 4 219 ? 23.026 132.326 40.066 1.00 14.04 220 ILE B CA 1
ATOM 6088 C C . ILE D 4 219 ? 21.990 133.436 40.138 1.00 14.04 220 ILE B C 1
ATOM 6089 O O . ILE D 4 219 ? 22.116 134.470 39.475 1.00 14.04 220 ILE B O 1
ATOM 6094 N N . ALA D 4 220 ? 20.954 133.232 40.945 1.00 14.81 221 ALA B N 1
ATOM 6095 C CA . ALA D 4 220 ? 19.915 134.208 41.176 1.00 14.81 221 ALA B CA 1
ATOM 6096 C C . ALA D 4 220 ? 19.807 134.475 42.670 1.00 14.81 221 ALA B C 1
ATOM 6097 O O . ALA D 4 220 ? 19.656 133.526 43.452 1.00 14.81 221 ALA B O 1
ATOM 6099 N N . PRO D 4 221 ? 19.885 135.728 43.110 1.00 15.86 222 PRO B N 1
ATOM 6100 C CA . PRO D 4 221 ? 19.780 136.012 44.542 1.00 15.86 222 PRO B CA 1
ATOM 6101 C C . PRO D 4 221 ? 18.407 135.657 45.088 1.00 15.86 222 PRO B C 1
ATOM 6102 O O . PRO D 4 221 ? 17.463 135.358 44.356 1.00 15.86 222 PRO B O 1
ATOM 6106 N N . VAL D 4 222 ? 18.308 135.696 46.414 1.00 16.33 223 VAL B N 1
ATOM 6107 C CA . VAL D 4 222 ? 17.054 135.371 47.080 1.00 16.33 223 VAL B CA 1
ATOM 6108 C C . VAL D 4 222 ? 15.986 136.348 46.619 1.00 16.33 223 VAL B C 1
ATOM 6109 O O . VAL D 4 222 ? 16.079 137.557 46.864 1.00 16.33 223 VAL B O 1
ATOM 6113 N N . LEU D 4 223 ? 14.967 135.829 45.945 1.00 15.30 224 LEU B N 1
ATOM 6114 C CA . LEU D 4 223 ? 13.854 136.627 45.455 1.00 15.30 224 LEU B CA 1
ATOM 6115 C C . LEU D 4 223 ? 12.702 136.509 46.441 1.00 15.30 224 LEU B C 1
ATOM 6116 O O . LEU D 4 223 ? 12.073 135.452 46.549 1.00 15.30 224 LEU B O 1
ATOM 6121 N N . GLY D 4 224 ? 12.429 137.592 47.156 1.00 16.79 225 GLY B N 1
ATOM 6122 C CA . GLY D 4 224 ? 11.348 137.626 48.104 1.00 16.79 225 GLY B CA 1
ATOM 6123 C C . GLY D 4 224 ? 10.488 138.857 47.936 1.00 16.79 225 GLY B C 1
ATOM 6124 O O . GLY D 4 224 ? 10.730 139.701 47.068 1.00 16.79 225 GLY B O 1
ATOM 6125 N N . PRO D 4 225 ? 9.456 138.974 48.765 1.00 17.80 226 PRO B N 1
ATOM 6126 C CA . PRO D 4 225 ? 8.564 140.132 48.680 1.00 17.80 226 PRO B CA 1
ATOM 6127 C C . PRO D 4 225 ? 9.328 141.448 48.695 1.00 17.80 226 PRO B C 1
ATOM 6128 O O . PRO D 4 225 ? 10.431 141.547 49.233 1.00 17.80 226 PRO B O 1
ATOM 6132 N N . SER D 4 226 ? 8.716 142.469 48.092 1.00 20.45 227 SER B N 1
ATOM 6133 C CA . SER D 4 226 ? 9.277 143.813 48.153 1.00 20.45 227 SER B CA 1
ATOM 6134 C C . SER D 4 226 ? 9.309 144.328 49.584 1.00 20.45 227 SER B C 1
ATOM 6135 O O . SER D 4 226 ? 10.274 144.981 49.996 1.00 20.45 227 SER B O 1
ATOM 6138 N N . ALA D 4 227 ? 8.265 144.040 50.353 1.00 21.88 228 ALA B N 1
ATOM 6139 C CA . ALA D 4 227 ? 8.173 144.512 51.725 1.00 21.88 228 ALA B CA 1
ATOM 6140 C C . ALA D 4 227 ? 9.269 143.880 52.571 1.00 21.88 228 ALA B C 1
ATOM 6141 O O . ALA D 4 227 ? 9.371 142.651 52.652 1.00 21.88 228 ALA B O 1
ATOM 6143 N N . GLU D 4 228 ? 10.089 144.718 53.200 1.00 24.59 229 GLU B N 1
ATOM 6144 C CA . GLU D 4 228 ? 11.177 144.210 54.022 1.00 24.59 229 GLU B CA 1
ATOM 6145 C C . GLU D 4 228 ? 10.627 143.348 55.149 1.00 24.59 229 GLU B C 1
ATOM 6146 O O . GLU D 4 228 ? 9.638 143.697 55.799 1.00 24.59 229 GLU B O 1
ATOM 6152 N N . SER D 4 229 ? 11.277 142.210 55.373 1.00 23.21 230 SER B N 1
ATOM 6153 C CA . SER D 4 229 ? 10.803 141.231 56.335 1.00 23.21 230 SER B CA 1
ATOM 6154 C C . SER D 4 229 ? 11.970 140.347 56.736 1.00 23.21 230 SER B C 1
ATOM 6155 O O . SER D 4 229 ? 12.828 140.030 55.911 1.00 23.21 230 SER B O 1
ATOM 6158 N N . ALA D 4 230 ? 11.998 139.956 58.008 1.00 21.94 231 ALA B N 1
ATOM 6159 C CA . ALA D 4 230 ? 13.006 139.021 58.478 1.00 21.94 231 ALA B CA 1
ATOM 6160 C C . ALA D 4 230 ? 12.802 137.621 57.923 1.00 21.94 231 ALA B C 1
ATOM 6161 O O . ALA D 4 230 ? 13.709 136.792 58.031 1.00 21.94 231 ALA B O 1
ATOM 6163 N N . ASN D 4 231 ? 11.645 137.346 57.326 1.00 20.25 232 ASN B N 1
ATOM 6164 C CA . ASN D 4 231 ? 11.315 136.008 56.868 1.00 20.25 232 ASN B CA 1
ATOM 6165 C C . ASN D 4 231 ? 11.788 135.718 55.456 1.00 20.25 232 ASN B C 1
ATOM 6166 O O . ASN D 4 231 ? 11.836 134.545 55.066 1.00 20.25 232 ASN B O 1
ATOM 6171 N N . SER D 4 232 ? 12.128 136.748 54.686 1.00 18.73 233 SER B N 1
ATOM 6172 C CA . SER D 4 232 ? 12.627 136.571 53.324 1.00 18.73 233 SER B CA 1
ATOM 6173 C C . SER D 4 232 ? 14.102 136.205 53.396 1.00 18.73 233 SER B C 1
ATOM 6174 O O . SER D 4 232 ? 14.989 137.053 53.300 1.00 18.73 233 SER B O 1
ATOM 6177 N N . LYS D 4 233 ? 14.362 134.914 53.565 1.00 17.95 234 LYS B N 1
ATOM 6178 C CA . LYS D 4 233 ? 15.714 134.415 53.749 1.00 17.95 234 LYS B CA 1
ATOM 6179 C C . LYS D 4 233 ? 15.702 132.915 53.518 1.00 17.95 234 LYS B C 1
ATOM 6180 O O . LYS D 4 233 ? 14.645 132.298 53.363 1.00 17.95 234 LYS B O 1
ATOM 6186 N N . VAL D 4 234 ? 16.897 132.335 53.494 1.00 16.31 235 VAL B N 1
ATOM 6187 C CA . VAL D 4 234 ? 17.058 130.892 53.426 1.00 16.31 235 VAL B CA 1
ATOM 6188 C C . VAL D 4 234 ? 18.179 130.483 54.366 1.00 16.31 235 VAL B C 1
ATOM 6189 O O . VAL D 4 234 ? 19.124 131.239 54.603 1.00 16.31 235 VAL B O 1
ATOM 6193 N N . ASP D 4 235 ? 18.070 129.271 54.899 1.00 15.74 236 ASP B N 1
ATOM 6194 C CA . ASP D 4 235 ? 19.064 128.714 55.799 1.00 15.74 236 ASP B CA 1
ATOM 6195 C C . ASP D 4 235 ? 19.652 127.469 55.157 1.00 15.74 236 ASP B C 1
ATOM 6196 O O . ASP D 4 235 ? 18.919 126.640 54.610 1.00 15.74 236 ASP B O 1
ATOM 6201 N N . LEU D 4 236 ? 20.973 127.357 55.215 1.00 14.84 237 LEU B N 1
ATOM 6202 C CA . LEU D 4 236 ? 21.705 126.245 54.641 1.00 14.84 237 LEU B CA 1
ATOM 6203 C C . LEU D 4 236 ? 22.441 125.490 55.737 1.00 14.84 237 LEU B C 1
ATOM 6204 O O . LEU D 4 236 ? 22.755 126.034 56.796 1.00 14.84 237 LEU B O 1
ATOM 6209 N N . SER D 4 237 ? 22.707 124.219 55.466 1.00 13.50 238 SER B N 1
ATOM 6210 C CA . SER D 4 237 ? 23.565 123.410 56.315 1.00 13.50 238 SER B CA 1
ATOM 6211 C C . SER D 4 237 ? 24.311 122.425 55.433 1.00 13.50 238 SER B C 1
ATOM 6212 O O . SER D 4 237 ? 23.694 121.684 54.664 1.00 13.50 238 SER B O 1
ATOM 6215 N N . VAL D 4 238 ? 25.635 122.434 55.542 1.00 13.04 239 VAL B N 1
ATOM 6216 C CA . VAL D 4 238 ? 26.512 121.647 54.690 1.00 13.04 239 VAL B CA 1
ATOM 6217 C C . VAL D 4 238 ? 27.055 120.479 55.496 1.00 13.04 239 VAL B C 1
ATOM 6218 O O . VAL D 4 238 ? 27.598 120.667 56.590 1.00 13.04 239 VAL B O 1
ATOM 6222 N N . TYR D 4 239 ? 26.898 119.278 54.956 1.00 12.29 240 TYR B N 1
ATOM 6223 C CA . TYR D 4 239 ? 27.416 118.059 55.549 1.00 12.29 240 TYR B CA 1
ATOM 6224 C C . TYR D 4 239 ? 28.520 117.503 54.663 1.00 12.29 240 TYR B C 1
ATOM 6225 O O . TYR D 4 239 ? 28.467 117.614 53.436 1.00 12.29 240 TYR B O 1
ATOM 6234 N N . MET D 4 240 ? 29.525 116.908 55.294 1.00 12.41 241 MET B N 1
ATOM 6235 C CA . MET D 4 240 ? 30.649 116.332 54.577 1.00 12.41 241 MET B CA 1
ATOM 6236 C C . MET D 4 240 ? 31.064 115.021 55.218 1.00 12.41 241 MET B C 1
ATOM 6237 O O . MET D 4 240 ? 30.937 114.831 56.429 1.00 12.41 241 MET B O 1
ATOM 6242 N N . TRP D 4 241 ? 31.571 114.124 54.384 1.00 11.56 242 TRP B N 1
ATOM 6243 C CA . TRP D 4 241 ? 32.170 112.881 54.841 1.00 11.56 242 TRP B CA 1
ATOM 6244 C C . TRP D 4 241 ? 33.030 112.337 53.712 1.00 11.56 242 TRP B C 1
ATOM 6245 O O . TRP D 4 241 ? 33.076 112.896 52.614 1.00 11.56 242 TRP B O 1
ATOM 6256 N N . LEU D 4 242 ? 33.729 111.249 54.000 1.00 12.10 243 LEU B N 1
ATOM 6257 C CA . LEU D 4 242 ? 34.665 110.645 53.070 1.00 12.10 243 LEU B CA 1
ATOM 6258 C C . LEU D 4 242 ? 34.105 109.334 52.534 1.00 12.10 243 LEU B C 1
ATOM 6259 O O . LEU D 4 242 ? 33.204 108.729 53.120 1.00 12.10 243 LEU B O 1
ATOM 6264 N N . ASP D 4 243 ? 34.647 108.907 51.398 1.00 12.29 244 ASP B N 1
ATOM 6265 C CA . ASP D 4 243 ? 34.226 107.670 50.764 1.00 12.29 244 ASP B CA 1
ATOM 6266 C C . ASP D 4 243 ? 35.397 107.111 49.973 1.00 12.29 244 ASP B C 1
ATOM 6267 O O . ASP D 4 243 ? 36.292 107.848 49.560 1.00 12.29 244 ASP B O 1
ATOM 6272 N N . ASN D 4 244 ? 35.387 105.794 49.773 1.00 11.91 245 ASN B N 1
ATOM 6273 C CA . ASN D 4 244 ? 36.456 105.087 49.066 1.00 11.91 245 ASN B CA 1
ATOM 6274 C C . ASN D 4 244 ? 37.807 105.354 49.737 1.00 11.91 245 ASN B C 1
ATOM 6275 O O . ASN D 4 244 ? 38.718 105.960 49.175 1.00 11.91 245 ASN B O 1
ATOM 6280 N N . ILE D 4 245 ? 37.905 104.867 50.971 1.00 11.69 246 ILE B N 1
ATOM 6281 C CA . ILE D 4 245 ? 38.978 105.224 51.887 1.00 11.69 246 ILE B CA 1
ATOM 6282 C C . ILE D 4 245 ? 40.059 104.158 51.877 1.00 11.69 246 ILE B C 1
ATOM 6283 O O . ILE D 4 245 ? 39.801 102.978 51.628 1.00 11.69 246 ILE B O 1
ATOM 6288 N N . SER D 4 246 ? 41.295 104.579 52.159 1.00 12.01 247 SER B N 1
ATOM 6289 C CA . SER D 4 246 ? 42.393 103.631 52.311 1.00 12.01 247 SER B CA 1
ATOM 6290 C C . SER D 4 246 ? 43.482 104.282 53.169 1.00 12.01 247 SER B C 1
ATOM 6291 O O . SER D 4 246 ? 44.250 105.108 52.671 1.00 12.01 247 SER B O 1
ATOM 6294 N N . LEU D 4 247 ? 43.526 103.897 54.446 1.00 12.58 248 LEU B N 1
ATOM 6295 C CA . LEU D 4 247 ? 44.620 104.182 55.366 1.00 12.58 248 LEU B CA 1
ATOM 6296 C C . LEU D 4 247 ? 45.495 102.943 55.462 1.00 12.58 248 LEU B C 1
ATOM 6297 O O . LEU D 4 247 ? 45.002 101.854 55.770 1.00 12.58 248 LEU B O 1
ATOM 6302 N N . VAL D 4 248 ? 46.795 103.108 55.217 1.00 12.45 249 VAL B N 1
ATOM 6303 C CA . VAL D 4 248 ? 47.661 101.956 54.992 1.00 12.45 249 VAL B CA 1
ATOM 6304 C C . VAL D 4 248 ? 48.878 101.913 55.914 1.00 12.45 249 VAL B C 1
ATOM 6305 O O . VAL D 4 248 ? 49.064 100.937 56.650 1.00 12.45 249 VAL B O 1
ATOM 6309 N N . ILE D 4 249 ? 49.710 102.946 55.896 1.00 12.20 250 ILE B N 1
ATOM 6310 C CA . ILE D 4 249 ? 51.064 102.868 56.441 1.00 12.20 250 ILE B CA 1
ATOM 6311 C C . ILE D 4 249 ? 51.088 103.574 57.792 1.00 12.20 250 ILE B C 1
ATOM 6312 O O . ILE D 4 249 ? 50.817 104.782 57.848 1.00 12.20 250 ILE B O 1
ATOM 6317 N N . PRO D 4 250 ? 51.417 102.884 58.882 1.00 12.39 251 PRO B N 1
ATOM 6318 C CA . PRO D 4 250 ? 51.502 103.550 60.184 1.00 12.39 251 PRO B CA 1
ATOM 6319 C C . PRO D 4 250 ? 52.681 104.506 60.265 1.00 12.39 251 PRO B C 1
ATOM 6320 O O . PRO D 4 250 ? 53.542 104.575 59.388 1.00 12.39 251 PRO B O 1
ATOM 6324 N N . THR D 4 251 ? 52.713 105.243 61.369 1.00 12.94 252 THR B N 1
ATOM 6325 C CA . THR D 4 251 ? 53.748 106.228 61.635 1.00 12.94 252 THR B CA 1
ATOM 6326 C C . THR D 4 251 ? 53.533 106.779 63.034 1.00 12.94 252 THR B C 1
ATOM 6327 O O . THR D 4 251 ? 52.410 106.781 63.543 1.00 12.94 252 THR B O 1
ATOM 6331 N N . TYR D 4 252 ? 54.619 107.227 63.655 1.00 14.14 253 TYR B N 1
ATOM 6332 C CA . TYR D 4 252 ? 54.541 107.843 64.970 1.00 14.14 253 TYR B CA 1
ATOM 6333 C C . TYR D 4 252 ? 54.297 109.340 64.910 1.00 14.14 253 TYR B C 1
ATOM 6334 O O . TYR D 4 252 ? 54.077 109.959 65.956 1.00 14.14 253 TYR B O 1
ATOM 6343 N N . ARG D 4 253 ? 54.328 109.930 63.726 1.00 14.71 254 ARG B N 1
ATOM 6344 C CA . ARG D 4 253 ? 54.216 111.366 63.567 1.00 14.71 254 ARG B CA 1
ATOM 6345 C C . ARG D 4 253 ? 52.764 111.790 63.409 1.00 14.71 254 ARG B C 1
ATOM 6346 O O . ARG D 4 253 ? 51.892 111.003 63.039 1.00 14.71 254 ARG B O 1
ATOM 6354 N N . LEU D 4 254 ? 52.520 113.065 63.694 1.00 16.26 255 LEU B N 1
ATOM 6355 C CA . LEU D 4 254 ? 51.196 113.650 63.596 1.00 16.26 255 LEU B CA 1
ATOM 6356 C C . LEU D 4 254 ? 51.310 115.016 62.942 1.00 16.26 255 LEU B C 1
ATOM 6357 O O . LEU D 4 254 ? 52.359 115.662 62.983 1.00 16.26 255 LEU B O 1
ATOM 6362 N N . ASN D 4 255 ? 50.214 115.446 62.322 1.00 20.12 256 ASN B N 1
ATOM 6363 C CA . ASN D 4 255 ? 50.101 116.811 61.832 1.00 20.12 256 ASN B CA 1
ATOM 6364 C C . ASN D 4 255 ? 49.492 117.673 62.929 1.00 20.12 256 ASN B C 1
ATOM 6365 O O . ASN D 4 255 ? 48.308 117.492 63.253 1.00 20.12 256 ASN B O 1
ATOM 6370 N N . PRO D 4 256 ? 50.237 118.605 63.534 1.00 22.67 257 PRO B N 1
ATOM 6371 C CA . PRO D 4 256 ? 49.633 119.444 64.581 1.00 22.67 257 PRO B CA 1
ATOM 6372 C C . PRO D 4 256 ? 48.522 120.341 64.065 1.00 22.67 257 PRO B C 1
ATOM 6373 O O . PRO D 4 256 ? 47.801 120.935 64.876 1.00 22.67 257 PRO B O 1
ATOM 6377 N N . ASN D 4 257 ? 48.361 120.451 62.744 1.00 22.62 258 ASN B N 1
ATOM 6378 C CA . ASN D 4 257 ? 47.292 121.269 62.186 1.00 22.62 258 ASN B CA 1
ATOM 6379 C C . ASN D 4 257 ? 45.924 120.659 62.461 1.00 22.62 258 ASN B C 1
ATOM 6380 O O . ASN D 4 257 ? 44.922 121.381 62.514 1.00 22.62 258 ASN B O 1
ATOM 6385 N N . LEU D 4 258 ? 45.865 119.343 62.633 1.00 19.59 259 LEU B N 1
ATOM 6386 C CA . LEU D 4 258 ? 44.601 118.624 62.718 1.00 19.59 259 LEU B CA 1
ATOM 6387 C C . LEU D 4 258 ? 44.301 118.218 64.157 1.00 19.59 259 LEU B C 1
ATOM 6388 O O . LEU D 4 258 ? 44.655 118.928 65.099 1.00 19.59 259 LEU B O 1
#

B-factor: mean 15.6, std 3.91, range [11.01, 38.61]